Protein AF-0000000084566454 (afdb_homodimer)

Organism: Dendroctonus ponderosae (NCBI:txid77166)

Solvent-accessible surface area (backbone atoms only — not comparable to full-atom values): 44649 Å² total; per-residue (Å²): 139,81,82,84,80,85,82,68,73,72,72,72,76,66,71,79,44,65,59,60,79,71,66,76,75,86,62,51,8,70,79,79,60,67,46,64,45,76,44,67,46,83,64,72,47,36,25,17,66,69,58,43,53,52,37,52,54,46,54,43,49,49,56,57,56,73,63,66,72,76,49,77,67,38,30,32,29,34,51,48,62,76,24,43,52,33,46,40,50,52,49,53,48,49,57,30,50,66,42,91,50,96,78,34,49,52,52,43,82,38,37,34,35,67,50,70,61,51,89,52,54,70,67,58,49,50,51,51,53,51,47,51,50,51,58,35,50,74,68,72,44,68,53,34,37,32,49,40,59,78,27,62,91,45,89,66,67,69,75,30,69,83,68,78,92,79,61,92,55,32,41,57,56,52,53,64,44,40,44,88,83,58,48,59,43,54,49,52,52,50,52,52,41,51,52,51,51,46,51,51,45,51,24,56,76,69,63,18,46,31,32,39,39,59,44,29,28,66,52,32,37,22,48,42,53,37,24,31,40,58,41,30,52,77,41,36,45,50,73,46,33,58,56,22,65,68,46,90,72,41,32,39,34,33,73,37,37,88,38,52,69,66,57,34,46,50,50,26,56,75,68,70,51,82,51,50,80,71,84,73,74,89,70,59,50,80,61,23,61,59,39,36,35,43,51,47,45,53,52,40,43,67,43,30,40,55,30,47,59,30,29,42,55,28,49,67,48,48,26,58,71,68,88,52,76,57,52,56,14,71,74,76,41,41,62,32,70,52,76,79,71,80,75,45,72,64,51,47,50,49,36,48,48,53,54,66,66,44,69,78,63,83,82,59,56,71,68,59,47,50,50,48,45,49,49,45,51,67,46,44,65,71,61,73,65,46,39,36,78,45,47,51,63,48,53,73,30,43,69,59,90,118,140,80,80,84,76,86,79,70,72,72,76,69,76,68,72,77,44,64,60,60,79,70,66,75,73,84,64,52,8,68,81,78,61,68,47,64,45,75,44,69,46,82,64,72,48,33,26,18,65,68,60,42,54,53,37,53,53,47,53,45,49,48,57,58,57,71,62,66,72,79,49,76,68,37,30,30,28,34,52,49,62,77,25,43,51,32,48,39,49,52,50,54,50,47,56,31,50,65,42,92,50,93,78,34,49,53,52,42,81,38,36,34,36,66,50,71,62,53,90,53,54,71,68,59,49,51,50,52,52,51,47,50,51,51,57,35,50,74,69,70,44,65,51,33,38,32,50,40,61,77,26,62,90,44,89,66,66,72,76,29,69,84,69,78,92,79,58,92,58,32,42,57,56,53,53,63,44,41,43,88,85,58,49,58,42,53,48,52,52,51,52,52,42,50,52,52,50,47,51,52,45,51,24,57,76,70,62,19,46,30,33,39,40,61,43,30,28,64,51,32,36,23,49,43,54,35,25,31,40,58,41,30,52,77,41,34,47,50,73,46,34,58,57,21,64,69,46,89,71,40,32,39,33,35,72,37,38,86,39,51,69,67,57,33,47,50,50,25,56,76,69,70,50,83,52,52,78,72,84,72,74,88,71,58,50,81,60,24,61,60,39,37,34,43,51,49,44,53,51,40,42,66,43,30,40,54,29,47,61,30,28,41,55,29,49,65,49,48,26,59,71,67,87,51,78,54,53,58,15,70,74,77,41,40,63,33,72,52,78,80,73,80,75,45,72,63,50,47,49,49,35,48,49,52,54,66,65,44,68,78,62,84,82,60,57,71,69,59,47,50,50,48,46,50,48,44,52,69,47,44,67,71,61,72,65,46,38,36,77,45,48,50,63,47,52,72,32,44,69,58,90,119

Radius of gyration: 29.52 Å; Cα contacts (8 Å, |Δi|>4): 1204; chains: 2; bounding box: 90×77×65 Å

Nearest PDB structures (foldseek):
  5mkp-assembly1_A  TM=7.730E-01  e=4.970E-11  Pyrococcus horikoshii OT3
  5mko-assembly1_B  TM=7.140E-01  e=1.310E-11  Pyrococcus horikoshii OT3
  5mko-assembly1_A  TM=7.052E-01  e=1.117E-11  Pyrococcus horikoshii OT3
  5mkq-assembly1_A  TM=7.165E-01  e=1.711E-11  Pyrococcus horikoshii OT3
  3vrh-assembly1_A-2  TM=7.733E-01  e=8.472E-11  Pyrococcus horikoshii OT3

InterPro domains:
  IPR014729 Rossmann-like alpha/beta/alpha sandwich fold [G3DSA:3.40.50.620] (28-365)
  IPR019407 Cytoplasmic tRNA 2-thiolation protein 2 [MF_03054] (18-399)
  IPR019407 Cytoplasmic tRNA 2-thiolation protein 2 [PF10288] (288-392)
  IPR019407 Cytoplasmic tRNA 2-thiolation protein 2 [PTHR20882] (27-398)

Foldseek 3Di:
DDDPDFDLPPPLPDDLDWLPDLPPPDFDAPTPRPHRFDDDPLSHGTHHPVRLLVSVLCLLLVLVVVVVPDDAAFEEEEEDDFDLLRLLVLVSLLVQCPDPDPSHDRYHYAYEYEQDVLVDDPVVSVVLVVQVVVSCVVSPHFYKYWYLLQQFPDLATDIDRPDDDRDNCSVVSLVVQWAPPDAPQLSVVLSVLRVVVSSVSVCVVVVHQEYEYRDELLNLLLVQVSCVVLVNLLCLCQSRPQWNCLDPRHIYGYSRHHPDNVSSVVSCVSVVHDTGDDPDDDDDCVRYSSSVSSVVSVVCCNTRVSVSNVSSVVSNVDHDPADDDFDAAQRNSGTAGDPPDDQDVVLVVVLVVVLVPPDPPVPDDDVVSVVCSCVVSVPVPPVPCSHHPSVVVSVVTGPDDD/DDDPDDCLPPPQDDDLDWLPDLPPPDFDAPGPRPHRFDDDPLSHHTHHPVRLLVSVLCLLLVLVVVVVPDDAAFEEEEEDDFDLLRLLVLVSLLVQCPDPDPSHDRYHYAYEYEQDVLVDDPVVSVVLVVQVVVSCVVSPHFYKYWYLLQCFPDLATDIDRPDDDRDNCSVVSLVVQWAPVDAPQLSVVLSVLRVVVSSVSVCVVVVHQEYEDRDELLNLLLVQVSCVVLVNLLCLCQSRPQWNCLDPRHIYGYSRHHPDNVSSVVSCVSVVHDTGDDPDDDDDCVRYSSSVSSVVSVVCCNTRVSVSNVSSVVSNVDHDPAPDDFDAAQRNSGTAGDPPDDQDVVLVVVLVVVVVPPDPPVPDDDVVSVVVSCVVSVPPPPVPCSHHPSVVVSVVTGPDDD

Structure (mmCIF, N/CA/C/O backbone):
data_AF-0000000084566454-model_v1
#
loop_
_entity.id
_entity.type
_entity.pdbx_description
1 polymer 'Cytoplasmic tRNA 2-thiolation protein 2'
#
loop_
_atom_site.group_PDB
_atom_site.id
_atom_site.type_symbol
_atom_site.label_atom_id
_atom_site.label_alt_id
_atom_site.label_comp_id
_atom_site.label_asym_id
_atom_site.label_entity_id
_atom_site.label_seq_id
_atom_site.pdbx_PDB_ins_code
_atom_site.Cartn_x
_atom_site.Cartn_y
_atom_site.Cartn_z
_atom_site.occupancy
_atom_site.B_iso_or_equiv
_atom_site.auth_seq_id
_atom_site.auth_comp_id
_atom_site.auth_asym_id
_atom_site.auth_atom_id
_atom_site.pdbx_PDB_model_num
ATOM 1 N N . MET A 1 1 ? -29.047 23.094 29.953 1 19.14 1 MET A N 1
ATOM 2 C CA . MET A 1 1 ? -30.109 22.172 29.562 1 19.14 1 MET A CA 1
ATOM 3 C C . MET A 1 1 ? -29.922 21.688 28.141 1 19.14 1 MET A C 1
ATOM 5 O O . MET A 1 1 ? -30.859 21.188 27.516 1 19.14 1 MET A O 1
ATOM 9 N N . CYS A 1 2 ? -28.75 21.812 27.562 1 21.81 2 CYS A N 1
ATOM 10 C CA . CYS A 1 2 ? -28.094 21.969 26.266 1 21.81 2 CYS A CA 1
ATOM 11 C C . CYS A 1 2 ? -28.062 20.641 25.5 1 21.81 2 CYS A C 1
ATOM 13 O O . CYS A 1 2 ? -27.531 19.656 26 1 21.81 2 CYS A O 1
ATOM 15 N N . SER A 1 3 ? -29.125 20.359 24.672 1 22.17 3 SER A N 1
ATOM 16 C CA . SER A 1 3 ? -29.562 19.297 23.75 1 22.17 3 SER A CA 1
ATOM 17 C C . SER A 1 3 ? -28.438 18.891 22.812 1 22.17 3 SER A C 1
ATOM 19 O O . SER A 1 3 ? -27.922 19.719 22.047 1 22.17 3 SER A O 1
ATOM 21 N N . VAL A 1 4 ? -27.469 18.047 23.219 1 25.72 4 VAL A N 1
ATOM 22 C CA . VAL A 1 4 ? -26.266 17.359 22.766 1 25.72 4 VAL A CA 1
ATOM 23 C C . VAL A 1 4 ? -26.547 16.672 21.422 1 25.72 4 VAL A C 1
ATOM 25 O O . VAL A 1 4 ? -27.359 15.75 21.344 1 25.72 4 VAL A O 1
ATOM 28 N N . GLY A 1 5 ? -26.5 17.391 20.234 1 24.12 5 GLY A N 1
ATOM 29 C CA . GLY A 1 5 ? -26.734 17.375 18.797 1 24.12 5 GLY A CA 1
ATOM 30 C C . GLY A 1 5 ? -26.141 16.141 18.109 1 24.12 5 GLY A C 1
ATOM 31 O O . GLY A 1 5 ? -25.359 15.414 18.703 1 24.12 5 GLY A O 1
ATOM 32 N N . GLU A 1 6 ? -26.438 15.977 16.734 1 25.09 6 GLU A N 1
ATOM 33 C CA . GLU A 1 6 ? -26.672 15.094 15.594 1 25.09 6 GLU A CA 1
ATOM 34 C C . GLU A 1 6 ? -25.375 14.422 15.133 1 25.09 6 GLU A C 1
ATOM 36 O O . GLU A 1 6 ? -24.312 15.039 15.164 1 25.09 6 GLU A O 1
ATOM 41 N N . GLY A 1 7 ? -25.391 13.031 14.977 1 27.42 7 GLY A N 1
ATOM 42 C CA . GLY A 1 7 ? -24.609 11.828 14.727 1 27.42 7 GLY A CA 1
ATOM 43 C C . GLY A 1 7 ? -23.969 11.812 13.359 1 27.42 7 GLY A C 1
ATOM 44 O O . GLY A 1 7 ? -24.625 11.547 12.352 1 27.42 7 GLY A O 1
ATOM 45 N N . PHE A 1 8 ? -23.203 12.773 12.898 1 27.45 8 PHE A N 1
ATOM 46 C CA . PHE A 1 8 ? -22.578 12.703 11.586 1 27.45 8 PHE A CA 1
ATOM 47 C C . PHE A 1 8 ? -21.734 11.445 11.453 1 27.45 8 PHE A C 1
ATOM 49 O O . PHE A 1 8 ? -21 11.281 10.469 1 27.45 8 PHE A O 1
ATOM 56 N N . GLU A 1 9 ? -21.594 10.586 12.492 1 27.94 9 GLU A N 1
ATOM 57 C CA . GLU A 1 9 ? -20.5 9.617 12.469 1 27.94 9 GLU A CA 1
ATOM 58 C C . GLU A 1 9 ? -20.75 8.539 11.422 1 27.94 9 GLU A C 1
ATOM 60 O O . GLU A 1 9 ? -19.875 7.719 11.148 1 27.94 9 GLU A O 1
ATOM 65 N N . ASP A 1 10 ? -22.062 8.195 11.133 1 28.06 10 ASP A N 1
ATOM 66 C CA . ASP A 1 10 ? -22.375 6.82 10.766 1 28.06 10 ASP A CA 1
ATOM 67 C C . ASP A 1 10 ? -21.828 6.48 9.383 1 28.06 10 ASP A C 1
ATOM 69 O O . ASP A 1 10 ? -22.125 5.414 8.836 1 28.06 10 ASP A O 1
ATOM 73 N N . GLU A 1 11 ? -21.578 7.48 8.484 1 28.55 11 GLU A N 1
ATOM 74 C CA . GLU A 1 11 ? -21.672 7.125 7.07 1 28.55 11 GLU A CA 1
ATOM 75 C C . GLU A 1 11 ? -20.469 6.293 6.633 1 28.55 11 GLU A C 1
ATOM 77 O O . GLU A 1 11 ? -20.203 6.148 5.438 1 28.55 11 GLU A O 1
ATOM 82 N N . GLY A 1 12 ? -19.688 5.828 7.547 1 29.47 12 GLY A N 1
ATOM 83 C CA . GLY A 1 12 ? -18.469 5.242 7.023 1 29.47 12 GLY A CA 1
ATOM 84 C C . GLY A 1 12 ? -18.703 4.02 6.164 1 29.47 12 GLY A C 1
ATOM 85 O O . GLY A 1 12 ? -17.75 3.365 5.727 1 29.47 12 GLY A O 1
ATOM 86 N N . GLY A 1 13 ? -19.703 3.283 6.469 1 28.08 13 GLY A N 1
ATOM 87 C CA . GLY A 1 13 ? -19.75 1.91 5.992 1 28.08 13 GLY A CA 1
ATOM 88 C C . GLY A 1 13 ? -19.844 1.804 4.484 1 28.08 13 GLY A C 1
ATOM 89 O O . GLY A 1 13 ? -20.094 0.721 3.947 1 28.08 13 GLY A O 1
ATOM 90 N N . SER A 1 14 ? -20.266 2.85 3.781 1 30.97 14 SER A N 1
ATOM 91 C CA . SER A 1 14 ? -20.766 2.451 2.469 1 30.97 14 SER A CA 1
ATOM 92 C C . SER A 1 14 ? -19.641 1.912 1.592 1 30.97 14 SER A C 1
ATOM 94 O O . SER A 1 14 ? -18.469 2.174 1.852 1 30.97 14 SER A O 1
ATOM 96 N N . ARG A 1 15 ? -19.984 1.421 0.202 1 33.34 15 ARG A N 1
ATOM 97 C CA . ARG A 1 15 ? -19.656 0.573 -0.938 1 33.34 15 ARG A CA 1
ATOM 98 C C . ARG A 1 15 ? -18.469 1.146 -1.72 1 33.34 15 ARG A C 1
ATOM 100 O O . ARG A 1 15 ? -18.422 2.35 -1.982 1 33.34 15 ARG A O 1
ATOM 107 N N . MET A 1 16 ? -17.453 0.511 -1.665 1 39.94 16 MET A N 1
ATOM 108 C CA . MET A 1 16 ? -16.312 0.7 -2.555 1 39.94 16 MET A CA 1
ATOM 109 C C . MET A 1 16 ? -16.766 0.853 -4.004 1 39.94 16 MET A C 1
ATOM 111 O O . MET A 1 16 ? -16.672 -0.088 -4.793 1 39.94 16 MET A O 1
ATOM 115 N N . GLU A 1 17 ? -17.844 1.513 -4.207 1 47.31 17 GLU A N 1
ATOM 116 C CA . GLU A 1 17 ? -18.359 1.677 -5.566 1 47.31 17 GLU A CA 1
ATOM 117 C C . GLU A 1 17 ? -17.516 2.666 -6.359 1 47.31 17 GLU A C 1
ATOM 119 O O . GLU A 1 17 ? -16.969 3.621 -5.797 1 47.31 17 GLU A O 1
ATOM 124 N N . LYS A 1 18 ? -17.234 2.305 -7.57 1 53.25 18 LYS A N 1
ATOM 125 C CA . LYS A 1 18 ? -16.734 3.314 -8.5 1 53.25 18 LYS A CA 1
ATOM 126 C C . LYS A 1 18 ? -17.562 4.598 -8.414 1 53.25 18 LYS A C 1
ATOM 128 O O . LYS A 1 18 ? -18.781 4.547 -8.219 1 53.25 18 LYS A O 1
ATOM 133 N N . ALA A 1 19 ? -16.875 5.797 -8.234 1 48.19 19 ALA A N 1
ATOM 134 C CA . ALA A 1 19 ? -17.562 7.078 -8.195 1 48.19 19 ALA A CA 1
ATOM 135 C C . ALA A 1 19 ? -18.641 7.16 -9.281 1 48.19 19 ALA A C 1
ATOM 137 O O . ALA A 1 19 ? -18.328 7.082 -10.469 1 48.19 19 ALA A O 1
ATOM 138 N N . ALA A 1 20 ? -19.969 6.574 -9.219 1 44.62 20 ALA A N 1
ATOM 139 C CA . ALA A 1 20 ? -21.031 6.887 -10.172 1 44.62 20 ALA A CA 1
ATOM 140 C C . ALA A 1 20 ? -21.094 8.391 -10.461 1 44.62 20 ALA A C 1
ATOM 142 O O . ALA A 1 20 ? -20.703 9.195 -9.617 1 44.62 20 ALA A O 1
ATOM 143 N N . SER A 1 21 ? -21.328 8.789 -11.727 1 45.47 21 SER A N 1
ATOM 144 C CA . SER A 1 21 ? -21.672 10.164 -12.055 1 45.47 21 SER A CA 1
ATOM 145 C C . SER A 1 21 ? -22.547 10.789 -10.977 1 45.47 21 SER A C 1
ATOM 147 O O . SER A 1 21 ? -23.406 10.117 -10.398 1 45.47 21 SER A O 1
ATOM 149 N N . ALA A 1 22 ? -22.125 11.758 -10.227 1 46.5 22 ALA A N 1
ATOM 150 C CA . ALA A 1 22 ? -22.781 12.57 -9.211 1 46.5 22 ALA A CA 1
ATOM 151 C C . ALA A 1 22 ? -24.266 12.758 -9.531 1 46.5 22 ALA A C 1
ATOM 153 O O . ALA A 1 22 ? -24.672 13.781 -10.086 1 46.5 22 ALA A O 1
ATOM 154 N N . ASN A 1 23 ? -24.984 11.859 -10.133 1 46.88 23 ASN A N 1
ATOM 155 C CA . ASN A 1 23 ? -26.359 12.328 -10.344 1 46.88 23 ASN A CA 1
ATOM 156 C C . ASN A 1 23 ? -27.109 12.445 -9.023 1 46.88 23 ASN A C 1
ATOM 158 O O . ASN A 1 23 ? -27.531 11.438 -8.445 1 46.88 23 ASN A O 1
ATOM 162 N N . TRP A 1 24 ? -26.703 13.305 -8.164 1 52.41 24 TRP A N 1
ATOM 163 C CA . TRP A 1 24 ? -27.641 13.625 -7.094 1 52.41 24 TRP A CA 1
ATOM 164 C C . TRP A 1 24 ? -29.062 13.734 -7.625 1 52.41 24 TRP A C 1
ATOM 166 O O . TRP A 1 24 ? -29.344 14.562 -8.492 1 52.41 24 TRP A O 1
ATOM 176 N N . LYS A 1 25 ? -29.797 12.766 -7.684 1 52.59 25 LYS A N 1
ATOM 177 C CA . LYS A 1 25 ? -31.203 12.82 -8.094 1 52.59 25 LYS A CA 1
ATOM 178 C C . LYS A 1 25 ? -32.031 13.602 -7.09 1 52.59 25 LYS A C 1
ATOM 180 O O . LYS A 1 25 ? -32.688 13.016 -6.215 1 52.59 25 LYS A O 1
ATOM 185 N N . GLY A 1 26 ? -31.922 14.773 -6.871 1 64.12 26 GLY A N 1
ATOM 186 C CA . GLY A 1 26 ? -32.938 15.688 -6.43 1 64.12 26 GLY A CA 1
ATOM 187 C C . GLY A 1 26 ? -33.469 15.367 -5.043 1 64.12 26 GLY A C 1
ATOM 188 O O . GLY A 1 26 ? -34.656 15.039 -4.883 1 64.12 26 GLY A O 1
ATOM 189 N N . GLY A 1 27 ? -32.469 15.031 -3.998 1 78.19 27 GLY A N 1
ATOM 190 C CA . GLY A 1 27 ? -33.031 14.797 -2.68 1 78.19 27 GLY A CA 1
ATOM 191 C C . GLY A 1 27 ? -32.594 15.82 -1.649 1 78.19 27 GLY A C 1
ATOM 192 O O . GLY A 1 27 ? -31.984 16.844 -1.998 1 78.19 27 GLY A O 1
ATOM 193 N N . LYS A 1 28 ? -33.219 15.664 -0.443 1 90.06 28 LYS A N 1
ATOM 194 C CA . LYS A 1 28 ? -32.906 16.516 0.706 1 90.06 28 LYS A CA 1
ATOM 195 C C . LYS A 1 28 ? -31.625 16.078 1.408 1 90.06 28 LYS A C 1
ATOM 197 O O . LYS A 1 28 ? -31.047 15.055 1.046 1 90.06 28 LYS A O 1
ATOM 202 N N . CYS A 1 29 ? -31.172 16.922 2.211 1 92.88 29 CYS A N 1
ATOM 203 C CA . CYS A 1 29 ? -29.969 16.672 3.004 1 92.88 29 CYS A CA 1
ATOM 204 C C . CYS A 1 29 ? -30.031 15.312 3.672 1 92.88 29 CYS A C 1
ATOM 206 O O . CYS A 1 29 ? -31.078 14.914 4.188 1 92.88 29 CYS A O 1
ATOM 208 N N . ASN A 1 30 ? -29 14.625 3.631 1 89.38 30 ASN A N 1
ATOM 209 C CA . ASN A 1 30 ? -28.922 13.273 4.188 1 89.38 30 ASN A CA 1
ATOM 210 C C . ASN A 1 30 ? -29.109 13.289 5.703 1 89.38 30 ASN A C 1
ATOM 212 O O . ASN A 1 30 ? -29.578 12.305 6.281 1 89.38 30 ASN A O 1
ATOM 216 N N . LYS A 1 31 ? -28.781 14.391 6.348 1 89.69 31 LYS A N 1
ATOM 217 C CA . LYS A 1 31 ? -28.812 14.453 7.805 1 89.69 31 LYS A CA 1
ATOM 218 C C . LYS A 1 31 ? -30.125 15.031 8.312 1 89.69 31 LYS A C 1
ATOM 220 O O . LYS A 1 31 ? -30.875 14.359 9.008 1 89.69 31 LYS A O 1
ATOM 225 N N . CYS A 1 32 ? -30.531 16.219 7.949 1 91.81 32 CYS A N 1
ATOM 226 C CA . CYS A 1 32 ? -31.734 16.875 8.453 1 91.81 32 CYS A CA 1
ATOM 227 C C . CYS A 1 32 ? -32.969 16.453 7.641 1 91.81 32 CYS A C 1
ATOM 229 O O . CYS A 1 32 ? -34.094 16.625 8.094 1 91.81 32 CYS A O 1
ATOM 231 N N . ARG A 1 33 ? -32.75 15.969 6.477 1 90.88 33 ARG A N 1
ATOM 232 C CA . ARG A 1 33 ? -33.812 15.531 5.57 1 90.88 33 ARG A CA 1
ATOM 233 C C . ARG A 1 33 ? -34.781 16.656 5.305 1 90.88 33 ARG A C 1
ATOM 235 O O . ARG A 1 33 ? -35.969 16.406 5.059 1 90.88 33 ARG A O 1
ATOM 242 N N . GLU A 1 34 ? -34.375 17.875 5.441 1 91.81 34 GLU A N 1
ATOM 243 C CA . GLU A 1 34 ? -35.25 19.031 5.273 1 91.81 34 GLU A CA 1
ATOM 244 C C . GLU A 1 34 ? -34.688 20.016 4.266 1 91.81 34 GLU A C 1
ATOM 246 O O . GLU A 1 34 ? -35.375 20.469 3.355 1 91.81 34 GLU A O 1
ATOM 251 N N . ASN A 1 35 ? -33.531 20.375 4.434 1 92.88 35 ASN A N 1
ATOM 252 C CA . ASN A 1 35 ? -32.906 21.422 3.623 1 92.88 35 ASN A CA 1
ATOM 253 C C . ASN A 1 35 ? -32.281 20.844 2.352 1 92.88 35 ASN A C 1
ATOM 255 O O . ASN A 1 35 ? -32.062 19.641 2.248 1 92.88 35 ASN A O 1
ATOM 259 N N . ASP A 1 36 ? -32 21.766 1.435 1 92.44 36 ASP A N 1
ATOM 260 C CA . ASP A 1 36 ? -31.375 21.359 0.176 1 92.44 36 ASP A CA 1
ATOM 261 C C . ASP A 1 36 ? -29.875 21.172 0.346 1 92.44 36 ASP A C 1
ATOM 263 O O . ASP A 1 36 ? -29.203 22 0.971 1 92.44 36 ASP A O 1
ATOM 267 N N . PRO A 1 37 ? -29.422 20.094 -0.222 1 92.25 37 PRO A N 1
ATOM 268 C CA . PRO A 1 37 ? -27.984 19.844 -0.126 1 92.25 37 PRO A CA 1
ATOM 269 C C . PRO A 1 37 ? -27.172 20.828 -0.953 1 92.25 37 PRO A C 1
ATOM 271 O O . PRO A 1 37 ? -27.609 21.266 -2.023 1 92.25 37 PRO A O 1
ATOM 274 N N . VAL A 1 38 ? -26.016 21.234 -0.46 1 90.06 38 VAL A N 1
ATOM 275 C CA . VAL A 1 38 ? -25.141 22.156 -1.165 1 90.06 38 VAL A CA 1
ATOM 276 C C . VAL A 1 38 ? -23.797 21.5 -1.438 1 90.06 38 VAL A C 1
ATOM 278 O O . VAL A 1 38 ? -23 22 -2.236 1 90.06 38 VAL A O 1
ATOM 281 N N . ILE A 1 39 ? -23.547 20.328 -0.822 1 88.69 39 ILE A N 1
ATOM 282 C CA . ILE A 1 39 ? -22.281 19.641 -1.012 1 88.69 39 ILE A CA 1
ATOM 283 C C . ILE A 1 39 ? -22.516 18.141 -1.05 1 88.69 39 ILE A C 1
ATOM 285 O O . ILE A 1 39 ? -23.359 17.609 -0.325 1 88.69 39 ILE A O 1
ATOM 289 N N . LEU A 1 40 ? -21.781 17.578 -1.932 1 85 40 LEU A N 1
ATOM 290 C CA . LEU A 1 40 ? -21.766 16.125 -2.045 1 85 40 LEU A CA 1
ATOM 291 C C . LEU A 1 40 ? -20.422 15.555 -1.586 1 85 40 LEU A C 1
ATOM 293 O O . LEU A 1 40 ? -19.391 15.844 -2.186 1 85 40 LEU A O 1
ATOM 297 N N . LEU A 1 41 ? -20.422 14.789 -0.434 1 80.69 41 LEU A N 1
ATOM 298 C CA . LEU A 1 41 ? -19.203 14.164 0.065 1 80.69 41 LEU A CA 1
ATOM 299 C C . LEU A 1 41 ? -19.125 12.711 -0.374 1 80.69 41 LEU A C 1
ATOM 301 O O . LEU A 1 41 ? -20.141 12 -0.396 1 80.69 41 LEU A O 1
ATOM 305 N N . ARG A 1 42 ? -17.953 12.203 -0.686 1 74.62 42 ARG A N 1
ATOM 306 C CA . ARG A 1 42 ? -17.672 10.836 -1.124 1 74.62 42 ARG A CA 1
ATOM 307 C C . ARG A 1 42 ? -18.594 10.43 -2.266 1 74.62 42 ARG A C 1
ATOM 309 O O . ARG A 1 42 ? -19.047 9.289 -2.326 1 74.62 42 ARG A O 1
ATOM 316 N N . LYS A 1 43 ? -19.031 11.406 -2.939 1 69.69 43 LYS A N 1
ATOM 317 C CA . LYS A 1 43 ? -19.844 11.289 -4.145 1 69.69 43 LYS A CA 1
ATOM 318 C C . LYS A 1 43 ? -21.188 10.641 -3.83 1 69.69 43 LYS A C 1
ATOM 320 O O . LYS A 1 43 ? -21.906 10.211 -4.738 1 69.69 43 LYS A O 1
ATOM 325 N N . LYS A 1 44 ? -21.594 10.508 -2.553 1 75 44 LYS A N 1
ATOM 326 C CA . LYS A 1 44 ? -22.844 9.828 -2.227 1 75 44 LYS A CA 1
ATOM 327 C C . LYS A 1 44 ? -23.594 10.57 -1.129 1 75 44 LYS A C 1
ATOM 329 O O . LYS A 1 44 ? -24.828 10.578 -1.118 1 75 44 LYS A O 1
ATOM 334 N N . ASP A 1 45 ? -22.922 11.234 -0.339 1 82.62 45 ASP A N 1
ATOM 335 C CA . ASP A 1 45 ? -23.562 11.852 0.824 1 82.62 45 ASP A CA 1
ATOM 336 C C . ASP A 1 45 ? -23.766 13.352 0.603 1 82.62 45 ASP A C 1
ATOM 338 O O . ASP A 1 45 ? -22.797 14.117 0.597 1 82.62 45 ASP A O 1
ATOM 342 N N . ALA A 1 46 ? -25.047 13.711 0.507 1 90.38 46 ALA A N 1
ATOM 343 C CA . ALA A 1 46 ? -25.375 15.109 0.266 1 90.38 46 ALA A CA 1
ATOM 344 C C . ALA A 1 46 ? -25.781 15.812 1.563 1 90.38 46 ALA A C 1
ATOM 346 O O . ALA A 1 46 ? -26.547 15.266 2.361 1 90.38 46 ALA A O 1
ATOM 347 N N . TYR A 1 47 ? -25.203 17 1.769 1 92.94 47 TYR A N 1
ATOM 348 C CA . TYR A 1 47 ? -25.469 17.734 3 1 92.94 47 TYR A CA 1
ATOM 349 C C . TYR A 1 47 ? -25.812 19.188 2.703 1 92.94 47 TYR A C 1
ATOM 351 O O . TYR A 1 47 ? -25.281 19.781 1.749 1 92.94 47 TYR A O 1
ATOM 359 N N . CYS A 1 48 ? -26.766 19.688 3.514 1 94 48 CYS A N 1
ATOM 360 C CA . CYS A 1 48 ? -26.984 21.141 3.492 1 94 48 CYS A CA 1
ATOM 361 C C . CYS A 1 48 ? -25.844 21.859 4.203 1 94 48 CYS A C 1
ATOM 363 O O . CYS A 1 48 ? -25.031 21.234 4.887 1 94 48 CYS A O 1
ATOM 365 N N . LYS A 1 49 ? -25.812 23.141 4.07 1 94.44 49 LYS A N 1
ATOM 366 C CA . LYS A 1 49 ? -24.734 23.953 4.617 1 94.44 49 LYS A CA 1
ATOM 367 C C . LYS A 1 49 ? -24.641 23.781 6.133 1 94.44 49 LYS A C 1
ATOM 369 O O . LYS A 1 49 ? -23.562 23.531 6.672 1 94.44 49 LYS A O 1
ATOM 374 N N . ALA A 1 50 ? -25.734 23.906 6.797 1 94.44 50 ALA A N 1
ATOM 375 C CA . ALA A 1 50 ? -25.766 23.844 8.258 1 94.44 50 ALA A CA 1
ATOM 376 C C . ALA A 1 50 ? -25.312 22.484 8.758 1 94.44 50 ALA A C 1
ATOM 378 O O . ALA A 1 50 ? -24.484 22.391 9.672 1 94.44 50 ALA A O 1
ATOM 379 N N . CYS A 1 51 ? -25.828 21.484 8.133 1 94.69 51 CYS A N 1
ATOM 380 C CA . CYS A 1 51 ? -25.484 20.125 8.555 1 94.69 51 CYS A CA 1
ATOM 381 C C . CYS A 1 51 ? -24.031 19.812 8.25 1 94.69 51 CYS A C 1
ATOM 383 O O . CYS A 1 51 ? -23.359 19.125 9.016 1 94.69 51 CYS A O 1
ATOM 385 N N . PHE A 1 52 ? -23.5 20.344 7.105 1 95.19 52 PHE A N 1
ATOM 386 C CA . PHE A 1 52 ? -22.109 20.125 6.723 1 95.19 52 PHE A CA 1
ATOM 387 C C . PHE A 1 52 ? -21.156 20.766 7.734 1 95.19 52 PHE A C 1
ATOM 389 O O . PHE A 1 52 ? -20.219 20.125 8.203 1 95.19 52 PHE A O 1
ATOM 396 N N . LEU A 1 53 ? -21.469 21.984 8.086 1 95.38 53 LEU A N 1
ATOM 397 C CA . LEU A 1 53 ? -20.594 22.734 8.992 1 95.38 53 LEU A CA 1
ATOM 398 C C . LEU A 1 53 ? -20.641 22.125 10.398 1 95.38 53 LEU A C 1
ATOM 400 O O . LEU A 1 53 ? -19.594 22.016 11.055 1 95.38 53 LEU A O 1
ATOM 404 N N . ALA A 1 54 ? -21.781 21.688 10.812 1 93.75 54 ALA A N 1
ATOM 405 C CA . ALA A 1 54 ? -21.906 21.031 12.109 1 93.75 54 ALA A CA 1
ATOM 406 C C . ALA A 1 54 ? -21.141 19.719 12.125 1 93.75 54 ALA A C 1
ATOM 408 O O . ALA A 1 54 ? -20.516 19.359 13.133 1 93.75 54 ALA A O 1
ATOM 409 N N . GLY A 1 55 ? -21.25 19.047 11.016 1 93.44 55 GLY A N 1
ATOM 410 C CA . GLY A 1 55 ? -20.531 17.781 10.898 1 93.44 55 GLY A CA 1
ATOM 411 C C . GLY A 1 55 ? -19.031 17.953 10.93 1 93.44 55 GLY A C 1
ATOM 412 O O . GLY A 1 55 ? -18.328 17.156 11.562 1 93.44 55 GLY A O 1
ATOM 413 N N . ALA A 1 56 ? -18.531 18.953 10.234 1 94.31 56 ALA A N 1
ATOM 414 C CA . ALA A 1 56 ? -17.109 19.219 10.211 1 94.31 56 ALA A CA 1
ATOM 415 C C . ALA A 1 56 ? -16.578 19.547 11.602 1 94.31 56 ALA A C 1
ATOM 417 O O . ALA A 1 56 ? -15.539 19.031 12.023 1 94.31 56 ALA A O 1
ATOM 418 N N . ASN A 1 57 ? -17.297 20.375 12.273 1 93.44 57 ASN A N 1
ATOM 419 C CA . ASN A 1 57 ? -16.922 20.75 13.633 1 93.44 57 ASN A CA 1
ATOM 420 C C . ASN A 1 57 ? -16.922 19.531 14.562 1 93.44 57 ASN A C 1
ATOM 422 O O . ASN A 1 57 ? -16 19.375 15.375 1 93.44 57 ASN A O 1
ATOM 426 N N . HIS A 1 58 ? -17.891 18.75 14.43 1 92.56 58 HIS A N 1
ATOM 427 C CA . HIS A 1 58 ? -18 17.562 15.258 1 92.56 58 HIS A CA 1
ATOM 428 C C . HIS A 1 58 ? -16.875 16.578 14.969 1 92.56 58 HIS A C 1
ATOM 430 O O . HIS A 1 58 ? -16.297 15.992 15.898 1 92.56 58 HIS A O 1
ATOM 436 N N . LYS A 1 59 ? -16.641 16.422 13.758 1 93.81 59 LYS A N 1
ATOM 437 C CA . LYS A 1 59 ? -15.562 15.531 13.336 1 93.81 59 LYS A CA 1
ATOM 438 C C . LYS A 1 59 ? -14.227 15.953 13.93 1 93.81 59 LYS A C 1
ATOM 440 O O . LYS A 1 59 ? -13.461 15.117 14.406 1 93.81 59 LYS A O 1
ATOM 445 N N . PHE A 1 60 ? -13.938 17.203 13.875 1 94.38 60 PHE A N 1
ATOM 446 C CA . PHE A 1 60 ? -12.703 17.75 14.406 1 94.38 60 PHE A CA 1
ATOM 447 C C . PHE A 1 60 ? -12.625 17.562 15.914 1 94.38 60 PHE A C 1
ATOM 449 O O . PHE A 1 60 ? -11.633 17.047 16.438 1 94.38 60 PHE A O 1
ATOM 456 N N . LYS A 1 61 ? -13.625 17.844 16.578 1 90.69 61 LYS A N 1
ATOM 457 C CA . LYS A 1 61 ? -13.656 17.781 18.047 1 90.69 61 LYS A CA 1
ATOM 458 C C . LYS A 1 61 ? -13.641 16.344 18.531 1 90.69 61 LYS A C 1
ATOM 460 O O . LYS A 1 61 ? -13.016 16.031 19.547 1 90.69 61 LYS A O 1
ATOM 465 N N . ALA A 1 62 ? -14.359 15.539 17.828 1 90.12 62 ALA A N 1
ATOM 466 C CA . ALA A 1 62 ? -14.438 14.133 18.219 1 90.12 62 ALA A CA 1
ATOM 467 C C . ALA A 1 62 ? -13.07 13.469 18.172 1 90.12 62 ALA A C 1
ATOM 469 O O . ALA A 1 62 ? -12.719 12.672 19.031 1 90.12 62 ALA A O 1
ATOM 470 N N . LEU A 1 63 ? -12.367 13.82 17.188 1 90.62 63 LEU A N 1
ATOM 471 C CA . LEU A 1 63 ? -11.039 13.227 17.047 1 90.62 63 LEU A CA 1
ATOM 472 C C . LEU A 1 63 ? -10.117 13.68 18.172 1 90.62 63 LEU A C 1
ATOM 474 O O . LEU A 1 63 ? -9.391 12.867 18.75 1 90.62 63 LEU A O 1
ATOM 478 N N . LEU A 1 64 ? -10.125 14.922 18.5 1 89.5 64 LEU A N 1
ATOM 479 C CA . LEU A 1 64 ? -9.289 15.453 19.562 1 89.5 64 LEU A CA 1
ATOM 480 C C . LEU A 1 64 ? -9.75 14.938 20.922 1 89.5 64 LEU A C 1
ATOM 482 O O . LEU A 1 64 ? -8.922 14.656 21.797 1 89.5 64 LEU A O 1
ATOM 486 N N . GLY A 1 65 ? -11.039 14.805 21.094 1 86.25 65 GLY A N 1
ATOM 487 C CA . GLY A 1 65 ? -11.609 14.367 22.344 1 86.25 65 GLY A CA 1
ATOM 488 C C . GLY A 1 65 ? -11.383 12.898 22.625 1 86.25 65 GLY A C 1
ATOM 489 O O . GLY A 1 65 ? -11.125 12.508 23.781 1 86.25 65 GLY A O 1
ATOM 490 N N . LYS A 1 66 ? -11.461 12.094 21.656 1 83.5 66 LYS A N 1
ATOM 491 C CA . LYS A 1 66 ? -11.297 10.648 21.781 1 83.5 66 LYS A CA 1
ATOM 492 C C . LYS A 1 66 ? -9.891 10.305 22.281 1 83.5 66 LYS A C 1
ATOM 494 O O . LYS A 1 66 ? -9.703 9.32 22.984 1 83.5 66 LYS A O 1
ATOM 499 N N . SER A 1 67 ? -8.969 11.07 21.938 1 81.25 67 SER A N 1
ATOM 500 C CA . SER A 1 67 ? -7.59 10.758 22.281 1 81.25 67 SER A CA 1
ATOM 501 C C . SER A 1 67 ? -7.297 11.125 23.734 1 81.25 67 SER A C 1
ATOM 503 O O . SER A 1 67 ? -6.43 10.523 24.375 1 81.25 67 SER A O 1
ATOM 505 N N . LYS A 1 68 ? -7.941 12.023 24.328 1 83.06 68 LYS A N 1
ATOM 506 C CA . LYS A 1 68 ? -7.777 12.516 25.688 1 83.06 68 LYS A CA 1
ATOM 507 C C . LYS A 1 68 ? -6.312 12.812 26 1 83.06 68 LYS A C 1
ATOM 509 O O . LYS A 1 68 ? -5.863 12.633 27.125 1 83.06 68 LYS A O 1
ATOM 514 N N . LEU A 1 69 ? -5.691 13.219 25.016 1 88.19 69 LEU A N 1
ATOM 515 C CA . LEU A 1 69 ? -4.262 13.445 25.172 1 88.19 69 LEU A CA 1
ATOM 516 C C . LEU A 1 69 ? -3.986 14.859 25.672 1 88.19 69 LEU A C 1
ATOM 518 O O . LEU A 1 69 ? -3.129 15.062 26.531 1 88.19 69 LEU A O 1
ATOM 522 N N . ILE A 1 70 ? -4.773 15.789 25.203 1 90.44 70 ILE A N 1
ATOM 523 C CA . ILE A 1 70 ? -4.492 17.188 25.469 1 90.44 70 ILE A CA 1
ATOM 524 C C . ILE A 1 70 ? -5.266 17.641 26.703 1 90.44 70 ILE A C 1
ATOM 526 O O . ILE A 1 70 ? -6.473 17.406 26.812 1 90.44 70 ILE A O 1
ATOM 530 N N . HIS A 1 71 ? -4.598 18.312 27.547 1 89.75 71 HIS A N 1
ATOM 531 C CA . HIS A 1 71 ? -5.195 18.828 28.781 1 89.75 71 HIS A CA 1
ATOM 532 C C . HIS A 1 71 ? -5.359 20.328 28.719 1 89.75 71 HIS A C 1
ATOM 534 O O . HIS A 1 71 ? -4.73 21 27.891 1 89.75 71 HIS A O 1
ATOM 540 N N . PRO A 1 72 ? -6.207 20.734 29.672 1 90.56 72 PRO A N 1
ATOM 541 C CA . PRO A 1 72 ? -6.371 22.188 29.734 1 90.56 72 PRO A CA 1
ATOM 542 C C . PRO A 1 72 ? -5.062 22.922 30.031 1 90.56 72 PRO A C 1
ATOM 544 O O . PRO A 1 72 ? -4.262 22.453 30.844 1 90.56 72 PRO A O 1
ATOM 547 N N . LYS A 1 73 ? -4.797 23.953 29.328 1 91.56 73 LYS A N 1
ATOM 548 C CA . LYS A 1 73 ? -3.672 24.875 29.5 1 91.56 73 LYS A CA 1
ATOM 549 C C . LYS A 1 73 ? -2.406 24.328 28.859 1 91.56 73 LYS A C 1
ATOM 551 O O . LYS A 1 73 ? -1.354 24.969 28.891 1 91.56 73 LYS A O 1
ATOM 556 N N . ASP A 1 74 ? -2.547 23.188 28.266 1 94.56 74 ASP A N 1
ATOM 557 C CA . ASP A 1 74 ? -1.414 22.703 27.469 1 94.56 74 ASP A CA 1
ATOM 558 C C . ASP A 1 74 ? -1.121 23.641 26.312 1 94.56 74 ASP A C 1
ATOM 560 O O . ASP A 1 74 ? -2.041 24.219 25.719 1 94.56 74 ASP A O 1
ATOM 564 N N . ARG A 1 75 ? 0.144 23.812 26.094 1 96.25 75 ARG A N 1
ATOM 565 C CA . ARG A 1 75 ? 0.528 24.562 24.906 1 96.25 75 ARG A CA 1
ATOM 566 C C . ARG A 1 75 ? 0.685 23.641 23.703 1 96.25 75 ARG A C 1
ATOM 568 O O . ARG A 1 75 ? 1.344 22.609 23.797 1 96.25 75 ARG A O 1
ATOM 575 N N . VAL A 1 76 ? 0.04 24 22.625 1 97 76 VAL A N 1
ATOM 576 C CA . VAL A 1 76 ? 0.046 23.172 21.406 1 97 76 VAL A CA 1
ATOM 577 C C . VAL A 1 76 ? 0.62 23.984 20.25 1 97 76 VAL A C 1
ATOM 579 O O . VAL A 1 76 ? 0.106 25.047 19.906 1 97 76 VAL A O 1
ATOM 582 N N . LEU A 1 77 ? 1.711 23.5 19.703 1 98.19 77 LEU A N 1
ATOM 583 C CA . LEU A 1 77 ? 2.318 24.125 18.531 1 98.19 77 LEU A CA 1
ATOM 584 C C . LEU A 1 77 ? 1.555 23.766 17.266 1 98.19 77 LEU A C 1
ATOM 586 O O . LEU A 1 77 ? 1.373 22.578 16.969 1 98.19 77 LEU A O 1
ATOM 590 N N . ILE A 1 78 ? 1.07 24.734 16.547 1 98.19 78 ILE A N 1
ATOM 591 C CA . ILE A 1 78 ? 0.374 24.516 15.281 1 98.19 78 ILE A CA 1
ATOM 592 C C . ILE A 1 78 ? 1.321 24.781 14.117 1 98.19 78 ILE A C 1
ATOM 594 O O . ILE A 1 78 ? 1.74 25.922 13.906 1 98.19 78 ILE A O 1
ATOM 598 N N . ALA A 1 79 ? 1.635 23.719 13.414 1 98.12 79 ALA A N 1
ATOM 599 C CA . ALA A 1 79 ? 2.471 23.891 12.227 1 98.12 79 ALA A CA 1
ATOM 600 C C . ALA A 1 79 ? 1.653 24.406 11.047 1 98.12 79 ALA A C 1
ATOM 602 O O . ALA A 1 79 ? 0.869 23.656 10.453 1 98.12 79 ALA A O 1
ATOM 603 N N . CYS A 1 80 ? 1.962 25.609 10.648 1 95.56 80 CYS A N 1
ATOM 604 C CA . CYS A 1 80 ? 1.213 26.25 9.578 1 95.56 80 CYS A CA 1
ATOM 605 C C . CYS A 1 80 ? 1.865 25.984 8.227 1 95.56 80 CYS A C 1
ATOM 607 O O . CYS A 1 80 ? 3.092 25.953 8.117 1 95.56 80 CYS A O 1
ATOM 609 N N . GLU A 1 81 ? 1.027 25.641 7.371 1 93.38 81 GLU A N 1
ATOM 610 C CA . GLU A 1 81 ? 1.394 25.547 5.961 1 93.38 81 GLU A CA 1
ATOM 611 C C . GLU A 1 81 ? 0.499 26.438 5.102 1 93.38 81 GLU A C 1
ATOM 613 O O . GLU A 1 81 ? -0.255 27.266 5.621 1 93.38 81 GLU A O 1
ATOM 618 N N . THR A 1 82 ? 0.685 26.484 3.854 1 91.56 82 THR A N 1
ATOM 619 C CA . THR A 1 82 ? -0.203 27.234 2.971 1 91.56 82 THR A CA 1
ATOM 620 C C . THR A 1 82 ? -1.352 26.344 2.486 1 91.56 82 THR A C 1
ATOM 622 O O . THR A 1 82 ? -1.249 25.125 2.504 1 91.56 82 THR A O 1
ATOM 625 N N . GLY A 1 83 ? -2.484 27.031 2.311 1 93.25 83 GLY A N 1
ATOM 626 C CA . GLY A 1 83 ? -3.561 26.312 1.648 1 93.25 83 GLY A CA 1
ATOM 627 C C . GLY A 1 83 ? -4.785 26.125 2.527 1 93.25 83 GLY A C 1
ATOM 628 O O . GLY A 1 83 ? -4.855 26.688 3.627 1 93.25 83 GLY A O 1
ATOM 629 N N . HIS A 1 84 ? -5.703 25.328 2.051 1 94.94 84 HIS A N 1
ATOM 630 C CA . HIS A 1 84 ? -7.023 25.141 2.645 1 94.94 84 HIS A CA 1
ATOM 631 C C . HIS A 1 84 ? -6.93 24.438 3.992 1 94.94 84 HIS A C 1
ATOM 633 O O . HIS A 1 84 ? -7.602 24.828 4.949 1 94.94 84 HIS A O 1
ATOM 639 N N . PRO A 1 85 ? -6.07 23.438 4.129 1 96.38 85 PRO A N 1
ATOM 640 C CA . PRO A 1 85 ? -6.051 22.703 5.391 1 96.38 85 PRO A CA 1
ATOM 641 C C . PRO A 1 85 ? -5.648 23.562 6.578 1 96.38 85 PRO A C 1
ATOM 643 O O . PRO A 1 85 ? -6.301 23.516 7.625 1 96.38 85 PRO A O 1
ATOM 646 N N . THR A 1 86 ? -4.656 24.375 6.402 1 95.69 86 THR A N 1
ATOM 647 C CA . THR A 1 86 ? -4.195 25.219 7.496 1 95.69 86 THR A CA 1
ATOM 648 C C . THR A 1 86 ? -5.246 26.266 7.855 1 95.69 86 THR A C 1
ATOM 650 O O . THR A 1 86 ? -5.527 26.5 9.031 1 95.69 86 THR A O 1
ATOM 653 N N . MET A 1 87 ? -5.828 26.875 6.848 1 95.25 87 MET A N 1
ATOM 654 C CA . MET A 1 87 ? -6.848 27.891 7.09 1 95.25 87 MET A CA 1
ATOM 655 C C . MET A 1 87 ? -8.031 27.312 7.852 1 95.25 87 MET A C 1
ATOM 657 O O . MET A 1 87 ? -8.516 27.906 8.812 1 95.25 87 MET A O 1
ATOM 661 N N . SER A 1 88 ? -8.453 26.125 7.406 1 96.75 88 SER A N 1
ATOM 662 C CA . SER A 1 88 ? -9.562 25.469 8.078 1 96.75 88 SER A CA 1
ATOM 663 C C . SER A 1 88 ? -9.195 25.094 9.508 1 96.75 88 SER A C 1
ATOM 665 O O . SER A 1 88 ? -10.008 25.25 10.43 1 96.75 88 SER A O 1
ATOM 667 N N . LEU A 1 89 ? -8 24.609 9.68 1 97.12 89 LEU A N 1
ATOM 668 C CA . LEU A 1 89 ? -7.543 24.203 11.008 1 97.12 89 LEU A CA 1
ATOM 669 C C . LEU A 1 89 ? -7.539 25.406 11.961 1 97.12 89 LEU A C 1
ATOM 671 O O . LEU A 1 89 ? -8.023 25.297 13.086 1 97.12 89 LEU A O 1
ATOM 675 N N . LEU A 1 90 ? -7.027 26.516 11.531 1 95.75 90 LEU A N 1
ATOM 676 C CA . LEU A 1 90 ? -6.949 27.703 12.367 1 95.75 90 LEU A CA 1
ATOM 677 C C . LEU A 1 90 ? -8.344 28.203 12.75 1 95.75 90 LEU A C 1
ATOM 679 O O . LEU A 1 90 ? -8.578 28.578 13.898 1 95.75 90 LEU A O 1
ATOM 683 N N . HIS A 1 91 ? -9.219 28.172 11.797 1 95.38 91 HIS A N 1
ATOM 684 C CA . HIS A 1 91 ? -10.57 28.609 12.07 1 95.38 91 HIS A CA 1
ATOM 685 C C . HIS A 1 91 ? -11.281 27.672 13.031 1 95.38 91 HIS A C 1
ATOM 687 O O . HIS A 1 91 ? -12.023 28.109 13.914 1 95.38 91 HIS A O 1
ATOM 693 N N . LEU A 1 92 ? -11.109 26.359 12.812 1 95.38 92 LEU A N 1
ATOM 694 C CA . LEU A 1 92 ? -11.688 25.359 13.703 1 95.38 92 LEU A CA 1
ATOM 695 C C . LEU A 1 92 ? -11.172 25.547 15.125 1 95.38 92 LEU A C 1
ATOM 697 O O . LEU A 1 92 ? -11.938 25.422 16.078 1 95.38 92 LEU A O 1
ATOM 701 N N . LEU A 1 93 ? -9.906 25.875 15.234 1 94.44 93 LEU A N 1
ATOM 702 C CA . LEU A 1 93 ? -9.305 26.109 16.547 1 94.44 93 LEU A CA 1
ATOM 703 C C . LEU A 1 93 ? -9.891 27.359 17.188 1 94.44 93 LEU A C 1
ATOM 705 O O . LEU A 1 93 ? -10.258 27.344 18.359 1 94.44 93 LEU A O 1
ATOM 709 N N . ARG A 1 94 ? -9.992 28.406 16.406 1 92.31 94 ARG A N 1
ATOM 710 C CA . ARG A 1 94 ? -10.531 29.656 16.938 1 92.31 94 ARG A CA 1
ATOM 711 C C . ARG A 1 94 ? -11.977 29.484 17.391 1 92.31 94 ARG A C 1
ATOM 713 O O . ARG A 1 94 ? -12.344 29.938 18.469 1 92.31 94 ARG A O 1
ATOM 720 N N . SER A 1 95 ? -12.727 28.797 16.547 1 89.5 95 SER A N 1
ATOM 721 C CA . SER A 1 95 ? -14.125 28.531 16.875 1 89.5 95 SER A CA 1
ATOM 722 C C . SER A 1 95 ? -14.258 27.672 18.125 1 89.5 95 SER A C 1
ATOM 724 O O . SER A 1 95 ? -15.18 27.859 18.922 1 89.5 95 SER A O 1
ATOM 726 N N . GLY A 1 96 ? -13.352 26.766 18.266 1 88.88 96 GLY A N 1
ATOM 727 C CA . GLY A 1 96 ? -13.375 25.906 19.438 1 88.88 96 GLY A CA 1
ATOM 728 C C . GLY A 1 96 ? -12.938 26.594 20.719 1 88.88 96 GLY A C 1
ATOM 729 O O . GLY A 1 96 ? -13.414 26.281 21.797 1 88.88 96 GLY A O 1
ATOM 730 N N . LEU A 1 97 ? -12.07 27.547 20.594 1 87.06 97 LEU A N 1
ATOM 731 C CA . LEU A 1 97 ? -11.539 28.297 21.75 1 87.06 97 LEU A CA 1
ATOM 732 C C . LEU A 1 97 ? -12.539 29.344 22.219 1 87.06 97 LEU A C 1
ATOM 734 O O . LEU A 1 97 ? -12.562 29.688 23.406 1 87.06 97 LEU A O 1
ATOM 738 N N . ASP A 1 98 ? -13.352 29.75 21.312 1 84.31 98 ASP A N 1
ATOM 739 C CA . ASP A 1 98 ? -14.289 30.828 21.625 1 84.31 98 ASP A CA 1
ATOM 740 C C . ASP A 1 98 ? -15.609 30.266 22.156 1 84.31 98 ASP A C 1
ATOM 742 O O . ASP A 1 98 ? -16.453 31.031 22.625 1 84.31 98 ASP A O 1
ATOM 746 N N . LEU A 1 99 ? -15.742 29.031 22.109 1 76.06 99 LEU A N 1
ATOM 747 C CA . LEU A 1 99 ? -16.969 28.438 22.609 1 76.06 99 LEU A CA 1
ATOM 748 C C . LEU A 1 99 ? -17.109 28.641 24.109 1 76.06 99 LEU A C 1
ATOM 750 O O . LEU A 1 99 ? -16.109 28.812 24.812 1 76.06 99 LEU A O 1
ATOM 754 N N . ASN A 1 100 ? -18.391 28.812 24.438 1 71.94 100 ASN A N 1
ATOM 755 C CA . ASN A 1 100 ? -18.688 28.922 25.875 1 71.94 100 ASN A CA 1
ATOM 756 C C . ASN A 1 100 ? -19.344 27.656 26.406 1 71.94 100 ASN A C 1
ATOM 758 O O . ASN A 1 100 ? -20.125 27.719 27.375 1 71.94 100 ASN A O 1
ATOM 762 N N . THR A 1 101 ? -19.094 26.625 25.797 1 68.56 101 THR A N 1
ATOM 763 C CA . THR A 1 101 ? -19.703 25.359 26.188 1 68.56 101 THR A CA 1
ATOM 764 C C . THR A 1 101 ? -18.641 24.406 26.75 1 68.56 101 THR A C 1
ATOM 766 O O . THR A 1 101 ? -17.453 24.734 26.766 1 68.56 101 THR A O 1
ATOM 769 N N . GLN A 1 102 ? -19.156 23.359 27.375 1 66.75 102 GLN A N 1
ATOM 770 C CA . GLN A 1 102 ? -18.281 22.328 27.922 1 66.75 102 GLN A CA 1
ATOM 771 C C . GLN A 1 102 ? -17.359 21.766 26.844 1 66.75 102 GLN A C 1
ATOM 773 O O . GLN A 1 102 ? -16.312 21.188 27.156 1 66.75 102 GLN A O 1
ATOM 778 N N . LYS A 1 103 ? -17.641 22.078 25.672 1 69.25 103 LYS A N 1
ATOM 779 C CA . LYS A 1 103 ? -16.859 21.516 24.562 1 69.25 103 LYS A CA 1
ATOM 780 C C . LYS A 1 103 ? -15.781 22.484 24.109 1 69.25 103 LYS A C 1
ATOM 782 O O . LYS A 1 103 ? -15.164 22.281 23.062 1 69.25 103 LYS A O 1
ATOM 787 N N . LYS A 1 104 ? -15.562 23.391 24.938 1 81.69 104 LYS A N 1
ATOM 788 C CA . LYS A 1 104 ? -14.562 24.406 24.656 1 81.69 104 LYS A CA 1
ATOM 789 C C . LYS A 1 104 ? -13.156 23.812 24.688 1 81.69 104 LYS A C 1
ATOM 791 O O . LYS A 1 104 ? -12.836 23.016 25.562 1 81.69 104 LYS A O 1
ATOM 796 N N . LEU A 1 105 ? -12.422 24.172 23.656 1 87.06 105 LEU A N 1
ATOM 797 C CA . LEU A 1 105 ? -11 23.844 23.703 1 87.06 105 LEU A CA 1
ATOM 798 C C . LEU A 1 105 ? -10.273 24.719 24.719 1 87.06 105 LEU A C 1
ATOM 800 O O . LEU A 1 105 ? -10.516 25.922 24.812 1 87.06 105 LEU A O 1
ATOM 804 N N . ARG A 1 106 ? -9.43 24.125 25.547 1 88.44 106 ARG A N 1
ATOM 805 C CA . ARG A 1 106 ? -8.859 24.859 26.672 1 88.44 106 ARG A CA 1
ATOM 806 C C . ARG A 1 106 ? -7.34 24.875 26.594 1 88.44 106 ARG A C 1
ATOM 808 O O . ARG A 1 106 ? -6.668 25.234 27.562 1 88.44 106 ARG A O 1
ATOM 815 N N . PHE A 1 107 ? -6.84 24.484 25.453 1 92.38 107 PHE A N 1
ATOM 816 C CA . PHE A 1 107 ? -5.391 24.547 25.312 1 92.38 107 PHE A CA 1
ATOM 817 C C . PHE A 1 107 ? -4.965 25.844 24.641 1 92.38 107 PHE A C 1
ATOM 819 O O . PHE A 1 107 ? -5.809 26.609 24.172 1 92.38 107 PHE A O 1
ATOM 826 N N . GLU A 1 108 ? -3.672 26.156 24.688 1 93.62 108 GLU A N 1
ATOM 827 C CA . GLU A 1 108 ? -3.123 27.391 24.125 1 93.62 108 GLU A CA 1
ATOM 828 C C . GLU A 1 108 ? -2.391 27.125 22.812 1 93.62 108 GLU A C 1
ATOM 830 O O . GLU A 1 108 ? -1.262 26.625 22.828 1 93.62 108 GLU A O 1
ATOM 835 N N . PRO A 1 109 ? -2.969 27.578 21.703 1 95.44 109 PRO A N 1
ATOM 836 C CA . PRO A 1 109 ? -2.297 27.391 20.422 1 95.44 109 PRO A CA 1
ATOM 837 C C . PRO A 1 109 ? -1.163 28.391 20.188 1 95.44 109 PRO A C 1
ATOM 839 O O . PRO A 1 109 ? -1.304 29.578 20.516 1 95.44 109 PRO A O 1
ATOM 842 N N . VAL A 1 110 ? -0.079 27.906 19.812 1 95.44 110 VAL A N 1
ATOM 843 C CA . VAL A 1 110 ? 1.073 28.672 19.359 1 95.44 110 VAL A CA 1
ATOM 844 C C . VAL A 1 110 ? 1.388 28.328 17.906 1 95.44 110 VAL A C 1
ATOM 846 O O . VAL A 1 110 ? 1.579 27.156 17.562 1 95.44 110 VAL A O 1
ATOM 849 N N . LEU A 1 111 ? 1.404 29.344 17.062 1 97.44 111 LEU A N 1
ATOM 850 C CA . LEU A 1 111 ? 1.561 29.062 15.633 1 97.44 111 LEU A CA 1
ATOM 851 C C . LEU A 1 111 ? 3.021 29.188 15.211 1 97.44 111 LEU A C 1
ATOM 853 O O . LEU A 1 111 ? 3.74 30.062 15.695 1 97.44 111 LEU A O 1
ATOM 857 N N . VAL A 1 112 ? 3.428 28.328 14.32 1 97.88 112 VAL A N 1
ATOM 858 C CA . VAL A 1 112 ? 4.766 28.406 13.742 1 97.88 112 VAL A CA 1
ATOM 859 C C . VAL A 1 112 ? 4.695 28.141 12.242 1 97.88 112 VAL A C 1
ATOM 861 O O . VAL A 1 112 ? 3.912 27.297 11.789 1 97.88 112 VAL A O 1
ATOM 864 N N . TYR A 1 113 ? 5.375 28.875 11.469 1 97.25 113 TYR A N 1
ATOM 865 C CA . TYR A 1 113 ? 5.598 28.625 10.055 1 97.25 113 TYR A CA 1
ATOM 866 C C . TYR A 1 113 ? 7.078 28.391 9.766 1 97.25 113 TYR A C 1
ATOM 868 O O . TYR A 1 113 ? 7.914 29.266 10.023 1 97.25 113 TYR A O 1
ATOM 876 N N . VAL A 1 114 ? 7.367 27.188 9.328 1 96.94 114 VAL A N 1
ATOM 877 C CA . VAL A 1 114 ? 8.727 26.859 8.891 1 96.94 114 VAL A CA 1
ATOM 878 C C . VAL A 1 114 ? 8.875 27.156 7.402 1 96.94 114 VAL A C 1
ATOM 880 O O . VAL A 1 114 ? 8.32 26.438 6.566 1 96.94 114 VAL A O 1
ATOM 883 N N . GLU A 1 115 ? 9.641 28.203 7.07 1 96.12 115 GLU A N 1
ATOM 884 C CA . GLU A 1 115 ? 9.844 28.594 5.684 1 96.12 115 GLU A CA 1
ATOM 885 C C . GLU A 1 115 ? 10.836 27.672 4.977 1 96.12 115 GLU A C 1
ATOM 887 O O . GLU A 1 115 ? 12.023 27.688 5.285 1 96.12 115 GLU A O 1
ATOM 892 N N . ASP A 1 116 ? 10.289 26.844 4.09 1 94.56 116 ASP A N 1
ATOM 893 C CA . ASP A 1 116 ? 11.133 25.875 3.41 1 94.56 116 ASP A CA 1
ATOM 894 C C . ASP A 1 116 ? 11.047 26.031 1.894 1 94.56 116 ASP A C 1
ATOM 896 O O . ASP A 1 116 ? 11.289 25.078 1.148 1 94.56 116 ASP A O 1
ATOM 900 N N . ASN A 1 117 ? 10.648 27.219 1.396 1 93.06 117 ASN A N 1
ATOM 901 C CA . ASN A 1 117 ? 10.539 27.484 -0.034 1 93.06 117 ASN A CA 1
ATOM 902 C C . ASN A 1 117 ? 11.836 28.078 -0.589 1 93.06 117 ASN A C 1
ATOM 904 O O . ASN A 1 117 ? 11.805 29.016 -1.389 1 93.06 117 ASN A O 1
ATOM 908 N N . TYR A 1 118 ? 12.945 27.516 -0.163 1 93.31 118 TYR A N 1
ATOM 909 C CA . TYR A 1 118 ? 14.258 28.047 -0.507 1 93.31 118 TYR A CA 1
ATOM 910 C C . TYR A 1 118 ? 14.516 27.938 -2.004 1 93.31 118 TYR A C 1
ATOM 912 O O . TYR A 1 118 ? 15.453 28.547 -2.527 1 93.31 118 TYR A O 1
ATOM 920 N N . HIS A 1 119 ? 13.719 27.203 -2.727 1 89.25 119 HIS A N 1
ATOM 921 C CA . HIS A 1 119 ? 13.867 27.047 -4.172 1 89.25 119 HIS A CA 1
ATOM 922 C C . HIS A 1 119 ? 13.203 28.203 -4.918 1 89.25 119 HIS A C 1
ATOM 924 O O . HIS A 1 119 ? 13.422 28.375 -6.121 1 89.25 119 HIS A O 1
ATOM 930 N N . MET A 1 120 ? 12.469 29.031 -4.258 1 91.25 120 MET A N 1
ATOM 931 C CA . MET A 1 120 ? 11.758 30.141 -4.867 1 91.25 120 MET A CA 1
ATOM 932 C C . MET A 1 120 ? 12.547 31.438 -4.707 1 91.25 120 MET A C 1
ATOM 934 O O . MET A 1 120 ? 13.539 31.484 -3.979 1 91.25 120 MET A O 1
ATOM 938 N N . SER A 1 121 ? 12.031 32.469 -5.41 1 92.38 121 SER A N 1
ATOM 939 C CA . SER A 1 121 ? 12.672 33.781 -5.305 1 92.38 121 SER A CA 1
ATOM 940 C C . SER A 1 121 ? 12.367 34.438 -3.963 1 92.38 121 SER A C 1
ATOM 942 O O . SER A 1 121 ? 11.359 34.125 -3.326 1 92.38 121 SER A O 1
ATOM 944 N N . ILE A 1 122 ? 13.25 35.344 -3.553 1 94.19 122 ILE A N 1
ATOM 945 C CA . ILE A 1 122 ? 13.109 36.031 -2.273 1 94.19 122 ILE A CA 1
ATOM 946 C C . ILE A 1 122 ? 11.789 36.781 -2.242 1 94.19 122 ILE A C 1
ATOM 948 O O . ILE A 1 122 ? 11.094 36.812 -1.221 1 94.19 122 ILE A O 1
ATOM 952 N N . GLY A 1 123 ? 11.469 37.406 -3.332 1 92.81 123 GLY A N 1
ATOM 953 C CA . GLY A 1 123 ? 10.219 38.125 -3.414 1 92.81 123 GLY A CA 1
ATOM 954 C C . GLY A 1 123 ? 8.992 37.25 -3.189 1 92.81 123 GLY A C 1
ATOM 955 O O . GLY A 1 123 ? 8.07 37.656 -2.477 1 92.81 123 GLY A O 1
ATOM 956 N N . GLU A 1 124 ? 8.992 36.125 -3.811 1 91.88 124 GLU A N 1
ATOM 957 C CA . GLU A 1 124 ? 7.879 35.219 -3.656 1 91.88 124 GLU A CA 1
ATOM 958 C C . GLU A 1 124 ? 7.793 34.688 -2.225 1 91.88 124 GLU A C 1
ATOM 960 O O . GLU A 1 124 ? 6.699 34.562 -1.67 1 91.88 124 GLU A O 1
ATOM 965 N N . ARG A 1 125 ? 8.891 34.406 -1.682 1 93.88 125 ARG A N 1
ATOM 966 C CA . ARG A 1 125 ? 8.961 33.906 -0.309 1 93.88 125 ARG A CA 1
ATOM 967 C C . ARG A 1 125 ? 8.414 34.969 0.669 1 93.88 125 ARG A C 1
ATOM 969 O O . ARG A 1 125 ? 7.652 34.625 1.578 1 93.88 125 ARG A O 1
ATOM 976 N N . GLN A 1 126 ? 8.766 36.188 0.484 1 94 126 GLN A N 1
ATOM 977 C CA . GLN A 1 126 ? 8.289 37.281 1.337 1 94 126 GLN A CA 1
ATOM 978 C C . GLN A 1 126 ? 6.781 37.469 1.202 1 94 126 GLN A C 1
ATOM 980 O O . GLN A 1 126 ? 6.098 37.75 2.184 1 94 126 GLN A O 1
ATOM 985 N N . ARG A 1 127 ? 6.348 37.312 0.025 1 92.25 127 ARG A N 1
ATOM 986 C CA . ARG A 1 127 ? 4.91 37.438 -0.202 1 92.25 127 ARG A CA 1
ATOM 987 C C . ARG A 1 127 ? 4.145 36.344 0.566 1 92.25 127 ARG A C 1
ATOM 989 O O . ARG A 1 127 ? 3.092 36.625 1.148 1 92.25 127 ARG A O 1
ATOM 996 N N . ILE A 1 128 ? 4.648 35.156 0.537 1 92.94 128 ILE A N 1
ATOM 997 C CA . ILE A 1 128 ? 4.004 34.031 1.233 1 92.94 128 ILE A CA 1
ATOM 998 C C . ILE A 1 128 ? 3.99 34.312 2.736 1 92.94 128 ILE A C 1
ATOM 1000 O O . ILE A 1 128 ? 2.961 34.156 3.395 1 92.94 128 ILE A O 1
ATOM 1004 N N . ILE A 1 129 ? 5.082 34.781 3.279 1 94.38 129 ILE A N 1
ATOM 1005 C CA . ILE A 1 129 ? 5.195 35.062 4.703 1 94.38 129 ILE A CA 1
ATOM 1006 C C . ILE A 1 129 ? 4.203 36.156 5.09 1 94.38 129 ILE A C 1
ATOM 1008 O O . ILE A 1 129 ? 3.514 36.062 6.109 1 94.38 129 ILE A O 1
ATOM 1012 N N . ARG A 1 130 ? 4.102 37.156 4.285 1 93.06 130 ARG A N 1
ATOM 1013 C CA . ARG A 1 130 ? 3.164 38.25 4.551 1 93.06 130 ARG A CA 1
ATOM 1014 C C . ARG A 1 130 ? 1.724 37.75 4.539 1 93.06 130 ARG A C 1
ATOM 1016 O O . ARG A 1 130 ? 0.914 38.156 5.375 1 93.06 130 ARG A O 1
ATOM 1023 N N . SER A 1 131 ? 1.481 36.875 3.594 1 92.69 131 SER A N 1
ATOM 1024 C CA . SER A 1 131 ? 0.132 36.344 3.479 1 92.69 131 SER A CA 1
ATOM 1025 C C . SER A 1 131 ? -0.23 35.5 4.695 1 92.69 131 SER A C 1
ATOM 1027 O O . SER A 1 131 ? -1.353 35.594 5.199 1 92.69 131 SER A O 1
ATOM 1029 N N . ILE A 1 132 ? 0.672 34.719 5.164 1 93.25 132 ILE A N 1
ATOM 1030 C CA . ILE A 1 132 ? 0.428 33.875 6.328 1 93.25 132 ILE A CA 1
ATOM 1031 C C . ILE A 1 132 ? 0.261 34.75 7.57 1 93.25 132 ILE A C 1
ATOM 1033 O O . ILE A 1 132 ? -0.6 34.5 8.414 1 93.25 132 ILE A O 1
ATOM 1037 N N . ASN A 1 133 ? 1.093 35.781 7.676 1 92.44 133 ASN A N 1
ATOM 1038 C CA . ASN A 1 133 ? 0.977 36.719 8.789 1 92.44 133 ASN A CA 1
ATOM 1039 C C . ASN A 1 133 ? -0.403 37.375 8.828 1 92.44 133 ASN A C 1
ATOM 1041 O O . ASN A 1 133 ? -0.986 37.531 9.898 1 92.44 133 ASN A O 1
ATOM 1045 N N . ASN A 1 134 ? -0.841 37.719 7.68 1 91.06 134 ASN A N 1
ATOM 1046 C CA . ASN A 1 134 ? -2.162 38.344 7.59 1 91.06 134 ASN A CA 1
ATOM 1047 C C . ASN A 1 134 ? -3.262 37.375 8.016 1 91.06 134 ASN A C 1
ATOM 1049 O O . ASN A 1 134 ? -4.188 37.75 8.734 1 91.06 134 ASN A O 1
ATOM 1053 N N . GLU A 1 135 ? -3.139 36.156 7.5 1 91 135 GLU A N 1
ATOM 1054 C CA . GLU A 1 135 ? -4.113 35.094 7.82 1 91 135 GLU A CA 1
ATOM 1055 C C . GLU A 1 135 ? -4.168 34.844 9.32 1 91 135 GLU A C 1
ATOM 1057 O O . GLU A 1 135 ? -5.25 34.781 9.914 1 91 135 GLU A O 1
ATOM 1062 N N . THR A 1 136 ? -3.047 34.719 9.961 1 92.19 136 THR A N 1
ATOM 1063 C CA . THR A 1 136 ? -2.975 34.375 11.383 1 92.19 136 THR A CA 1
ATOM 1064 C C . THR A 1 136 ? -3.377 35.594 12.234 1 92.19 136 THR A C 1
ATOM 1066 O O . THR A 1 136 ? -4.012 35.438 13.281 1 92.19 136 THR A O 1
ATOM 1069 N N . SER A 1 137 ? -3.025 36.781 11.797 1 90.5 137 SER A N 1
ATOM 1070 C CA . SER A 1 137 ? -3.391 38 12.523 1 90.5 137 SER A CA 1
ATOM 1071 C C . SER A 1 137 ? -4.902 38.188 12.531 1 90.5 137 SER A C 1
ATOM 1073 O O . SER A 1 137 ? -5.469 38.656 13.531 1 90.5 137 SER A O 1
ATOM 1075 N N . ARG A 1 138 ? -5.492 37.875 11.453 1 89.69 138 ARG A N 1
ATOM 1076 C CA . ARG A 1 138 ? -6.941 38 11.352 1 89.69 138 ARG A CA 1
ATOM 1077 C C . ARG A 1 138 ? -7.645 37.094 12.359 1 89.69 138 ARG A C 1
ATOM 1079 O O . ARG A 1 138 ? -8.719 37.438 12.867 1 89.69 138 ARG A O 1
ATOM 1086 N N . LEU A 1 139 ? -7.035 36 12.617 1 90.19 139 LEU A N 1
ATOM 1087 C CA . LEU A 1 139 ? -7.629 35.031 13.547 1 90.19 139 LEU A CA 1
ATOM 1088 C C . LEU A 1 139 ? -7.07 35.219 14.953 1 90.19 139 LEU A C 1
ATOM 1090 O O . LEU A 1 139 ? -7.336 34.406 15.844 1 90.19 139 LEU A O 1
ATOM 1094 N N . LYS A 1 140 ? -6.215 36.25 15.172 1 88.19 140 LYS A N 1
ATOM 1095 C CA . LYS A 1 140 ? -5.684 36.688 16.453 1 88.19 140 LYS A CA 1
ATOM 1096 C C . LYS A 1 140 ? -4.789 35.625 17.078 1 88.19 140 LYS A C 1
ATOM 1098 O O . LYS A 1 140 ? -4.918 35.312 18.266 1 88.19 140 LYS A O 1
ATOM 1103 N N . PHE A 1 141 ? -3.973 35 16.25 1 90.06 141 PHE A N 1
ATOM 1104 C CA . PHE A 1 141 ? -2.969 34.062 16.719 1 90.06 141 PHE A CA 1
ATOM 1105 C C . PHE A 1 141 ? -1.563 34.625 16.516 1 90.06 141 PHE A C 1
ATOM 1107 O O . PHE A 1 141 ? -1.258 35.156 15.453 1 90.06 141 PHE A O 1
ATOM 1114 N N . PRO A 1 142 ? -0.794 34.531 17.562 1 87.38 142 PRO A N 1
ATOM 1115 C CA . PRO A 1 142 ? 0.609 34.875 17.344 1 87.38 142 PRO A CA 1
ATOM 1116 C C . PRO A 1 142 ? 1.349 33.875 16.469 1 87.38 142 PRO A C 1
ATOM 1118 O O . PRO A 1 142 ? 1.173 32.656 16.625 1 87.38 142 PRO A O 1
ATOM 1121 N N . LEU A 1 143 ? 2.135 34.469 15.531 1 95 143 LEU A N 1
ATOM 1122 C CA . LEU A 1 143 ? 2.854 33.594 14.594 1 95 143 LEU A CA 1
ATOM 1123 C C . LEU A 1 143 ? 4.355 33.656 14.844 1 95 143 LEU A C 1
ATOM 1125 O O . LEU A 1 143 ? 4.91 34.75 15.055 1 95 143 LEU A O 1
ATOM 1129 N N . HIS A 1 144 ? 4.961 32.562 15 1 96.88 144 HIS A N 1
ATOM 1130 C CA . HIS A 1 144 ? 6.414 32.438 15.023 1 96.88 144 HIS A CA 1
ATOM 1131 C C . HIS A 1 144 ? 6.945 31.969 13.672 1 96.88 144 HIS A C 1
ATOM 1133 O O . HIS A 1 144 ? 6.316 31.141 13.008 1 96.88 144 HIS A O 1
ATOM 1139 N N . LEU A 1 145 ? 8.055 32.562 13.258 1 97.12 145 LEU A N 1
ATOM 1140 C CA . LEU A 1 145 ? 8.664 32.219 11.969 1 97.12 145 LEU A CA 1
ATOM 1141 C C . LEU A 1 145 ? 10.023 31.547 12.172 1 97.12 145 LEU A C 1
ATOM 1143 O O . LEU A 1 145 ? 10.805 31.969 13.031 1 97.12 145 LEU A O 1
ATOM 1147 N N . VAL A 1 146 ? 10.25 30.516 11.414 1 96.94 146 VAL A N 1
ATOM 1148 C CA . VAL A 1 146 ? 11.516 29.797 11.453 1 96.94 146 VAL A CA 1
ATOM 1149 C C . VAL A 1 146 ? 12.016 29.531 10.039 1 96.94 146 VAL A C 1
ATOM 1151 O O . VAL A 1 146 ? 11.227 29.203 9.148 1 96.94 146 VAL A O 1
ATOM 1154 N N . SER A 1 147 ? 13.297 29.766 9.812 1 95.94 147 SER A N 1
ATOM 1155 C CA . SER A 1 147 ? 13.906 29.438 8.531 1 95.94 147 SER A CA 1
ATOM 1156 C C . SER A 1 147 ? 14.398 28 8.5 1 95.94 147 SER A C 1
ATOM 1158 O O . SER A 1 147 ? 15.234 27.594 9.32 1 95.94 147 SER A O 1
ATOM 1160 N N . PHE A 1 148 ? 13.914 27.25 7.535 1 96.38 148 PHE A N 1
ATOM 1161 C CA . PHE A 1 148 ? 14.352 25.875 7.383 1 96.38 148 PHE A CA 1
ATOM 1162 C C . PHE A 1 148 ? 15.852 25.812 7.113 1 96.38 148 PHE A C 1
ATOM 1164 O O . PHE A 1 148 ? 16.578 25.047 7.758 1 96.38 148 PHE A O 1
ATOM 1171 N N . ALA A 1 149 ? 16.344 26.578 6.238 1 94.56 149 ALA A N 1
ATOM 1172 C CA . ALA A 1 149 ? 17.734 26.594 5.797 1 94.56 149 ALA A CA 1
ATOM 1173 C C . ALA A 1 149 ? 18.672 26.906 6.957 1 94.56 149 ALA A C 1
ATOM 1175 O O . ALA A 1 149 ? 19.766 26.328 7.055 1 94.56 149 ALA A O 1
ATOM 1176 N N . ASP A 1 150 ? 18.172 27.734 7.84 1 92.94 150 ASP A N 1
ATOM 1177 C CA . ASP A 1 150 ? 19.031 28.156 8.938 1 92.94 150 ASP A CA 1
ATOM 1178 C C . ASP A 1 150 ? 18.922 27.203 10.133 1 92.94 150 ASP A C 1
ATOM 1180 O O . ASP A 1 150 ? 19.75 27.234 11.039 1 92.94 150 ASP A O 1
ATOM 1184 N N . SER A 1 151 ? 17.938 26.375 10.086 1 94.12 151 SER A N 1
ATOM 1185 C CA . SER A 1 151 ? 17.641 25.562 11.266 1 94.12 151 SER A CA 1
ATOM 1186 C C . SER A 1 151 ? 18.078 24.125 11.062 1 94.12 151 SER A C 1
ATOM 1188 O O . SER A 1 151 ? 18.109 23.344 12.016 1 94.12 151 SER A O 1
ATOM 1190 N N . ILE A 1 152 ? 18.422 23.797 9.867 1 88.81 152 ILE A N 1
ATOM 1191 C CA . ILE A 1 152 ? 18.75 22.406 9.57 1 88.81 152 ILE A CA 1
ATOM 1192 C C . ILE A 1 152 ? 19.953 21.969 10.398 1 88.81 152 ILE A C 1
ATOM 1194 O O . ILE A 1 152 ? 20.969 22.672 10.445 1 88.81 152 ILE A O 1
ATOM 1198 N N . ASN A 1 153 ? 19.906 20.891 11.094 1 77 153 ASN A N 1
ATOM 1199 C CA . ASN A 1 153 ? 20.969 20.234 11.859 1 77 153 ASN A CA 1
ATOM 1200 C C . ASN A 1 153 ? 21.469 21.125 12.992 1 77 153 ASN A C 1
ATOM 1202 O O . ASN A 1 153 ? 22.656 21.141 13.297 1 77 153 ASN A O 1
ATOM 1206 N N . ARG A 1 154 ? 20.609 21.969 13.453 1 84 154 ARG A N 1
ATOM 1207 C CA . ARG A 1 154 ? 20.953 22.797 14.602 1 84 154 ARG A CA 1
ATOM 1208 C C . ARG A 1 154 ? 20.234 22.312 15.852 1 84 154 ARG A C 1
ATOM 1210 O O . ARG A 1 154 ? 19.078 21.875 15.781 1 84 154 ARG A O 1
ATOM 1217 N N . LYS A 1 155 ? 20.938 22.422 16.844 1 83.62 155 LYS A N 1
ATOM 1218 C CA . LYS A 1 155 ? 20.344 22.031 18.125 1 83.62 155 LYS A CA 1
ATOM 1219 C C . LYS A 1 155 ? 19.359 23.094 18.609 1 83.62 155 LYS A C 1
ATOM 1221 O O . LYS A 1 155 ? 18.375 22.781 19.297 1 83.62 155 LYS A O 1
ATOM 1226 N N . ASN A 1 156 ? 19.75 24.297 18.266 1 89 156 ASN A N 1
ATOM 1227 C CA . ASN A 1 156 ? 18.844 25.406 18.594 1 89 156 ASN A CA 1
ATOM 1228 C C . ASN A 1 156 ? 18.391 26.141 17.344 1 89 156 ASN A C 1
ATOM 1230 O O . ASN A 1 156 ? 19.172 26.328 16.406 1 89 156 ASN A O 1
ATOM 1234 N N . VAL A 1 157 ? 17.125 26.453 17.375 1 92.94 157 VAL A N 1
ATOM 1235 C CA . VAL A 1 157 ? 16.516 27.094 16.219 1 92.94 157 VAL A CA 1
ATOM 1236 C C . VAL A 1 157 ? 16.203 28.562 16.531 1 92.94 157 VAL A C 1
ATOM 1238 O O . VAL A 1 157 ? 15.781 28.875 17.641 1 92.94 157 VAL A O 1
ATOM 1241 N N . LEU A 1 158 ? 16.531 29.344 15.602 1 91.88 158 LEU A N 1
ATOM 1242 C CA . LEU A 1 158 ? 16.188 30.75 15.742 1 91.88 158 LEU A CA 1
ATOM 1243 C C . LEU A 1 158 ? 14.727 31 15.398 1 91.88 158 LEU A C 1
ATOM 1245 O O . LEU A 1 158 ? 14.305 30.781 14.258 1 91.88 158 LEU A O 1
ATOM 1249 N N . ILE A 1 159 ? 14.016 31.438 16.375 1 95.5 159 ILE A N 1
ATOM 1250 C CA . ILE A 1 159 ? 12.594 31.703 16.219 1 95.5 159 ILE A CA 1
ATOM 1251 C C . ILE A 1 159 ? 12.352 33.219 16.156 1 95.5 159 ILE A C 1
ATOM 1253 O O . ILE A 1 159 ? 12.797 33.938 17.047 1 95.5 159 ILE A O 1
ATOM 1257 N N . SER A 1 160 ? 11.672 33.625 15.086 1 93.25 160 SER A N 1
ATOM 1258 C CA . SER A 1 160 ? 11.375 35.031 14.938 1 93.25 160 SER A CA 1
ATOM 1259 C C . SER A 1 160 ? 9.867 35.281 14.945 1 93.25 160 SER A C 1
ATOM 1261 O O . SER A 1 160 ? 9.086 34.406 14.609 1 93.25 160 SER A O 1
ATOM 1263 N N . GLN A 1 161 ? 9.383 36.469 15.344 1 85 161 GLN A N 1
ATOM 1264 C CA . GLN A 1 161 ? 7.953 36.75 15.398 1 85 161 GLN A CA 1
ATOM 1265 C C . GLN A 1 161 ? 7.547 37.719 14.297 1 85 161 GLN A C 1
ATOM 1267 O O . GLN A 1 161 ? 6.383 37.781 13.891 1 85 161 GLN A O 1
ATOM 1272 N N . LYS A 1 162 ? 8.453 38.406 13.695 1 76.31 162 LYS A N 1
ATOM 1273 C CA . LYS A 1 162 ? 7.996 39.469 12.797 1 76.31 162 LYS A CA 1
ATOM 1274 C C . LYS A 1 162 ? 8.523 39.25 11.383 1 76.31 162 LYS A C 1
ATOM 1276 O O . LYS A 1 162 ? 7.773 39.344 10.414 1 76.31 162 LYS A O 1
ATOM 1281 N N . SER A 1 163 ? 9.766 39 11.305 1 85.44 163 SER A N 1
ATOM 1282 C CA . SER A 1 163 ? 10.367 38.906 9.984 1 85.44 163 SER A CA 1
ATOM 1283 C C . SER A 1 163 ? 11.477 37.844 9.969 1 85.44 163 SER A C 1
ATOM 1285 O O . SER A 1 163 ? 12.047 37.531 11.008 1 85.44 163 SER A O 1
ATOM 1287 N N . LEU A 1 164 ? 11.547 37.219 8.844 1 90.44 164 LEU A N 1
ATOM 1288 C CA . LEU A 1 164 ? 12.609 36.25 8.633 1 90.44 164 LEU A CA 1
ATOM 1289 C C . LEU A 1 164 ? 13.656 36.781 7.66 1 90.44 164 LEU A C 1
ATOM 1291 O O . LEU A 1 164 ? 13.312 37.375 6.645 1 90.44 164 LEU A O 1
ATOM 1295 N N . ALA A 1 165 ? 14.883 36.656 8.07 1 87.44 165 ALA A N 1
ATOM 1296 C CA . ALA A 1 165 ? 15.961 37.031 7.148 1 87.44 165 ALA A CA 1
ATOM 1297 C C . ALA A 1 165 ? 16.156 35.938 6.094 1 87.44 165 ALA A C 1
ATOM 1299 O O . ALA A 1 165 ? 16.547 34.812 6.414 1 87.44 165 ALA A O 1
ATOM 1300 N N . LEU A 1 166 ? 15.688 36.25 4.902 1 92.31 166 LEU A N 1
ATOM 1301 C CA . LEU A 1 166 ? 15.836 35.312 3.789 1 92.31 166 LEU A CA 1
ATOM 1302 C C . LEU A 1 166 ? 17.094 35.656 2.979 1 92.31 166 LEU A C 1
ATOM 1304 O O . LEU A 1 166 ? 17.422 36.812 2.787 1 92.31 166 LEU A O 1
ATOM 1308 N N . ASN A 1 167 ? 17.797 34.562 2.646 1 91.19 167 ASN A N 1
ATOM 1309 C CA . ASN A 1 167 ? 19.047 34.75 1.896 1 91.19 167 ASN A CA 1
ATOM 1310 C C . ASN A 1 167 ? 19 34.031 0.561 1 91.19 167 ASN A C 1
ATOM 1312 O O . ASN A 1 167 ? 18.406 32.938 0.457 1 91.19 167 ASN A O 1
ATOM 1316 N N . ARG A 1 168 ? 19.703 34.594 -0.411 1 89.31 168 ARG A N 1
ATOM 1317 C CA . ARG A 1 168 ? 19.781 34 -1.731 1 89.31 168 ARG A CA 1
ATOM 1318 C C . ARG A 1 168 ? 20.547 32.688 -1.672 1 89.31 168 ARG A C 1
ATOM 1320 O O . ARG A 1 168 ? 20.328 31.781 -2.5 1 89.31 168 ARG A O 1
ATOM 1327 N N . CYS A 1 169 ? 21.328 32.5 -0.645 1 91.56 169 CYS A N 1
ATOM 1328 C CA . CYS A 1 169 ? 22.188 31.344 -0.563 1 91.56 169 CYS A CA 1
ATOM 1329 C C . CYS A 1 169 ? 21.5 30.203 0.198 1 91.56 169 CYS A C 1
ATOM 1331 O O . CYS A 1 169 ? 22.109 29.156 0.437 1 91.56 169 CYS A O 1
ATOM 1333 N N . ASP A 1 170 ? 20.312 30.422 0.498 1 93.88 170 ASP A N 1
ATOM 1334 C CA . ASP A 1 170 ? 19.609 29.422 1.304 1 93.88 170 ASP A CA 1
ATOM 1335 C C . ASP A 1 170 ? 19.547 28.078 0.583 1 93.88 170 ASP A C 1
ATOM 1337 O O . ASP A 1 170 ? 19.766 27.031 1.195 1 93.88 170 ASP A O 1
ATOM 1341 N N . GLN A 1 171 ? 19.25 28.078 -0.674 1 92.69 171 GLN A N 1
ATOM 1342 C CA . GLN A 1 171 ? 19.188 26.844 -1.446 1 92.69 171 GLN A CA 1
ATOM 1343 C C . GLN A 1 171 ? 20.531 26.125 -1.428 1 92.69 171 GLN A C 1
ATOM 1345 O O . GLN A 1 171 ? 20.594 24.906 -1.305 1 92.69 171 GLN A O 1
ATOM 1350 N N . GLY A 1 172 ? 21.531 26.875 -1.608 1 92.25 172 GLY A N 1
ATOM 1351 C CA . GLY A 1 172 ? 22.859 26.312 -1.554 1 92.25 172 GLY A CA 1
ATOM 1352 C C . GLY A 1 172 ? 23.188 25.703 -0.207 1 92.25 172 GLY A C 1
ATOM 1353 O O . GLY A 1 172 ? 23.844 24.656 -0.139 1 92.25 172 GLY A O 1
ATOM 1354 N N . LYS A 1 173 ? 22.75 26.391 0.886 1 91.12 173 LYS A N 1
ATOM 1355 C CA . LYS A 1 173 ? 22.984 25.891 2.236 1 91.12 173 LYS A CA 1
ATOM 1356 C C . LYS A 1 173 ? 22.328 24.516 2.424 1 91.12 173 LYS A C 1
ATOM 1358 O O . LYS A 1 173 ? 22.922 23.609 2.994 1 91.12 173 LYS A O 1
ATOM 1363 N N . VAL A 1 174 ? 21.141 24.344 1.908 1 92.81 174 VAL A N 1
ATOM 1364 C CA . VAL A 1 174 ? 20.406 23.094 2.043 1 92.81 174 VAL A CA 1
ATOM 1365 C C . VAL A 1 174 ? 21.047 22.016 1.183 1 92.81 174 VAL A C 1
ATOM 1367 O O . VAL A 1 174 ? 21.219 20.875 1.631 1 92.81 174 VAL A O 1
ATOM 1370 N N . ASN A 1 175 ? 21.438 22.359 -0.038 1 91.31 175 ASN A N 1
ATOM 1371 C CA . ASN A 1 175 ? 22.047 21.406 -0.951 1 91.31 175 ASN A CA 1
ATOM 1372 C C . ASN A 1 175 ? 23.391 20.891 -0.414 1 91.31 175 ASN A C 1
ATOM 1374 O O . ASN A 1 175 ? 23.766 19.75 -0.674 1 91.31 175 ASN A O 1
ATOM 1378 N N . ALA A 1 176 ? 24.016 21.688 0.32 1 90.25 176 ALA A N 1
ATOM 1379 C CA . ALA A 1 176 ? 25.344 21.344 0.831 1 90.25 176 ALA A CA 1
ATOM 1380 C C . ALA A 1 176 ? 25.266 20.266 1.911 1 90.25 176 ALA A C 1
ATOM 1382 O O . ALA A 1 176 ? 26.266 19.656 2.268 1 90.25 176 ALA A O 1
ATOM 1383 N N . MET A 1 177 ? 24.078 19.969 2.33 1 89 177 MET A N 1
ATOM 1384 C CA . MET A 1 177 ? 23.875 18.969 3.379 1 89 177 MET A CA 1
ATOM 1385 C C . MET A 1 177 ? 23.938 17.562 2.803 1 89 177 MET A C 1
ATOM 1387 O O . MET A 1 177 ? 24.109 16.594 3.543 1 89 177 MET A O 1
ATOM 1391 N N . PHE A 1 178 ? 23.812 17.469 1.497 1 90.19 178 PHE A N 1
ATOM 1392 C CA . PHE A 1 178 ? 23.688 16.172 0.859 1 90.19 178 PHE A CA 1
ATOM 1393 C C . PHE A 1 178 ? 24.812 15.938 -0.134 1 90.19 178 PHE A C 1
ATOM 1395 O O . PHE A 1 178 ? 25.359 16.891 -0.692 1 90.19 178 PHE A O 1
ATOM 1402 N N . ASP A 1 179 ? 25.047 14.672 -0.28 1 87.62 179 ASP A N 1
ATOM 1403 C CA . ASP A 1 179 ? 26.016 14.344 -1.319 1 87.62 179 ASP A CA 1
ATOM 1404 C C . ASP A 1 179 ? 25.406 14.484 -2.709 1 87.62 179 ASP A C 1
ATOM 1406 O O . ASP A 1 179 ? 24.172 14.508 -2.854 1 87.62 179 ASP A O 1
ATOM 1410 N N . GLN A 1 180 ? 26.25 14.586 -3.65 1 84.31 180 GLN A N 1
ATOM 1411 C CA . GLN A 1 180 ? 25.797 14.883 -5.008 1 84.31 180 GLN A CA 1
ATOM 1412 C C . GLN A 1 180 ? 25.109 13.68 -5.641 1 84.31 180 GLN A C 1
ATOM 1414 O O . GLN A 1 180 ? 24.359 13.82 -6.602 1 84.31 180 GLN A O 1
ATOM 1419 N N . SER A 1 181 ? 25.266 12.555 -5.164 1 86.06 181 SER A N 1
ATOM 1420 C CA . SER A 1 181 ? 24.734 11.344 -5.789 1 86.06 181 SER A CA 1
ATOM 1421 C C . SER A 1 181 ? 23.344 11.008 -5.254 1 86.06 181 SER A C 1
ATOM 1423 O O . SER A 1 181 ? 22.734 10.023 -5.672 1 86.06 181 SER A O 1
ATOM 1425 N N . ILE A 1 182 ? 22.812 11.922 -4.391 1 88.25 182 ILE A N 1
ATOM 1426 C CA . ILE A 1 182 ? 21.531 11.617 -3.764 1 88.25 182 ILE A CA 1
ATOM 1427 C C . ILE A 1 182 ? 20.406 11.75 -4.789 1 88.25 182 ILE A C 1
ATOM 1429 O O . ILE A 1 182 ? 20.391 12.695 -5.578 1 88.25 182 ILE A O 1
ATOM 1433 N N . ASN A 1 183 ? 19.531 10.758 -4.859 1 89.31 183 ASN A N 1
ATOM 1434 C CA . ASN A 1 183 ? 18.391 10.867 -5.746 1 89.31 183 ASN A CA 1
ATOM 1435 C C . ASN A 1 183 ? 17.234 11.641 -5.094 1 89.31 183 ASN A C 1
ATOM 1437 O O . ASN A 1 183 ? 17.297 11.945 -3.9 1 89.31 183 ASN A O 1
ATOM 1441 N N . LYS A 1 184 ? 16.266 11.961 -5.859 1 92.31 184 LYS A N 1
ATOM 1442 C CA . LYS A 1 184 ? 15.195 12.828 -5.398 1 92.31 184 LYS A CA 1
ATOM 1443 C C . LYS A 1 184 ? 14.359 12.148 -4.32 1 92.31 184 LYS A C 1
ATOM 1445 O O . LYS A 1 184 ? 13.875 12.797 -3.391 1 92.31 184 LYS A O 1
ATOM 1450 N N . THR A 1 185 ? 14.133 10.836 -4.402 1 92.12 185 THR A N 1
ATOM 1451 C CA . THR A 1 185 ? 13.375 10.078 -3.416 1 92.12 185 THR A CA 1
ATOM 1452 C C . THR A 1 185 ? 14.016 10.188 -2.035 1 92.12 185 THR A C 1
ATOM 1454 O O . THR A 1 185 ? 13.344 10.539 -1.06 1 92.12 185 THR A O 1
ATOM 1457 N N . ASN A 1 186 ? 15.281 9.992 -1.993 1 91.06 186 ASN A N 1
ATOM 1458 C CA . ASN A 1 186 ? 16.016 10.039 -0.73 1 91.06 186 ASN A CA 1
ATOM 1459 C C . ASN A 1 186 ? 16.109 11.461 -0.192 1 91.06 186 ASN A C 1
ATOM 1461 O O . ASN A 1 186 ? 16.016 11.68 1.017 1 91.06 186 ASN A O 1
ATOM 1465 N N . ARG A 1 187 ? 16.359 12.352 -1.049 1 91.56 187 ARG A N 1
ATOM 1466 C CA . ARG A 1 187 ? 16.438 13.75 -0.646 1 91.56 187 ARG A CA 1
ATOM 1467 C C . ARG A 1 187 ? 15.133 14.203 0.008 1 91.56 187 ARG A C 1
ATOM 1469 O O . ARG A 1 187 ? 15.156 14.828 1.071 1 91.56 187 ARG A O 1
ATOM 1476 N N . ARG A 1 188 ? 14.039 13.891 -0.608 1 92.75 188 ARG A N 1
ATOM 1477 C CA . ARG A 1 188 ? 12.734 14.266 -0.077 1 92.75 188 ARG A CA 1
ATOM 1478 C C . ARG A 1 188 ? 12.492 13.633 1.289 1 92.75 188 ARG A C 1
ATOM 1480 O O . ARG A 1 188 ? 11.938 14.273 2.186 1 92.75 188 ARG A O 1
ATOM 1487 N N . GLN A 1 189 ? 12.867 12.406 1.421 1 91.56 189 GLN A N 1
ATOM 1488 C CA . GLN A 1 189 ? 12.695 11.719 2.695 1 91.56 189 GLN A CA 1
ATOM 1489 C C . GLN A 1 189 ? 13.531 12.367 3.791 1 91.56 189 GLN A C 1
ATOM 1491 O O . GLN A 1 189 ? 13.062 12.547 4.918 1 91.56 189 GLN A O 1
ATOM 1496 N N . LEU A 1 190 ? 14.727 12.727 3.473 1 90.56 190 LEU A N 1
ATOM 1497 C CA . LEU A 1 190 ? 15.617 13.367 4.441 1 90.56 190 LEU A CA 1
ATOM 1498 C C . LEU A 1 190 ? 15.078 14.734 4.844 1 90.56 190 LEU A C 1
ATOM 1500 O O . LEU A 1 190 ? 15.094 15.094 6.023 1 90.56 190 LEU A O 1
ATOM 1504 N N . LEU A 1 191 ? 14.648 15.453 3.869 1 93.06 191 LEU A N 1
ATOM 1505 C CA . LEU A 1 191 ? 14.094 16.781 4.141 1 93.06 191 LEU A CA 1
ATOM 1506 C C . LEU A 1 191 ? 12.875 16.672 5.047 1 93.06 191 LEU A C 1
ATOM 1508 O O . LEU A 1 191 ? 12.672 17.516 5.918 1 93.06 191 LEU A O 1
ATOM 1512 N N . HIS A 1 192 ? 12.07 15.656 4.82 1 93.56 192 HIS A N 1
ATOM 1513 C CA . HIS A 1 192 ? 10.891 15.43 5.652 1 93.56 192 HIS A CA 1
ATOM 1514 C C . HIS A 1 192 ? 11.281 15.156 7.098 1 93.56 192 HIS A C 1
ATOM 1516 O O . HIS A 1 192 ? 10.672 15.695 8.023 1 93.56 192 HIS A O 1
ATOM 1522 N N . ILE A 1 193 ? 12.281 14.367 7.289 1 91 193 ILE A N 1
ATOM 1523 C CA . ILE A 1 193 ? 12.766 14.031 8.625 1 91 193 ILE A CA 1
ATOM 1524 C C . ILE A 1 193 ? 13.336 15.281 9.297 1 91 193 ILE A C 1
ATOM 1526 O O . ILE A 1 193 ? 13.07 15.547 10.469 1 91 193 ILE A O 1
ATOM 1530 N N . MET A 1 194 ? 14.062 16.047 8.57 1 91.75 194 MET A N 1
ATOM 1531 C CA . MET A 1 194 ? 14.68 17.25 9.109 1 91.75 194 MET A CA 1
ATOM 1532 C C . MET A 1 194 ? 13.625 18.281 9.516 1 91.75 194 MET A C 1
ATOM 1534 O O . MET A 1 194 ? 13.758 18.922 10.555 1 91.75 194 MET A O 1
ATOM 1538 N N . LYS A 1 195 ? 12.641 18.422 8.719 1 95.31 195 LYS A N 1
ATOM 1539 C CA . LYS A 1 195 ? 11.562 19.344 9.062 1 95.31 195 LYS A CA 1
ATOM 1540 C C . LYS A 1 195 ? 10.859 18.922 10.344 1 95.31 195 LYS A C 1
ATOM 1542 O O . LYS A 1 195 ? 10.531 19.766 11.188 1 95.31 195 LYS A O 1
ATOM 1547 N N . ARG A 1 196 ? 10.602 17.656 10.461 1 94.25 196 ARG A N 1
ATOM 1548 C CA . ARG A 1 196 ? 10.008 17.125 11.68 1 94.25 196 ARG A CA 1
ATOM 1549 C C . ARG A 1 196 ? 10.867 17.438 12.898 1 94.25 196 ARG A C 1
ATOM 1551 O O . ARG A 1 196 ? 10.352 17.844 13.938 1 94.25 196 ARG A O 1
ATOM 1558 N N . ASN A 1 197 ? 12.117 17.25 12.75 1 91.88 197 ASN A N 1
ATOM 1559 C CA . ASN A 1 197 ? 13.039 17.531 13.844 1 91.88 197 ASN A CA 1
ATOM 1560 C C . ASN A 1 197 ? 13.039 19 14.219 1 91.88 197 ASN A C 1
ATOM 1562 O O . ASN A 1 197 ? 13.141 19.344 15.398 1 91.88 197 ASN A O 1
ATOM 1566 N N . ILE A 1 198 ? 12.969 19.828 13.25 1 95.56 198 ILE A N 1
ATOM 1567 C CA . ILE A 1 198 ? 12.914 21.266 13.492 1 95.56 198 ILE A CA 1
ATOM 1568 C C . ILE A 1 198 ? 11.648 21.609 14.281 1 95.56 198 ILE A C 1
ATOM 1570 O O . ILE A 1 198 ? 11.703 22.359 15.25 1 95.56 198 ILE A O 1
ATOM 1574 N N . LEU A 1 199 ? 10.547 21.016 13.914 1 97.06 199 LEU A N 1
ATOM 1575 C CA . LEU A 1 199 ? 9.281 21.266 14.602 1 97.06 199 LEU A CA 1
ATOM 1576 C C . LEU A 1 199 ? 9.359 20.812 16.062 1 97.06 199 LEU A C 1
ATOM 1578 O O . LEU A 1 199 ? 8.875 21.5 16.953 1 97.06 199 LEU A O 1
ATOM 1582 N N . LEU A 1 200 ? 9.984 19.688 16.25 1 95.69 200 LEU A N 1
ATOM 1583 C CA . LEU A 1 200 ? 10.148 19.188 17.609 1 95.69 200 LEU A CA 1
ATOM 1584 C C . LEU A 1 200 ? 11 20.141 18.453 1 95.69 200 LEU A C 1
ATOM 1586 O O . LEU A 1 200 ? 10.664 20.422 19.594 1 95.69 200 LEU A O 1
ATOM 1590 N N . THR A 1 201 ? 12.039 20.609 17.859 1 95.75 201 THR A N 1
ATOM 1591 C CA . THR A 1 201 ? 12.93 21.531 18.547 1 95.75 201 THR A CA 1
ATOM 1592 C C . THR A 1 201 ? 12.203 22.828 18.891 1 95.75 201 THR A C 1
ATOM 1594 O O . THR A 1 201 ? 12.328 23.344 20 1 95.75 201 THR A O 1
ATOM 1597 N N . VAL A 1 202 ? 11.484 23.328 17.953 1 97.12 202 VAL A N 1
ATOM 1598 C CA . VAL A 1 202 ? 10.727 24.562 18.156 1 97.12 202 VAL A CA 1
ATOM 1599 C C . VAL A 1 202 ? 9.703 24.344 19.281 1 97.12 202 VAL A C 1
ATOM 1601 O O . VAL A 1 202 ? 9.531 25.219 20.141 1 97.12 202 VAL A O 1
ATOM 1604 N N . ALA A 1 203 ? 9.016 23.203 19.25 1 97.81 203 ALA A N 1
ATOM 1605 C CA . ALA A 1 203 ? 8.023 22.906 20.266 1 97.81 203 ALA A CA 1
ATOM 1606 C C . ALA A 1 203 ? 8.648 22.891 21.656 1 97.81 203 ALA A C 1
ATOM 1608 O O . ALA A 1 203 ? 8.094 23.453 22.609 1 97.81 203 ALA A O 1
ATOM 1609 N N . LYS A 1 204 ? 9.773 22.297 21.766 1 96.62 204 LYS A N 1
ATOM 1610 C CA . LYS A 1 204 ? 10.477 22.25 23.047 1 96.62 204 LYS A CA 1
ATOM 1611 C C . LYS A 1 204 ? 10.898 23.641 23.516 1 96.62 204 LYS A C 1
ATOM 1613 O O . LYS A 1 204 ? 10.742 23.984 24.688 1 96.62 204 LYS A O 1
ATOM 1618 N N . GLN A 1 205 ? 11.383 24.406 22.609 1 96.75 205 GLN A N 1
ATOM 1619 C CA . GLN A 1 205 ? 11.828 25.766 22.938 1 96.75 205 GLN A CA 1
ATOM 1620 C C . GLN A 1 205 ? 10.664 26.641 23.391 1 96.75 205 GLN A C 1
ATOM 1622 O O . GLN A 1 205 ? 10.836 27.531 24.219 1 96.75 205 GLN A O 1
ATOM 1627 N N . LEU A 1 206 ? 9.539 26.391 22.828 1 96.19 206 LEU A N 1
ATOM 1628 C CA . LEU A 1 206 ? 8.367 27.203 23.156 1 96.19 206 LEU A CA 1
ATOM 1629 C C . LEU A 1 206 ? 7.523 26.531 24.234 1 96.19 206 LEU A C 1
ATOM 1631 O O . LEU A 1 206 ? 6.387 26.938 24.484 1 96.19 206 LEU A O 1
ATOM 1635 N N . ASN A 1 207 ? 7.957 25.422 24.812 1 96.81 207 ASN A N 1
ATOM 1636 C CA . ASN A 1 207 ? 7.332 24.672 25.891 1 96.81 207 ASN A CA 1
ATOM 1637 C C . ASN A 1 207 ? 5.977 24.109 25.484 1 96.81 207 ASN A C 1
ATOM 1639 O O . ASN A 1 207 ? 5 24.234 26.219 1 96.81 207 ASN A O 1
ATOM 1643 N N . CYS A 1 208 ? 5.91 23.625 24.297 1 97.62 208 CYS A N 1
ATOM 1644 C CA . CYS A 1 208 ? 4.711 22.953 23.812 1 97.62 208 CYS A CA 1
ATOM 1645 C C . CYS A 1 208 ? 4.824 21.453 23.984 1 97.62 208 CYS A C 1
ATOM 1647 O O . CYS A 1 208 ? 5.875 20.859 23.719 1 97.62 208 CYS A O 1
ATOM 1649 N N . LYS A 1 209 ? 3.756 20.844 24.375 1 97.12 209 LYS A N 1
ATOM 1650 C CA . LYS A 1 209 ? 3.748 19.406 24.594 1 97.12 209 LYS A CA 1
ATOM 1651 C C . LYS A 1 209 ? 3.246 18.656 23.359 1 97.12 209 LYS A C 1
ATOM 1653 O O . LYS A 1 209 ? 3.477 17.453 23.219 1 97.12 209 LYS A O 1
ATOM 1658 N N . TYR A 1 210 ? 2.592 19.391 22.516 1 97.56 210 TYR A N 1
ATOM 1659 C CA . TYR A 1 210 ? 1.991 18.781 21.328 1 97.56 210 TYR A CA 1
ATOM 1660 C C . TYR A 1 210 ? 2.24 19.641 20.094 1 97.56 210 TYR A C 1
ATOM 1662 O O . TYR A 1 210 ? 2.424 20.844 20.188 1 97.56 210 TYR A O 1
ATOM 1670 N N . ILE A 1 211 ? 2.279 19.016 18.953 1 98.38 211 ILE A N 1
ATOM 1671 C CA . ILE A 1 211 ? 2.336 19.656 17.656 1 98.38 211 ILE A CA 1
ATOM 1672 C C . ILE A 1 211 ? 1.153 19.219 16.797 1 98.38 211 ILE A C 1
ATOM 1674 O O . ILE A 1 211 ? 0.874 18.016 16.688 1 98.38 211 ILE A O 1
ATOM 1678 N N . PHE A 1 212 ? 0.411 20.141 16.234 1 98.19 212 PHE A N 1
ATOM 1679 C CA . PHE A 1 212 ? -0.612 19.844 15.234 1 98.19 212 PHE A CA 1
ATOM 1680 C C . PHE A 1 212 ? -0.07 20.016 13.828 1 98.19 212 PHE A C 1
ATOM 1682 O O . PHE A 1 212 ? 0.462 21.078 13.492 1 98.19 212 PHE A O 1
ATOM 1689 N N . THR A 1 213 ? -0.167 19.016 13.062 1 97.94 213 THR A N 1
ATOM 1690 C CA . THR A 1 213 ? 0.158 19.125 11.641 1 97.94 213 THR A CA 1
ATOM 1691 C C . THR A 1 213 ? -1.102 19.016 10.789 1 97.94 213 THR A C 1
ATOM 1693 O O . THR A 1 213 ? -2.035 18.297 11.133 1 97.94 213 THR A O 1
ATOM 1696 N N . PRO A 1 214 ? -1.187 19.734 9.711 1 97.25 214 PRO A N 1
ATOM 1697 C CA . PRO A 1 214 ? -2.426 19.797 8.938 1 97.25 214 PRO A CA 1
ATOM 1698 C C . PRO A 1 214 ? -2.525 18.719 7.871 1 97.25 214 PRO A C 1
ATOM 1700 O O . PRO A 1 214 ? -3.002 18.969 6.766 1 97.25 214 PRO A O 1
ATOM 1703 N N . GLU A 1 215 ? -2.094 17.531 8.102 1 96.75 215 GLU A N 1
ATOM 1704 C CA . GLU A 1 215 ? -2.166 16.422 7.145 1 96.75 215 GLU A CA 1
ATOM 1705 C C . GLU A 1 215 ? -3.594 15.914 7.004 1 96.75 215 GLU A C 1
ATOM 1707 O O . GLU A 1 215 ? -4.309 15.773 8 1 96.75 215 GLU A O 1
ATOM 1712 N N . LEU A 1 216 ? -3.949 15.664 5.754 1 97.06 216 LEU A N 1
ATOM 1713 C CA . LEU A 1 216 ? -5.273 15.148 5.434 1 97.06 216 LEU A CA 1
ATOM 1714 C C . LEU A 1 216 ? -5.234 13.633 5.258 1 97.06 216 LEU A C 1
ATOM 1716 O O . LEU A 1 216 ? -4.168 13.016 5.355 1 97.06 216 LEU A O 1
ATOM 1720 N N . SER A 1 217 ? -6.422 13.094 4.992 1 96.38 217 SER A N 1
ATOM 1721 C CA . SER A 1 217 ? -6.535 11.656 4.77 1 96.38 217 SER A CA 1
ATOM 1722 C C . SER A 1 217 ? -5.668 11.211 3.598 1 96.38 217 SER A C 1
ATOM 1724 O O . SER A 1 217 ? -5.008 10.172 3.668 1 96.38 217 SER A O 1
ATOM 1726 N N . MET A 1 218 ? -5.664 12.016 2.551 1 95.75 218 MET A N 1
ATOM 1727 C CA . MET A 1 218 ? -4.887 11.648 1.371 1 95.75 218 MET A CA 1
ATOM 1728 C C . MET A 1 218 ? -3.391 11.688 1.669 1 95.75 218 MET A C 1
ATOM 1730 O O . MET A 1 218 ? -2.623 10.891 1.127 1 95.75 218 MET A O 1
ATOM 1734 N N . ASP A 1 219 ? -3.006 12.633 2.5 1 96.75 219 ASP A N 1
ATOM 1735 C CA . ASP A 1 219 ? -1.604 12.711 2.902 1 96.75 219 ASP A CA 1
ATOM 1736 C C . ASP A 1 219 ? -1.189 11.477 3.693 1 96.75 219 ASP A C 1
ATOM 1738 O O . ASP A 1 219 ? -0.102 10.938 3.484 1 96.75 219 ASP A O 1
ATOM 1742 N N . ILE A 1 220 ? -2.047 11.078 4.605 1 97.19 220 ILE A N 1
ATOM 1743 C CA . ILE A 1 220 ? -1.791 9.914 5.445 1 97.19 220 ILE A CA 1
ATOM 1744 C C . ILE A 1 220 ? -1.7 8.664 4.574 1 97.19 220 ILE A C 1
ATOM 1746 O O . ILE A 1 220 ? -0.789 7.848 4.738 1 97.19 220 ILE A O 1
ATOM 1750 N N . ALA A 1 221 ? -2.619 8.508 3.646 1 97.06 221 ALA A N 1
ATOM 1751 C CA . ALA A 1 221 ? -2.621 7.359 2.748 1 97.06 221 ALA A CA 1
ATOM 1752 C C . ALA A 1 221 ? -1.354 7.324 1.897 1 97.06 221 ALA A C 1
ATOM 1754 O O . ALA A 1 221 ? -0.741 6.266 1.729 1 97.06 221 ALA A O 1
ATOM 1755 N N . SER A 1 222 ? -0.994 8.461 1.367 1 96.62 222 SER A N 1
ATOM 1756 C CA . SER A 1 222 ? 0.228 8.562 0.576 1 96.62 222 SER A CA 1
ATOM 1757 C C . SER A 1 222 ? 1.454 8.188 1.401 1 96.62 222 SER A C 1
ATOM 1759 O O . SER A 1 222 ? 2.338 7.473 0.923 1 96.62 222 SER A O 1
ATOM 1761 N N . SER A 1 223 ? 1.508 8.719 2.574 1 96.12 223 SER A N 1
ATOM 1762 C CA . SER A 1 223 ? 2.619 8.422 3.471 1 96.12 223 SER A CA 1
ATOM 1763 C C . SER A 1 223 ? 2.684 6.934 3.797 1 96.12 223 SER A C 1
ATOM 1765 O O . SER A 1 223 ? 3.77 6.355 3.877 1 96.12 223 SER A O 1
ATOM 1767 N N . LEU A 1 224 ? 1.551 6.336 4.004 1 95.19 224 LEU A N 1
ATOM 1768 C CA . LEU A 1 224 ? 1.479 4.91 4.293 1 95.19 224 LEU A CA 1
ATOM 1769 C C . LEU A 1 224 ? 2.094 4.094 3.16 1 95.19 224 LEU A C 1
ATOM 1771 O O . LEU A 1 224 ? 2.977 3.266 3.395 1 95.19 224 LEU A O 1
ATOM 1775 N N . LEU A 1 225 ? 1.66 4.359 2.01 1 95.06 225 LEU A N 1
ATOM 1776 C CA . LEU A 1 225 ? 2.137 3.6 0.858 1 95.06 225 LEU A CA 1
ATOM 1777 C C . LEU A 1 225 ? 3.605 3.896 0.582 1 95.06 225 LEU A C 1
ATOM 1779 O O . LEU A 1 225 ? 4.355 3.01 0.161 1 95.06 225 LEU A O 1
ATOM 1783 N N . THR A 1 226 ? 4.016 5.137 0.776 1 94.94 226 THR A N 1
ATOM 1784 C CA . THR A 1 226 ? 5.418 5.508 0.622 1 94.94 226 THR A CA 1
ATOM 1785 C C . THR A 1 226 ? 6.297 4.723 1.594 1 94.94 226 THR A C 1
ATOM 1787 O O . THR A 1 226 ? 7.355 4.219 1.215 1 94.94 226 THR A O 1
ATOM 1790 N N . ASN A 1 227 ? 5.859 4.645 2.834 1 92.25 227 ASN A N 1
ATOM 1791 C CA . ASN A 1 227 ? 6.613 3.889 3.828 1 92.25 227 ASN A CA 1
ATOM 1792 C C . ASN A 1 227 ? 6.754 2.422 3.43 1 92.25 227 ASN A C 1
ATOM 1794 O O . ASN A 1 227 ? 7.832 1.841 3.561 1 92.25 227 ASN A O 1
ATOM 1798 N N . ILE A 1 228 ? 5.742 1.865 2.912 1 91.19 228 ILE A N 1
ATOM 1799 C CA . ILE A 1 228 ? 5.773 0.475 2.471 1 91.19 228 ILE A CA 1
ATOM 1800 C C . ILE A 1 228 ? 6.746 0.326 1.304 1 91.19 228 ILE A C 1
ATOM 1802 O O . ILE A 1 228 ? 7.578 -0.585 1.293 1 91.19 228 ILE A O 1
ATOM 1806 N N . ALA A 1 229 ? 6.719 1.231 0.411 1 92.06 229 ALA A N 1
ATOM 1807 C CA . ALA A 1 229 ? 7.531 1.166 -0.801 1 92.06 229 ALA A CA 1
ATOM 1808 C C . ALA A 1 229 ? 9.008 1.387 -0.483 1 92.06 229 ALA A C 1
ATOM 1810 O O . ALA A 1 229 ? 9.883 0.88 -1.188 1 92.06 229 ALA A O 1
ATOM 1811 N N . LEU A 1 230 ? 9.273 2.127 0.561 1 90.31 230 LEU A N 1
ATOM 1812 C CA . LEU A 1 230 ? 10.656 2.482 0.879 1 90.31 230 LEU A CA 1
ATOM 1813 C C . LEU A 1 230 ? 11.195 1.602 2 1 90.31 230 LEU A C 1
ATOM 1815 O O . LEU A 1 230 ? 12.281 1.857 2.525 1 90.31 230 LEU A O 1
ATOM 1819 N N . GLY A 1 231 ? 10.445 0.643 2.402 1 86.94 231 GLY A N 1
ATOM 1820 C CA . GLY A 1 231 ? 10.906 -0.286 3.422 1 86.94 231 GLY A CA 1
ATOM 1821 C C . GLY A 1 231 ? 10.867 0.297 4.82 1 86.94 231 GLY A C 1
ATOM 1822 O O . GLY A 1 231 ? 11.727 -0.005 5.652 1 86.94 231 GLY A O 1
ATOM 1823 N N . ARG A 1 232 ? 9.961 1.147 5.02 1 86.75 232 ARG A N 1
ATOM 1824 C CA . ARG A 1 232 ? 9.789 1.806 6.312 1 86.75 232 ARG A CA 1
ATOM 1825 C C . ARG A 1 232 ? 8.547 1.296 7.027 1 86.75 232 ARG A C 1
ATOM 1827 O O . ARG A 1 232 ? 7.809 2.076 7.633 1 86.75 232 ARG A O 1
ATOM 1834 N N . GLY A 1 233 ? 8.344 0.07 6.949 1 83.62 233 GLY A N 1
ATOM 1835 C CA . GLY A 1 233 ? 7.176 -0.521 7.574 1 83.62 233 GLY A CA 1
ATOM 1836 C C . GLY A 1 233 ? 7.09 -0.244 9.062 1 83.62 233 GLY A C 1
ATOM 1837 O O . GLY A 1 233 ? 6 -0.03 9.602 1 83.62 233 GLY A O 1
ATOM 1838 N N . SER A 1 234 ? 8.211 -0.174 9.758 1 81.81 234 SER A N 1
ATOM 1839 C CA . SER A 1 234 ? 8.242 0.036 11.203 1 81.81 234 SER A CA 1
ATOM 1840 C C . SER A 1 234 ? 7.863 1.47 11.562 1 81.81 234 SER A C 1
ATOM 1842 O O . SER A 1 234 ? 7.492 1.753 12.703 1 81.81 234 SER A O 1
ATOM 1844 N N . GLN A 1 235 ? 7.938 2.311 10.625 1 87.25 235 GLN A N 1
ATOM 1845 C CA . GLN A 1 235 ? 7.664 3.725 10.867 1 87.25 235 GLN A CA 1
ATOM 1846 C C . GLN A 1 235 ? 6.203 4.059 10.594 1 87.25 235 GLN A C 1
ATOM 1848 O O . GLN A 1 235 ? 5.738 5.152 10.922 1 87.25 235 GLN A O 1
ATOM 1853 N N . VAL A 1 236 ? 5.434 3.086 10.047 1 88.62 236 VAL A N 1
ATOM 1854 C CA . VAL A 1 236 ? 4.074 3.34 9.578 1 88.62 236 VAL A CA 1
ATOM 1855 C C . VAL A 1 236 ? 3.211 3.834 10.734 1 88.62 236 VAL A C 1
ATOM 1857 O O . VAL A 1 236 ? 2.562 4.879 10.633 1 88.62 236 VAL A O 1
ATOM 1860 N N . PRO A 1 237 ? 3.223 3.221 11.914 1 85.88 237 PRO A N 1
ATOM 1861 C CA . PRO A 1 237 ? 2.371 3.719 12.992 1 85.88 237 PRO A CA 1
ATOM 1862 C C . PRO A 1 237 ? 2.725 5.145 13.414 1 85.88 237 PRO A C 1
ATOM 1864 O O . PRO A 1 237 ? 1.835 5.934 13.742 1 85.88 237 PRO A O 1
ATOM 1867 N N . ASP A 1 238 ? 4.004 5.48 13.367 1 89 238 ASP A N 1
ATOM 1868 C CA . ASP A 1 238 ? 4.461 6.809 13.758 1 89 238 ASP A CA 1
ATOM 1869 C C . ASP A 1 238 ? 4.102 7.848 12.695 1 89 238 ASP A C 1
ATOM 1871 O O . ASP A 1 238 ? 3.641 8.945 13.023 1 89 238 ASP A O 1
ATOM 1875 N N . ASP A 1 239 ? 4.273 7.465 11.469 1 91.38 239 ASP A N 1
ATOM 1876 C CA . ASP A 1 239 ? 4.152 8.422 10.375 1 91.38 239 ASP A CA 1
ATOM 1877 C C . ASP A 1 239 ? 2.695 8.594 9.953 1 91.38 239 ASP A C 1
ATOM 1879 O O . ASP A 1 239 ? 2.344 9.586 9.312 1 91.38 239 ASP A O 1
ATOM 1883 N N . THR A 1 240 ? 1.819 7.66 10.289 1 93.19 240 THR A N 1
ATOM 1884 C CA . THR A 1 240 ? 0.475 7.711 9.727 1 93.19 240 THR A CA 1
ATOM 1885 C C . THR A 1 240 ? -0.576 7.699 10.836 1 93.19 240 THR A C 1
ATOM 1887 O O . THR A 1 240 ? -1.741 8.023 10.594 1 93.19 240 THR A O 1
ATOM 1890 N N . GLY A 1 241 ? -0.229 7.359 12.008 1 91.56 241 GLY A N 1
ATOM 1891 C CA . GLY A 1 241 ? -1.178 7.344 13.109 1 91.56 241 GLY A CA 1
ATOM 1892 C C . GLY A 1 241 ? -1.636 8.727 13.531 1 91.56 241 GLY A C 1
ATOM 1893 O O . GLY A 1 241 ? -1.061 9.734 13.102 1 91.56 241 GLY A O 1
ATOM 1894 N N . PHE A 1 242 ? -2.689 8.727 14.359 1 93.75 242 PHE A N 1
ATOM 1895 C CA . PHE A 1 242 ? -3.166 10 14.883 1 93.75 242 PHE A CA 1
ATOM 1896 C C . PHE A 1 242 ? -2.082 10.68 15.711 1 93.75 242 PHE A C 1
ATOM 1898 O O . PHE A 1 242 ? -1.913 11.898 15.633 1 93.75 242 PHE A O 1
ATOM 1905 N N . CYS A 1 243 ? -1.409 9.883 16.438 1 94 243 CYS A N 1
ATOM 1906 C CA . CYS A 1 243 ? -0.405 10.406 17.359 1 94 243 CYS A CA 1
ATOM 1907 C C . CYS A 1 243 ? 0.965 9.805 17.078 1 94 243 CYS A C 1
ATOM 1909 O O . CYS A 1 243 ? 1.109 8.578 17 1 94 243 CYS A O 1
ATOM 1911 N N . ASP A 1 244 ? 1.845 10.641 16.766 1 93 244 ASP A N 1
ATOM 1912 C CA . ASP A 1 244 ? 3.262 10.297 16.719 1 93 244 ASP A CA 1
ATOM 1913 C C . ASP A 1 244 ? 3.949 10.586 18.047 1 93 244 ASP A C 1
ATOM 1915 O O . ASP A 1 244 ? 4.242 11.742 18.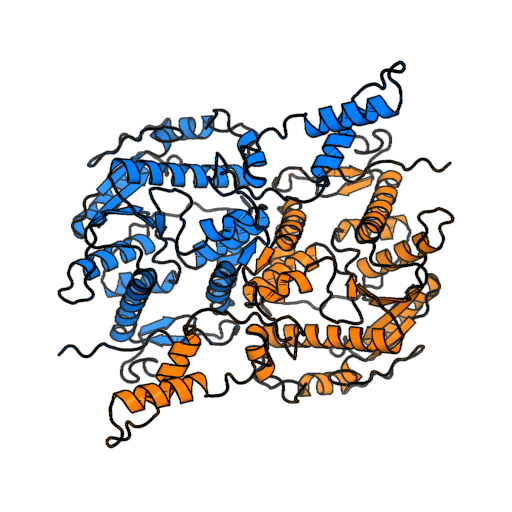359 1 93 244 ASP A O 1
ATOM 1919 N N . GLY A 1 245 ? 4.234 9.531 18.859 1 90.06 245 GLY A N 1
ATOM 1920 C CA . GLY A 1 245 ? 4.793 9.68 20.188 1 90.06 245 GLY A CA 1
ATOM 1921 C C . GLY A 1 245 ? 6.238 9.227 20.281 1 90.06 245 GLY A C 1
ATOM 1922 O O . GLY A 1 245 ? 6.691 8.797 21.344 1 90.06 245 GLY A O 1
ATOM 1923 N N . ARG A 1 246 ? 7.016 9.367 19.219 1 86.75 246 ARG A N 1
ATOM 1924 C CA . ARG A 1 246 ? 8.406 8.922 19.219 1 86.75 246 ARG A CA 1
ATOM 1925 C C . ARG A 1 246 ? 9.258 9.758 20.156 1 86.75 246 ARG A C 1
ATOM 1927 O O . ARG A 1 246 ? 10.172 9.234 20.812 1 86.75 246 ARG A O 1
ATOM 1934 N N . ASP A 1 247 ? 8.953 10.977 20.109 1 90 247 ASP A N 1
ATOM 1935 C CA . ASP A 1 247 ? 9.641 11.859 21.047 1 90 247 ASP A CA 1
ATOM 1936 C C . ASP A 1 247 ? 9.008 11.789 22.438 1 90 247 ASP A C 1
ATOM 1938 O O . ASP A 1 247 ? 7.785 11.766 22.562 1 90 247 ASP A O 1
ATOM 1942 N N . SER A 1 248 ? 9.766 11.734 23.453 1 89.19 248 SER A N 1
ATOM 1943 C CA . SER A 1 248 ? 9.289 11.531 24.812 1 89.19 248 SER A CA 1
ATOM 1944 C C . SER A 1 248 ? 8.633 12.789 25.375 1 89.19 248 SER A C 1
ATOM 1946 O O . SER A 1 248 ? 7.762 12.711 26.234 1 89.19 248 SER A O 1
ATOM 1948 N N . GLU A 1 249 ? 8.984 13.898 24.906 1 93.31 249 GLU A N 1
ATOM 1949 C CA . GLU A 1 249 ? 8.523 15.156 25.484 1 93.31 249 GLU A CA 1
ATOM 1950 C C . GLU A 1 249 ? 7.402 15.773 24.656 1 93.31 249 GLU A C 1
ATOM 1952 O O . GLU A 1 249 ? 6.535 16.469 25.188 1 93.31 249 GLU A O 1
ATOM 1957 N N . VAL A 1 250 ? 7.5 15.586 23.406 1 96.62 250 VAL A N 1
ATOM 1958 C CA . VAL A 1 250 ? 6.57 16.25 22.484 1 96.62 250 VAL A CA 1
ATOM 1959 C C . VAL A 1 250 ? 5.902 15.211 21.594 1 96.62 250 VAL A C 1
ATOM 1961 O O . VAL A 1 250 ? 6.574 14.375 20.984 1 96.62 250 VAL A O 1
ATOM 1964 N N . LYS A 1 251 ? 4.559 15.258 21.5 1 96.81 251 LYS A N 1
ATOM 1965 C CA . LYS A 1 251 ? 3.807 14.375 20.609 1 96.81 251 LYS A CA 1
ATOM 1966 C C . LYS A 1 251 ? 3.248 15.141 19.406 1 96.81 251 LYS A C 1
ATOM 1968 O O . LYS A 1 251 ? 2.82 16.297 19.547 1 96.81 251 LYS A O 1
ATOM 1973 N N . ILE A 1 252 ? 3.305 14.547 18.266 1 97.44 252 ILE A N 1
ATOM 1974 C CA . ILE A 1 252 ? 2.74 15.141 17.062 1 97.44 252 ILE A CA 1
ATOM 1975 C C . ILE A 1 252 ? 1.366 14.539 16.781 1 97.44 252 ILE A C 1
ATOM 1977 O O . ILE A 1 252 ? 1.217 13.312 16.734 1 97.44 252 ILE A O 1
ATOM 1981 N N . LEU A 1 253 ? 0.395 15.375 16.641 1 97.12 253 LEU A N 1
ATOM 1982 C CA . LEU A 1 253 ? -0.974 14.953 16.375 1 97.12 253 LEU A CA 1
ATOM 1983 C C . LEU A 1 253 ? -1.428 15.414 14.992 1 97.12 253 LEU A C 1
ATOM 1985 O O . LEU A 1 253 ? -0.985 16.453 14.508 1 97.12 253 LEU A O 1
ATOM 1989 N N . ARG A 1 254 ? -2.295 14.641 14.422 1 97.25 254 ARG A N 1
ATOM 1990 C CA . ARG A 1 254 ? -2.83 14.938 13.102 1 97.25 254 ARG A CA 1
ATOM 1991 C C . ARG A 1 254 ? -4.348 15.094 13.148 1 97.25 254 ARG A C 1
ATOM 1993 O O . ARG A 1 254 ? -5.082 14.195 12.734 1 97.25 254 ARG A O 1
ATOM 2000 N N . PRO A 1 255 ? -4.781 16.281 13.453 1 96.25 255 PRO A N 1
ATOM 2001 C CA . PRO A 1 255 ? -6.203 16.469 13.742 1 96.25 255 PRO A CA 1
ATOM 2002 C C . PRO A 1 255 ? -7.074 16.422 12.492 1 96.25 255 PRO A C 1
ATOM 2004 O O . PRO A 1 255 ? -8.289 16.219 12.578 1 96.25 255 PRO A O 1
ATOM 2007 N N . LEU A 1 256 ? -6.52 16.672 11.312 1 97.31 256 LEU A N 1
ATOM 2008 C CA . LEU A 1 256 ? -7.312 16.734 10.094 1 97.31 256 LEU A CA 1
ATOM 2009 C C . LEU A 1 256 ? -7.203 15.438 9.297 1 97.31 256 LEU A C 1
ATOM 2011 O O . LEU A 1 256 ? -7.648 15.367 8.156 1 97.31 256 LEU A O 1
ATOM 2015 N N . ARG A 1 257 ? -6.66 14.391 9.852 1 95.94 257 ARG A N 1
ATOM 2016 C CA . ARG A 1 257 ? -6.301 13.172 9.133 1 95.94 257 ARG A CA 1
ATOM 2017 C C . ARG A 1 257 ? -7.535 12.492 8.562 1 95.94 257 ARG A C 1
ATOM 2019 O O . ARG A 1 257 ? -7.43 11.656 7.664 1 95.94 257 ARG A O 1
ATOM 2026 N N . ASN A 1 258 ? -8.773 12.828 9.016 1 93.31 258 ASN A N 1
ATOM 2027 C CA . ASN A 1 258 ? -10 12.203 8.539 1 93.31 258 ASN A CA 1
ATOM 2028 C C . ASN A 1 258 ? -10.734 13.094 7.547 1 93.31 258 ASN A C 1
ATOM 2030 O O . ASN A 1 258 ? -11.82 12.75 7.074 1 93.31 258 ASN A O 1
ATOM 2034 N N . PHE A 1 259 ? -10.148 14.195 7.223 1 95.31 259 PHE A N 1
ATOM 2035 C CA . PHE A 1 259 ? -10.789 15.133 6.305 1 95.31 259 PHE A CA 1
ATOM 2036 C C . PHE A 1 259 ? -10.242 14.961 4.891 1 95.31 259 PHE A C 1
ATOM 2038 O O . PHE A 1 259 ? -9.078 14.594 4.707 1 95.31 259 PHE A O 1
ATOM 2045 N N . ASP A 1 260 ? -11.109 15.242 3.953 1 91.88 260 ASP A N 1
ATOM 2046 C CA . ASP A 1 260 ? -10.68 15.344 2.561 1 91.88 260 ASP A CA 1
ATOM 2047 C C . ASP A 1 260 ? -10.531 16.797 2.135 1 91.88 260 ASP A C 1
ATOM 2049 O O . ASP A 1 260 ? -11.039 17.703 2.803 1 91.88 260 ASP A O 1
ATOM 2053 N N . MET A 1 261 ? -9.844 17 1.062 1 92.5 261 MET A N 1
ATOM 2054 C CA . MET A 1 261 ? -9.57 18.344 0.568 1 92.5 261 MET A CA 1
ATOM 2055 C C . MET A 1 261 ? -10.859 19.062 0.202 1 92.5 261 MET A C 1
ATOM 2057 O O . MET A 1 261 ? -11.023 20.25 0.495 1 92.5 261 MET A O 1
ATOM 2061 N N . LYS A 1 262 ? -11.734 18.391 -0.385 1 90.75 262 LYS A N 1
ATOM 2062 C CA . LYS A 1 262 ? -13 19 -0.795 1 90.75 262 LYS A CA 1
ATOM 2063 C C . LYS A 1 262 ? -13.781 19.5 0.413 1 90.75 262 LYS A C 1
ATOM 2065 O O . LYS A 1 262 ? -14.375 20.578 0.365 1 90.75 262 LYS A O 1
ATOM 2070 N N . GLU A 1 263 ? -13.766 18.734 1.437 1 93.25 263 GLU A N 1
ATOM 2071 C CA . GLU A 1 263 ? -14.453 19.109 2.668 1 93.25 263 GLU A CA 1
ATOM 2072 C C . GLU A 1 263 ? -13.891 20.406 3.236 1 93.25 263 GLU A C 1
ATOM 2074 O O . GLU A 1 263 ? -14.648 21.328 3.588 1 93.25 263 GLU A O 1
ATOM 2079 N N . LEU A 1 264 ? -12.602 20.547 3.268 1 96.06 264 LEU A N 1
ATOM 2080 C CA . LEU A 1 264 ? -11.969 21.703 3.871 1 96.06 264 LEU A CA 1
ATOM 2081 C C . LEU A 1 264 ? -12.07 22.922 2.949 1 96.06 264 LEU A C 1
ATOM 2083 O O . LEU A 1 264 ? -12.195 24.047 3.416 1 96.06 264 LEU A O 1
ATOM 2087 N N . ALA A 1 265 ? -12.008 22.672 1.668 1 95.19 265 ALA A N 1
ATOM 2088 C CA . ALA A 1 265 ? -12.211 23.766 0.719 1 95.19 265 ALA A CA 1
ATOM 2089 C C . ALA A 1 265 ? -13.609 24.359 0.856 1 95.19 265 ALA A C 1
ATOM 2091 O O . ALA A 1 265 ? -13.773 25.578 0.885 1 95.19 265 ALA A O 1
ATOM 2092 N N . MET A 1 266 ? -14.594 23.531 0.962 1 95.56 266 MET A N 1
ATOM 2093 C CA . MET A 1 266 ? -15.969 23.984 1.106 1 95.56 266 MET A CA 1
ATOM 2094 C C . MET A 1 266 ? -16.188 24.641 2.465 1 95.56 266 MET A C 1
ATOM 2096 O O . MET A 1 266 ? -16.922 25.625 2.576 1 95.56 266 MET A O 1
ATOM 2100 N N . TYR A 1 267 ? -15.555 24.062 3.432 1 96.75 267 TYR A N 1
ATOM 2101 C CA . TYR A 1 267 ? -15.586 24.688 4.75 1 96.75 267 TYR A CA 1
ATOM 2102 C C . TYR A 1 267 ? -15.125 26.125 4.684 1 96.75 267 TYR A C 1
ATOM 2104 O O . TYR A 1 267 ? -15.773 27.031 5.23 1 96.75 267 TYR A O 1
ATOM 2112 N N . ASN A 1 268 ? -14.023 26.359 4.023 1 95.75 268 ASN A N 1
ATOM 2113 C CA . ASN A 1 268 ? -13.477 27.703 3.877 1 95.75 268 ASN A CA 1
ATOM 2114 C C . ASN A 1 268 ? -14.406 28.594 3.072 1 95.75 268 ASN A C 1
ATOM 2116 O O . ASN A 1 268 ? -14.57 29.781 3.398 1 95.75 268 ASN A O 1
ATOM 2120 N N . VAL A 1 269 ? -15.016 28.062 2.084 1 95.62 269 VAL A N 1
ATOM 2121 C CA . VAL A 1 269 ? -15.938 28.828 1.249 1 95.62 269 VAL A CA 1
ATOM 2122 C C . VAL A 1 269 ? -17.141 29.281 2.082 1 95.62 269 VAL A C 1
ATOM 2124 O O . VAL A 1 269 ? -17.531 30.453 2.037 1 95.62 269 VAL A O 1
ATOM 2127 N N . PHE A 1 270 ? -17.688 28.422 2.812 1 95.56 270 PHE A N 1
ATOM 2128 C CA . PHE A 1 270 ? -18.891 28.703 3.576 1 95.56 270 PHE A CA 1
ATOM 2129 C C . PHE A 1 270 ? -18.609 29.719 4.68 1 95.56 270 PHE A C 1
ATOM 2131 O O . PHE A 1 270 ? -19.5 30.484 5.059 1 95.56 270 PHE A O 1
ATOM 2138 N N . HIS A 1 271 ? -17.422 29.734 5.207 1 94.75 271 HIS A N 1
ATOM 2139 C CA . HIS A 1 271 ? -17.047 30.688 6.246 1 94.75 271 HIS A CA 1
ATOM 2140 C C . HIS A 1 271 ? -16.375 31.906 5.648 1 94.75 271 HIS A C 1
ATOM 2142 O O . HIS A 1 271 ? -15.883 32.781 6.383 1 94.75 271 HIS A O 1
ATOM 2148 N N . LYS A 1 272 ? -16.219 31.938 4.309 1 94 272 LYS A N 1
ATOM 2149 C CA . LYS A 1 272 ? -15.648 33.062 3.574 1 94 272 LYS A CA 1
ATOM 2150 C C . LYS A 1 272 ? -14.195 33.312 3.982 1 94 272 LYS A C 1
ATOM 2152 O O . LYS A 1 272 ? -13.797 34.438 4.254 1 94 272 LYS A O 1
ATOM 2157 N N . LEU A 1 273 ? -13.562 32.188 4.152 1 93.62 273 LEU A N 1
ATOM 2158 C CA . LEU A 1 273 ? -12.133 32.219 4.449 1 93.62 273 LEU A CA 1
ATOM 2159 C C . LEU A 1 273 ? -11.312 32.156 3.168 1 93.62 273 LEU A C 1
ATOM 2161 O O . LEU A 1 273 ? -11.68 31.422 2.236 1 93.62 273 LEU A O 1
ATOM 2165 N N . GLU A 1 274 ? -10.227 32.875 3.092 1 90.38 274 GLU A N 1
ATOM 2166 C CA . GLU A 1 274 ? -9.352 32.906 1.923 1 90.38 274 GLU A CA 1
ATOM 2167 C C . GLU A 1 274 ? -7.98 32.312 2.25 1 90.38 274 GLU A C 1
ATOM 2169 O O . GLU A 1 274 ? -7.098 33.031 2.727 1 90.38 274 GLU A O 1
ATOM 2174 N N . PRO A 1 275 ? -7.797 31.062 1.868 1 92 275 PRO A N 1
ATOM 2175 C CA . PRO A 1 275 ? -6.496 30.453 2.139 1 92 275 PRO A CA 1
ATOM 2176 C C . PRO A 1 275 ? -5.379 31.031 1.275 1 92 275 PRO A C 1
ATOM 2178 O O . PRO A 1 275 ? -5.633 31.5 0.161 1 92 275 PRO A O 1
ATOM 2181 N N . VAL A 1 276 ? -4.199 31.047 1.81 1 87.75 276 VAL A N 1
ATOM 2182 C CA . VAL A 1 276 ? -3.016 31.453 1.062 1 87.75 276 VAL A CA 1
ATOM 2183 C C . VAL A 1 276 ? -2.684 30.406 0.006 1 87.75 276 VAL A C 1
ATOM 2185 O O . VAL A 1 276 ? -2.547 29.219 0.322 1 87.75 276 VAL A O 1
ATOM 2188 N N . SER A 1 277 ? -2.717 30.781 -1.24 1 83.56 277 SER A N 1
ATOM 2189 C CA . SER A 1 277 ? -2.436 29.828 -2.307 1 83.56 277 SER A CA 1
ATOM 2190 C C . SER A 1 277 ? -1.082 30.094 -2.953 1 83.56 277 SER A C 1
ATOM 2192 O O . SER A 1 277 ? -0.71 31.25 -3.16 1 83.56 277 SER A O 1
ATOM 2194 N N . VAL A 1 278 ? -0.344 29.078 -2.945 1 78.19 278 VAL A N 1
ATOM 2195 C CA . VAL A 1 278 ? 0.904 29.141 -3.697 1 78.19 278 VAL A CA 1
ATOM 2196 C C . VAL A 1 278 ? 0.813 28.25 -4.934 1 78.19 278 VAL A C 1
ATOM 2198 O O . VAL A 1 278 ? 0.203 27.188 -4.895 1 78.19 278 VAL A O 1
ATOM 2201 N N . ASN A 1 279 ? 1.21 28.75 -6.078 1 68.25 279 ASN A N 1
ATOM 2202 C CA . ASN A 1 279 ? 1.217 27.922 -7.281 1 68.25 279 ASN A CA 1
ATOM 2203 C C . ASN A 1 279 ? 2.125 26.719 -7.117 1 68.25 279 ASN A C 1
ATOM 2205 O O . ASN A 1 279 ? 3.324 26.859 -6.883 1 68.25 279 ASN A O 1
ATOM 2209 N N . PRO A 1 280 ? 1.421 25.688 -7.172 1 62.5 280 PRO A N 1
ATOM 2210 C CA . PRO A 1 280 ? 2.289 24.516 -6.996 1 62.5 280 PRO A CA 1
ATOM 2211 C C . PRO A 1 280 ? 3.238 24.312 -8.172 1 62.5 280 PRO A C 1
ATOM 2213 O O . PRO A 1 280 ? 2.879 24.594 -9.32 1 62.5 280 PRO A O 1
ATOM 2216 N N . ALA A 1 281 ? 4.484 24.141 -7.852 1 61.81 281 ALA A N 1
ATOM 2217 C CA . ALA A 1 281 ? 5.402 23.781 -8.93 1 61.81 281 ALA A CA 1
ATOM 2218 C C . ALA A 1 281 ? 4.93 22.531 -9.664 1 61.81 281 ALA A C 1
ATOM 2220 O O . ALA A 1 281 ? 4.305 21.656 -9.062 1 61.81 281 ALA A O 1
ATOM 2221 N N . GLN A 1 282 ? 4.965 22.562 -10.953 1 67 282 GLN A N 1
ATOM 2222 C CA . GLN A 1 282 ? 4.637 21.375 -11.727 1 67 282 GLN A CA 1
ATOM 2223 C C . GLN A 1 282 ? 5.543 20.203 -11.352 1 67 282 GLN A C 1
ATOM 2225 O O . GLN A 1 282 ? 6.77 20.297 -11.438 1 67 282 GLN A O 1
ATOM 2230 N N . ILE A 1 283 ? 4.953 19.312 -10.68 1 70.19 283 ILE A N 1
ATOM 2231 C CA . ILE A 1 283 ? 5.789 18.203 -10.266 1 70.19 283 ILE A CA 1
ATOM 2232 C C . ILE A 1 283 ? 5.539 17 -11.172 1 70.19 283 ILE A C 1
ATOM 2234 O O . ILE A 1 283 ? 4.387 16.656 -11.469 1 70.19 283 ILE A O 1
ATOM 2238 N N . ASP A 1 284 ? 6.672 16.484 -11.656 1 83.31 284 ASP A N 1
ATOM 2239 C CA . ASP A 1 284 ? 6.664 15.227 -12.391 1 83.31 284 ASP A CA 1
ATOM 2240 C C . ASP A 1 284 ? 6.316 14.055 -11.469 1 83.31 284 ASP A C 1
ATOM 2242 O O . ASP A 1 284 ? 6.941 13.875 -10.422 1 83.31 284 ASP A O 1
ATOM 2246 N N . GLN A 1 285 ? 5.281 13.305 -11.938 1 86.06 285 GLN A N 1
ATOM 2247 C CA . GLN A 1 285 ? 4.797 12.195 -11.117 1 86.06 285 GLN A CA 1
ATOM 2248 C C . GLN A 1 285 ? 5.875 11.141 -10.922 1 86.06 285 GLN A C 1
ATOM 2250 O O . GLN A 1 285 ? 5.805 10.336 -9.984 1 86.06 285 GLN A O 1
ATOM 2255 N N . TYR A 1 286 ? 6.855 11.164 -11.766 1 86.69 286 TYR A N 1
ATOM 2256 C CA . TYR A 1 286 ? 7.859 10.109 -11.688 1 86.69 286 TYR A CA 1
ATOM 2257 C C . TYR A 1 286 ? 9.164 10.633 -11.109 1 86.69 286 TYR A C 1
ATOM 2259 O O . TYR A 1 286 ? 10.203 9.984 -11.211 1 86.69 286 TYR A O 1
ATOM 2267 N N . SER A 1 287 ? 9.125 11.797 -10.516 1 90.38 287 SER A N 1
ATOM 2268 C CA . SER A 1 287 ? 10.336 12.406 -9.977 1 90.38 287 SER A CA 1
ATOM 2269 C C . SER A 1 287 ? 10.82 11.672 -8.734 1 90.38 287 SER A C 1
ATOM 2271 O O . SER A 1 287 ? 12.031 11.562 -8.508 1 90.38 287 SER A O 1
ATOM 2273 N N . SER A 1 288 ? 9.961 11.242 -7.945 1 93.19 288 SER A N 1
ATOM 2274 C CA . SER A 1 288 ? 10.266 10.508 -6.727 1 93.19 288 SER A CA 1
ATOM 2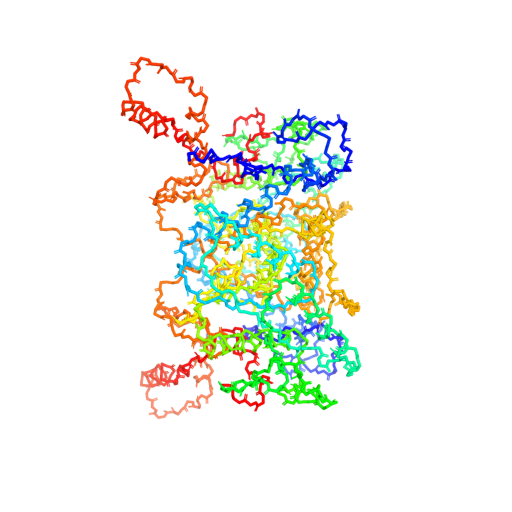275 C C . SER A 1 288 ? 9.18 9.484 -6.414 1 93.19 288 SER A C 1
ATOM 2277 O O . SER A 1 288 ? 8.086 9.531 -6.984 1 93.19 288 SER A O 1
ATOM 2279 N N . VAL A 1 289 ? 9.516 8.57 -5.559 1 93.38 289 VAL A N 1
ATOM 2280 C CA . VAL A 1 289 ? 8.531 7.578 -5.137 1 93.38 289 VAL A CA 1
ATOM 2281 C C . VAL A 1 289 ? 7.375 8.273 -4.418 1 93.38 289 VAL A C 1
ATOM 2283 O O . VAL A 1 289 ? 6.211 7.891 -4.582 1 93.38 289 VAL A O 1
ATOM 2286 N N . GLN A 1 290 ? 7.684 9.328 -3.648 1 94.38 290 GLN A N 1
ATOM 2287 C CA . GLN A 1 290 ? 6.652 10.086 -2.947 1 94.38 290 GLN A CA 1
ATOM 2288 C C . GLN A 1 290 ? 5.684 10.742 -3.93 1 94.38 290 GLN A C 1
ATOM 2290 O O . GLN A 1 290 ? 4.469 10.719 -3.719 1 94.38 290 GLN A O 1
ATOM 2295 N N . ASP A 1 291 ? 6.258 11.266 -4.969 1 93.94 291 ASP A N 1
ATOM 2296 C CA . ASP A 1 291 ? 5.418 11.898 -5.977 1 93.94 291 ASP A CA 1
ATOM 2297 C C . ASP A 1 291 ? 4.523 10.875 -6.672 1 93.94 291 ASP A C 1
ATOM 2299 O O . ASP A 1 291 ? 3.342 11.125 -6.91 1 93.94 291 ASP A O 1
ATOM 2303 N N . LEU A 1 292 ? 5.125 9.781 -6.988 1 93.38 292 LEU A N 1
ATOM 2304 C CA . LEU A 1 292 ? 4.359 8.711 -7.629 1 93.38 292 LEU A CA 1
ATOM 2305 C C . LEU A 1 292 ? 3.219 8.25 -6.73 1 93.38 292 LEU A C 1
ATOM 2307 O O . LEU A 1 292 ? 2.092 8.07 -7.195 1 93.38 292 LEU A O 1
ATOM 2311 N N . MET A 1 293 ? 3.443 8.086 -5.453 1 95.06 293 MET A N 1
ATOM 2312 C CA . MET A 1 293 ? 2.424 7.648 -4.504 1 95.06 293 MET A CA 1
ATOM 2313 C C . MET A 1 293 ? 1.325 8.695 -4.363 1 95.06 293 MET A C 1
ATOM 2315 O O . MET A 1 293 ? 0.142 8.359 -4.297 1 95.06 293 MET A O 1
ATOM 2319 N N . SER A 1 294 ? 1.729 9.922 -4.305 1 93.88 294 SER A N 1
ATOM 2320 C CA . SER A 1 294 ? 0.755 11 -4.188 1 93.88 294 SER A CA 1
ATOM 2321 C C . SER A 1 294 ? -0.193 11.016 -5.383 1 93.88 294 SER A C 1
ATOM 2323 O O . SER A 1 294 ? -1.404 11.172 -5.219 1 93.88 294 SER A O 1
ATOM 2325 N N . TYR A 1 295 ? 0.376 10.875 -6.523 1 92.44 295 TYR A N 1
ATOM 2326 C CA . TYR A 1 295 ? -0.445 10.859 -7.727 1 92.44 295 TYR A CA 1
ATOM 2327 C C . TYR A 1 295 ? -1.382 9.656 -7.734 1 92.44 295 TYR A C 1
ATOM 2329 O O . TYR A 1 295 ? -2.541 9.766 -8.141 1 92.44 295 TYR A O 1
ATOM 2337 N N . PHE A 1 296 ? -0.883 8.625 -7.352 1 93.31 296 PHE A N 1
ATOM 2338 C CA . PHE A 1 296 ? -1.7 7.422 -7.289 1 93.31 296 PHE A CA 1
ATOM 2339 C C . PHE A 1 296 ? -2.875 7.613 -6.34 1 93.31 296 PHE A C 1
ATOM 2341 O O . PHE A 1 296 ? -4.004 7.219 -6.648 1 93.31 296 PHE A O 1
ATOM 2348 N N . ILE A 1 297 ? -2.617 8.164 -5.184 1 94.88 297 ILE A N 1
ATOM 2349 C CA . ILE A 1 297 ? -3.654 8.375 -4.184 1 94.88 297 ILE A CA 1
ATOM 2350 C C . ILE A 1 297 ? -4.703 9.352 -4.723 1 94.88 297 ILE A C 1
ATOM 2352 O O . ILE A 1 297 ? -5.898 9.188 -4.465 1 94.88 297 ILE A O 1
ATOM 2356 N N . ILE A 1 298 ? -4.227 10.367 -5.418 1 91.75 298 ILE A N 1
ATOM 2357 C CA . ILE A 1 298 ? -5.164 11.289 -6.047 1 91.75 298 ILE A CA 1
ATOM 2358 C C . ILE A 1 298 ? -6.07 10.531 -7.016 1 91.75 298 ILE A C 1
ATOM 2360 O O . ILE A 1 298 ? -7.285 10.734 -7.023 1 91.75 298 ILE A O 1
ATOM 2364 N N . ASP A 1 299 ? -5.484 9.586 -7.789 1 90.06 299 ASP A N 1
ATOM 2365 C CA . ASP A 1 299 ? -6.238 8.758 -8.727 1 90.06 299 ASP A CA 1
ATOM 2366 C C . ASP A 1 299 ? -7.227 7.859 -7.984 1 90.06 299 ASP A C 1
ATOM 2368 O O . ASP A 1 299 ? -8.367 7.691 -8.422 1 90.06 299 ASP A O 1
ATOM 2372 N N . LEU A 1 300 ? -6.777 7.312 -6.949 1 91.5 300 LEU A N 1
ATOM 2373 C CA . LEU A 1 300 ? -7.625 6.445 -6.141 1 91.5 300 LEU A CA 1
ATOM 2374 C C . LEU A 1 300 ? -8.805 7.223 -5.559 1 91.5 300 LEU A C 1
ATOM 2376 O O . LEU A 1 300 ? -9.938 6.754 -5.594 1 91.5 300 LEU A O 1
ATOM 2380 N N . GLN A 1 301 ? -8.516 8.391 -5.059 1 88.56 301 GLN A N 1
ATOM 2381 C CA . GLN A 1 301 ? -9.547 9.242 -4.48 1 88.56 301 GLN A CA 1
ATOM 2382 C C . GLN A 1 301 ? -10.602 9.617 -5.52 1 88.56 301 GLN A C 1
ATOM 2384 O O . GLN A 1 301 ? -11.789 9.695 -5.203 1 88.56 301 GLN A O 1
ATOM 2389 N N . GLU A 1 302 ? -10.148 9.883 -6.688 1 88.06 302 GLU A N 1
ATOM 2390 C CA . GLU A 1 302 ? -11.047 10.312 -7.754 1 88.06 302 GLU A CA 1
ATOM 2391 C C . GLU A 1 302 ? -11.961 9.172 -8.195 1 88.06 302 GLU A C 1
ATOM 2393 O O . GLU A 1 302 ? -13.141 9.391 -8.484 1 88.06 302 GLU A O 1
ATOM 2398 N N . ASN A 1 303 ? -11.461 7.957 -8.211 1 87.75 303 ASN A N 1
ATOM 2399 C CA . ASN A 1 303 ? -12.203 6.852 -8.805 1 87.75 303 ASN A CA 1
ATOM 2400 C C . ASN A 1 303 ? -12.828 5.957 -7.742 1 87.75 303 ASN A C 1
ATOM 2402 O O . ASN A 1 303 ? -13.867 5.336 -7.98 1 87.75 303 ASN A O 1
ATOM 2406 N N . TYR A 1 304 ? -12.172 5.914 -6.562 1 89.81 304 TYR A N 1
ATOM 2407 C CA . TYR A 1 304 ? -12.656 5.102 -5.453 1 89.81 304 TYR A CA 1
ATOM 2408 C C . TYR A 1 304 ? -12.492 5.832 -4.129 1 89.81 304 TYR A C 1
ATOM 2410 O O . TYR A 1 304 ? -11.758 5.375 -3.246 1 89.81 304 TYR A O 1
ATOM 2418 N N . PRO A 1 305 ? -13.266 6.895 -3.879 1 86.12 305 PRO A N 1
ATOM 2419 C CA . PRO A 1 305 ? -13.062 7.77 -2.721 1 86.12 305 PRO A CA 1
ATOM 2420 C C . PRO A 1 305 ? -13.219 7.035 -1.392 1 86.12 305 PRO A C 1
ATOM 2422 O O . PRO A 1 305 ? -12.523 7.348 -0.424 1 86.12 305 PRO A O 1
ATOM 2425 N N . ALA A 1 306 ? -14.047 6.035 -1.352 1 84.94 306 ALA A N 1
ATOM 2426 C CA . ALA A 1 306 ? -14.281 5.301 -0.11 1 84.94 306 ALA A CA 1
ATOM 2427 C C . ALA A 1 306 ? -13.039 4.531 0.32 1 84.94 306 ALA A C 1
ATOM 2429 O O . ALA A 1 306 ? -12.875 4.211 1.5 1 84.94 306 ALA A O 1
ATOM 2430 N N . THR A 1 307 ? -12.18 4.34 -0.645 1 89.38 307 THR A N 1
ATOM 2431 C CA . THR A 1 307 ? -11.008 3.516 -0.376 1 89.38 307 THR A CA 1
ATOM 2432 C C . THR A 1 307 ? -9.984 4.281 0.464 1 89.38 307 THR A C 1
ATOM 2434 O O . THR A 1 307 ? -9.227 3.682 1.224 1 89.38 307 THR A O 1
ATOM 2437 N N . ILE A 1 308 ? -9.945 5.602 0.4 1 92.5 308 ILE A N 1
ATOM 2438 C CA . ILE A 1 308 ? -8.953 6.391 1.123 1 92.5 308 ILE A CA 1
ATOM 2439 C C . ILE A 1 308 ? -9.141 6.203 2.627 1 92.5 308 ILE A C 1
ATOM 2441 O O . ILE A 1 308 ? -8.18 5.934 3.35 1 92.5 308 ILE A O 1
ATOM 2445 N N . THR A 1 309 ? -10.359 6.32 3.041 1 90.31 309 THR A N 1
ATOM 2446 C CA . THR A 1 309 ? -10.664 6.121 4.453 1 90.31 309 THR A CA 1
ATOM 2447 C C . THR A 1 309 ? -10.281 4.711 4.895 1 90.31 309 THR A C 1
ATOM 2449 O O . THR A 1 309 ? -9.742 4.516 5.984 1 90.31 309 THR A O 1
ATOM 2452 N N . THR A 1 310 ? -10.547 3.766 4.016 1 90.44 310 THR A N 1
ATOM 2453 C CA . THR A 1 310 ? -10.219 2.377 4.316 1 90.44 310 THR A CA 1
ATOM 2454 C C . THR A 1 310 ? -8.711 2.189 4.434 1 90.44 310 THR A C 1
ATOM 2456 O O . THR A 1 310 ? -8.234 1.49 5.332 1 90.44 310 THR A O 1
ATOM 2459 N N .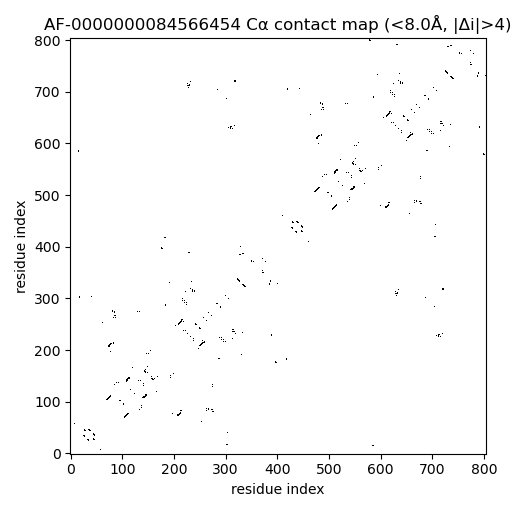 VAL A 1 311 ? -7.984 2.805 3.523 1 93.44 311 VAL A N 1
ATOM 2460 C CA . VAL A 1 311 ? -6.527 2.74 3.549 1 93.44 311 VAL A CA 1
ATOM 2461 C C . VAL A 1 311 ? -6.008 3.279 4.879 1 93.44 311 VAL A C 1
ATOM 2463 O O . VAL A 1 311 ? -5.184 2.641 5.535 1 93.44 311 VAL A O 1
ATOM 2466 N N . VAL A 1 312 ? -6.512 4.418 5.281 1 93.94 312 VAL A N 1
ATOM 2467 C CA . VAL A 1 312 ? -6.07 5.062 6.516 1 93.94 312 VAL A CA 1
ATOM 2468 C C . VAL A 1 312 ? -6.414 4.18 7.711 1 93.94 312 VAL A C 1
ATOM 2470 O O . VAL A 1 312 ? -5.566 3.926 8.57 1 93.94 312 VAL A O 1
ATOM 2473 N N . LYS A 1 313 ? -7.59 3.652 7.762 1 90.94 313 LYS A N 1
ATOM 2474 C CA . LYS A 1 313 ? -8.031 2.811 8.867 1 90.94 313 LYS A CA 1
ATOM 2475 C C . LYS A 1 313 ? -7.23 1.511 8.922 1 90.94 313 LYS A C 1
ATOM 2477 O O . LYS A 1 313 ? -6.91 1.016 10 1 90.94 313 LYS A O 1
ATOM 2482 N N . THR A 1 314 ? -7.016 0.958 7.785 1 88.69 314 THR A N 1
ATOM 2483 C CA . THR A 1 314 ? -6.188 -0.239 7.73 1 88.69 314 THR A CA 1
ATOM 2484 C C . THR A 1 314 ? -4.785 0.049 8.266 1 88.69 314 THR A C 1
ATOM 2486 O O . THR A 1 314 ? -4.211 -0.768 8.992 1 88.69 314 THR A O 1
ATOM 2489 N N . GLY A 1 315 ? -4.227 1.212 7.871 1 89.31 315 GLY A N 1
ATOM 2490 C CA . GLY A 1 315 ? -2.928 1.622 8.383 1 89.31 315 GLY A CA 1
ATOM 2491 C C . GLY A 1 315 ? -2.873 1.69 9.891 1 89.31 315 GLY A C 1
ATOM 2492 O O . GLY A 1 315 ? -1.853 1.354 10.5 1 89.31 315 GLY A O 1
ATOM 2493 N N . ASP A 1 316 ? -3.918 2.057 10.5 1 87.75 316 ASP A N 1
ATOM 2494 C CA . ASP A 1 316 ? -3.982 2.184 11.953 1 87.75 316 ASP A CA 1
ATOM 2495 C C . ASP A 1 316 ? -3.863 0.819 12.633 1 87.75 316 ASP A C 1
ATOM 2497 O O . ASP A 1 316 ? -3.475 0.73 13.797 1 87.75 316 ASP A O 1
ATOM 2501 N N . LYS A 1 317 ? -4.18 -0.166 11.875 1 82.62 317 LYS A N 1
ATOM 2502 C CA . LYS A 1 317 ? -4.203 -1.505 12.453 1 82.62 317 LYS A CA 1
ATOM 2503 C C . LYS A 1 317 ? -2.912 -2.26 12.148 1 82.62 317 LYS A C 1
ATOM 2505 O O . LYS A 1 317 ? -2.688 -3.354 12.664 1 82.62 317 LYS A O 1
ATOM 2510 N N . LEU A 1 318 ? -2.221 -1.751 11.32 1 80.75 318 LEU A N 1
ATOM 2511 C CA . LEU A 1 318 ? -0.985 -2.426 10.938 1 80.75 318 LEU A CA 1
ATOM 2512 C C . LEU A 1 318 ? 0.093 -2.219 12 1 80.75 318 LEU A C 1
ATOM 2514 O O . LEU A 1 318 ? 0.22 -1.127 12.555 1 80.75 318 LEU A O 1
ATOM 2518 N N . ALA A 1 319 ? 0.615 -3.273 12.57 1 70 319 ALA A N 1
ATOM 2519 C CA . ALA A 1 319 ? 1.75 -3.273 13.492 1 70 319 ALA A CA 1
ATOM 2520 C C . ALA A 1 319 ? 2.83 -4.246 13.031 1 70 319 ALA A C 1
ATOM 2522 O O . ALA A 1 319 ? 2.594 -5.07 12.141 1 70 319 ALA A O 1
ATOM 2523 N N . LEU A 1 320 ? 4.039 -3.859 13.453 1 63.62 320 LEU A N 1
ATOM 2524 C CA . LEU A 1 320 ? 5.062 -4.859 13.18 1 63.62 320 LEU A CA 1
ATOM 2525 C C . LEU A 1 320 ? 5.004 -5.992 14.195 1 63.62 320 LEU A C 1
ATOM 2527 O O . LEU A 1 320 ? 4.668 -5.77 15.359 1 63.62 320 LEU A O 1
ATOM 2531 N N . ASN A 1 321 ? 5.008 -7.211 13.703 1 56.31 321 ASN A N 1
ATOM 2532 C CA . ASN A 1 321 ? 5.008 -8.422 14.516 1 56.31 321 ASN A CA 1
ATOM 2533 C C . ASN A 1 321 ? 6.176 -8.438 15.5 1 56.31 321 ASN A C 1
ATOM 2535 O O . ASN A 1 321 ? 6.633 -9.5 15.914 1 56.31 321 ASN A O 1
ATOM 2539 N N . GLN A 1 322 ? 6.855 -7.328 16 1 53.34 322 GLN A N 1
ATOM 2540 C CA . GLN A 1 322 ? 8.078 -7.613 16.75 1 53.34 322 GLN A CA 1
ATOM 2541 C C . GLN A 1 322 ? 7.996 -7.07 18.172 1 53.34 322 GLN A C 1
ATOM 2543 O O . GLN A 1 322 ? 7.453 -5.988 18.391 1 53.34 322 GLN A O 1
ATOM 2548 N N . SER A 1 323 ? 8.047 -7.934 19.188 1 47.75 323 SER A N 1
ATOM 2549 C CA . SER A 1 323 ? 8.047 -7.781 20.641 1 47.75 323 SER A CA 1
ATOM 2550 C C . SER A 1 323 ? 9.172 -6.859 21.094 1 47.75 323 SER A C 1
ATOM 2552 O O . SER A 1 323 ? 9.312 -6.594 22.297 1 47.75 323 SER A O 1
ATOM 2554 N N . MET A 1 324 ? 10.484 -6.902 20.5 1 47.91 324 MET A N 1
ATOM 2555 C CA . MET A 1 324 ? 11.656 -6.738 21.375 1 47.91 324 MET A CA 1
ATOM 2556 C C . MET A 1 324 ? 11.914 -5.266 21.656 1 47.91 324 MET A C 1
ATOM 2558 O O . MET A 1 324 ? 11.336 -4.391 21 1 47.91 324 MET A O 1
ATOM 2562 N N . ILE A 1 325 ? 13.094 -5.109 22.375 1 50.66 325 ILE A N 1
ATOM 2563 C CA . ILE A 1 325 ? 13.734 -3.951 22.984 1 50.66 325 ILE A CA 1
ATOM 2564 C C . ILE A 1 325 ? 14.109 -2.943 21.906 1 50.66 325 ILE A C 1
ATOM 2566 O O . ILE A 1 325 ? 14.797 -3.287 20.938 1 50.66 325 ILE A O 1
ATOM 2570 N N . ALA A 1 326 ? 13.523 -1.873 21.703 1 61.22 326 ALA A N 1
ATOM 2571 C CA . ALA A 1 326 ? 13.609 -1.011 20.531 1 61.22 326 ALA A CA 1
ATOM 2572 C C . ALA A 1 326 ? 14.602 0.126 20.75 1 61.22 326 ALA A C 1
ATOM 2574 O O . ALA A 1 326 ? 14.602 0.763 21.812 1 61.22 326 ALA A O 1
ATOM 2575 N N . VAL A 1 327 ? 15.977 0.134 20.266 1 73.56 327 VAL A N 1
ATOM 2576 C CA . VAL A 1 327 ? 16.781 1.344 20.109 1 73.56 327 VAL A CA 1
ATOM 2577 C C . VAL A 1 327 ? 16.094 2.285 19.109 1 73.56 327 VAL A C 1
ATOM 2579 O O . VAL A 1 327 ? 15.289 1.853 18.281 1 73.56 327 VAL A O 1
ATOM 2582 N N . GLN A 1 328 ? 16.359 3.594 19.406 1 82.75 328 GLN A N 1
ATOM 2583 C CA . GLN A 1 328 ? 15.742 4.598 18.547 1 82.75 328 GLN A CA 1
ATOM 2584 C C . GLN A 1 328 ? 16.672 4.984 17.406 1 82.75 328 GLN A C 1
ATOM 2586 O O . GLN A 1 328 ? 17.875 5.16 17.609 1 82.75 328 GLN A O 1
ATOM 2591 N N . CYS A 1 329 ? 16.219 5.047 16.25 1 84.19 329 CYS A N 1
ATOM 2592 C CA . CYS A 1 329 ? 16.969 5.492 15.078 1 84.19 329 CYS A CA 1
ATOM 2593 C C . CYS A 1 329 ? 17.453 6.93 15.242 1 84.19 329 CYS A C 1
ATOM 2595 O O . CYS A 1 329 ? 16.672 7.805 15.625 1 84.19 329 CYS A O 1
ATOM 2597 N N . LYS A 1 330 ? 18.609 7.223 14.945 1 82.12 330 LYS A N 1
ATOM 2598 C CA . LYS A 1 330 ? 19.203 8.539 15.156 1 82.12 330 LYS A CA 1
ATOM 2599 C C . LYS A 1 330 ? 18.609 9.57 14.195 1 82.12 330 LYS A C 1
ATOM 2601 O O . LYS A 1 330 ? 18.578 10.766 14.5 1 82.12 330 LYS A O 1
ATOM 2606 N N . LEU A 1 331 ? 18.141 9.086 13.078 1 83.62 331 LEU A N 1
ATOM 2607 C CA . LEU A 1 331 ? 17.656 10.008 12.055 1 83.62 331 LEU A CA 1
ATOM 2608 C C . LEU A 1 331 ? 16.156 10.219 12.18 1 83.62 331 LEU A C 1
ATOM 2610 O O . LEU A 1 331 ? 15.703 11.328 12.492 1 83.62 331 LEU A O 1
ATOM 2614 N N . CYS A 1 332 ? 15.461 9.164 12.078 1 81.94 332 CYS A N 1
ATOM 2615 C CA . CYS A 1 332 ? 14.016 9.312 12.047 1 81.94 332 CYS A CA 1
ATOM 2616 C C . CYS A 1 332 ? 13.422 9.133 13.445 1 81.94 332 CYS A C 1
ATOM 2618 O O . CYS A 1 332 ? 12.234 9.375 13.648 1 81.94 332 CYS A O 1
ATOM 2620 N N . GLN A 1 333 ? 14.18 8.648 14.375 1 81.56 333 GLN A N 1
ATOM 2621 C CA . GLN A 1 333 ? 13.828 8.516 15.789 1 81.56 333 GLN A CA 1
ATOM 2622 C C . GLN A 1 333 ? 12.812 7.402 16 1 81.56 333 GLN A C 1
ATOM 2624 O O . GLN A 1 333 ? 12.219 7.293 17.078 1 81.56 333 GLN A O 1
ATOM 2629 N N . SER A 1 334 ? 12.57 6.555 15.008 1 79.81 334 SER A N 1
ATOM 2630 C CA . SER A 1 334 ? 11.688 5.41 15.188 1 79.81 334 SER A CA 1
ATOM 2631 C C . SER A 1 334 ? 12.406 4.254 15.875 1 79.81 334 SER A C 1
ATOM 2633 O O . SER A 1 334 ? 13.641 4.219 15.906 1 79.81 334 SER A O 1
ATOM 2635 N N . ALA A 1 335 ? 11.656 3.354 16.453 1 76.56 335 ALA A N 1
ATOM 2636 C CA . ALA A 1 335 ? 12.219 2.199 17.156 1 76.56 335 ALA A CA 1
ATOM 2637 C C . ALA A 1 335 ? 12.797 1.192 16.156 1 76.56 335 ALA A C 1
ATOM 2639 O O . ALA A 1 335 ? 12.211 0.946 15.109 1 76.56 335 ALA A O 1
ATOM 2640 N N . ILE A 1 336 ? 13.969 0.852 16.406 1 74.75 336 ILE A N 1
ATOM 2641 C CA . ILE A 1 336 ? 14.617 -0.205 15.633 1 74.75 336 ILE A CA 1
ATOM 2642 C C . ILE A 1 336 ? 14.375 -1.555 16.312 1 74.75 336 ILE A C 1
ATOM 2644 O O . ILE A 1 336 ? 14.75 -1.757 17.469 1 74.75 336 ILE A O 1
ATOM 2648 N N . LEU A 1 337 ? 13.523 -2.418 15.625 1 62.72 337 LEU A N 1
ATOM 2649 C CA . LEU A 1 337 ? 13.188 -3.709 16.219 1 62.72 337 LEU A CA 1
ATOM 2650 C C . LEU A 1 337 ? 14.234 -4.762 15.867 1 62.72 337 LEU A C 1
ATOM 2652 O O . LEU A 1 337 ? 14.695 -4.82 14.727 1 62.72 337 LEU A O 1
ATOM 2656 N N . ARG A 1 338 ? 14.953 -5.152 16.922 1 53.91 338 ARG A N 1
ATOM 2657 C CA . ARG A 1 338 ? 15.992 -6.156 16.734 1 53.91 338 ARG A CA 1
ATOM 2658 C C . ARG A 1 338 ? 15.422 -7.566 16.797 1 53.91 338 ARG A C 1
ATOM 2660 O O . ARG A 1 338 ? 14.492 -7.828 17.578 1 53.91 338 ARG A O 1
ATOM 2667 N N . ASN A 1 339 ? 15.32 -8.312 15.656 1 47.12 339 ASN A N 1
ATOM 2668 C CA . ASN A 1 339 ? 14.922 -9.711 15.688 1 47.12 339 ASN A CA 1
ATOM 2669 C C . ASN A 1 339 ? 15.594 -10.461 16.828 1 47.12 339 ASN A C 1
ATOM 2671 O O . ASN A 1 339 ? 16.812 -10.422 16.984 1 47.12 339 ASN A O 1
ATOM 2675 N N . SER A 1 340 ? 15.094 -10.695 17.938 1 37.75 340 SER A N 1
ATOM 2676 C CA . SER A 1 340 ? 15.719 -11.578 18.922 1 37.75 340 SER A CA 1
ATOM 2677 C C . SER A 1 340 ? 16.266 -12.844 18.25 1 37.75 340 SER A C 1
ATOM 2679 O O . SER A 1 340 ? 16.984 -13.617 18.875 1 37.75 340 SER A O 1
ATOM 2681 N N . LYS A 1 341 ? 15.492 -13.68 17.562 1 42.66 341 LYS A N 1
ATOM 2682 C CA . LYS A 1 341 ? 16.047 -14.984 17.219 1 42.66 341 LYS A CA 1
ATOM 2683 C C . LYS A 1 341 ? 17.375 -14.828 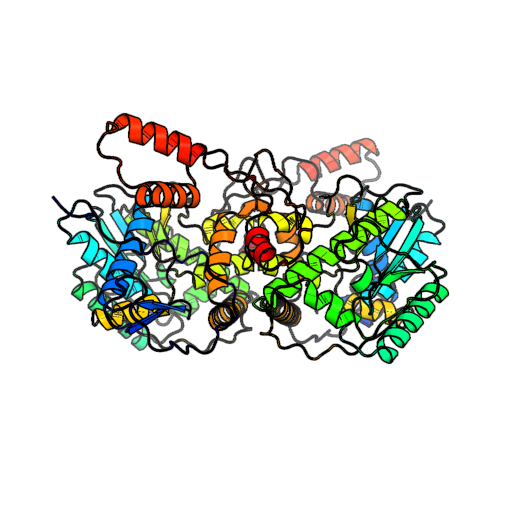16.469 1 42.66 341 LYS A C 1
ATOM 2685 O O . LYS A 1 341 ? 17.734 -13.727 16.047 1 42.66 341 LYS A O 1
ATOM 2690 N N . GLY A 1 342 ? 17.938 -16.109 15.602 1 34.38 342 GLY A N 1
ATOM 2691 C CA . GLY A 1 342 ? 19.141 -16.484 14.875 1 34.38 342 GLY A CA 1
ATOM 2692 C C . GLY A 1 342 ? 19.562 -15.438 13.859 1 34.38 342 GLY A C 1
ATOM 2693 O O . GLY A 1 342 ? 18.812 -14.516 13.547 1 34.38 342 GLY A O 1
ATOM 2694 N N . LEU A 1 343 ? 20.938 -15.562 13.289 1 31.81 343 LEU A N 1
ATOM 2695 C CA . LEU A 1 343 ? 21.703 -14.812 12.289 1 31.81 343 LEU A CA 1
ATOM 2696 C C . LEU A 1 343 ? 20.797 -14.367 11.148 1 31.81 343 LEU A C 1
ATOM 2698 O O . LEU A 1 343 ? 20.172 -15.195 10.484 1 31.81 343 LEU A O 1
ATOM 2702 N N . SER A 1 344 ? 20.312 -13.414 11.148 1 34.53 344 SER A N 1
ATOM 2703 C CA . SER A 1 344 ? 19.578 -12.914 10 1 34.53 344 SER A CA 1
ATOM 2704 C C . SER A 1 344 ? 20.359 -13.094 8.711 1 34.53 344 SER A C 1
ATOM 2706 O O . SER A 1 344 ? 21.578 -13.281 8.742 1 34.53 344 SER A O 1
ATOM 2708 N N . SER A 1 345 ? 19.812 -13.398 7.602 1 32.47 345 SER A N 1
ATOM 2709 C CA . SER A 1 345 ? 20.578 -13.617 6.379 1 32.47 345 SER A CA 1
ATOM 2710 C C . SER A 1 345 ? 21.594 -12.5 6.164 1 32.47 345 SER A C 1
ATOM 2712 O O . SER A 1 345 ? 22.641 -12.719 5.543 1 32.47 345 SER A O 1
ATOM 2714 N N . ALA A 1 346 ? 21.375 -11.336 6.668 1 34.5 346 ALA A N 1
ATOM 2715 C CA . ALA A 1 346 ? 22.391 -10.289 6.555 1 34.5 346 ALA A CA 1
ATOM 2716 C C . ALA A 1 346 ? 23.578 -10.578 7.473 1 34.5 346 ALA A C 1
ATOM 2718 O O . ALA A 1 346 ? 24.734 -10.352 7.098 1 34.5 346 ALA A O 1
ATOM 2719 N N . GLU A 1 347 ? 23.219 -11.039 8.625 1 35.25 347 GLU A N 1
ATOM 2720 C CA . GLU A 1 347 ? 24.328 -11.398 9.516 1 35.25 347 GLU A CA 1
ATOM 2721 C C . GLU A 1 347 ? 25.062 -12.633 8.992 1 35.25 347 GLU A C 1
ATOM 2723 O O . GLU A 1 347 ? 26.297 -12.719 9.109 1 35.25 347 GLU A O 1
ATOM 2728 N N . SER A 1 348 ? 24.391 -13.508 8.383 1 34.72 348 SER A N 1
ATOM 2729 C CA . SER A 1 348 ? 25 -14.672 7.754 1 34.72 348 SER A CA 1
ATOM 2730 C C . SER A 1 348 ? 25.812 -14.273 6.523 1 34.72 348 SER A C 1
ATOM 2732 O O . SER A 1 348 ? 26.906 -14.805 6.297 1 34.72 348 SER A O 1
ATOM 2734 N N . THR A 1 349 ? 25.312 -13.266 5.758 1 35.53 349 THR A N 1
ATOM 2735 C CA . THR A 1 349 ? 26.094 -12.734 4.641 1 35.53 349 THR A CA 1
ATOM 2736 C C . THR A 1 349 ? 27.297 -11.938 5.145 1 35.53 349 THR A C 1
ATOM 2738 O O . THR A 1 349 ? 28.391 -12.023 4.586 1 35.53 349 THR A O 1
ATOM 2741 N N . ARG A 1 350 ? 27.109 -11.195 6.262 1 34.5 350 ARG A N 1
ATOM 2742 C CA . ARG A 1 350 ? 28.234 -10.523 6.891 1 34.5 350 ARG A CA 1
ATOM 2743 C C . ARG A 1 350 ? 29.25 -11.539 7.426 1 34.5 350 ARG A C 1
ATOM 2745 O O . ARG A 1 350 ? 30.453 -11.344 7.305 1 34.5 350 ARG A O 1
ATOM 2752 N N . PHE A 1 351 ? 28.734 -12.539 7.969 1 34.78 351 PHE A N 1
ATOM 2753 C CA . PHE A 1 351 ? 29.609 -13.586 8.484 1 34.78 351 PHE A CA 1
ATOM 2754 C C . PHE A 1 351 ? 30.344 -14.289 7.348 1 34.78 351 PHE A C 1
ATOM 2756 O O . PHE A 1 351 ? 31.547 -14.562 7.449 1 34.78 351 PHE A O 1
ATOM 2763 N N . SER A 1 352 ? 29.641 -14.531 6.312 1 35.84 352 SER A N 1
ATOM 2764 C CA . SER A 1 352 ? 30.312 -15.195 5.203 1 35.84 352 SER A CA 1
ATOM 2765 C C . SER A 1 352 ? 31.375 -14.289 4.57 1 35.84 352 SER A C 1
ATOM 2767 O O . SER A 1 352 ? 32.406 -14.766 4.125 1 35.84 352 SER A O 1
ATOM 2769 N N . LYS A 1 353 ? 31.062 -12.938 4.52 1 38.84 353 LYS A N 1
ATOM 2770 C CA . LYS A 1 353 ? 32.062 -12.016 4 1 38.84 353 LYS A CA 1
ATOM 2771 C C . LYS A 1 353 ? 33.281 -11.945 4.922 1 38.84 353 LYS A C 1
ATOM 2773 O O . LYS A 1 353 ? 34.406 -11.859 4.453 1 38.84 353 LYS A O 1
ATOM 2778 N N . LEU A 1 354 ? 32.969 -11.891 6.148 1 35.03 354 LEU A N 1
ATOM 2779 C CA . LEU A 1 354 ? 34.062 -11.859 7.098 1 35.03 354 LEU A CA 1
ATOM 2780 C C . LEU A 1 354 ? 34.906 -13.133 6.996 1 35.03 354 LEU A C 1
ATOM 2782 O O . LEU A 1 354 ? 36.125 -13.086 7.098 1 35.03 354 LEU A O 1
ATOM 2786 N N . THR A 1 355 ? 34.125 -14.164 6.805 1 36.38 355 THR A N 1
ATOM 2787 C CA . THR A 1 355 ? 34.906 -15.414 6.734 1 36.38 355 THR A CA 1
ATOM 2788 C C . THR A 1 355 ? 35.625 -15.523 5.402 1 36.38 355 THR A C 1
ATOM 2790 O O . THR A 1 355 ? 36.688 -16.156 5.324 1 36.38 355 THR A O 1
ATOM 2793 N N . SER A 1 356 ? 34.938 -15.023 4.32 1 34.47 356 SER A N 1
ATOM 2794 C CA . SER A 1 356 ? 35.625 -15.18 3.047 1 34.47 356 SER A CA 1
ATOM 2795 C C . SER A 1 356 ? 36.844 -14.281 2.973 1 34.47 356 SER A C 1
ATOM 2797 O O . SER A 1 356 ? 37.781 -14.531 2.188 1 34.47 356 SER A O 1
ATOM 2799 N N . ASN A 1 357 ? 36.719 -13.055 3.525 1 34.31 357 ASN A N 1
ATOM 2800 C CA . ASN A 1 357 ? 37.875 -12.18 3.418 1 34.31 357 ASN A CA 1
ATOM 2801 C C . ASN A 1 357 ? 38.969 -12.609 4.367 1 34.31 357 ASN A C 1
ATOM 2803 O O . ASN A 1 357 ? 40.031 -11.977 4.418 1 34.31 357 ASN A O 1
ATOM 2807 N N . GLU A 1 358 ? 38.562 -13.195 5.469 1 34.06 358 GLU A N 1
ATOM 2808 C CA . GLU A 1 358 ? 39.75 -13.523 6.25 1 34.06 358 GLU A CA 1
ATOM 2809 C C . GLU A 1 358 ? 40.531 -14.672 5.621 1 34.06 358 GLU A C 1
ATOM 2811 O O . GLU A 1 358 ? 39.969 -15.695 5.254 1 34.06 358 GLU A O 1
ATOM 2816 N N . LEU A 1 359 ? 41.594 -14.344 5.035 1 33.31 359 LEU A N 1
ATOM 2817 C CA . LEU A 1 359 ? 42.625 -15.273 4.617 1 33.31 359 LEU A CA 1
ATOM 2818 C C . LEU A 1 359 ? 42.75 -16.422 5.605 1 33.31 359 LEU A C 1
ATOM 2820 O O . LEU A 1 359 ? 42.781 -16.219 6.816 1 33.31 359 LEU A O 1
ATOM 2824 N N . PRO A 1 360 ? 42.312 -17.609 5.238 1 34.62 360 PRO A N 1
ATOM 2825 C CA . PRO A 1 360 ? 42.594 -18.75 6.125 1 34.62 360 PRO A CA 1
ATOM 2826 C C . PRO A 1 360 ? 44 -18.719 6.703 1 34.62 360 PRO A C 1
ATOM 2828 O O . PRO A 1 360 ? 44.969 -18.641 5.953 1 34.62 360 PRO A O 1
ATOM 2831 N N . ASP A 1 361 ? 44.25 -17.969 7.688 1 35.78 361 ASP A N 1
ATOM 2832 C CA . ASP A 1 361 ? 45.5 -18.297 8.328 1 35.78 361 ASP A CA 1
ATOM 2833 C C . ASP A 1 361 ? 45.625 -19.797 8.594 1 35.78 361 ASP A C 1
ATOM 2835 O O . ASP A 1 361 ? 44.719 -20.391 9.188 1 35.78 361 ASP A O 1
ATOM 2839 N N . HIS A 1 362 ? 46.375 -20.562 7.84 1 36.25 362 HIS A N 1
ATOM 2840 C CA . HIS A 1 362 ? 46.719 -21.984 7.832 1 36.25 362 HIS A CA 1
ATOM 2841 C C . HIS A 1 362 ? 47 -22.5 9.242 1 36.25 362 HIS A C 1
ATOM 2843 O O . HIS A 1 362 ? 47.094 -23.703 9.461 1 36.25 362 HIS A O 1
ATOM 2849 N N . ASN A 1 363 ? 47.625 -21.719 10.156 1 39.06 363 ASN A N 1
ATOM 2850 C CA . ASN A 1 363 ? 48.125 -22.344 11.383 1 39.06 363 ASN A CA 1
ATOM 2851 C C . ASN A 1 363 ? 47 -22.516 12.406 1 39.06 363 ASN A C 1
ATOM 2853 O O . ASN A 1 363 ? 47.25 -22.859 13.562 1 39.06 363 ASN A O 1
ATOM 2857 N N . VAL A 1 364 ? 45.969 -21.781 12.406 1 40.19 364 VAL A N 1
ATOM 2858 C CA . VAL A 1 364 ? 45.031 -21.906 13.508 1 40.19 364 VAL A CA 1
ATOM 2859 C C . VAL A 1 364 ? 43.938 -22.938 13.164 1 40.19 364 VAL A C 1
ATOM 2861 O O . VAL A 1 364 ? 43.5 -23.031 12.016 1 40.19 364 VAL A O 1
ATOM 2864 N N . SER A 1 365 ? 43.938 -24.031 14.055 1 40.91 365 SER A N 1
ATOM 2865 C CA . SER A 1 365 ? 43.094 -25.219 13.898 1 40.91 365 SER A CA 1
ATOM 2866 C C . SER A 1 365 ? 41.656 -24.844 13.602 1 40.91 365 SER A C 1
ATOM 2868 O O . SER A 1 365 ? 41.219 -23.719 13.883 1 40.91 365 SER A O 1
ATOM 2870 N N . GLY A 1 366 ? 40.906 -25.75 12.938 1 36.97 366 GLY A N 1
ATOM 2871 C CA . GLY A 1 366 ? 39.531 -25.672 12.43 1 36.97 366 GLY A CA 1
ATOM 2872 C C . GLY A 1 366 ? 38.562 -25.078 13.43 1 36.97 366 GLY A C 1
ATOM 2873 O O . GLY A 1 366 ? 37.875 -24.125 13.125 1 36.97 366 GLY A O 1
ATOM 2874 N N . PRO A 1 367 ? 38.531 -25.766 14.562 1 38.12 367 PRO A N 1
ATOM 2875 C CA . PRO A 1 367 ? 37.562 -25.297 15.555 1 38.12 367 PRO A CA 1
ATOM 2876 C C . PRO A 1 367 ? 37.844 -23.875 16.031 1 38.12 367 PRO A C 1
ATOM 2878 O O . PRO A 1 367 ? 36.938 -23.109 16.312 1 38.12 367 PRO A O 1
ATOM 2881 N N . GLU A 1 368 ? 39.031 -23.547 16.219 1 42.75 368 GLU A N 1
ATOM 2882 C CA . GLU A 1 368 ? 39.406 -22.234 16.719 1 42.75 368 GLU A CA 1
ATOM 2883 C C . GLU A 1 368 ? 39.094 -21.141 15.711 1 42.75 368 GLU A C 1
ATOM 2885 O O . GLU A 1 368 ? 38.938 -19.969 16.078 1 42.75 368 GLU A O 1
ATOM 2890 N N . ARG A 1 369 ? 39.188 -21.5 14.5 1 41.19 369 ARG A N 1
ATOM 2891 C CA . ARG A 1 369 ? 38.781 -20.578 13.453 1 41.19 369 ARG A CA 1
ATOM 2892 C C . ARG A 1 369 ? 37.281 -20.281 13.531 1 41.19 369 ARG A C 1
ATOM 2894 O O . ARG A 1 369 ? 36.844 -19.156 13.305 1 41.19 369 ARG A O 1
ATOM 2901 N N . TYR A 1 370 ? 36.531 -21.359 13.766 1 37.5 370 TYR A N 1
ATOM 2902 C CA . TYR A 1 370 ? 35.094 -21.188 13.93 1 37.5 370 TYR A CA 1
ATOM 2903 C C . TYR A 1 370 ? 34.781 -20.266 15.109 1 37.5 370 TYR A C 1
ATOM 2905 O O . TYR A 1 370 ? 33.906 -19.422 15.031 1 37.5 370 TYR A O 1
ATOM 2913 N N . LEU A 1 371 ? 35.406 -20.484 16.266 1 40.28 371 LEU A N 1
ATOM 2914 C CA . LEU A 1 371 ? 35.156 -19.641 17.438 1 40.28 371 LEU A CA 1
ATOM 2915 C C . LEU A 1 371 ? 35.594 -18.203 17.172 1 40.28 371 LEU A C 1
ATOM 2917 O O . LEU A 1 371 ? 34.938 -17.266 17.609 1 40.28 371 LEU A O 1
ATOM 2921 N N . LYS A 1 372 ? 36.75 -18.047 16.609 1 39.94 372 LYS A N 1
ATOM 2922 C CA . LYS A 1 372 ? 37.219 -16.688 16.344 1 39.94 372 LYS A CA 1
ATOM 2923 C C . LYS A 1 372 ? 36.344 -15.984 15.32 1 39.94 372 LYS A C 1
ATOM 2925 O O . LYS A 1 372 ? 36.188 -14.766 15.367 1 39.94 372 LYS A O 1
ATOM 2930 N N . LEU A 1 373 ? 35.938 -16.75 14.305 1 36.59 373 LEU A N 1
ATOM 2931 C CA . LEU A 1 373 ? 35 -16.172 13.336 1 36.59 373 LEU A CA 1
ATOM 2932 C C . LEU A 1 373 ? 33.625 -15.914 13.961 1 36.59 373 LEU A C 1
ATOM 2934 O O . LEU A 1 373 ? 32.969 -14.93 13.633 1 36.59 373 LEU A O 1
ATOM 2938 N N . THR A 1 374 ? 33.094 -16.859 14.711 1 37 374 THR A N 1
ATOM 2939 C CA . THR A 1 374 ? 31.875 -16.609 15.461 1 37 374 THR A CA 1
ATOM 2940 C C . THR A 1 374 ? 32.094 -15.5 16.484 1 37 374 THR A C 1
ATOM 2942 O O . THR A 1 374 ? 31.156 -14.742 16.766 1 37 374 THR A O 1
ATOM 2945 N N . GLU A 1 375 ? 33.156 -15.492 17.219 1 35.19 375 GLU A N 1
ATOM 2946 C CA . GLU A 1 375 ? 33.438 -14.391 18.141 1 35.19 375 GLU A CA 1
ATOM 2947 C C . GLU A 1 375 ? 33.688 -13.086 17.391 1 35.19 375 GLU A C 1
ATOM 2949 O O . GLU A 1 375 ? 33.312 -12.016 17.859 1 35.19 375 GLU A O 1
ATOM 2954 N N . LYS A 1 376 ? 34.531 -13.102 16.312 1 35.28 376 LYS A N 1
ATOM 2955 C CA . LYS A 1 376 ? 34.75 -11.867 15.555 1 35.28 376 LYS A CA 1
ATOM 2956 C C . LYS A 1 376 ? 33.469 -11.492 14.758 1 35.28 376 LYS A C 1
ATOM 2958 O O . LYS A 1 376 ? 33.312 -10.336 14.383 1 35.28 376 LYS A O 1
ATOM 2963 N N . SER A 1 377 ? 32.719 -12.367 14.078 1 32.69 377 SER A N 1
ATOM 2964 C CA . SER A 1 377 ? 31.406 -12.117 13.477 1 32.69 377 SER A CA 1
ATOM 2965 C C . SER A 1 377 ? 30.375 -11.719 14.523 1 32.69 377 SER A C 1
ATOM 2967 O O . SER A 1 377 ? 29.469 -10.93 14.25 1 32.69 377 SER A O 1
ATOM 2969 N N . ASP A 1 378 ? 30.188 -12.391 15.625 1 32.88 378 ASP A N 1
ATOM 2970 C CA . ASP A 1 378 ? 29.484 -11.867 16.797 1 32.88 378 ASP A CA 1
ATOM 2971 C C . ASP A 1 378 ? 30.031 -10.5 17.203 1 32.88 378 ASP A C 1
ATOM 2973 O O . ASP A 1 378 ? 29.344 -9.719 17.859 1 32.88 378 ASP A O 1
ATOM 2977 N N . HIS A 1 379 ? 31.312 -10.312 17.234 1 30.52 379 HIS A N 1
ATOM 2978 C CA . HIS A 1 379 ? 32.031 -9.086 17.594 1 30.52 379 HIS A CA 1
ATOM 2979 C C . HIS A 1 379 ? 32.094 -8.133 16.406 1 30.52 379 HIS A C 1
ATOM 2981 O O . HIS A 1 379 ? 32.781 -7.105 16.469 1 30.52 379 HIS A O 1
ATOM 2987 N N . SER A 1 380 ? 32.25 -8.672 15.219 1 31.84 380 SER A N 1
ATOM 2988 C CA . SER A 1 380 ? 32.312 -7.387 14.523 1 31.84 380 SER A CA 1
ATOM 2989 C C . SER A 1 380 ? 31.172 -6.484 14.93 1 31.84 380 SER A C 1
ATOM 2991 O O . SER A 1 380 ? 30.016 -6.922 14.969 1 31.84 380 SER A O 1
ATOM 2993 N N . PRO A 1 381 ? 31.391 -5.547 15.766 1 30.5 381 PRO A N 1
ATOM 2994 C CA . PRO A 1 381 ? 30.344 -4.711 16.375 1 30.5 381 PRO A CA 1
ATOM 2995 C C . PRO A 1 381 ? 29.094 -4.602 15.508 1 30.5 381 PRO A C 1
ATOM 2997 O O . PRO A 1 381 ? 29.203 -4.406 14.289 1 30.5 381 PRO A O 1
ATOM 3000 N N . GLN A 1 382 ? 28.141 -5.594 15.539 1 34.75 382 GLN A N 1
ATOM 3001 C CA . GLN A 1 382 ? 26.797 -5.086 15.305 1 34.75 382 GLN A CA 1
ATOM 3002 C C . GLN A 1 382 ? 26.781 -3.559 15.344 1 34.75 382 GLN A C 1
ATOM 3004 O O . GLN A 1 382 ? 26.75 -2.963 16.422 1 34.75 382 GLN A O 1
ATOM 3009 N N . GLU A 1 383 ? 27.75 -3.025 14.836 1 38.16 383 GLU A N 1
ATOM 3010 C CA . GLU A 1 383 ? 27.703 -1.568 14.758 1 38.16 383 GLU A CA 1
ATOM 3011 C C . GLU A 1 383 ? 26.312 -1.032 15.078 1 38.16 383 GLU A C 1
ATOM 3013 O O . GLU A 1 383 ? 25.328 -1.481 14.508 1 38.16 383 GLU A O 1
ATOM 3018 N N . ARG A 1 384 ? 25.875 -0.887 16.281 1 46.34 384 ARG A N 1
ATOM 3019 C CA . ARG A 1 384 ? 24.75 -0.206 16.906 1 46.34 384 ARG A CA 1
ATOM 3020 C C . ARG A 1 384 ? 23.938 0.582 15.883 1 46.34 384 ARG A C 1
ATOM 3022 O O . ARG A 1 384 ? 24.391 1.633 15.414 1 46.34 384 ARG A O 1
ATOM 3029 N N . GLN A 1 385 ? 23.359 -0.218 15.008 1 63 385 GLN A N 1
ATOM 3030 C CA . GLN A 1 385 ? 22.578 0.365 13.922 1 63 385 GLN A CA 1
ATOM 3031 C C . GLN A 1 385 ? 21.859 1.629 14.375 1 63 385 GLN A C 1
ATOM 3033 O O . GLN A 1 385 ? 20.922 1.562 15.18 1 63 385 GLN A O 1
ATOM 3038 N N . GLN A 1 386 ? 22.672 2.551 14.461 1 79.5 386 GLN A N 1
ATOM 3039 C CA . GLN A 1 386 ? 22.172 3.877 14.812 1 79.5 386 GLN A CA 1
ATOM 3040 C C . GLN A 1 386 ? 20.984 4.27 13.938 1 79.5 386 GLN A C 1
ATOM 3042 O O . GLN A 1 386 ? 20.203 5.156 14.289 1 79.5 386 GLN A O 1
ATOM 3047 N N . TYR A 1 387 ? 20.984 3.385 12.836 1 82.94 387 TYR A N 1
ATOM 3048 C CA . TYR A 1 387 ? 19.938 3.766 11.891 1 82.94 387 TYR A CA 1
ATOM 3049 C C . TYR A 1 387 ? 19.031 2.58 11.562 1 82.94 387 TYR A C 1
ATOM 3051 O O . TYR A 1 387 ? 19.484 1.432 11.578 1 82.94 387 TYR A O 1
ATOM 3059 N N . CYS A 1 388 ? 17.766 2.809 11.414 1 80.5 388 CYS A N 1
ATOM 3060 C CA . CYS A 1 388 ? 16.875 1.792 10.875 1 80.5 388 CYS A CA 1
ATOM 3061 C C . CYS A 1 388 ? 17.219 1.46 9.43 1 80.5 388 CYS A C 1
ATOM 3063 O O . CYS A 1 388 ? 18.078 2.107 8.836 1 80.5 388 CYS A O 1
ATOM 3065 N N . PHE A 1 389 ? 16.609 0.475 8.859 1 77.06 389 PHE A N 1
ATOM 3066 C CA . PHE A 1 389 ? 16.938 -0.019 7.527 1 77.06 389 PHE A CA 1
ATOM 3067 C C . PHE A 1 389 ? 16.891 1.112 6.504 1 77.06 389 PHE A C 1
ATOM 3069 O O . PHE A 1 389 ? 17.875 1.333 5.785 1 77.06 389 PHE A O 1
ATOM 3076 N N . SER A 1 390 ? 15.828 1.86 6.449 1 80.62 390 SER A N 1
ATOM 3077 C CA . SER A 1 390 ? 15.672 2.932 5.469 1 80.62 390 SER A CA 1
ATOM 3078 C C . SER A 1 390 ? 16.672 4.059 5.723 1 80.62 390 SER A C 1
ATOM 3080 O O . SER A 1 390 ? 17.297 4.559 4.793 1 80.62 390 SER A O 1
ATOM 3082 N N . CYS A 1 391 ? 16.844 4.348 6.992 1 85.31 391 CYS A N 1
ATOM 3083 C CA . CYS A 1 391 ? 17.703 5.477 7.332 1 85.31 391 CYS A CA 1
ATOM 3084 C C . CYS A 1 391 ? 19.172 5.113 7.133 1 85.31 391 CYS A C 1
ATOM 3086 O O . CYS A 1 391 ? 20.016 5.996 6.969 1 85.31 391 CYS A O 1
ATOM 3088 N N . SER A 1 392 ? 19.484 3.859 7.188 1 83.94 392 SER A N 1
ATOM 3089 C CA . SER A 1 392 ? 20.859 3.443 6.895 1 83.94 392 SER A CA 1
ATOM 3090 C C . SER A 1 392 ? 21.234 3.771 5.457 1 83.94 392 SER A C 1
ATOM 3092 O O . SER A 1 392 ? 22.391 4.121 5.176 1 83.94 392 SER A O 1
ATOM 3094 N N . LYS A 1 393 ? 20.297 3.75 4.621 1 81.88 393 LYS A N 1
ATOM 3095 C CA . LYS A 1 393 ? 20.516 4.098 3.221 1 81.88 393 LYS A CA 1
ATOM 3096 C C . LYS A 1 393 ? 20.562 5.609 3.027 1 81.88 393 LYS A C 1
ATOM 3098 O O . LYS A 1 393 ? 21.344 6.113 2.209 1 81.88 393 LYS A O 1
ATOM 3103 N N . LEU A 1 394 ? 19.766 6.273 3.779 1 85.44 394 LEU A N 1
ATOM 3104 C CA . LEU A 1 394 ? 19.688 7.727 3.689 1 85.44 394 LEU A CA 1
ATOM 3105 C C . LEU A 1 394 ? 20.953 8.375 4.258 1 85.44 394 LEU A C 1
ATOM 3107 O O . LEU A 1 394 ? 21.438 9.359 3.713 1 85.44 394 LEU A O 1
ATOM 3111 N N . SER A 1 395 ? 21.453 7.781 5.336 1 84.12 395 SER A N 1
ATOM 3112 C CA . SER A 1 395 ? 22.562 8.375 6.074 1 84.12 395 SER A CA 1
ATOM 3113 C C . SER A 1 395 ? 23.828 8.438 5.219 1 84.12 395 SER A C 1
ATOM 3115 O O . SER A 1 395 ? 24.703 9.281 5.445 1 84.12 395 SER A O 1
ATOM 3117 N N . ARG A 1 396 ? 23.859 7.637 4.238 1 80.94 396 ARG A N 1
ATOM 3118 C CA . ARG A 1 396 ? 25.031 7.605 3.367 1 80.94 396 ARG A CA 1
ATOM 3119 C C . ARG A 1 396 ? 25.125 8.883 2.541 1 80.94 396 ARG A C 1
ATOM 3121 O O . ARG A 1 396 ? 26.203 9.219 2.045 1 80.94 396 ARG A O 1
ATOM 3128 N N . HIS A 1 397 ? 24.062 9.602 2.512 1 83.12 397 HIS A N 1
ATOM 3129 C CA . HIS A 1 397 ? 24.031 10.789 1.667 1 83.12 397 HIS A CA 1
ATOM 3130 C C . HIS A 1 397 ? 24.188 12.062 2.496 1 83.12 397 HIS A C 1
ATOM 3132 O O . HIS A 1 397 ? 24.219 13.164 1.948 1 83.12 397 HIS A O 1
ATOM 3138 N N . LEU A 1 398 ? 24.297 11.852 3.758 1 82.31 398 LEU A N 1
ATOM 3139 C CA . LEU A 1 398 ? 24.453 13.016 4.621 1 82.31 398 LEU A CA 1
ATOM 3140 C C . LEU A 1 398 ? 25.922 13.375 4.797 1 82.31 398 LEU A C 1
ATOM 3142 O O . LEU A 1 398 ? 26.75 12.508 5.098 1 82.31 398 LEU A O 1
ATOM 3146 N N . LEU A 1 399 ? 26.328 14.531 4.477 1 73 399 LEU A N 1
ATOM 3147 C CA . LEU A 1 399 ? 27.703 14.977 4.562 1 73 399 LEU A CA 1
ATOM 3148 C C . LEU A 1 399 ? 28.062 15.367 5.992 1 73 399 LEU A C 1
ATOM 3150 O O . LEU A 1 399 ? 29.234 15.344 6.371 1 73 399 LEU A O 1
ATOM 3154 N N . GLU A 1 400 ? 27.125 15.836 6.73 1 65.44 400 GLU A N 1
ATOM 3155 C CA . GLU A 1 400 ? 27.391 16.188 8.125 1 65.44 400 GLU A CA 1
ATOM 3156 C C . GLU A 1 400 ? 26.594 15.297 9.07 1 65.44 400 GLU A C 1
ATOM 3158 O O . GLU A 1 400 ? 25.469 14.891 8.75 1 65.44 400 GLU A O 1
ATOM 3163 N N . GLU A 1 401 ? 27.297 14.734 10.062 1 58.28 401 GLU A N 1
ATOM 3164 C CA . GLU A 1 401 ? 26.641 13.891 11.062 1 58.28 401 GLU A CA 1
ATOM 3165 C C . GLU A 1 401 ? 25.516 14.641 11.766 1 58.28 401 GLU A C 1
ATOM 3167 O O . GLU A 1 401 ? 25.688 15.812 12.125 1 58.28 401 GLU A O 1
ATOM 3172 N N . ILE A 1 402 ? 24.344 14.148 11.586 1 53.06 402 ILE A N 1
ATOM 3173 C CA . ILE A 1 402 ? 23.219 14.68 12.344 1 53.06 402 ILE A CA 1
ATOM 3174 C C . ILE A 1 402 ? 23.266 14.148 13.781 1 53.06 402 ILE A C 1
ATOM 3176 O O . ILE A 1 402 ? 23.547 12.969 14 1 53.06 402 ILE A O 1
ATOM 3180 N N . MET B 1 1 ? 31.141 -34.969 -3.773 1 19.17 1 MET B N 1
ATOM 3181 C CA . MET B 1 1 ? 32.156 -34.062 -3.258 1 19.17 1 MET B CA 1
ATOM 3182 C C . MET B 1 1 ? 31.891 -32.625 -3.693 1 19.17 1 MET B C 1
ATOM 3184 O O . MET B 1 1 ? 32.781 -31.953 -4.242 1 19.17 1 MET B O 1
ATOM 3188 N N . CYS B 1 2 ? 30.656 -32.219 -3.904 1 21.88 2 CYS B N 1
ATOM 3189 C CA . CYS B 1 2 ? 29.781 -31.375 -4.723 1 21.88 2 CYS B CA 1
ATOM 3190 C C . CYS B 1 2 ? 29.844 -29.922 -4.27 1 21.88 2 CYS B C 1
ATOM 3192 O O . CYS B 1 2 ? 29.562 -29.625 -3.109 1 21.88 2 CYS B O 1
ATOM 3194 N N . SER B 1 3 ? 30.812 -29.141 -4.828 1 22.22 3 SER B N 1
ATOM 3195 C CA . SER B 1 3 ? 31.234 -27.75 -4.727 1 22.22 3 SER B CA 1
ATOM 3196 C C . SER B 1 3 ? 30.031 -26.797 -4.801 1 22.22 3 SER B C 1
ATOM 3198 O O . SER B 1 3 ? 29.297 -26.797 -5.785 1 22.22 3 SER B O 1
ATOM 3200 N N . VAL B 1 4 ? 29.312 -26.531 -3.699 1 26.5 4 VAL B N 1
ATOM 3201 C CA . VAL B 1 4 ? 28.188 -25.734 -3.225 1 26.5 4 VAL B CA 1
ATOM 3202 C C . VAL B 1 4 ? 28.375 -24.281 -3.666 1 26.5 4 VAL B C 1
ATOM 3204 O O . VAL B 1 4 ? 29.25 -23.578 -3.164 1 26.5 4 VAL B O 1
ATOM 3207 N N . GLY B 1 5 ? 28.391 -23.969 -5.008 1 23.89 5 GLY B N 1
ATOM 3208 C CA . GLY B 1 5 ? 28.688 -22.828 -5.867 1 23.89 5 GLY B CA 1
ATOM 3209 C C . GLY B 1 5 ? 28.016 -21.547 -5.406 1 23.89 5 GLY B C 1
ATOM 3210 O O . GLY B 1 5 ? 27.156 -21.578 -4.512 1 23.89 5 GLY B O 1
ATOM 3211 N N . GLU B 1 6 ? 28.141 -20.422 -6.277 1 25.52 6 GLU B N 1
ATOM 3212 C CA . GLU B 1 6 ? 28.219 -18.969 -6.383 1 25.52 6 GLU B CA 1
ATOM 3213 C C . GLU B 1 6 ? 26.891 -18.328 -6.055 1 25.52 6 GLU B C 1
ATOM 3215 O O . GLU B 1 6 ? 25.828 -18.797 -6.496 1 25.52 6 GLU B O 1
ATOM 3220 N N . GLY B 1 7 ? 26.844 -17.453 -5.004 1 27.36 7 GLY B N 1
ATOM 3221 C CA . GLY B 1 7 ? 25.969 -16.656 -4.16 1 27.36 7 GLY B CA 1
ATOM 3222 C C . GLY B 1 7 ? 25.203 -15.602 -4.93 1 27.36 7 GLY B C 1
ATOM 3223 O O . GLY B 1 7 ? 25.781 -14.609 -5.379 1 27.36 7 GLY B O 1
ATOM 3224 N N . PHE B 1 8 ? 24.344 -15.883 -5.871 1 27.66 8 PHE B N 1
ATOM 3225 C CA . PHE B 1 8 ? 23.547 -14.875 -6.562 1 27.66 8 PHE B CA 1
ATOM 3226 C C . PHE B 1 8 ? 22.797 -14 -5.566 1 27.66 8 PHE B C 1
ATOM 3228 O O . PHE B 1 8 ? 21.953 -13.188 -5.957 1 27.66 8 PHE B O 1
ATOM 3235 N N . GLU B 1 9 ? 22.875 -14.266 -4.23 1 27.69 9 GLU B N 1
ATOM 3236 C CA . GLU B 1 9 ? 21.875 -13.656 -3.346 1 27.69 9 GLU B CA 1
ATOM 3237 C C . GLU B 1 9 ? 22.109 -12.156 -3.205 1 27.69 9 GLU B C 1
ATOM 3239 O O . GLU B 1 9 ? 21.344 -11.453 -2.543 1 27.69 9 GLU B O 1
ATOM 3244 N N . ASP B 1 10 ? 23.391 -11.688 -3.422 1 27.39 10 ASP B N 1
ATOM 3245 C CA . ASP B 1 10 ? 23.828 -10.5 -2.686 1 27.39 10 ASP B CA 1
ATOM 3246 C C . ASP B 1 10 ? 23.062 -9.258 -3.141 1 27.39 10 ASP B C 1
ATOM 3248 O O . ASP B 1 10 ? 23.344 -8.156 -2.672 1 27.39 10 ASP B O 1
ATOM 3252 N N . GLU B 1 11 ? 22.625 -9.18 -4.453 1 28.47 11 GLU B N 1
ATOM 3253 C CA . GLU B 1 11 ? 22.531 -7.844 -5.031 1 28.47 11 GLU B CA 1
ATOM 3254 C C . GLU B 1 11 ? 21.328 -7.086 -4.473 1 28.47 11 GLU B C 1
ATOM 3256 O O . GLU B 1 11 ? 20.656 -6.355 -5.203 1 28.47 11 GLU B O 1
ATOM 3261 N N . GLY B 1 12 ? 20.766 -7.504 -3.398 1 28.89 12 GLY B N 1
ATOM 3262 C CA . GLY B 1 12 ? 19.516 -6.863 -3.035 1 28.89 12 GLY B CA 1
ATOM 3263 C C . GLY B 1 12 ? 19.656 -5.379 -2.775 1 28.89 12 GLY B C 1
ATOM 3264 O O . GLY B 1 12 ? 18.688 -4.711 -2.406 1 28.89 12 GLY B O 1
ATOM 3265 N N . GLY B 1 13 ? 20.75 -5.004 -2.209 1 27.83 13 GLY B N 1
ATOM 3266 C CA . GLY B 1 13 ? 20.75 -3.744 -1.479 1 27.83 13 GLY B CA 1
ATOM 3267 C C . GLY B 1 13 ? 20.547 -2.535 -2.373 1 27.83 13 GLY B C 1
ATOM 3268 O O . GLY B 1 13 ? 20.734 -1.396 -1.937 1 27.83 13 GLY B O 1
ATOM 3269 N N . SER B 1 14 ? 20.766 -2.646 -3.686 1 30.47 14 SER B N 1
ATOM 3270 C CA . SER B 1 14 ? 21.016 -1.334 -4.273 1 30.47 14 SER B CA 1
ATOM 3271 C C . SER B 1 14 ? 19.766 -0.459 -4.211 1 30.47 14 SER B C 1
ATOM 3273 O O . SER B 1 14 ? 18.656 -0.965 -4.047 1 30.47 14 SER B O 1
ATOM 3275 N N . ARG B 1 15 ? 19.891 0.982 -4.699 1 33.06 15 ARG B N 1
ATOM 3276 C CA . ARG B 1 15 ? 19.406 2.355 -4.66 1 33.06 15 ARG B CA 1
ATOM 3277 C C . ARG B 1 15 ? 18.078 2.484 -5.398 1 33.06 15 ARG B C 1
ATOM 3279 O O . ARG B 1 15 ? 17.906 1.929 -6.488 1 33.06 15 ARG B O 1
ATOM 3286 N N . MET B 1 16 ? 17.094 2.709 -4.688 1 40.16 16 MET B N 1
ATOM 3287 C CA . MET B 1 16 ? 15.789 3.152 -5.18 1 40.16 16 MET B CA 1
ATOM 3288 C C . MET B 1 16 ? 15.945 4.199 -6.277 1 40.16 16 MET B C 1
ATOM 3290 O O . MET B 1 16 ? 15.773 5.395 -6.031 1 40.16 16 MET B O 1
ATOM 3294 N N . GLU B 1 17 ? 16.953 4.062 -7.09 1 46.69 17 GLU B N 1
ATOM 3295 C CA . GLU B 1 17 ? 17.172 5.051 -8.141 1 46.69 17 GLU B CA 1
ATOM 3296 C C . GLU B 1 17 ? 16.109 4.949 -9.234 1 46.69 17 GLU B C 1
ATOM 3298 O O . GLU B 1 17 ? 15.602 3.859 -9.508 1 46.69 17 GLU B O 1
ATOM 3303 N N . LYS B 1 18 ? 15.641 6.117 -9.602 1 53.16 18 LYS B N 1
ATOM 3304 C CA . LYS B 1 18 ? 14.883 6.133 -10.852 1 53.16 18 LYS B CA 1
ATOM 3305 C C . LYS B 1 18 ? 15.586 5.312 -11.93 1 53.16 18 LYS B C 1
ATOM 3307 O O . LYS B 1 18 ? 16.812 5.312 -12.016 1 53.16 18 LYS B O 1
ATOM 3312 N N . ALA B 1 19 ? 14.898 4.449 -12.578 1 48.75 19 ALA B N 1
ATOM 3313 C CA . ALA B 1 19 ? 15.469 3.648 -13.656 1 48.75 19 ALA B CA 1
ATOM 3314 C C . ALA B 1 19 ? 16.297 4.516 -14.609 1 48.75 19 ALA B C 1
ATOM 3316 O O . ALA B 1 19 ? 15.773 5.461 -15.203 1 48.75 19 ALA B O 1
ATOM 3317 N N . ALA B 1 20 ? 17.625 4.848 -14.406 1 46.12 20 ALA B N 1
ATOM 3318 C CA . ALA B 1 20 ? 18.422 5.465 -15.461 1 46.12 20 ALA B CA 1
ATOM 3319 C C . ALA B 1 20 ? 18.297 4.691 -16.766 1 46.12 20 ALA B C 1
ATOM 3321 O O . ALA B 1 20 ? 18.016 3.49 -16.766 1 46.12 20 ALA B O 1
ATOM 3322 N N . SER B 1 21 ? 18.203 5.414 -17.906 1 46.09 21 SER B N 1
ATOM 3323 C CA . SER B 1 21 ? 18.359 4.781 -19.203 1 46.09 21 SER B CA 1
ATOM 3324 C C . SER B 1 21 ? 19.422 3.688 -19.172 1 46.09 21 SER B C 1
ATOM 3326 O O . SER B 1 21 ? 20.453 3.848 -18.531 1 46.09 21 SER B O 1
ATOM 3328 N N . ALA B 1 22 ? 19 2.457 -19.344 1 46.97 22 ALA B N 1
ATOM 3329 C CA . ALA B 1 22 ? 19.781 1.222 -19.438 1 46.97 22 ALA B CA 1
ATOM 3330 C C . ALA B 1 22 ? 21.125 1.475 -20.109 1 46.97 22 ALA B C 1
ATOM 3332 O O . ALA B 1 22 ? 21.297 1.24 -21.297 1 46.97 22 ALA B O 1
ATOM 3333 N N . ASN B 1 23 ? 21.812 2.568 -20 1 46.75 23 ASN B N 1
ATOM 3334 C CA . ASN B 1 23 ? 23.047 2.518 -20.766 1 46.75 23 ASN B CA 1
ATOM 3335 C C . ASN B 1 23 ? 24.047 1.543 -20.156 1 46.75 23 ASN B C 1
ATOM 3337 O O . ASN B 1 23 ? 24.656 1.838 -19.109 1 46.75 23 ASN B O 1
ATOM 3341 N N . TRP B 1 24 ? 23.797 0.328 -20.172 1 52.47 24 TRP B N 1
ATOM 3342 C CA . TRP B 1 24 ? 24.891 -0.605 -19.922 1 52.47 24 TRP B CA 1
ATOM 3343 C C . TRP B 1 24 ? 26.172 -0.144 -20.594 1 52.47 24 TRP B C 1
ATOM 3345 O O . TRP B 1 24 ? 26.219 -0.003 -21.812 1 52.47 24 TRP B O 1
ATOM 3355 N N . LYS B 1 25 ? 26.969 0.557 -20.047 1 52.12 25 LYS B N 1
ATOM 3356 C CA . LYS B 1 25 ? 28.25 0.97 -20.609 1 52.12 25 LYS B CA 1
ATOM 3357 C C . LYS B 1 25 ? 29.203 -0.216 -20.75 1 52.12 25 LYS B C 1
ATOM 3359 O O . LYS B 1 25 ? 30.062 -0.434 -19.891 1 52.12 25 LYS B O 1
ATOM 3364 N N . GLY B 1 26 ? 29.031 -1.105 -21.453 1 64.19 26 GLY B N 1
ATOM 3365 C CA . GLY B 1 26 ? 30.078 -1.927 -22.047 1 64.19 26 GLY B CA 1
ATOM 3366 C C . GLY B 1 26 ? 30.875 -2.703 -21.031 1 64.19 26 GLY B C 1
ATOM 3367 O O . GLY B 1 26 ? 31.969 -2.271 -20.625 1 64.19 26 GLY B O 1
ATOM 3368 N N . GLY B 1 27 ? 30.141 -3.52 -20.016 1 77.75 27 GLY B N 1
ATOM 3369 C CA . GLY B 1 27 ? 30.953 -4.324 -19.125 1 77.75 27 GLY B CA 1
ATOM 3370 C C . GLY B 1 27 ? 30.625 -5.801 -19.172 1 77.75 27 GLY B C 1
ATOM 3371 O O . GLY B 1 27 ? 29.875 -6.242 -20.047 1 77.75 27 GLY B O 1
ATOM 3372 N N . LYS B 1 28 ? 31.469 -6.559 -18.438 1 90 28 LYS B N 1
ATOM 3373 C CA . LYS B 1 28 ? 31.328 -8.008 -18.312 1 90 28 LYS B CA 1
ATOM 3374 C C . LYS B 1 28 ? 30.25 -8.375 -17.297 1 90 28 LYS B C 1
ATOM 3376 O O . LYS B 1 28 ? 29.688 -7.496 -16.641 1 90 28 LYS B O 1
ATOM 3381 N N . CYS B 1 29 ? 29.844 -9.562 -17.375 1 92.88 29 CYS B N 1
ATOM 3382 C CA . CYS B 1 29 ? 28.844 -10.117 -16.469 1 92.88 29 CYS B CA 1
ATOM 3383 C C . CYS B 1 29 ? 29.156 -9.75 -15.023 1 92.88 29 CYS B C 1
ATOM 3385 O O . CYS B 1 29 ? 30.312 -9.797 -14.602 1 92.88 29 CYS B O 1
ATOM 3387 N N . ASN B 1 30 ? 28.203 -9.367 -14.32 1 89.19 30 ASN B N 1
ATOM 3388 C CA . ASN B 1 30 ? 28.359 -8.945 -12.93 1 89.19 30 ASN B CA 1
ATOM 3389 C C . ASN B 1 30 ? 28.812 -10.094 -12.039 1 89.19 30 ASN B C 1
ATOM 3391 O O . ASN B 1 30 ? 29.484 -9.875 -11.023 1 89.19 30 ASN B O 1
ATOM 3395 N N . LYS B 1 31 ? 28.531 -11.312 -12.422 1 89.62 31 LYS B N 1
ATOM 3396 C CA . LYS B 1 31 ? 28.812 -12.469 -11.578 1 89.62 31 LYS B CA 1
ATOM 3397 C C . LYS B 1 31 ? 30.141 -13.109 -11.961 1 89.62 31 LYS B C 1
ATOM 3399 O O . LYS B 1 31 ? 31.078 -13.156 -11.148 1 89.62 31 LYS B O 1
ATOM 3404 N N . CYS B 1 32 ? 30.375 -13.555 -13.172 1 91.81 32 CYS B N 1
ATOM 3405 C CA . CYS B 1 32 ? 31.578 -14.242 -13.586 1 91.81 32 CYS B CA 1
ATOM 3406 C C . CYS B 1 32 ? 32.656 -13.25 -13.992 1 91.81 32 CYS B C 1
ATOM 3408 O O . CYS B 1 32 ? 33.844 -13.602 -14.055 1 91.81 32 CYS B O 1
ATOM 3410 N N . ARG B 1 33 ? 32.281 -12.078 -14.297 1 90.88 33 ARG B N 1
ATOM 3411 C CA . ARG B 1 33 ? 33.188 -11.016 -14.719 1 90.88 33 ARG B CA 1
ATOM 3412 C C . ARG B 1 33 ? 34 -11.438 -15.938 1 90.88 33 ARG B C 1
ATOM 3414 O O . ARG B 1 33 ? 35.125 -10.977 -16.125 1 90.88 33 ARG B O 1
ATOM 3421 N N . GLU B 1 34 ? 33.5 -12.359 -16.703 1 91.62 34 GLU B N 1
ATOM 3422 C CA . GLU B 1 34 ? 34.25 -12.891 -17.844 1 91.62 34 GLU B CA 1
ATOM 3423 C C . GLU B 1 34 ? 33.406 -12.805 -19.125 1 91.62 34 GLU B C 1
ATOM 3425 O O . GLU B 1 34 ? 33.875 -12.328 -20.156 1 91.62 34 GLU B O 1
ATOM 3430 N N . ASN B 1 35 ? 32.281 -13.258 -19.078 1 92.81 35 ASN B N 1
ATOM 3431 C CA . ASN B 1 35 ? 31.422 -13.367 -20.266 1 92.81 35 ASN B CA 1
ATOM 3432 C C . ASN B 1 35 ? 30.625 -12.078 -20.5 1 92.81 35 ASN B C 1
ATOM 3434 O O . ASN B 1 35 ? 30.516 -11.242 -19.594 1 92.81 35 ASN B O 1
ATOM 3438 N N . ASP B 1 36 ? 30.094 -12 -21.703 1 92.25 36 ASP B N 1
ATOM 3439 C CA . ASP B 1 36 ? 29.281 -10.836 -22.062 1 92.25 36 ASP B CA 1
ATOM 3440 C C . ASP B 1 36 ? 27.859 -10.977 -21.531 1 92.25 36 ASP B C 1
ATOM 3442 O O . ASP B 1 36 ? 27.25 -12.031 -21.656 1 92.25 36 ASP B O 1
ATOM 3446 N N . PRO B 1 37 ? 27.422 -9.883 -20.969 1 92.19 37 PRO B N 1
ATOM 3447 C CA . PRO B 1 37 ? 26.047 -9.93 -20.453 1 92.19 37 PRO B CA 1
ATOM 3448 C C . PRO B 1 37 ? 25 -9.992 -21.562 1 92.19 37 PRO B C 1
ATOM 3450 O O . PRO B 1 37 ? 25.188 -9.406 -22.625 1 92.19 37 PRO B O 1
ATOM 3453 N N . VAL B 1 38 ? 23.938 -10.711 -21.328 1 89.94 38 VAL B N 1
ATOM 3454 C CA . VAL B 1 38 ? 22.859 -10.844 -22.312 1 89.94 38 VAL B CA 1
ATOM 3455 C C . VAL B 1 38 ? 21.547 -10.336 -21.734 1 89.94 38 VAL B C 1
ATOM 3457 O O . VAL B 1 38 ? 20.578 -10.117 -22.453 1 89.94 38 VAL B O 1
ATOM 3460 N N . ILE B 1 39 ? 21.516 -10.094 -20.422 1 88.62 39 ILE B N 1
ATOM 3461 C CA . ILE B 1 39 ? 20.297 -9.625 -19.766 1 88.62 39 ILE B CA 1
ATOM 3462 C C . ILE B 1 39 ? 20.656 -8.609 -18.672 1 88.62 39 ILE B C 1
ATOM 3464 O O . ILE B 1 39 ? 21.656 -8.75 -18 1 88.62 39 ILE B O 1
ATOM 3468 N N . LEU B 1 40 ? 19.828 -7.652 -18.672 1 84.88 40 LEU B N 1
ATOM 3469 C CA . LEU B 1 40 ? 19.922 -6.637 -17.625 1 84.88 40 LEU B CA 1
ATOM 3470 C C . LEU B 1 40 ? 18.75 -6.742 -16.656 1 84.88 40 LEU B C 1
ATOM 3472 O O . LEU B 1 40 ? 17.594 -6.555 -17.047 1 84.88 40 LEU B O 1
ATOM 3476 N N . LEU B 1 41 ? 19.031 -7.141 -15.359 1 80.81 41 LEU B N 1
ATOM 3477 C CA . LEU B 1 41 ? 17.984 -7.23 -14.344 1 80.81 41 LEU B CA 1
ATOM 3478 C C . LEU B 1 41 ? 17.953 -5.969 -13.484 1 80.81 41 LEU B C 1
ATOM 3480 O O . LEU B 1 41 ? 19 -5.414 -13.156 1 80.81 41 LEU B O 1
ATOM 3484 N N . ARG B 1 42 ? 16.781 -5.504 -13.078 1 74.44 42 ARG B N 1
ATOM 3485 C CA . ARG B 1 42 ? 16.547 -4.324 -12.258 1 74.44 42 ARG B CA 1
ATOM 3486 C C . ARG B 1 42 ? 17.281 -3.107 -12.82 1 74.44 42 ARG B C 1
ATOM 3488 O O . ARG B 1 42 ? 17.797 -2.287 -12.062 1 74.44 42 ARG B O 1
ATOM 3495 N N . LYS B 1 43 ? 17.484 -3.186 -14.062 1 69.88 43 LYS B N 1
ATOM 3496 C CA . LYS B 1 43 ? 18.078 -2.117 -14.859 1 69.88 43 LYS B CA 1
ATOM 3497 C C . LYS B 1 43 ? 19.5 -1.822 -14.422 1 69.88 43 LYS B C 1
ATOM 3499 O O . LYS B 1 43 ? 20.078 -0.788 -14.781 1 69.88 43 LYS B O 1
ATOM 3504 N N . LYS B 1 44 ? 20.141 -2.676 -13.594 1 74.69 44 LYS B N 1
ATOM 3505 C CA . LYS B 1 44 ? 21.484 -2.381 -13.102 1 74.69 44 LYS B CA 1
ATOM 3506 C C . LYS B 1 44 ? 22.375 -3.623 -13.141 1 74.69 44 LYS B C 1
ATOM 3508 O O . LYS B 1 44 ? 23.578 -3.525 -13.367 1 74.69 44 LYS B O 1
ATOM 3513 N N . ASP B 1 45 ? 21.797 -4.707 -13.039 1 82.5 45 ASP B N 1
ATOM 3514 C CA . ASP B 1 45 ? 22.578 -5.934 -12.914 1 82.5 45 ASP B CA 1
ATOM 3515 C C . ASP B 1 45 ? 22.609 -6.703 -14.234 1 82.5 45 ASP B C 1
ATOM 3517 O O . ASP B 1 45 ? 21.594 -7.281 -14.648 1 82.5 45 ASP B O 1
ATOM 3521 N N . ALA B 1 46 ? 23.812 -6.746 -14.828 1 90.31 46 ALA B N 1
ATOM 3522 C CA . ALA B 1 46 ? 23.984 -7.426 -16.109 1 90.31 46 ALA B CA 1
ATOM 3523 C C . ALA B 1 46 ? 24.547 -8.828 -15.922 1 90.31 46 ALA B C 1
ATOM 3525 O O . ALA B 1 46 ? 25.5 -9.016 -15.164 1 90.31 46 ALA B O 1
ATOM 3526 N N . TYR B 1 47 ? 23.922 -9.797 -16.578 1 92.94 47 TYR B N 1
ATOM 3527 C CA . TYR B 1 47 ? 24.344 -11.18 -16.438 1 92.94 47 TYR B CA 1
ATOM 3528 C C . TYR B 1 47 ? 24.484 -11.859 -17.797 1 92.94 47 TYR B C 1
ATOM 3530 O O . TYR B 1 47 ? 23.75 -11.547 -18.719 1 92.94 47 TYR B O 1
ATOM 3538 N N . CYS B 1 48 ? 25.547 -12.711 -17.875 1 93.94 48 CYS B N 1
ATOM 3539 C CA . CYS B 1 48 ? 25.625 -13.594 -19.016 1 93.94 48 CYS B CA 1
ATOM 3540 C C . CYS B 1 48 ? 24.578 -14.703 -18.938 1 93.94 48 CYS B C 1
ATOM 3542 O O . CYS B 1 48 ? 23.969 -14.898 -17.875 1 93.94 48 CYS B O 1
ATOM 3544 N N . LYS B 1 49 ? 24.406 -15.422 -19.984 1 94.38 49 LYS B N 1
ATOM 3545 C CA . LYS B 1 49 ? 23.375 -16.453 -20.047 1 94.38 49 LYS B CA 1
ATOM 3546 C C . LYS B 1 49 ? 23.578 -17.516 -18.984 1 94.38 49 LYS B C 1
ATOM 3548 O O . LYS B 1 49 ? 22.641 -17.844 -18.25 1 94.38 49 LYS B O 1
ATOM 3553 N N . ALA B 1 50 ? 24.781 -18 -18.859 1 94.44 50 ALA B N 1
ATOM 3554 C CA . ALA B 1 50 ? 25.078 -19.078 -17.922 1 94.44 50 ALA B CA 1
ATOM 3555 C C . ALA B 1 50 ? 24.844 -18.641 -16.484 1 94.44 50 ALA B C 1
ATOM 3557 O O . ALA B 1 50 ? 24.219 -19.344 -15.695 1 94.44 50 ALA B O 1
ATOM 3558 N N . CYS B 1 51 ? 25.344 -17.484 -16.188 1 94.62 51 CYS B N 1
ATOM 3559 C CA . CYS B 1 51 ? 25.203 -16.969 -14.82 1 94.62 51 CYS B CA 1
ATOM 3560 C C . CYS B 1 51 ? 23.75 -16.672 -14.492 1 94.62 51 CYS B C 1
ATOM 3562 O O . CYS B 1 51 ? 23.312 -16.875 -13.359 1 94.62 51 CYS B O 1
ATOM 3564 N N . PHE B 1 52 ? 23 -16.203 -15.477 1 95.12 52 PHE B N 1
ATOM 3565 C CA . PHE B 1 52 ? 21.578 -15.898 -15.281 1 95.12 52 PHE B CA 1
ATOM 3566 C C . PHE B 1 52 ? 20.797 -17.156 -14.977 1 95.12 52 PHE B C 1
ATOM 3568 O O . PHE B 1 52 ? 20.016 -17.203 -14.016 1 95.12 52 PHE B O 1
ATOM 3575 N N . LEU B 1 53 ? 21.016 -18.156 -15.789 1 95.19 53 LEU B N 1
ATOM 3576 C CA . LEU B 1 53 ? 20.266 -19.391 -15.625 1 95.19 53 LEU B CA 1
ATOM 3577 C C . LEU B 1 53 ? 20.609 -20.078 -14.305 1 95.19 53 LEU B C 1
ATOM 3579 O O . LEU B 1 53 ? 19.734 -20.594 -13.617 1 95.19 53 LEU B O 1
ATOM 3583 N N . ALA B 1 54 ? 21.859 -20.016 -13.938 1 93.75 54 ALA B N 1
ATOM 3584 C CA . ALA B 1 54 ? 22.297 -20.562 -12.656 1 93.75 54 ALA B CA 1
ATOM 3585 C C . ALA B 1 54 ? 21.656 -19.797 -11.492 1 93.75 54 ALA B C 1
ATOM 3587 O O . ALA B 1 54 ? 21.266 -20.406 -10.492 1 93.75 54 ALA B O 1
ATOM 3588 N N . GLY B 1 55 ? 21.609 -18.516 -11.695 1 93.31 55 GLY B N 1
ATOM 3589 C CA . GLY B 1 55 ? 21 -17.672 -10.672 1 93.31 55 GLY B CA 1
ATOM 3590 C C . GLY B 1 55 ? 19.516 -17.938 -10.492 1 93.31 55 GLY B C 1
ATOM 3591 O O . GLY B 1 55 ? 19.031 -17.984 -9.367 1 93.31 55 GLY B O 1
ATOM 3592 N N . ALA B 1 56 ? 18.828 -18.109 -11.602 1 94.25 56 ALA B N 1
ATOM 3593 C CA . ALA B 1 56 ? 17.391 -18.375 -11.547 1 94.25 56 ALA B CA 1
ATOM 3594 C C . ALA B 1 56 ? 17.109 -19.703 -10.844 1 94.25 56 ALA B C 1
ATOM 3596 O O . ALA B 1 56 ? 16.219 -19.781 -9.992 1 94.25 56 ALA B O 1
ATOM 3597 N N . ASN B 1 57 ? 17.859 -20.672 -11.195 1 93.44 57 ASN B N 1
ATOM 3598 C CA . ASN B 1 57 ? 17.719 -21.984 -10.562 1 93.44 57 ASN B CA 1
ATOM 3599 C C . ASN B 1 57 ? 18 -21.922 -9.062 1 93.44 57 ASN B C 1
ATOM 3601 O O . ASN B 1 57 ? 17.281 -22.516 -8.266 1 93.44 57 ASN B O 1
ATOM 3605 N N . HIS B 1 58 ? 19 -21.234 -8.727 1 92.44 58 HIS B N 1
ATOM 3606 C CA . HIS B 1 58 ? 19.375 -21.094 -7.32 1 92.44 58 HIS B CA 1
ATOM 3607 C C . HIS B 1 58 ? 18.297 -20.344 -6.539 1 92.44 58 HIS B C 1
ATOM 3609 O O . HIS B 1 58 ? 17.969 -20.734 -5.414 1 92.44 58 HIS B O 1
ATOM 3615 N N . LYS B 1 59 ? 17.859 -19.344 -7.121 1 93.75 59 LYS B N 1
ATOM 3616 C CA . LYS B 1 59 ? 16.797 -18.547 -6.496 1 93.75 59 LYS B CA 1
ATOM 3617 C C . LYS B 1 59 ? 15.57 -19.391 -6.203 1 93.75 59 LYS B C 1
ATOM 3619 O O . LYS B 1 59 ? 14.984 -19.281 -5.125 1 93.75 59 LYS B O 1
ATOM 3624 N N . PHE B 1 60 ? 15.164 -20.172 -7.125 1 94.38 60 PHE B N 1
ATOM 3625 C CA . PHE B 1 60 ? 14 -21.031 -6.996 1 94.38 60 PHE B CA 1
ATOM 3626 C C . PHE B 1 60 ? 14.227 -22.078 -5.902 1 94.38 60 PHE B C 1
ATOM 3628 O O . PHE B 1 60 ? 13.398 -22.219 -5 1 94.38 60 PHE B O 1
ATOM 3635 N N . LYS B 1 61 ? 15.305 -22.672 -5.906 1 90.56 61 LYS B N 1
ATOM 3636 C CA . LYS B 1 61 ? 15.609 -23.75 -4.965 1 90.56 61 LYS B CA 1
ATOM 3637 C C . LYS B 1 61 ? 15.812 -23.203 -3.555 1 90.56 61 LYS B C 1
ATOM 3639 O O . LYS B 1 61 ? 15.422 -23.844 -2.574 1 90.56 61 LYS B O 1
ATOM 3644 N N . ALA B 1 62 ? 16.469 -22.094 -3.506 1 90.06 62 ALA B N 1
ATOM 3645 C CA . ALA B 1 62 ? 16.75 -21.484 -2.207 1 90.06 62 ALA B CA 1
ATOM 3646 C C . ALA B 1 62 ? 15.445 -21.141 -1.479 1 90.06 62 ALA B C 1
ATOM 3648 O O . ALA B 1 62 ? 15.344 -21.328 -0.264 1 90.06 62 ALA B O 1
ATOM 3649 N N . LEU B 1 63 ? 14.539 -20.672 -2.229 1 90.5 63 LEU B N 1
ATOM 3650 C CA . LEU B 1 63 ? 13.266 -20.312 -1.611 1 90.5 63 LEU B CA 1
ATOM 3651 C C . LEU B 1 63 ? 12.539 -21.531 -1.083 1 90.5 63 LEU B C 1
ATOM 3653 O O . LEU B 1 63 ? 12.016 -21.531 0.033 1 90.5 63 LEU B O 1
ATOM 3657 N N . LEU B 1 64 ? 12.5 -22.578 -1.831 1 89.44 64 LEU B N 1
ATOM 3658 C CA . LEU B 1 64 ? 11.836 -23.812 -1.422 1 89.44 64 LEU B CA 1
ATOM 3659 C C . LEU B 1 64 ? 12.586 -24.484 -0.276 1 89.44 64 LEU B C 1
ATOM 3661 O O . LEU B 1 64 ? 11.969 -25.031 0.637 1 89.44 64 LEU B O 1
ATOM 3665 N N . GLY B 1 65 ? 13.898 -24.391 -0.317 1 86.12 65 GLY B N 1
ATOM 3666 C CA . GLY B 1 65 ? 14.734 -25.031 0.69 1 86.12 65 GLY B CA 1
ATOM 3667 C C . GLY B 1 65 ? 14.688 -24.328 2.031 1 86.12 65 GLY B C 1
ATOM 3668 O O . GLY B 1 65 ? 14.68 -24.969 3.08 1 86.12 65 GLY B O 1
ATOM 3669 N N . LYS B 1 66 ? 14.648 -23.047 2.018 1 83.31 66 LYS B N 1
ATOM 3670 C CA . LYS B 1 66 ? 14.641 -22.25 3.234 1 83.31 66 LYS B CA 1
ATOM 3671 C C . LYS B 1 66 ? 13.391 -22.531 4.066 1 83.31 66 LYS B C 1
ATOM 3673 O O . LYS B 1 66 ? 13.43 -22.453 5.297 1 83.31 66 LYS B O 1
ATOM 3678 N N . SER B 1 67 ? 12.359 -22.828 3.436 1 81.06 67 SER B N 1
ATOM 3679 C CA . SER B 1 67 ? 11.102 -23.031 4.148 1 81.06 67 SER B CA 1
ATOM 3680 C C . SER B 1 67 ? 11.055 -24.391 4.824 1 81.06 67 SER B C 1
ATOM 3682 O O . SER B 1 67 ? 10.375 -24.562 5.836 1 81.06 67 SER B O 1
ATOM 3684 N N . LYS B 1 68 ? 11.727 -25.359 4.371 1 82.94 68 LYS B N 1
ATOM 3685 C CA . LYS B 1 68 ? 11.781 -26.719 4.871 1 82.94 68 LYS B CA 1
ATOM 3686 C C . LYS B 1 68 ? 10.375 -27.281 5.121 1 82.94 68 LYS B C 1
ATOM 3688 O O . LYS B 1 68 ? 10.172 -28.062 6.047 1 82.94 68 LYS B O 1
ATOM 3693 N N . LEU B 1 69 ? 9.539 -26.859 4.32 1 88.31 69 LEU B N 1
ATOM 3694 C CA . LEU B 1 69 ? 8.148 -27.25 4.52 1 88.31 69 LEU B CA 1
ATOM 3695 C C . LEU B 1 69 ? 7.848 -28.562 3.803 1 88.31 69 LEU B C 1
ATOM 3697 O O . LEU B 1 69 ? 7.152 -29.422 4.34 1 88.31 69 LEU B O 1
ATOM 3701 N N . ILE B 1 70 ? 8.438 -28.719 2.656 1 90.44 70 ILE B N 1
ATOM 3702 C CA . ILE B 1 70 ? 8.094 -29.844 1.807 1 90.44 70 ILE B CA 1
ATOM 3703 C C . ILE B 1 70 ? 9.047 -31.016 2.084 1 90.44 70 ILE B C 1
ATOM 3705 O O . ILE B 1 70 ? 10.266 -30.844 2.102 1 90.44 70 ILE B O 1
ATOM 3709 N N . HIS B 1 71 ? 8.5 -32.156 2.221 1 89.62 71 HIS B N 1
ATOM 3710 C CA . HIS B 1 71 ? 9.266 -33.344 2.473 1 89.62 71 HIS B CA 1
ATOM 3711 C C . HIS B 1 71 ? 9.281 -34.281 1.249 1 89.62 71 HIS B C 1
ATOM 3713 O O . HIS B 1 71 ? 8.453 -34.125 0.35 1 89.62 71 HIS B O 1
ATOM 3719 N N . PRO B 1 72 ? 10.258 -35.188 1.371 1 90.56 72 PRO B N 1
ATOM 3720 C CA . PRO B 1 72 ? 10.297 -36.125 0.265 1 90.56 72 PRO B CA 1
ATOM 3721 C C . PRO B 1 72 ? 9.016 -36.938 0.137 1 90.56 72 PRO B C 1
ATOM 3723 O O . PRO B 1 72 ? 8.422 -37.344 1.146 1 90.56 72 PRO B O 1
ATOM 3726 N N . LYS B 1 73 ? 8.523 -37.094 -1.04 1 91.62 73 LYS B N 1
ATOM 3727 C CA . LYS B 1 73 ? 7.379 -37.906 -1.419 1 91.62 73 LYS B CA 1
ATOM 3728 C C . LYS B 1 73 ? 6.066 -37.188 -1.168 1 91.62 73 LYS B C 1
ATOM 3730 O O . LYS B 1 73 ? 4.988 -37.719 -1.429 1 91.62 73 LYS B O 1
ATOM 3735 N N . ASP B 1 74 ? 6.207 -35.969 -0.677 1 94.5 74 ASP B N 1
ATOM 3736 C CA . ASP B 1 74 ? 4.992 -35.188 -0.588 1 94.5 74 ASP B CA 1
ATOM 3737 C C . ASP B 1 74 ? 4.406 -34.906 -1.973 1 94.5 74 ASP B C 1
ATOM 3739 O O . ASP B 1 74 ? 5.145 -34.75 -2.943 1 94.5 74 ASP B O 1
ATOM 3743 N N . ARG B 1 75 ? 3.109 -34.969 -2.008 1 96.19 75 ARG B N 1
ATOM 3744 C CA . ARG B 1 75 ? 2.443 -34.594 -3.246 1 96.19 75 ARG B CA 1
ATOM 3745 C C . ARG B 1 75 ? 2.145 -33.094 -3.254 1 96.19 75 ARG B C 1
ATOM 3747 O O . ARG B 1 75 ? 1.607 -32.562 -2.283 1 96.19 75 ARG B O 1
ATOM 3754 N N . VAL B 1 76 ? 2.547 -32.438 -4.309 1 97 76 VAL B N 1
ATOM 3755 C CA . VAL B 1 76 ? 2.387 -30.984 -4.43 1 97 76 VAL B CA 1
ATOM 3756 C C . VAL B 1 76 ? 1.536 -30.672 -5.656 1 97 76 VAL B C 1
ATOM 3758 O O . VAL B 1 76 ? 1.882 -31.047 -6.777 1 97 76 VAL B O 1
ATOM 3761 N N . LEU B 1 77 ? 0.406 -30.047 -5.41 1 98.19 77 LEU B N 1
ATOM 3762 C CA . LEU B 1 77 ? -0.464 -29.609 -6.496 1 98.19 77 LEU B CA 1
ATOM 3763 C C . LEU B 1 77 ? 0.076 -28.344 -7.148 1 98.19 77 LEU B C 1
ATOM 3765 O O . LEU B 1 77 ? 0.303 -27.344 -6.469 1 98.19 77 LEU B O 1
ATOM 3769 N N . ILE B 1 78 ? 0.331 -28.359 -8.422 1 98.19 78 ILE B N 1
ATOM 3770 C CA . ILE B 1 78 ? 0.794 -27.203 -9.164 1 98.19 78 ILE B CA 1
ATOM 3771 C C . ILE B 1 78 ? -0.375 -26.562 -9.914 1 98.19 78 ILE B C 1
ATOM 3773 O O . ILE B 1 78 ? -0.927 -27.172 -10.844 1 98.19 78 ILE B O 1
ATOM 3777 N N . ALA B 1 79 ? -0.729 -25.375 -9.484 1 98.12 79 ALA B N 1
ATOM 3778 C CA . ALA B 1 79 ? -1.783 -24.641 -10.18 1 98.12 79 ALA B CA 1
ATOM 3779 C C . ALA B 1 79 ? -1.252 -24 -11.453 1 98.12 79 ALA B C 1
ATOM 3781 O O . ALA B 1 79 ? -0.535 -23 -11.398 1 98.12 79 ALA B O 1
ATOM 3782 N N . CYS B 1 80 ? -1.728 -24.484 -12.57 1 95.44 80 CYS B N 1
ATOM 3783 C CA . CYS B 1 80 ? -1.253 -24.016 -13.867 1 95.44 80 CYS B CA 1
ATOM 3784 C C . CYS B 1 80 ? -2.123 -22.859 -14.375 1 95.44 80 CYS B C 1
ATOM 3786 O O . CYS B 1 80 ? -3.34 -22.875 -14.188 1 95.44 80 CYS B O 1
ATOM 3788 N N . GLU B 1 81 ? -1.442 -21.922 -14.789 1 93.25 81 GLU B N 1
ATOM 3789 C CA . GLU B 1 81 ? -2.059 -20.812 -15.523 1 93.25 81 GLU B CA 1
ATOM 3790 C C . GLU B 1 81 ? -1.42 -20.641 -16.906 1 93.25 81 GLU B C 1
ATOM 3792 O O . GLU B 1 81 ? -0.646 -21.5 -17.344 1 93.25 81 GLU B O 1
ATOM 3797 N N . THR B 1 82 ? -1.84 -19.734 -17.672 1 91.5 82 THR B N 1
ATOM 3798 C CA . THR B 1 82 ? -1.204 -19.469 -18.953 1 91.5 82 THR B CA 1
ATOM 3799 C C . THR B 1 82 ? -0.096 -18.422 -18.797 1 91.5 82 THR B C 1
ATOM 3801 O O . THR B 1 82 ? -0.086 -17.656 -17.828 1 91.5 82 THR B O 1
ATOM 3804 N N . GLY B 1 83 ? 0.916 -18.641 -19.641 1 93.19 83 GLY B N 1
ATOM 3805 C CA . GLY B 1 83 ? 1.908 -17.578 -19.703 1 93.19 83 GLY B CA 1
ATOM 3806 C C . GLY B 1 83 ? 3.287 -18.016 -19.25 1 93.19 83 GLY B C 1
ATOM 3807 O O . GLY B 1 83 ? 3.514 -19.203 -19 1 93.19 83 GLY B O 1
ATOM 3808 N N . HIS B 1 84 ? 4.172 -17.047 -19.094 1 94.94 84 HIS B N 1
ATOM 3809 C CA . HIS B 1 84 ? 5.59 -17.281 -18.844 1 94.94 84 HIS B CA 1
ATOM 3810 C C . HIS B 1 84 ? 5.816 -17.859 -17.453 1 94.94 84 HIS B C 1
ATOM 3812 O O . HIS B 1 84 ? 6.613 -18.781 -17.297 1 94.94 84 HIS B O 1
ATOM 3818 N N . PRO B 1 85 ? 5.09 -17.406 -16.453 1 96.31 85 PRO B N 1
ATOM 3819 C CA . PRO B 1 85 ? 5.375 -17.891 -15.102 1 96.31 85 PRO B CA 1
ATOM 3820 C C . PRO B 1 85 ? 5.129 -19.391 -14.961 1 96.31 85 PRO B C 1
ATOM 3822 O O . PRO B 1 85 ? 5.969 -20.109 -14.406 1 96.31 85 PRO B O 1
ATOM 3825 N N . THR B 1 86 ? 4.055 -19.859 -15.492 1 95.62 86 THR B N 1
ATOM 3826 C CA . THR B 1 86 ? 3.73 -21.281 -15.375 1 95.62 86 THR B CA 1
ATOM 3827 C C . THR B 1 86 ? 4.734 -22.125 -16.156 1 95.62 86 THR B C 1
ATOM 3829 O O . THR B 1 86 ? 5.207 -23.156 -15.648 1 95.62 86 THR B O 1
ATOM 3832 N N . MET B 1 87 ? 5.059 -21.703 -17.359 1 95.25 87 MET B N 1
ATOM 3833 C CA . MET B 1 87 ? 6.012 -22.453 -18.172 1 95.25 87 MET B CA 1
ATOM 3834 C C . MET B 1 87 ? 7.363 -22.547 -17.484 1 95.25 87 MET B C 1
ATOM 3836 O O . MET B 1 87 ? 7.965 -23.625 -17.438 1 95.25 87 MET B O 1
ATOM 3840 N N . SER B 1 88 ? 7.801 -21.422 -16.922 1 96.75 88 SER B N 1
ATOM 3841 C CA . SER B 1 88 ? 9.07 -21.406 -16.219 1 96.75 88 SER B CA 1
ATOM 3842 C C . SER B 1 88 ? 9.016 -22.297 -14.977 1 96.75 88 SER B C 1
ATOM 3844 O O . SER B 1 88 ? 9.969 -23.016 -14.68 1 96.75 88 SER B O 1
ATOM 3846 N N . LEU B 1 89 ? 7.918 -22.219 -14.273 1 97.12 89 LEU B N 1
ATOM 3847 C CA . LEU B 1 89 ? 7.75 -23.016 -13.062 1 97.12 89 LEU B CA 1
ATOM 3848 C C . LEU B 1 89 ? 7.82 -24.516 -13.383 1 97.12 89 LEU B C 1
ATOM 3850 O O . LEU B 1 89 ? 8.516 -25.266 -12.695 1 97.12 89 LEU B O 1
ATOM 3854 N N . LEU B 1 90 ? 7.145 -24.938 -14.398 1 95.69 90 LEU B N 1
ATOM 3855 C CA . LEU B 1 90 ? 7.121 -26.344 -14.781 1 95.69 90 LEU B CA 1
ATOM 3856 C C . LEU B 1 90 ? 8.516 -26.828 -15.18 1 95.69 90 LEU B C 1
ATOM 3858 O O . LEU B 1 90 ? 8.93 -27.922 -14.805 1 95.69 90 LEU B O 1
ATOM 3862 N N . HIS B 1 91 ? 9.188 -26 -15.906 1 95.31 91 HIS B N 1
ATOM 3863 C CA . HIS B 1 91 ? 10.531 -26.391 -16.328 1 95.31 91 HIS B CA 1
ATOM 3864 C C . HIS B 1 91 ? 11.492 -26.453 -15.148 1 95.31 91 HIS B C 1
ATOM 3866 O O . HIS B 1 91 ? 12.344 -27.328 -15.078 1 95.31 91 HIS B O 1
ATOM 3872 N N . LEU B 1 92 ? 11.391 -25.453 -14.258 1 95.25 92 LEU B N 1
ATOM 3873 C CA . LEU B 1 92 ? 12.211 -25.438 -13.055 1 95.25 92 LEU B CA 1
ATOM 3874 C C . LEU B 1 92 ? 11.961 -26.688 -12.219 1 95.25 92 LEU B C 1
ATOM 3876 O O . LEU B 1 92 ? 12.906 -27.281 -11.672 1 95.25 92 LEU B O 1
ATOM 3880 N N . LEU B 1 93 ? 10.711 -27.094 -12.164 1 94.31 93 LEU B N 1
ATOM 3881 C CA . LEU B 1 93 ? 10.344 -28.297 -11.43 1 94.31 93 LEU B CA 1
ATOM 3882 C C . LEU B 1 93 ? 10.922 -29.547 -12.094 1 94.31 93 LEU B C 1
ATOM 3884 O O . LEU B 1 93 ? 11.508 -30.391 -11.414 1 94.31 93 LEU B O 1
ATOM 3888 N N . ARG B 1 94 ? 10.797 -29.609 -13.383 1 92.19 94 ARG B N 1
ATOM 3889 C CA . ARG B 1 94 ? 11.312 -30.75 -14.117 1 92.19 94 ARG B CA 1
ATOM 3890 C C . ARG B 1 94 ? 12.82 -30.859 -13.977 1 92.19 94 ARG B C 1
ATOM 3892 O O . ARG B 1 94 ? 13.352 -31.953 -13.719 1 92.19 94 ARG B O 1
ATOM 3899 N N . SER B 1 95 ? 13.461 -29.719 -14.109 1 89.44 95 SER B N 1
ATOM 3900 C CA . SER B 1 95 ? 14.914 -29.672 -13.969 1 89.44 95 SER B CA 1
ATOM 3901 C C . SER B 1 95 ? 15.352 -30.062 -12.562 1 89.44 95 SER B C 1
ATOM 3903 O O . SER B 1 95 ? 16.391 -30.703 -12.383 1 89.44 95 SER B O 1
ATOM 3905 N N . GLY B 1 96 ? 14.57 -29.672 -11.609 1 88.75 96 GLY B N 1
ATOM 3906 C CA . GLY B 1 96 ? 14.883 -30.016 -10.234 1 88.75 96 GLY B CA 1
ATOM 3907 C C . GLY B 1 96 ? 14.633 -31.469 -9.898 1 88.75 96 GLY B C 1
ATOM 3908 O O . GLY B 1 96 ? 15.336 -32.062 -9.07 1 88.75 96 GLY B O 1
ATOM 3909 N N . LEU B 1 97 ? 13.688 -32.062 -10.531 1 86.88 97 LEU B N 1
ATOM 3910 C CA . LEU B 1 97 ? 13.32 -33.469 -10.297 1 86.88 97 LEU B CA 1
ATOM 3911 C C . LEU B 1 97 ? 14.297 -34.406 -10.992 1 86.88 97 LEU B C 1
ATOM 3913 O O . LEU B 1 97 ? 14.516 -35.531 -10.539 1 86.88 97 LEU B O 1
ATOM 3917 N N . ASP B 1 98 ? 14.883 -33.906 -12.016 1 84.5 98 ASP B N 1
ATOM 3918 C CA . ASP B 1 98 ? 15.766 -34.75 -12.828 1 84.5 98 ASP B CA 1
ATOM 3919 C C . ASP B 1 98 ? 17.203 -34.688 -12.32 1 84.5 98 ASP B C 1
ATOM 3921 O O . ASP B 1 98 ? 18.062 -35.438 -12.766 1 84.5 98 ASP B O 1
ATOM 3925 N N . LEU B 1 99 ? 17.438 -33.844 -11.43 1 76.06 99 LEU B N 1
ATOM 3926 C CA . LEU B 1 99 ? 18.797 -33.719 -10.891 1 76.06 99 LEU B CA 1
ATOM 3927 C C . LEU B 1 99 ? 19.188 -35 -10.156 1 76.06 99 LEU B C 1
ATOM 3929 O O . LEU B 1 99 ? 18.328 -35.719 -9.672 1 76.06 99 LEU B O 1
ATOM 3933 N N . ASN B 1 100 ? 20.484 -35.25 -10.305 1 72 100 ASN B N 1
ATOM 3934 C CA . ASN B 1 100 ? 21.031 -36.375 -9.57 1 72 100 ASN B CA 1
ATOM 3935 C C . ASN B 1 100 ? 21.891 -35.938 -8.391 1 72 100 ASN B C 1
ATOM 3937 O O . ASN B 1 100 ? 22.812 -36.656 -7.988 1 72 100 ASN B O 1
ATOM 3941 N N . THR B 1 101 ? 21.625 -34.844 -7.926 1 68.69 101 THR B N 1
ATOM 3942 C CA . THR B 1 101 ? 22.406 -34.281 -6.824 1 68.69 101 THR B CA 1
ATOM 3943 C C . THR B 1 101 ? 21.562 -34.188 -5.559 1 68.69 101 THR B C 1
ATOM 3945 O O . THR B 1 101 ? 20.375 -34.531 -5.574 1 68.69 101 THR B O 1
ATOM 3948 N N . GLN B 1 102 ? 22.25 -33.938 -4.477 1 67.12 102 GLN B N 1
ATOM 3949 C CA . GLN B 1 102 ? 21.594 -33.781 -3.186 1 67.12 102 GLN B CA 1
ATOM 3950 C C . GLN B 1 102 ? 20.547 -32.656 -3.248 1 67.12 102 GLN B C 1
ATOM 3952 O O . GLN B 1 102 ? 19.625 -32.625 -2.422 1 67.12 102 GLN B O 1
ATOM 3957 N N . LYS B 1 103 ? 20.562 -31.953 -4.266 1 69 103 LYS B N 1
ATOM 3958 C CA . LYS B 1 103 ? 19.656 -30.812 -4.375 1 69 103 LYS B CA 1
ATOM 3959 C C . LYS B 1 103 ? 18.422 -31.188 -5.195 1 69 103 LYS B C 1
ATOM 3961 O O . LYS B 1 103 ? 17.641 -30.312 -5.582 1 69 103 LYS B O 1
ATOM 3966 N N . LYS B 1 104 ? 18.297 -32.438 -5.34 1 81.62 104 LYS B N 1
ATOM 3967 C CA . LYS B 1 104 ? 17.172 -32.938 -6.109 1 81.62 104 LYS B CA 1
ATOM 3968 C C . LYS B 1 104 ? 15.844 -32.719 -5.371 1 81.62 104 LYS B C 1
ATOM 3970 O O . LYS B 1 104 ? 15.766 -32.906 -4.156 1 81.62 104 LYS B O 1
ATOM 3975 N N . LEU B 1 105 ? 14.906 -32.219 -6.148 1 86.94 105 LEU B N 1
ATOM 3976 C CA . LEU B 1 105 ? 13.555 -32.188 -5.605 1 86.94 105 LEU B CA 1
ATOM 3977 C C . LEU B 1 105 ? 12.961 -33.594 -5.492 1 86.94 105 LEU B C 1
ATOM 3979 O O . LEU B 1 105 ? 13.109 -34.406 -6.406 1 86.94 105 LEU B O 1
ATOM 3983 N N . ARG B 1 106 ? 12.336 -33.875 -4.371 1 88.38 106 ARG B N 1
ATOM 3984 C CA . ARG B 1 106 ? 11.93 -35.25 -4.125 1 88.38 106 ARG B CA 1
ATOM 3985 C C . ARG B 1 106 ? 10.422 -35.344 -3.91 1 88.38 106 ARG B C 1
ATOM 3987 O O . ARG B 1 106 ? 9.922 -36.375 -3.457 1 88.38 106 ARG B O 1
ATOM 3994 N N . PHE B 1 107 ? 9.766 -34.281 -4.211 1 92.38 107 PHE B N 1
ATOM 3995 C CA . PHE B 1 107 ? 8.312 -34.375 -4.07 1 92.38 107 PHE B CA 1
ATOM 3996 C C . PHE B 1 107 ? 7.656 -34.719 -5.402 1 92.38 107 PHE B C 1
ATOM 3998 O O . PHE B 1 107 ? 8.328 -34.75 -6.434 1 92.38 107 PHE B O 1
ATOM 4005 N N . GLU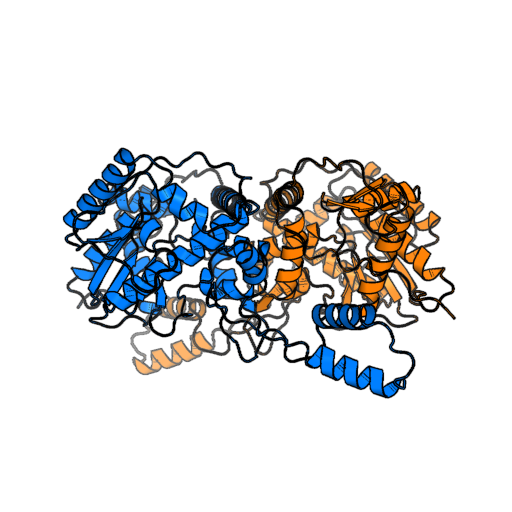 B 1 108 ? 6.375 -35.062 -5.363 1 93.56 108 GLU B N 1
ATOM 4006 C CA . GLU B 1 108 ? 5.629 -35.469 -6.547 1 93.56 108 GLU B CA 1
ATOM 4007 C C . GLU B 1 108 ? 4.688 -34.344 -7.02 1 93.56 108 GLU B C 1
ATOM 4009 O O . GLU B 1 108 ? 3.625 -34.156 -6.434 1 93.56 108 GLU B O 1
ATOM 4014 N N . PRO B 1 109 ? 5.012 -33.75 -8.172 1 95.38 109 PRO B N 1
ATOM 4015 C CA . PRO B 1 109 ? 4.133 -32.688 -8.695 1 95.38 109 PRO B CA 1
ATOM 4016 C C . PRO B 1 109 ? 2.893 -33.281 -9.391 1 95.38 109 PRO B C 1
ATOM 4018 O O . PRO B 1 109 ? 2.988 -34.25 -10.125 1 95.38 109 PRO B O 1
ATOM 4021 N N . VAL B 1 110 ? 1.795 -32.781 -9.047 1 95.31 110 VAL B N 1
ATOM 4022 C CA . VAL B 1 110 ? 0.516 -33.031 -9.703 1 95.31 110 VAL B CA 1
ATOM 4023 C C . VAL B 1 110 ? -0.037 -31.719 -10.281 1 95.31 110 VAL B C 1
ATOM 4025 O O . VAL B 1 110 ? -0.189 -30.734 -9.562 1 95.31 110 VAL B O 1
ATOM 4028 N N . LEU B 1 111 ? -0.304 -31.734 -11.578 1 97.44 111 LEU B N 1
ATOM 4029 C CA . LEU B 1 111 ? -0.7 -30.484 -12.211 1 97.44 111 LEU B CA 1
ATOM 4030 C C . LEU B 1 111 ? -2.219 -30.359 -12.289 1 97.44 111 LEU B C 1
ATOM 4032 O O . LEU B 1 111 ? -2.908 -31.359 -12.523 1 97.44 111 LEU B O 1
ATOM 4036 N N . VAL B 1 112 ? -2.711 -29.156 -12.094 1 97.81 112 VAL B N 1
ATOM 4037 C CA . VAL B 1 112 ? -4.133 -28.891 -12.258 1 97.81 112 VAL B CA 1
ATOM 4038 C C . VAL B 1 112 ? -4.324 -27.562 -12.992 1 97.81 112 VAL B C 1
ATOM 4040 O O . VAL B 1 112 ? -3.568 -26.625 -12.781 1 97.81 112 VAL B O 1
ATOM 4043 N N . TYR B 1 113 ? -5.195 -27.516 -13.922 1 97.25 113 TYR B N 1
ATOM 4044 C CA . TYR B 1 113 ? -5.656 -26.297 -14.57 1 97.25 113 TYR B CA 1
ATOM 4045 C C . TYR B 1 113 ? -7.133 -26.047 -14.281 1 97.25 113 TYR B C 1
ATOM 4047 O O . TYR B 1 113 ? -7.984 -26.875 -14.633 1 97.25 113 TYR B O 1
ATOM 4055 N N . VAL B 1 114 ? -7.395 -24.969 -13.562 1 96.94 114 VAL B N 1
ATOM 4056 C CA . VAL B 1 114 ? -8.773 -24.547 -13.336 1 96.94 114 VAL B CA 1
ATOM 4057 C C . VAL B 1 114 ? -9.227 -23.609 -14.445 1 96.94 114 VAL B C 1
ATOM 4059 O O . VAL B 1 114 ? -8.773 -22.469 -14.523 1 96.94 114 VAL B O 1
ATOM 4062 N N . GLU B 1 115 ? -10.133 -24.094 -15.312 1 96.12 115 GLU B N 1
ATOM 4063 C CA . GLU B 1 115 ? -10.625 -23.312 -16.438 1 96.12 115 GLU B CA 1
ATOM 4064 C C . GLU B 1 115 ? -11.641 -22.266 -15.984 1 96.12 115 GLU B C 1
ATOM 4066 O O . GLU B 1 115 ? -12.75 -22.609 -15.578 1 96.12 115 GLU B O 1
ATOM 4071 N N . ASP B 1 116 ? -11.203 -21.016 -16 1 94.44 116 ASP B N 1
ATOM 4072 C CA . ASP B 1 116 ? -12.078 -19.938 -15.516 1 94.44 116 ASP B CA 1
ATOM 4073 C C . ASP B 1 116 ? -12.297 -18.891 -16.594 1 94.44 116 ASP B C 1
ATOM 4075 O O . ASP B 1 116 ? -12.586 -17.734 -16.281 1 94.44 116 ASP B O 1
ATOM 4079 N N . ASN B 1 117 ? -12.094 -19.219 -17.875 1 93.06 117 ASN B N 1
ATOM 4080 C CA . ASN B 1 117 ? -12.281 -18.297 -18.984 1 93.06 117 ASN B CA 1
ATOM 4081 C C . ASN B 1 117 ? -13.711 -18.359 -19.531 1 93.06 117 ASN B C 1
ATOM 4083 O O . ASN B 1 117 ? -13.914 -18.328 -20.75 1 93.06 117 ASN B O 1
ATOM 4087 N N . TYR B 1 118 ? -14.656 -18.438 -18.625 1 93.31 118 TYR B N 1
ATOM 4088 C CA . TYR B 1 118 ? -16.047 -18.625 -19 1 93.31 118 TYR B CA 1
ATOM 4089 C C . TYR B 1 118 ? -16.578 -17.422 -19.781 1 93.31 118 TYR B C 1
ATOM 4091 O O . TYR B 1 118 ? -17.641 -17.484 -20.391 1 93.31 118 TYR B O 1
ATOM 4099 N N . HIS B 1 119 ? -15.867 -16.328 -19.812 1 89.12 119 HIS B N 1
ATOM 4100 C CA . HIS B 1 119 ? -16.266 -15.141 -20.562 1 89.12 119 HIS B CA 1
ATOM 4101 C C . HIS B 1 119 ? -15.867 -15.25 -22.031 1 89.12 119 HIS B C 1
ATOM 4103 O O . HIS B 1 119 ? -16.312 -14.445 -22.859 1 89.12 119 HIS B O 1
ATOM 4109 N N . MET B 1 120 ? -15.102 -16.219 -22.406 1 91.25 120 MET B N 1
ATOM 4110 C CA . MET B 1 120 ? -14.625 -16.391 -23.766 1 91.25 120 MET B CA 1
ATOM 4111 C C . MET B 1 120 ? -15.477 -17.422 -24.516 1 91.25 120 MET B C 1
ATOM 4113 O O . MET B 1 120 ? -16.312 -18.094 -23.906 1 91.25 120 MET B O 1
ATOM 4117 N N . SER B 1 121 ? -15.203 -17.484 -25.844 1 92.38 121 SER B N 1
ATOM 4118 C CA . SER B 1 121 ? -15.922 -18.469 -26.656 1 92.38 121 SER B CA 1
ATOM 4119 C C . SER B 1 121 ? -15.438 -19.891 -26.375 1 92.38 121 SER B C 1
ATOM 4121 O O . SER B 1 121 ? -14.297 -20.078 -25.938 1 92.38 121 SER B O 1
ATOM 4123 N N . ILE B 1 122 ? -16.312 -20.859 -26.641 1 94.12 122 ILE B N 1
ATOM 4124 C CA . ILE B 1 122 ? -15.984 -22.266 -26.391 1 94.12 122 ILE B CA 1
ATOM 4125 C C . ILE B 1 122 ? -14.758 -22.656 -27.203 1 94.12 122 ILE B C 1
ATOM 4127 O O . ILE B 1 122 ? -13.891 -23.391 -26.719 1 94.12 122 ILE B O 1
ATOM 4131 N N . GLY B 1 123 ? -14.703 -22.188 -28.406 1 92.81 123 GLY B N 1
ATOM 4132 C CA . GLY B 1 123 ? -13.562 -22.484 -29.25 1 92.81 123 GLY B CA 1
ATOM 4133 C C . GLY B 1 123 ? -12.25 -22 -28.672 1 92.81 123 GLY B C 1
ATOM 4134 O O . GLY B 1 123 ? -11.242 -22.703 -28.719 1 92.81 123 GLY B O 1
ATOM 4135 N N . GLU B 1 124 ? -12.258 -20.797 -28.219 1 91.88 124 GLU B N 1
ATOM 4136 C CA . GLU B 1 124 ? -11.055 -20.219 -27.625 1 91.88 124 GLU B CA 1
ATOM 4137 C C . GLU B 1 124 ? -10.656 -20.969 -26.359 1 91.88 124 GLU B C 1
ATOM 4139 O O . GLU B 1 124 ? -9.469 -21.219 -26.125 1 91.88 124 GLU B O 1
ATOM 4144 N N . ARG B 1 125 ? -11.609 -21.312 -25.609 1 93.88 125 ARG B N 1
ATOM 4145 C CA . ARG B 1 125 ? -11.367 -22.047 -24.375 1 93.88 125 ARG B CA 1
ATOM 4146 C C . ARG B 1 125 ? -10.742 -23.422 -24.656 1 93.88 125 ARG B C 1
ATOM 4148 O O . ARG B 1 125 ? -9.797 -23.828 -23.984 1 93.88 125 ARG B O 1
ATOM 4155 N N . GLN B 1 126 ? -11.242 -24.094 -25.641 1 93.94 126 GLN B N 1
ATOM 4156 C CA . GLN B 1 126 ? -10.711 -25.406 -26.031 1 93.94 126 GLN B CA 1
ATOM 4157 C C . GLN B 1 126 ? -9.281 -25.281 -26.547 1 93.94 126 GLN B C 1
ATOM 4159 O O . GLN B 1 126 ? -8.453 -26.172 -26.297 1 93.94 126 GLN B O 1
ATOM 4164 N N . ARG B 1 127 ? -9.062 -24.25 -27.25 1 92.19 127 ARG B N 1
ATOM 4165 C CA . ARG B 1 127 ? -7.711 -24.031 -27.75 1 92.19 127 ARG B CA 1
ATOM 4166 C C . ARG B 1 127 ? -6.723 -23.859 -26.594 1 92.19 127 ARG B C 1
ATOM 4168 O O . ARG B 1 127 ? -5.609 -24.391 -26.641 1 92.19 127 ARG B O 1
ATOM 4175 N N . ILE B 1 128 ? -7.109 -23.109 -25.609 1 92.88 128 ILE B N 1
ATOM 4176 C CA . ILE B 1 128 ? -6.25 -22.875 -24.453 1 92.88 128 ILE B CA 1
ATOM 4177 C C . ILE B 1 128 ? -5.977 -24.188 -23.734 1 92.88 128 ILE B C 1
ATOM 4179 O O . ILE B 1 128 ? -4.832 -24.5 -23.391 1 92.88 128 ILE B O 1
ATOM 4183 N N . ILE B 1 129 ? -6.98 -25 -23.547 1 94.31 129 ILE B N 1
ATOM 4184 C CA . ILE B 1 129 ? -6.848 -26.281 -22.859 1 94.31 129 ILE B CA 1
ATOM 4185 C C . ILE B 1 129 ? -5.902 -27.188 -23.641 1 94.31 129 ILE B C 1
ATOM 4187 O O . ILE B 1 129 ? -5.027 -27.844 -23.062 1 94.31 129 ILE B O 1
ATOM 4191 N N . ARG B 1 130 ? -6.051 -27.203 -24.906 1 93 130 ARG B N 1
ATOM 4192 C CA . ARG B 1 130 ? -5.184 -28.016 -25.75 1 93 130 ARG B CA 1
ATOM 4193 C C . ARG B 1 130 ? -3.73 -27.562 -25.656 1 93 130 ARG B C 1
ATOM 4195 O O . ARG B 1 130 ? -2.816 -28.391 -25.594 1 93 130 ARG B O 1
ATOM 4202 N N . SER B 1 131 ? -3.598 -26.266 -25.641 1 92.56 131 SER B N 1
ATOM 4203 C CA . SER B 1 131 ? -2.252 -25.719 -25.547 1 92.56 131 SER B CA 1
ATOM 4204 C C . SER B 1 131 ? -1.593 -26.062 -24.219 1 92.56 131 SER B C 1
ATOM 4206 O O . SER B 1 131 ? -0.407 -26.406 -24.188 1 92.56 131 SER B O 1
ATOM 4208 N N . ILE B 1 132 ? -2.312 -26.016 -23.172 1 93.12 132 ILE B N 1
ATOM 4209 C CA . ILE B 1 132 ? -1.779 -26.344 -21.859 1 93.12 132 ILE B CA 1
ATOM 4210 C C . ILE B 1 132 ? -1.458 -27.828 -21.781 1 93.12 132 ILE B C 1
ATOM 4212 O O . ILE B 1 132 ? -0.431 -28.219 -21.234 1 93.12 132 ILE B O 1
ATOM 4216 N N . ASN B 1 133 ? -2.342 -28.641 -22.344 1 92.31 133 ASN B N 1
ATOM 4217 C CA . ASN B 1 133 ? -2.102 -30.078 -22.391 1 92.31 133 ASN B CA 1
ATOM 4218 C C . ASN B 1 133 ? -0.803 -30.406 -23.125 1 92.31 133 ASN B C 1
ATOM 4220 O O . ASN B 1 133 ? -0.045 -31.281 -22.703 1 92.31 133 ASN B O 1
ATOM 4224 N N . ASN B 1 134 ? -0.621 -29.703 -24.188 1 90.94 134 ASN B N 1
ATOM 4225 C CA . ASN B 1 134 ? 0.599 -29.906 -24.953 1 90.94 134 ASN B CA 1
ATOM 4226 C C . ASN B 1 134 ? 1.84 -29.516 -24.156 1 90.94 134 ASN B C 1
ATOM 4228 O O . ASN B 1 134 ? 2.846 -30.234 -24.188 1 90.94 134 ASN B O 1
ATOM 4232 N N . GLU B 1 135 ? 1.729 -28.359 -23.516 1 90.81 135 GLU B N 1
ATOM 4233 C CA . GLU B 1 135 ? 2.838 -27.844 -22.719 1 90.81 135 GLU B CA 1
ATOM 4234 C C . GLU B 1 135 ? 3.195 -28.828 -21.594 1 90.81 135 GLU B C 1
ATOM 4236 O O . GLU B 1 135 ? 4.371 -29.141 -21.391 1 90.81 135 GLU B O 1
ATOM 4241 N N . THR B 1 136 ? 2.24 -29.328 -20.891 1 92 136 THR B N 1
ATOM 4242 C CA . THR B 1 136 ? 2.465 -30.203 -19.75 1 92 136 THR B CA 1
ATOM 4243 C C . THR B 1 136 ? 2.914 -31.594 -20.219 1 92 136 THR B C 1
ATOM 4245 O O . THR B 1 136 ? 3.744 -32.219 -19.562 1 92 136 THR B O 1
ATOM 4248 N N . SER B 1 137 ? 2.375 -32.062 -21.328 1 90.31 137 SER B N 1
ATOM 4249 C CA . SER B 1 137 ? 2.764 -33.344 -21.875 1 90.31 137 SER B CA 1
ATOM 4250 C C . SER B 1 137 ? 4.223 -33.344 -22.312 1 90.31 137 SER B C 1
ATOM 4252 O O . SER B 1 137 ? 4.93 -34.344 -22.141 1 90.31 137 SER B O 1
ATOM 4254 N N . ARG B 1 138 ? 4.625 -32.281 -22.844 1 89.5 138 ARG B N 1
ATOM 4255 C CA . ARG B 1 138 ? 6.012 -32.125 -23.281 1 89.5 138 ARG B CA 1
ATOM 4256 C C . ARG B 1 138 ? 6.969 -32.281 -22.094 1 89.5 138 ARG B C 1
ATOM 4258 O O . ARG B 1 138 ? 8.078 -32.781 -22.234 1 89.5 138 ARG B O 1
ATOM 4265 N N . LEU B 1 139 ? 6.52 -31.812 -20.984 1 90.06 139 LEU B N 1
ATOM 4266 C CA . LEU B 1 139 ? 7.355 -31.859 -19.781 1 90.06 139 LEU B CA 1
ATOM 4267 C C . LEU B 1 139 ? 7.059 -33.094 -18.953 1 90.06 139 LEU B C 1
ATOM 4269 O O . LEU B 1 139 ? 7.555 -33.25 -17.828 1 90.06 139 LEU B O 1
ATOM 4273 N N . LYS B 1 140 ? 6.172 -34 -19.453 1 87.94 140 LYS B N 1
ATOM 4274 C CA . LYS B 1 140 ? 5.859 -35.312 -18.891 1 87.94 140 LYS B CA 1
ATOM 4275 C C . LYS B 1 140 ? 5.195 -35.188 -17.516 1 87.94 140 LYS B C 1
ATOM 4277 O O . LYS B 1 140 ? 5.566 -35.875 -16.578 1 87.94 140 LYS B O 1
ATOM 4282 N N . PHE B 1 141 ? 4.301 -34.25 -17.406 1 90 141 PHE B N 1
ATOM 4283 C CA . PHE B 1 141 ? 3.494 -34.094 -16.203 1 90 141 PHE B CA 1
ATOM 4284 C C . PHE B 1 141 ? 2.031 -34.406 -16.484 1 90 141 PHE B C 1
ATOM 4286 O O . PHE B 1 141 ? 1.482 -33.969 -17.5 1 90 141 PHE B O 1
ATOM 4293 N N . PRO B 1 142 ? 1.485 -35.219 -15.633 1 87.31 142 PRO B N 1
ATOM 4294 C CA . PRO B 1 142 ? 0.04 -35.406 -15.781 1 87.31 142 PRO B CA 1
ATOM 4295 C C . PRO B 1 142 ? -0.758 -34.156 -15.414 1 87.31 142 PRO B C 1
ATOM 4297 O O . PRO B 1 142 ? -0.445 -33.5 -14.422 1 87.31 142 PRO B O 1
ATOM 4300 N N . LEU B 1 143 ? -1.75 -33.875 -16.266 1 94.81 143 LEU B N 1
ATOM 4301 C CA . LEU B 1 143 ? -2.555 -32.688 -16.062 1 94.81 143 LEU B CA 1
ATOM 4302 C C . LEU B 1 143 ? -3.984 -33.062 -15.672 1 94.81 143 LEU B C 1
ATOM 4304 O O . LEU B 1 143 ? -4.582 -33.969 -16.266 1 94.81 143 LEU B O 1
ATOM 4308 N N . HIS B 1 144 ? -4.449 -32.531 -14.625 1 96.81 144 HIS B N 1
ATOM 4309 C CA . HIS B 1 144 ? -5.855 -32.594 -14.25 1 96.81 144 HIS B CA 1
ATOM 4310 C C . HIS B 1 144 ? -6.586 -31.297 -14.617 1 96.81 144 HIS B C 1
ATOM 4312 O O . HIS B 1 144 ? -6.023 -30.219 -14.516 1 96.81 144 HIS B O 1
ATOM 4318 N N . LEU B 1 145 ? -7.797 -31.469 -15.117 1 97.06 145 LEU B N 1
ATOM 4319 C CA . LEU B 1 145 ? -8.609 -30.328 -15.539 1 97.06 145 LEU B CA 1
ATOM 4320 C C . LEU B 1 145 ? -9.836 -30.172 -14.656 1 97.06 145 LEU B C 1
ATOM 4322 O O . LEU B 1 145 ? -10.477 -31.156 -14.289 1 97.06 145 LEU B O 1
ATOM 4326 N N . VAL B 1 146 ? -10.117 -28.953 -14.289 1 96.88 146 VAL B N 1
ATOM 4327 C CA . VAL B 1 146 ? -11.281 -28.641 -13.469 1 96.88 146 VAL B CA 1
ATOM 4328 C C . VAL B 1 146 ? -12.008 -27.422 -14.055 1 96.88 146 VAL B C 1
ATOM 4330 O O . VAL B 1 146 ? -11.375 -26.469 -14.492 1 96.88 146 VAL B O 1
ATOM 4333 N N . SER B 1 147 ? -13.328 -27.516 -14.141 1 95.88 147 SER B N 1
ATOM 4334 C CA . SER B 1 147 ? -14.133 -26.375 -14.57 1 95.88 147 SER B CA 1
ATOM 4335 C C . SER B 1 147 ? -14.484 -25.484 -13.391 1 95.88 147 SER B C 1
ATOM 4337 O O . SER B 1 147 ? -15.117 -25.922 -12.43 1 95.88 147 SER B O 1
ATOM 4339 N N . PHE B 1 148 ? -14.133 -24.234 -13.508 1 96.31 148 PHE B N 1
ATOM 4340 C CA . PHE B 1 148 ? -14.477 -23.266 -12.461 1 96.31 148 PHE B CA 1
ATOM 4341 C C . PHE B 1 148 ? -15.984 -23.156 -12.297 1 96.31 148 PHE B C 1
ATOM 4343 O O . PHE B 1 148 ? -16.5 -23.219 -11.18 1 96.31 148 PHE B O 1
ATOM 4350 N N . ALA B 1 149 ? -16.688 -23.016 -13.344 1 94.44 149 ALA B N 1
ATOM 4351 C CA . ALA B 1 149 ? -18.141 -22.812 -13.352 1 94.44 149 ALA B CA 1
ATOM 4352 C C . ALA B 1 149 ? -18.875 -23.984 -12.703 1 94.44 149 ALA B C 1
ATOM 4354 O O . ALA B 1 149 ? -19.859 -23.781 -12 1 94.44 149 ALA B O 1
ATOM 4355 N N . ASP B 1 150 ? -18.281 -25.141 -12.875 1 92.81 150 ASP B N 1
ATOM 4356 C CA . ASP B 1 150 ? -18.953 -26.328 -12.367 1 92.81 150 ASP B CA 1
ATOM 4357 C C . ASP B 1 150 ? -18.547 -26.625 -10.922 1 92.81 150 ASP B C 1
ATOM 4359 O O . ASP B 1 150 ? -19.203 -27.391 -10.227 1 92.81 150 ASP B O 1
ATOM 4363 N N . SER B 1 151 ? -17.5 -25.984 -10.508 1 94.06 151 SER B N 1
ATOM 4364 C CA . SER B 1 151 ? -16.938 -26.344 -9.219 1 94.06 151 SER B CA 1
ATOM 4365 C C . SER B 1 151 ? -17.266 -25.297 -8.156 1 94.06 151 SER B C 1
ATOM 4367 O O . SER B 1 151 ? -17.062 -25.531 -6.961 1 94.06 151 SER B O 1
ATOM 4369 N N . ILE B 1 152 ? -17.797 -24.203 -8.57 1 88.81 152 ILE B N 1
ATOM 4370 C CA . ILE B 1 152 ? -18.062 -23.125 -7.629 1 88.81 152 ILE B CA 1
ATOM 4371 C C . ILE B 1 152 ? -19.047 -23.594 -6.562 1 88.81 152 ILE B C 1
ATOM 4373 O O . ILE B 1 152 ? -20.094 -24.172 -6.887 1 88.81 152 ILE B O 1
ATOM 4377 N N . ASN B 1 153 ? -18.766 -23.422 -5.312 1 77 153 ASN B N 1
ATOM 4378 C CA . ASN B 1 153 ? -19.594 -23.672 -4.145 1 77 153 ASN B CA 1
ATOM 4379 C C . ASN B 1 153 ? -19.953 -25.156 -4.027 1 77 153 ASN B C 1
ATOM 4381 O O . ASN B 1 153 ? -21.078 -25.5 -3.643 1 77 153 ASN B O 1
ATOM 4385 N N . ARG B 1 154 ? -19.109 -25.969 -4.555 1 83.94 154 ARG B N 1
ATOM 4386 C CA . ARG B 1 154 ? -19.297 -27.406 -4.414 1 83.94 154 ARG B CA 1
ATOM 4387 C C . ARG B 1 154 ? -18.312 -28 -3.416 1 83.94 154 ARG B C 1
ATOM 4389 O O . ARG B 1 154 ? -17.156 -27.562 -3.338 1 83.94 154 ARG B O 1
ATOM 4396 N N . LYS B 1 155 ? -18.812 -28.891 -2.738 1 83.44 155 LYS B N 1
ATOM 4397 C CA . LYS B 1 155 ? -17.953 -29.562 -1.773 1 83.44 155 LYS B CA 1
ATOM 4398 C C . LYS B 1 155 ? -17 -30.531 -2.473 1 83.44 155 LYS B C 1
ATOM 4400 O O . LYS B 1 155 ? -15.883 -30.766 -1.996 1 83.44 155 LYS B O 1
ATOM 4405 N N . ASN B 1 156 ? -17.547 -31.078 -3.529 1 88.75 156 ASN B N 1
ATOM 4406 C CA . ASN B 1 156 ? -16.719 -31.953 -4.344 1 88.75 156 ASN B CA 1
ATOM 4407 C C . ASN B 1 156 ? -16.562 -31.406 -5.766 1 88.75 156 ASN B C 1
ATOM 4409 O O . ASN B 1 156 ? -17.516 -30.891 -6.34 1 88.75 156 ASN B O 1
ATOM 4413 N N . VAL B 1 157 ? -15.375 -31.531 -6.23 1 92.62 157 VAL B N 1
ATOM 4414 C CA . VAL B 1 157 ? -15.047 -31 -7.547 1 92.62 157 VAL B CA 1
ATOM 4415 C C . VAL B 1 157 ? -14.82 -32.125 -8.531 1 92.62 157 VAL B C 1
ATOM 4417 O O . VAL B 1 157 ? -14.227 -33.156 -8.172 1 92.62 157 VAL B O 1
ATOM 4420 N N . LEU B 1 158 ? -15.367 -31.953 -9.633 1 91.69 158 LEU B N 1
ATOM 4421 C CA . LEU B 1 158 ? -15.141 -32.938 -10.688 1 91.69 158 LEU B CA 1
ATOM 4422 C C . LEU B 1 158 ? -13.797 -32.719 -11.367 1 91.69 158 LEU B C 1
ATOM 4424 O O . LEU B 1 158 ? -13.586 -31.672 -12 1 91.69 158 LEU B O 1
ATOM 4428 N N . ILE B 1 159 ? -12.953 -33.656 -11.211 1 95.38 159 ILE B N 1
ATOM 4429 C CA . ILE B 1 159 ? -11.617 -33.594 -11.789 1 95.38 159 ILE B CA 1
ATOM 4430 C C . ILE B 1 159 ? -11.523 -34.5 -13.016 1 95.38 159 ILE B C 1
ATOM 4432 O O . ILE B 1 159 ? -11.859 -35.656 -12.953 1 95.38 159 ILE B O 1
ATOM 4436 N N . SER B 1 160 ? -11.109 -33.875 -14.117 1 93.12 160 SER B N 1
ATOM 4437 C CA . SER B 1 160 ? -10.969 -34.625 -15.359 1 93.12 160 SER B CA 1
ATOM 4438 C C . SER B 1 160 ? -9.523 -34.656 -15.828 1 93.12 160 SER B C 1
ATOM 4440 O O . SER B 1 160 ? -8.727 -33.781 -15.484 1 93.12 160 SER B O 1
ATOM 4442 N N . GLN B 1 161 ? -9.07 -35.656 -16.562 1 84.88 161 GLN B N 1
ATOM 4443 C CA . GLN B 1 161 ? -7.688 -35.781 -17.016 1 84.88 161 GLN B CA 1
ATOM 4444 C C . GLN B 1 161 ? -7.578 -35.5 -18.516 1 84.88 161 GLN B C 1
ATOM 4446 O O . GLN B 1 161 ? -6.516 -35.125 -19.016 1 84.88 161 GLN B O 1
ATOM 4451 N N . LYS B 1 162 ? -8.633 -35.562 -19.25 1 76.19 162 LYS B N 1
ATOM 4452 C CA . LYS B 1 162 ? -8.438 -35.5 -20.703 1 76.19 162 LYS B CA 1
ATOM 4453 C C . LYS B 1 162 ? -9.211 -34.344 -21.297 1 76.19 162 LYS B C 1
ATOM 4455 O O . LYS B 1 162 ? -8.672 -33.594 -22.109 1 76.19 162 LYS B O 1
ATOM 4460 N N . SER B 1 163 ? -10.414 -34.25 -20.938 1 85.38 163 SER B N 1
ATOM 4461 C CA . SER B 1 163 ? -11.25 -33.219 -21.547 1 85.38 163 SER B CA 1
ATOM 4462 C C . SER B 1 163 ? -12.25 -32.625 -20.547 1 85.38 163 SER B C 1
ATOM 4464 O O . SER B 1 163 ? -12.57 -33.281 -19.547 1 85.38 163 SER B O 1
ATOM 4466 N N . LEU B 1 164 ? -12.477 -31.375 -20.734 1 90.31 164 LEU B N 1
ATOM 4467 C CA . LEU B 1 164 ? -13.469 -30.688 -19.922 1 90.31 164 LEU B CA 1
ATOM 4468 C C . LEU B 1 164 ? -14.719 -30.391 -20.75 1 90.31 164 LEU B C 1
ATOM 4470 O O . LEU B 1 164 ? -14.625 -29.969 -21.906 1 90.31 164 LEU B O 1
ATOM 4474 N N . ALA B 1 165 ? -15.828 -30.734 -20.188 1 87.31 165 ALA B N 1
ATOM 4475 C CA . ALA B 1 165 ? -17.094 -30.359 -20.828 1 87.31 165 ALA B CA 1
ATOM 4476 C C . ALA B 1 165 ? -17.391 -28.875 -20.609 1 87.31 165 ALA B C 1
ATOM 4478 O O . ALA B 1 165 ? -17.625 -28.438 -19.469 1 87.31 165 ALA B O 1
ATOM 4479 N N . LEU B 1 166 ? -17.172 -28.109 -21.656 1 92.31 166 LEU B N 1
ATOM 4480 C CA . LEU B 1 166 ? -17.438 -26.688 -21.609 1 92.31 166 LEU B CA 1
ATOM 4481 C C . LEU B 1 166 ? -18.844 -26.375 -22.125 1 92.31 166 LEU B C 1
ATOM 4483 O O . LEU B 1 166 ? -19.312 -27 -23.078 1 92.31 166 LEU B O 1
ATOM 4487 N N . ASN B 1 167 ? -19.516 -25.516 -21.375 1 91.12 167 ASN B N 1
ATOM 4488 C CA . ASN B 1 167 ? -20.891 -25.172 -21.75 1 91.12 167 ASN B CA 1
ATOM 4489 C C . ASN B 1 167 ? -21.031 -23.672 -22.016 1 91.12 167 ASN B C 1
ATOM 4491 O O . ASN B 1 167 ? -20.375 -22.859 -21.359 1 91.12 167 ASN B O 1
ATOM 4495 N N . ARG B 1 168 ? -21.938 -23.375 -22.953 1 89.31 168 ARG B N 1
ATOM 4496 C CA . ARG B 1 168 ? -22.203 -21.984 -23.281 1 89.31 168 ARG B CA 1
ATOM 4497 C C . ARG B 1 168 ? -22.828 -21.25 -22.094 1 89.31 168 ARG B C 1
ATOM 4499 O O . ARG B 1 168 ? -22.703 -20.031 -21.953 1 89.31 168 ARG B O 1
ATOM 4506 N N . CYS B 1 169 ? -23.391 -22 -21.172 1 91.44 169 CYS B N 1
ATOM 4507 C CA . CYS B 1 169 ? -24.125 -21.406 -20.062 1 91.44 169 CYS B CA 1
ATOM 4508 C C . CYS B 1 169 ? -23.203 -21.203 -18.859 1 91.44 169 CYS B C 1
ATOM 4510 O O . CYS B 1 169 ? -23.656 -20.75 -17.797 1 91.44 169 CYS B O 1
ATOM 4512 N N . ASP B 1 170 ? -22 -21.453 -19.062 1 93.81 170 ASP B N 1
ATOM 4513 C CA . ASP B 1 170 ? -21.078 -21.359 -17.938 1 93.81 170 ASP B CA 1
ATOM 4514 C C . ASP B 1 170 ? -21.031 -19.953 -17.359 1 93.81 170 ASP B C 1
ATOM 4516 O O . ASP B 1 170 ? -21.031 -19.766 -16.141 1 93.81 170 ASP B O 1
ATOM 4520 N N . GLN B 1 171 ? -20.969 -18.969 -18.203 1 92.69 171 GLN B N 1
ATOM 4521 C CA . GLN B 1 171 ? -20.953 -17.578 -17.75 1 92.69 171 GLN B CA 1
ATOM 4522 C C . GLN B 1 171 ? -22.203 -17.25 -16.938 1 92.69 171 GLN B C 1
ATOM 4524 O O . GLN B 1 171 ? -22.125 -16.562 -15.906 1 92.69 171 GLN B O 1
ATOM 4529 N N . GLY B 1 172 ? -23.281 -17.688 -17.438 1 92.19 172 GLY B N 1
ATOM 4530 C CA . GLY B 1 172 ? -24.531 -17.484 -16.719 1 92.19 172 GLY B CA 1
ATOM 4531 C C . GLY B 1 172 ? -24.547 -18.141 -15.352 1 92.19 172 GLY B C 1
ATOM 4532 O O . GLY B 1 172 ? -25.062 -17.594 -14.383 1 92.19 172 GLY B O 1
ATOM 4533 N N . LYS B 1 173 ? -23.969 -19.391 -15.289 1 91.12 173 LYS B N 1
ATOM 4534 C CA . LYS B 1 173 ? -23.891 -20.125 -14.023 1 91.12 173 LYS B CA 1
ATOM 4535 C C . LYS B 1 173 ? -23.094 -19.328 -12.992 1 91.12 173 LYS B C 1
ATOM 4537 O O . LYS B 1 173 ? -23.5 -19.234 -11.828 1 91.12 173 LYS B O 1
ATOM 4542 N N . VAL B 1 174 ? -22.016 -18.719 -13.398 1 92.81 174 VAL B N 1
ATOM 4543 C CA . VAL B 1 174 ? -21.156 -17.953 -12.5 1 92.81 174 VAL B CA 1
ATOM 4544 C C . VAL B 1 174 ? -21.859 -16.672 -12.086 1 92.81 174 VAL B C 1
ATOM 4546 O O . VAL B 1 174 ? -21.844 -16.297 -10.906 1 92.81 174 VAL B O 1
ATOM 4549 N N . ASN B 1 175 ? -22.516 -15.992 -13.023 1 91.25 175 ASN B N 1
ATOM 4550 C CA . ASN B 1 175 ? -23.188 -14.734 -12.742 1 91.25 175 ASN B CA 1
ATOM 4551 C C . ASN B 1 175 ? -24.344 -14.938 -11.766 1 91.25 175 ASN B C 1
ATOM 4553 O O . ASN B 1 175 ? -24.672 -14.039 -10.984 1 91.25 175 ASN B O 1
ATOM 4557 N N . ALA B 1 176 ? -24.891 -16.062 -11.805 1 90.12 176 ALA B N 1
ATOM 4558 C CA . ALA B 1 176 ? -26.062 -16.359 -10.984 1 90.12 176 ALA B CA 1
ATOM 4559 C C . ALA B 1 176 ? -25.688 -16.484 -9.516 1 90.12 176 ALA B C 1
ATOM 4561 O O . ALA B 1 176 ? -26.547 -16.453 -8.633 1 90.12 176 ALA B O 1
ATOM 4562 N N . MET B 1 177 ? -24.422 -16.5 -9.25 1 89 177 MET B N 1
ATOM 4563 C CA . MET B 1 177 ? -23.953 -16.656 -7.879 1 89 177 MET B CA 1
ATOM 4564 C C . MET B 1 177 ? -24 -15.312 -7.145 1 89 177 MET B C 1
ATOM 4566 O O . MET B 1 177 ? -23.938 -15.273 -5.914 1 89 177 MET B O 1
ATOM 4570 N N . PHE B 1 178 ? -24.094 -14.25 -7.902 1 90.06 178 PHE B N 1
ATOM 4571 C CA . PHE B 1 178 ? -23.984 -12.914 -7.324 1 90.06 178 PHE B CA 1
ATOM 4572 C C . PHE B 1 178 ? -25.266 -12.117 -7.551 1 90.06 178 PHE B C 1
ATOM 4574 O O . PHE B 1 178 ? -25.984 -12.352 -8.516 1 90.06 178 PHE B O 1
ATOM 4581 N N . ASP B 1 179 ? -25.391 -11.203 -6.629 1 87.69 179 ASP B N 1
ATOM 4582 C CA . ASP B 1 179 ? -26.516 -10.297 -6.836 1 87.69 179 ASP B CA 1
ATOM 4583 C C . ASP B 1 179 ? -26.188 -9.266 -7.918 1 87.69 179 ASP B C 1
ATOM 4585 O O . ASP B 1 179 ? -25.031 -9.062 -8.266 1 87.69 179 ASP B O 1
ATOM 4589 N N . GLN B 1 180 ? -27.203 -8.695 -8.414 1 84.31 180 GLN B N 1
ATOM 4590 C CA . GLN B 1 180 ? -27.062 -7.805 -9.562 1 84.31 180 GLN B CA 1
ATOM 4591 C C . GLN B 1 180 ? -26.391 -6.488 -9.156 1 84.31 180 GLN B C 1
ATOM 4593 O O . GLN B 1 180 ? -25.844 -5.777 -10.008 1 84.31 180 GLN B O 1
ATOM 4598 N N . SER B 1 181 ? -26.359 -6.148 -7.984 1 86.19 181 SER B N 1
ATOM 4599 C CA . SER B 1 181 ? -25.859 -4.852 -7.543 1 86.19 181 SER B CA 1
ATOM 4600 C C . SER B 1 181 ? -24.359 -4.926 -7.211 1 86.19 181 SER B C 1
ATOM 4602 O O . SER B 1 181 ? -23.766 -3.926 -6.824 1 86.19 181 SER B O 1
ATOM 4604 N N . ILE B 1 182 ? -23.75 -6.121 -7.492 1 88.44 182 ILE B N 1
ATOM 4605 C CA . ILE B 1 182 ? -22.359 -6.297 -7.113 1 88.44 182 ILE B CA 1
ATOM 4606 C C . ILE B 1 182 ? -21.453 -5.5 -8.062 1 88.44 182 ILE B C 1
ATOM 4608 O O . ILE B 1 182 ? -21.672 -5.492 -9.273 1 88.44 182 ILE B O 1
ATOM 4612 N N . ASN B 1 183 ? -20.531 -4.727 -7.512 1 89.44 183 ASN B N 1
ATOM 4613 C CA . ASN B 1 183 ? -19.578 -4.008 -8.352 1 89.44 183 ASN B CA 1
ATOM 4614 C C . ASN B 1 183 ? -18.406 -4.902 -8.758 1 89.44 183 ASN B C 1
ATOM 4616 O O . ASN B 1 183 ? -18.266 -6.016 -8.25 1 89.44 183 ASN B O 1
ATOM 4620 N N . LYS B 1 184 ? -17.625 -4.441 -9.648 1 92.31 184 LYS B N 1
ATOM 4621 C CA . LYS B 1 184 ? -16.562 -5.254 -10.234 1 92.31 184 LYS B CA 1
ATOM 4622 C C . LYS B 1 184 ? -15.484 -5.562 -9.203 1 92.31 184 LYS B C 1
ATOM 4624 O O . LYS B 1 184 ? -14.898 -6.648 -9.219 1 92.31 184 LYS B O 1
ATOM 4629 N N . THR B 1 185 ? -15.172 -4.641 -8.297 1 92.12 185 THR B N 1
ATOM 4630 C CA . THR B 1 185 ? -14.18 -4.844 -7.254 1 92.12 185 THR B CA 1
ATOM 4631 C C . THR B 1 185 ? -14.555 -6.023 -6.363 1 92.12 185 THR B C 1
ATOM 4633 O O . THR B 1 185 ? -13.742 -6.934 -6.152 1 92.12 185 THR B O 1
ATOM 4636 N N . ASN B 1 186 ? -15.773 -6.047 -5.953 1 91.19 186 ASN B N 1
ATOM 4637 C CA . ASN B 1 186 ? -16.25 -7.102 -5.07 1 91.19 186 ASN B CA 1
ATOM 4638 C C . ASN B 1 186 ? -16.375 -8.438 -5.805 1 91.19 186 ASN B C 1
ATOM 4640 O O . ASN B 1 186 ? -16.062 -9.484 -5.246 1 91.19 186 ASN B O 1
ATOM 4644 N N . ARG B 1 187 ? -16.844 -8.367 -6.973 1 91.56 187 ARG B N 1
ATOM 4645 C CA . ARG B 1 187 ? -16.969 -9.578 -7.777 1 91.56 187 ARG B CA 1
ATOM 4646 C C . ARG B 1 187 ? -15.617 -10.25 -7.965 1 91.56 187 ARG B C 1
ATOM 4648 O O . ARG B 1 187 ? -15.492 -11.461 -7.781 1 91.56 187 ARG B O 1
ATOM 4655 N N . ARG B 1 188 ? -14.625 -9.484 -8.312 1 92.75 188 ARG B N 1
ATOM 4656 C CA . ARG B 1 188 ? -13.289 -10.016 -8.516 1 92.75 188 ARG B CA 1
ATOM 4657 C C . ARG B 1 188 ? -12.734 -10.625 -7.23 1 92.75 188 ARG B C 1
ATOM 4659 O O . ARG B 1 188 ? -12.078 -11.664 -7.27 1 92.75 188 ARG B O 1
ATOM 4666 N N . GLN B 1 189 ? -12.961 -9.977 -6.141 1 91.69 189 GLN B N 1
ATOM 4667 C CA . GLN B 1 189 ? -12.5 -10.492 -4.859 1 91.69 189 GLN B CA 1
ATOM 4668 C C . GLN B 1 189 ? -13.172 -11.82 -4.523 1 91.69 189 GLN B C 1
ATOM 4670 O O . GLN B 1 189 ? -12.516 -12.758 -4.051 1 91.69 189 GLN B O 1
ATOM 4675 N N . LEU B 1 190 ? -14.43 -11.922 -4.77 1 90.56 190 LEU B N 1
ATOM 4676 C CA . LEU B 1 190 ? -15.172 -13.148 -4.496 1 90.56 190 LEU B CA 1
ATOM 4677 C C . LEU B 1 190 ? -14.695 -14.281 -5.395 1 90.56 190 LEU B C 1
ATOM 4679 O O . LEU B 1 190 ? -14.508 -15.414 -4.934 1 90.56 190 LEU B O 1
ATOM 4683 N N . LEU B 1 191 ? -14.516 -13.961 -6.625 1 93.06 191 LEU B N 1
ATOM 4684 C CA . LEU B 1 191 ? -14.039 -14.961 -7.57 1 93.06 191 LEU B CA 1
ATOM 4685 C C . LEU B 1 191 ? -12.664 -15.477 -7.164 1 93.06 191 LEU B C 1
ATOM 4687 O O . LEU B 1 191 ? -12.375 -16.672 -7.309 1 93.06 191 LEU B O 1
ATOM 4691 N N . HIS B 1 192 ? -11.828 -14.586 -6.676 1 93.56 192 HIS B N 1
ATOM 4692 C CA . HIS B 1 192 ? -10.5 -14.961 -6.207 1 93.56 192 HIS B CA 1
ATOM 4693 C C . HIS B 1 192 ? -10.586 -15.93 -5.035 1 93.56 192 HIS B C 1
ATOM 4695 O O . HIS B 1 192 ? -9.859 -16.922 -4.992 1 93.56 192 HIS B O 1
ATOM 4701 N N . ILE B 1 193 ? -11.461 -15.664 -4.129 1 90.94 193 ILE B N 1
ATOM 4702 C CA . ILE B 1 193 ? -11.648 -16.516 -2.957 1 90.94 193 ILE B CA 1
ATOM 4703 C C . ILE B 1 193 ? -12.195 -17.875 -3.391 1 90.94 193 ILE B C 1
ATOM 4705 O O . ILE B 1 193 ? -11.734 -18.906 -2.916 1 90.94 193 ILE B O 1
ATOM 4709 N N . MET B 1 194 ? -13.109 -17.875 -4.285 1 91.75 194 MET B N 1
ATOM 4710 C CA . MET B 1 194 ? -13.719 -19.109 -4.762 1 91.75 194 MET B CA 1
ATOM 4711 C C . MET B 1 194 ? -12.695 -19.984 -5.484 1 91.75 194 MET B C 1
ATOM 4713 O O . MET B 1 194 ? -12.688 -21.203 -5.316 1 91.75 194 MET B O 1
ATOM 4717 N N . LYS B 1 195 ? -11.898 -19.375 -6.273 1 95.25 195 LYS B N 1
ATOM 4718 C CA . LYS B 1 195 ? -10.859 -20.125 -6.973 1 95.25 195 LYS B CA 1
ATOM 4719 C C . LYS B 1 195 ? -9.891 -20.766 -5.984 1 95.25 195 LYS B C 1
ATOM 4721 O O . LYS B 1 195 ? -9.484 -21.922 -6.164 1 95.25 195 LYS B O 1
ATOM 4726 N N . ARG B 1 196 ? -9.5 -20.031 -4.984 1 94.19 196 ARG B N 1
ATOM 4727 C CA . ARG B 1 196 ? -8.641 -20.578 -3.938 1 94.19 196 ARG B CA 1
ATOM 4728 C C . ARG B 1 196 ? -9.281 -21.781 -3.271 1 94.19 196 ARG B C 1
ATOM 4730 O O . ARG B 1 196 ? -8.609 -22.797 -3.035 1 94.19 196 ARG B O 1
ATOM 4737 N N . ASN B 1 197 ? -10.523 -21.656 -2.988 1 91.81 197 ASN B N 1
ATOM 4738 C CA . ASN B 1 197 ? -11.242 -22.75 -2.35 1 91.81 197 ASN B CA 1
ATOM 4739 C C . ASN B 1 197 ? -11.297 -23.984 -3.248 1 91.81 197 ASN B C 1
ATOM 4741 O O . ASN B 1 197 ? -11.211 -25.109 -2.768 1 91.81 197 ASN B O 1
ATOM 4745 N N . ILE B 1 198 ? -11.492 -23.75 -4.48 1 95.5 198 ILE B N 1
ATOM 4746 C CA . ILE B 1 198 ? -11.516 -24.859 -5.438 1 95.5 198 ILE B CA 1
ATOM 4747 C C . ILE B 1 198 ? -10.164 -25.562 -5.457 1 95.5 198 ILE B C 1
ATOM 4749 O O . ILE B 1 198 ? -10.102 -26.797 -5.422 1 95.5 198 ILE B O 1
ATOM 4753 N N . LEU B 1 199 ? -9.102 -24.797 -5.438 1 97 199 LEU B N 1
ATOM 4754 C CA . LEU B 1 199 ? -7.758 -25.375 -5.441 1 97 199 LEU B CA 1
ATOM 4755 C C . LEU B 1 199 ? -7.52 -26.203 -4.184 1 97 199 LEU B C 1
ATOM 4757 O O . LEU B 1 199 ? -6.938 -27.297 -4.25 1 97 199 LEU B O 1
ATOM 4761 N N . LEU B 1 200 ? -7.996 -25.703 -3.084 1 95.56 200 LEU B N 1
ATOM 4762 C CA . LEU B 1 200 ? -7.852 -26.422 -1.827 1 95.56 200 LEU B CA 1
ATOM 4763 C C . LEU B 1 200 ? -8.617 -27.75 -1.876 1 95.56 200 LEU B C 1
ATOM 4765 O O . LEU B 1 200 ? -8.094 -28.781 -1.454 1 95.56 200 LEU B O 1
ATOM 4769 N N . THR B 1 201 ? -9.789 -27.688 -2.418 1 95.62 201 THR B N 1
ATOM 4770 C CA . THR B 1 201 ? -10.609 -28.891 -2.529 1 95.62 201 THR B CA 1
ATOM 4771 C C . THR B 1 201 ? -9.953 -29.922 -3.445 1 95.62 201 THR B C 1
ATOM 4773 O O . THR B 1 201 ? -9.914 -31.109 -3.127 1 95.62 201 THR B O 1
ATOM 4776 N N . VAL B 1 202 ? -9.461 -29.453 -4.539 1 97.06 202 VAL B N 1
ATOM 4777 C CA . VAL B 1 202 ? -8.789 -30.328 -5.488 1 97.06 202 VAL B CA 1
ATOM 4778 C C . VAL B 1 202 ? -7.562 -30.969 -4.828 1 97.06 202 VAL B C 1
ATOM 4780 O O . VAL B 1 202 ? -7.312 -32.156 -4.988 1 97.06 202 VAL B O 1
ATOM 4783 N N . ALA B 1 203 ? -6.793 -30.156 -4.102 1 97.81 203 ALA B N 1
ATOM 4784 C CA . ALA B 1 203 ? -5.598 -30.656 -3.424 1 97.81 203 ALA B CA 1
ATOM 4785 C C . ALA B 1 203 ? -5.953 -31.75 -2.436 1 97.81 203 ALA B C 1
ATOM 4787 O O . ALA B 1 203 ? -5.281 -32.781 -2.383 1 97.81 203 ALA B O 1
ATOM 4788 N N . LYS B 1 204 ? -6.98 -31.562 -1.707 1 96.56 204 LYS B N 1
ATOM 4789 C CA . LYS B 1 204 ? -7.422 -32.562 -0.739 1 96.56 204 LYS B CA 1
ATOM 4790 C C . LYS B 1 204 ? -7.867 -33.844 -1.437 1 96.56 204 LYS B C 1
ATOM 4792 O O . LYS B 1 204 ? -7.523 -34.938 -1.004 1 96.56 204 LYS B O 1
ATOM 4797 N N . GLN B 1 205 ? -8.586 -33.688 -2.504 1 96.69 205 GLN B N 1
ATOM 4798 C CA . GLN B 1 205 ? -9.086 -34.844 -3.248 1 96.69 205 GLN B CA 1
ATOM 4799 C C . GLN B 1 205 ? -7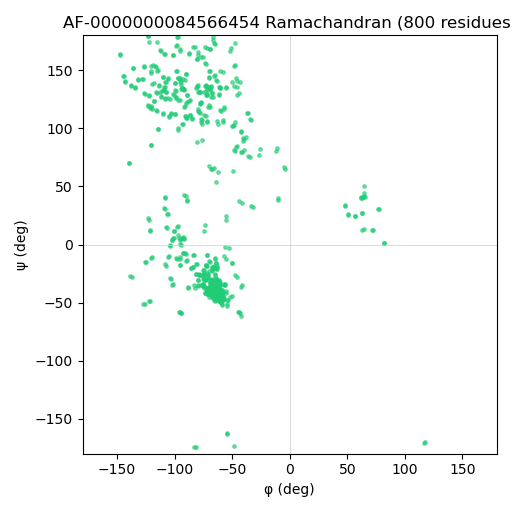.934 -35.656 -3.859 1 96.69 205 GLN B C 1
ATOM 4801 O O . GLN B 1 205 ? -8.016 -36.875 -3.986 1 96.69 205 GLN B O 1
ATOM 4806 N N . LEU B 1 206 ? -6.91 -34.969 -4.23 1 96.06 206 LEU B N 1
ATOM 4807 C CA . LEU B 1 206 ? -5.773 -35.656 -4.863 1 96.06 206 LEU B CA 1
ATOM 4808 C C . LEU B 1 206 ? -4.688 -35.938 -3.842 1 96.06 206 LEU B C 1
ATOM 4810 O O . LEU B 1 206 ? -3.566 -36.312 -4.211 1 96.06 206 LEU B O 1
ATOM 4814 N N . ASN B 1 207 ? -4.914 -35.719 -2.561 1 96.75 207 ASN B N 1
ATOM 4815 C CA . ASN B 1 207 ? -4.031 -36 -1.437 1 96.75 207 ASN B CA 1
ATOM 4816 C C . ASN B 1 207 ? -2.73 -35.219 -1.518 1 96.75 207 ASN B C 1
ATOM 4818 O O . ASN B 1 207 ? -1.646 -35.781 -1.332 1 96.75 207 ASN B O 1
ATOM 4822 N N . CYS B 1 208 ? -2.846 -34 -1.901 1 97.56 208 CYS B N 1
ATOM 4823 C CA . CYS B 1 208 ? -1.709 -33.094 -1.911 1 97.56 208 CYS B CA 1
ATOM 4824 C C . CYS B 1 208 ? -1.654 -32.281 -0.626 1 97.56 208 CYS B C 1
ATOM 4826 O O . CYS B 1 208 ? -2.68 -31.781 -0.157 1 97.56 208 CYS B O 1
ATOM 4828 N N . LYS B 1 209 ? -0.484 -32.094 -0.125 1 97.12 209 LYS B N 1
ATOM 4829 C CA . LYS B 1 209 ? -0.314 -31.328 1.113 1 97.12 209 LYS B CA 1
ATOM 4830 C C . LYS B 1 209 ? 0.015 -29.875 0.825 1 97.12 209 LYS B C 1
ATOM 4832 O O . LYS B 1 209 ? -0.133 -29.016 1.696 1 97.12 209 LYS B O 1
ATOM 4837 N N . TYR B 1 210 ? 0.433 -29.641 -0.379 1 97.56 210 TYR B N 1
ATOM 4838 C CA . TYR B 1 210 ? 0.854 -28.297 -0.757 1 97.56 210 TYR B CA 1
ATOM 4839 C C . TYR B 1 210 ? 0.303 -27.922 -2.127 1 97.56 210 TYR B C 1
ATOM 4841 O O . TYR B 1 210 ? 0.038 -28.781 -2.959 1 97.56 210 TYR B O 1
ATOM 4849 N N . ILE B 1 211 ? 0.105 -26.656 -2.34 1 98.38 211 ILE B N 1
ATOM 4850 C CA . ILE B 1 211 ? -0.255 -26.078 -3.633 1 98.38 211 ILE B CA 1
ATOM 4851 C C . ILE B 1 211 ? 0.78 -25.031 -4.039 1 98.38 211 ILE B C 1
ATOM 4853 O O . ILE B 1 211 ? 1.142 -24.156 -3.24 1 98.38 211 ILE B O 1
ATOM 4857 N N . PHE B 1 212 ? 1.316 -25.125 -5.246 1 98.12 212 PHE B N 1
ATOM 4858 C CA . PHE B 1 212 ? 2.158 -24.078 -5.816 1 98.12 212 PHE B CA 1
ATOM 4859 C C . PHE B 1 212 ? 1.346 -23.172 -6.727 1 98.12 212 PHE B C 1
ATOM 4861 O O . PHE B 1 212 ? 0.667 -23.641 -7.641 1 98.12 212 PHE B O 1
ATOM 4868 N N . THR B 1 213 ? 1.387 -21.922 -6.445 1 97.94 213 THR B N 1
ATOM 4869 C CA . THR B 1 213 ? 0.793 -20.938 -7.348 1 97.94 213 THR B CA 1
ATOM 4870 C C . THR B 1 213 ? 1.876 -20.109 -8.031 1 97.94 213 THR B C 1
ATOM 4872 O O . THR B 1 213 ? 2.92 -19.828 -7.438 1 97.94 213 THR B O 1
ATOM 4875 N N . PRO B 1 214 ? 1.688 -19.734 -9.258 1 97.25 214 PRO B N 1
ATOM 4876 C CA . PRO B 1 214 ? 2.746 -19.078 -10.023 1 97.25 214 PRO B CA 1
ATOM 4877 C C . PRO B 1 214 ? 2.738 -17.562 -9.867 1 97.25 214 PRO B C 1
ATOM 4879 O O . PRO B 1 214 ? 2.973 -16.828 -10.828 1 97.25 214 PRO B O 1
ATOM 4882 N N . GLU B 1 215 ? 2.455 -17.031 -8.742 1 96.75 215 GLU B N 1
ATOM 4883 C CA . GLU B 1 215 ? 2.441 -15.594 -8.492 1 96.75 215 GLU B CA 1
ATOM 4884 C C . GLU B 1 215 ? 3.859 -15.023 -8.453 1 96.75 215 GLU B C 1
ATOM 4886 O O . GLU B 1 215 ? 4.758 -15.625 -7.859 1 96.75 215 GLU B O 1
ATOM 4891 N N . LEU B 1 216 ? 3.998 -13.883 -9.102 1 97 216 LEU B N 1
ATOM 4892 C CA . LEU B 1 216 ? 5.277 -13.18 -9.156 1 97 216 LEU B CA 1
ATOM 4893 C C . LEU B 1 216 ? 5.34 -12.086 -8.102 1 97 216 LEU B C 1
ATOM 4895 O O . LEU B 1 216 ? 4.367 -11.859 -7.375 1 97 216 LEU B O 1
ATOM 4899 N N . SER B 1 217 ? 6.492 -11.43 -8.078 1 96.38 217 SER B N 1
ATOM 4900 C CA . SER B 1 217 ? 6.688 -10.336 -7.137 1 96.38 217 SER B CA 1
ATOM 4901 C C . SER B 1 217 ? 5.66 -9.227 -7.355 1 96.38 217 SER B C 1
ATOM 4903 O O . SER B 1 217 ? 5.117 -8.68 -6.398 1 96.38 217 SER B O 1
ATOM 4905 N N . MET B 1 218 ? 5.391 -8.945 -8.625 1 95.81 218 MET B N 1
ATOM 4906 C CA . MET B 1 218 ? 4.445 -7.875 -8.93 1 95.81 218 MET B CA 1
ATOM 4907 C C . MET B 1 218 ? 3.033 -8.266 -8.5 1 95.81 218 MET B C 1
ATOM 4909 O O . MET B 1 218 ? 2.252 -7.406 -8.078 1 95.81 218 MET B O 1
ATOM 4913 N N . ASP B 1 219 ? 2.732 -9.531 -8.633 1 96.75 219 ASP B N 1
ATOM 4914 C CA . ASP B 1 219 ? 1.431 -10.016 -8.18 1 96.75 219 ASP B CA 1
ATOM 4915 C C . ASP B 1 219 ? 1.283 -9.867 -6.668 1 96.75 219 ASP B C 1
ATOM 4917 O O . ASP B 1 219 ? 0.228 -9.453 -6.18 1 96.75 219 ASP B O 1
ATOM 4921 N N . ILE B 1 220 ? 2.33 -10.234 -5.969 1 97.25 220 ILE B N 1
ATOM 4922 C CA . ILE B 1 220 ? 2.338 -10.156 -4.512 1 97.25 220 ILE B CA 1
ATOM 4923 C C . ILE B 1 220 ? 2.197 -8.695 -4.078 1 97.25 220 ILE B C 1
ATOM 4925 O O . ILE B 1 220 ? 1.407 -8.383 -3.184 1 97.25 220 ILE B O 1
ATOM 4929 N N . ALA B 1 221 ? 2.938 -7.812 -4.699 1 97.06 221 ALA B N 1
ATOM 4930 C CA . ALA B 1 221 ? 2.873 -6.391 -4.379 1 97.06 221 ALA B CA 1
ATOM 4931 C C . ALA B 1 221 ? 1.478 -5.832 -4.637 1 97.06 221 ALA B C 1
ATOM 4933 O O . ALA B 1 221 ? 0.94 -5.082 -3.82 1 97.06 221 ALA B O 1
ATOM 4934 N N . SER B 1 222 ? 0.926 -6.188 -5.766 1 96.62 222 SER B N 1
ATOM 4935 C CA . SER B 1 222 ? -0.426 -5.754 -6.102 1 96.62 222 SER B CA 1
ATOM 4936 C C . SER B 1 222 ? -1.438 -6.258 -5.078 1 96.62 222 SER B C 1
ATOM 4938 O O . SER B 1 222 ? -2.328 -5.516 -4.66 1 96.62 222 SER B O 1
ATOM 4940 N N . SER B 1 223 ? -1.319 -7.496 -4.746 1 96.19 223 SER B N 1
ATOM 4941 C CA . SER B 1 223 ? -2.213 -8.086 -3.756 1 96.19 223 SER B CA 1
ATOM 4942 C C . SER B 1 223 ? -2.084 -7.395 -2.404 1 96.19 223 SER B C 1
ATOM 4944 O O . SER B 1 223 ? -3.08 -7.188 -1.71 1 96.19 223 SER B O 1
ATOM 4946 N N . LEU B 1 224 ? -0.878 -7.07 -2.035 1 95.25 224 LEU B N 1
ATOM 4947 C CA . LEU B 1 224 ? -0.628 -6.371 -0.779 1 95.25 224 LEU B CA 1
ATOM 4948 C C . LEU B 1 224 ? -1.37 -5.039 -0.741 1 95.25 224 LEU B C 1
ATOM 4950 O O . LEU B 1 224 ? -2.117 -4.766 0.201 1 95.25 224 LEU B O 1
ATOM 4954 N N . LEU B 1 225 ? -1.193 -4.285 -1.738 1 95.06 225 LEU B N 1
ATOM 4955 C CA . LEU B 1 225 ? -1.81 -2.963 -1.78 1 95.06 225 LEU B CA 1
ATOM 4956 C C . LEU B 1 225 ? -3.326 -3.074 -1.9 1 95.06 225 LEU B C 1
ATOM 4958 O O . LEU B 1 225 ? -4.059 -2.256 -1.339 1 95.06 225 LEU B O 1
ATOM 4962 N N . THR B 1 226 ? -3.797 -4.051 -2.656 1 95 226 THR B N 1
ATOM 4963 C CA . THR B 1 226 ? -5.23 -4.293 -2.77 1 95 226 THR B CA 1
ATOM 4964 C C . THR B 1 226 ? -5.836 -4.613 -1.406 1 95 226 THR B C 1
ATOM 4966 O O . THR B 1 226 ? -6.898 -4.098 -1.057 1 95 226 THR B O 1
ATOM 4969 N N . ASN B 1 227 ? -5.168 -5.473 -0.664 1 92.31 227 ASN B N 1
ATOM 4970 C CA . ASN B 1 227 ? -5.652 -5.816 0.669 1 92.31 227 ASN B CA 1
ATOM 4971 C C . ASN B 1 227 ? -5.734 -4.59 1.57 1 92.31 227 ASN B C 1
ATOM 4973 O O . ASN B 1 227 ? -6.715 -4.41 2.295 1 92.31 227 ASN B O 1
ATOM 4977 N N . ILE B 1 228 ? -4.793 -3.742 1.491 1 91.06 228 ILE B N 1
ATOM 4978 C CA . ILE B 1 228 ? -4.785 -2.52 2.285 1 91.06 228 ILE B CA 1
ATOM 4979 C C . ILE B 1 228 ? -5.941 -1.619 1.861 1 91.06 228 ILE B C 1
ATOM 4981 O O . ILE B 1 228 ? -6.672 -1.098 2.707 1 91.06 228 ILE B O 1
ATOM 4985 N N . ALA B 1 229 ? -6.16 -1.525 0.609 1 92.06 229 ALA B N 1
ATOM 4986 C CA . ALA B 1 229 ? -7.176 -0.629 0.064 1 92.06 229 ALA B CA 1
ATOM 4987 C C . ALA B 1 229 ? -8.578 -1.142 0.371 1 92.06 229 ALA B C 1
ATOM 4989 O O . ALA B 1 229 ? -9.523 -0.355 0.492 1 92.06 229 ALA B O 1
ATOM 4990 N N . LEU B 1 230 ? -8.711 -2.43 0.5 1 90.31 230 LEU B N 1
ATOM 4991 C CA . LEU B 1 230 ? -10.031 -3.018 0.682 1 90.31 230 LEU B CA 1
ATOM 4992 C C . LEU B 1 230 ? -10.281 -3.361 2.148 1 90.31 230 LEU B C 1
ATOM 4994 O O . LEU B 1 230 ? -11.266 -4.016 2.479 1 90.31 230 LEU B O 1
ATOM 4998 N N . GLY B 1 231 ? -9.398 -2.998 2.994 1 86.94 231 GLY B N 1
ATOM 4999 C CA . GLY B 1 231 ? -9.578 -3.225 4.418 1 86.94 231 GLY B CA 1
ATOM 5000 C C . GLY B 1 231 ? -9.32 -4.66 4.832 1 86.94 231 GLY B C 1
ATOM 5001 O O . GLY B 1 231 ? -9.984 -5.184 5.734 1 86.94 231 GLY B O 1
ATOM 5002 N N . ARG B 1 232 ? -8.469 -5.273 4.137 1 86.81 232 ARG B N 1
ATOM 5003 C CA . ARG B 1 232 ? -8.109 -6.664 4.398 1 86.81 232 ARG B CA 1
ATOM 5004 C C . ARG B 1 232 ? -6.715 -6.77 4.996 1 86.81 232 ARG B C 1
ATOM 5006 O O . ARG B 1 232 ? -5.945 -7.66 4.637 1 86.81 232 ARG B O 1
ATOM 5013 N N . GLY B 1 233 ? -6.422 -5.906 5.844 1 83.62 233 GLY B N 1
ATOM 5014 C CA . GLY B 1 233 ? -5.109 -5.898 6.465 1 83.62 233 GLY B CA 1
ATOM 5015 C C . GLY B 1 233 ? -4.77 -7.207 7.156 1 83.62 233 GLY B C 1
ATOM 5016 O O . GLY B 1 233 ? -3.621 -7.656 7.117 1 83.62 233 GLY B O 1
ATOM 5017 N N . SER B 1 234 ? -5.742 -7.887 7.746 1 81.69 234 SER B N 1
ATOM 5018 C CA . SER B 1 234 ? -5.52 -9.125 8.484 1 81.69 234 SER B CA 1
ATOM 5019 C C . SER B 1 234 ? -5.215 -10.281 7.535 1 81.69 234 SER B C 1
ATOM 5021 O O . SER B 1 234 ? -4.664 -11.305 7.953 1 81.69 234 SER B O 1
ATOM 5023 N N . GLN B 1 235 ? -5.535 -10.102 6.332 1 87.19 235 GLN B N 1
ATOM 5024 C CA . GLN B 1 235 ? -5.352 -11.172 5.352 1 87.19 235 GLN B CA 1
ATOM 5025 C C . GLN B 1 235 ? -4 -11.047 4.652 1 87.19 235 GLN B C 1
ATOM 5027 O O . GLN B 1 235 ? -3.58 -11.953 3.934 1 87.19 235 GLN B O 1
ATOM 5032 N N . VAL B 1 236 ? -3.258 -9.938 4.902 1 88.56 236 VAL B N 1
ATOM 5033 C CA . VAL B 1 236 ? -2.041 -9.625 4.164 1 88.56 236 VAL B CA 1
ATOM 5034 C C . VAL B 1 236 ? -1.022 -10.75 4.34 1 88.56 236 VAL B C 1
ATOM 5036 O O . VAL B 1 236 ? -0.499 -11.281 3.359 1 88.56 236 VAL B O 1
ATOM 5039 N N . PRO B 1 237 ? -0.755 -11.25 5.543 1 85.81 237 PRO B N 1
ATOM 5040 C CA . PRO B 1 237 ? 0.238 -12.32 5.672 1 85.81 237 PRO B CA 1
ATOM 5041 C C . PRO B 1 237 ? -0.153 -13.586 4.91 1 85.81 237 PRO B C 1
ATOM 5043 O O . PRO B 1 237 ? 0.71 -14.258 4.34 1 85.81 237 PRO B O 1
ATOM 5046 N N . ASP B 1 238 ? -1.439 -13.883 4.859 1 89.12 238 ASP B N 1
ATOM 5047 C CA . ASP B 1 238 ? -1.927 -15.07 4.168 1 89.12 238 ASP B CA 1
ATOM 5048 C C . ASP B 1 238 ? -1.862 -14.891 2.654 1 89.12 238 ASP B C 1
ATOM 5050 O O . ASP B 1 238 ? -1.44 -15.797 1.934 1 89.12 238 ASP B O 1
ATOM 5054 N N . ASP B 1 239 ? -2.238 -13.727 2.225 1 91.44 239 ASP B N 1
ATOM 5055 C CA . ASP B 1 239 ? -2.412 -13.492 0.795 1 91.44 239 ASP B CA 1
ATOM 5056 C C . ASP B 1 239 ? -1.082 -13.148 0.128 1 91.44 239 ASP B C 1
ATOM 5058 O O . ASP B 1 239 ? -0.946 -13.266 -1.092 1 91.44 239 ASP B O 1
ATOM 5062 N N . THR B 1 240 ? -0.082 -12.727 0.882 1 93.25 240 THR B N 1
ATOM 5063 C CA . THR B 1 240 ? 1.122 -12.211 0.246 1 93.25 240 THR B CA 1
ATOM 5064 C C . THR B 1 240 ? 2.359 -12.953 0.739 1 93.25 240 THR B C 1
ATOM 5066 O O . THR B 1 240 ? 3.426 -12.875 0.126 1 93.25 240 THR B O 1
ATOM 5069 N N . GLY B 1 241 ? 2.279 -13.672 1.801 1 91.5 241 GLY B N 1
ATOM 5070 C CA . GLY B 1 241 ? 3.416 -14.414 2.316 1 91.5 241 GLY B CA 1
ATOM 5071 C C . GLY B 1 241 ? 3.818 -15.586 1.433 1 91.5 241 GLY B C 1
ATOM 5072 O O . GLY B 1 241 ? 3.09 -15.945 0.506 1 91.5 241 GLY B O 1
ATOM 5073 N N . PHE B 1 242 ? 5.004 -16.125 1.762 1 93.69 242 PHE B N 1
ATOM 5074 C CA . PHE B 1 242 ? 5.453 -17.297 1.02 1 93.69 242 PHE B CA 1
ATOM 5075 C C . PHE B 1 242 ? 4.488 -18.469 1.211 1 93.69 242 PHE B C 1
ATOM 5077 O O . PHE B 1 242 ? 4.195 -19.203 0.264 1 93.69 242 PHE B O 1
ATOM 5084 N N . CYS B 1 243 ? 4.039 -18.562 2.383 1 94 243 CYS B N 1
ATOM 5085 C CA . CYS B 1 243 ? 3.188 -19.688 2.744 1 94 243 CYS B CA 1
ATOM 5086 C C . CYS B 1 243 ? 1.846 -19.203 3.283 1 94 243 CYS B C 1
ATOM 5088 O O . CYS B 1 243 ? 1.8 -18.391 4.203 1 94 243 CYS B O 1
ATOM 5090 N N . ASP B 1 244 ? 0.859 -19.594 2.617 1 92.94 244 ASP B N 1
ATOM 5091 C CA . ASP B 1 244 ? -0.507 -19.453 3.113 1 92.94 244 ASP B CA 1
ATOM 5092 C C . ASP B 1 244 ? -0.957 -20.719 3.842 1 92.94 244 ASP B C 1
ATOM 5094 O O . ASP B 1 244 ? -1.286 -21.719 3.207 1 92.94 244 ASP B O 1
ATOM 5098 N N . GLY B 1 245 ? -0.983 -20.688 5.203 1 90.06 245 GLY B N 1
ATOM 5099 C CA . GLY B 1 245 ? -1.295 -21.844 6.012 1 90.06 245 GLY B CA 1
ATOM 5100 C C . GLY B 1 245 ? -2.65 -21.766 6.688 1 90.06 245 GLY B C 1
ATOM 5101 O O . GLY B 1 245 ? -2.852 -22.328 7.758 1 90.06 245 GLY B O 1
ATOM 5102 N N . ARG B 1 246 ? -3.621 -21.094 6.078 1 86.31 246 ARG B N 1
ATOM 5103 C CA . ARG B 1 246 ? -4.938 -20.938 6.68 1 86.31 246 ARG B CA 1
ATOM 5104 C C . ARG B 1 246 ? -5.668 -22.266 6.785 1 86.31 246 ARG B C 1
ATOM 5106 O O . ARG B 1 246 ? -6.395 -22.5 7.75 1 86.31 246 ARG B O 1
ATOM 5113 N N . ASP B 1 247 ? -5.488 -22.984 5.754 1 89.94 247 ASP B N 1
ATOM 5114 C CA . ASP B 1 247 ? -6.07 -24.328 5.789 1 89.94 247 ASP B CA 1
ATOM 5115 C C . ASP B 1 247 ? -5.191 -25.281 6.586 1 89.94 247 ASP B C 1
ATOM 5117 O O . ASP B 1 247 ? -3.967 -25.266 6.461 1 89.94 247 ASP B O 1
ATOM 5121 N N . SER B 1 248 ? -5.746 -26.094 7.398 1 89.06 248 SER B N 1
ATOM 5122 C CA . SER B 1 248 ? -5.008 -26.969 8.312 1 89.06 248 SER B CA 1
ATOM 5123 C C . SER B 1 248 ? -4.367 -28.125 7.566 1 89.06 248 SER B C 1
ATOM 5125 O O . SER B 1 248 ? -3.354 -28.672 8.008 1 89.06 248 SER B O 1
ATOM 5127 N N . GLU B 1 249 ? -4.895 -28.531 6.496 1 93.25 249 GLU B N 1
ATOM 5128 C CA . GLU B 1 249 ? -4.438 -29.734 5.809 1 93.25 249 GLU B CA 1
ATOM 5129 C C . GLU B 1 249 ? -3.553 -29.391 4.617 1 93.25 249 GLU B C 1
ATOM 5131 O O . GLU B 1 249 ? -2.67 -30.156 4.246 1 93.25 249 GLU B O 1
ATOM 5136 N N . VAL B 1 250 ? -3.863 -28.312 4.004 1 96.56 250 VAL B N 1
ATOM 5137 C CA . VAL B 1 250 ? -3.184 -27.969 2.762 1 96.56 250 VAL B CA 1
ATOM 5138 C C . VAL B 1 250 ? -2.605 -26.562 2.869 1 96.56 250 VAL B C 1
ATOM 5140 O O . VAL B 1 250 ? -3.305 -25.625 3.262 1 96.56 250 VAL B O 1
ATOM 5143 N N . LYS B 1 251 ? -1.321 -26.406 2.518 1 96.75 251 LYS B N 1
ATOM 5144 C CA . LYS B 1 251 ? -0.674 -25.094 2.502 1 96.75 251 LYS B CA 1
ATOM 5145 C C . LYS B 1 251 ? -0.424 -24.625 1.073 1 96.75 251 LYS B C 1
ATOM 5147 O O . LYS B 1 251 ? -0.079 -25.422 0.201 1 96.75 251 LYS B O 1
ATOM 5152 N N . ILE B 1 252 ? -0.641 -23.375 0.839 1 97.38 252 ILE B N 1
ATOM 5153 C CA . ILE B 1 252 ? -0.369 -22.781 -0.465 1 97.38 252 ILE B CA 1
ATOM 5154 C C . ILE B 1 252 ? 0.978 -22.062 -0.434 1 97.38 252 ILE B C 1
ATOM 5156 O O . ILE B 1 252 ? 1.224 -21.219 0.442 1 97.38 252 ILE B O 1
ATOM 5160 N N . LEU B 1 253 ? 1.826 -22.391 -1.349 1 97.12 253 LEU B N 1
ATOM 5161 C CA . LEU B 1 253 ? 3.154 -21.797 -1.447 1 97.12 253 LEU B CA 1
ATOM 5162 C C . LEU B 1 253 ? 3.297 -21 -2.74 1 97.12 253 LEU B C 1
ATOM 5164 O O . LEU B 1 253 ? 2.68 -21.344 -3.752 1 97.12 253 LEU B O 1
ATOM 5168 N N . ARG B 1 254 ? 4.098 -20 -2.654 1 97.19 254 ARG B N 1
ATOM 5169 C CA . ARG B 1 254 ? 4.348 -19.125 -3.801 1 97.19 254 ARG B CA 1
ATOM 5170 C C . ARG B 1 254 ? 5.824 -19.125 -4.18 1 97.19 254 ARG B C 1
ATOM 5172 O O . ARG B 1 254 ? 6.547 -18.172 -3.881 1 97.19 254 ARG B O 1
ATOM 5179 N N . PRO B 1 255 ? 6.207 -20.062 -4.977 1 96.19 255 PRO B N 1
ATOM 5180 C CA . PRO B 1 255 ? 7.637 -20.281 -5.207 1 96.19 255 PRO B CA 1
ATOM 5181 C C . PRO B 1 255 ? 8.258 -19.219 -6.117 1 96.19 255 PRO B C 1
ATOM 5183 O O . PRO B 1 255 ? 9.477 -19.047 -6.125 1 96.19 255 PRO B O 1
ATOM 5186 N N . LEU B 1 256 ? 7.465 -18.531 -6.926 1 97.31 256 LEU B N 1
ATOM 5187 C CA . LEU B 1 256 ? 8.008 -17.578 -7.879 1 97.31 256 LEU B CA 1
ATOM 5188 C C . LEU B 1 256 ? 7.863 -16.156 -7.352 1 97.31 256 LEU B C 1
ATOM 5190 O O . LEU B 1 256 ? 8.086 -15.188 -8.094 1 97.31 256 LEU B O 1
ATOM 5194 N N . ARG B 1 257 ? 7.531 -15.953 -6.105 1 95.94 257 ARG B N 1
ATOM 5195 C CA . ARG B 1 257 ? 7.152 -14.656 -5.551 1 95.94 257 ARG B CA 1
ATOM 5196 C C . ARG B 1 257 ? 8.312 -13.672 -5.617 1 95.94 257 ARG B C 1
ATOM 5198 O O . ARG B 1 257 ? 8.109 -12.461 -5.508 1 95.94 257 ARG B O 1
ATOM 5205 N N . ASN B 1 258 ? 9.578 -14.125 -5.832 1 93.31 258 ASN B N 1
ATOM 5206 C CA . ASN B 1 258 ? 10.742 -13.242 -5.879 1 93.31 258 ASN B CA 1
ATOM 5207 C C . ASN B 1 258 ? 11.195 -12.992 -7.312 1 93.31 258 ASN B C 1
ATOM 5209 O O . ASN B 1 258 ? 12.195 -12.305 -7.543 1 93.31 258 ASN B O 1
ATOM 5213 N N . PHE B 1 259 ? 10.469 -13.508 -8.25 1 95.31 259 PHE B N 1
ATOM 5214 C CA . PHE B 1 259 ? 10.836 -13.352 -9.648 1 95.31 259 PHE B CA 1
ATOM 5215 C C . PHE B 1 259 ? 10.055 -12.211 -10.289 1 95.31 259 PHE B C 1
ATOM 5217 O O . PHE B 1 259 ? 8.914 -11.938 -9.906 1 95.31 259 PHE B O 1
ATOM 5224 N N . ASP B 1 260 ? 10.695 -11.594 -11.234 1 91.75 260 ASP B N 1
ATOM 5225 C CA . ASP B 1 260 ? 10.008 -10.633 -12.086 1 91.75 260 ASP B CA 1
ATOM 5226 C C . ASP B 1 260 ? 9.656 -11.258 -13.438 1 91.75 260 ASP B C 1
ATOM 5228 O O . ASP B 1 260 ? 10.211 -12.289 -13.812 1 91.75 260 ASP B O 1
ATOM 5232 N N . MET B 1 261 ? 8.758 -10.633 -14.133 1 92.44 261 MET B N 1
ATOM 5233 C CA . MET B 1 261 ? 8.281 -11.148 -15.414 1 92.44 261 MET B CA 1
ATOM 5234 C C . MET B 1 261 ? 9.414 -11.211 -16.438 1 92.44 261 MET B C 1
ATOM 5236 O O . MET B 1 261 ? 9.523 -12.172 -17.188 1 92.44 261 MET B O 1
ATOM 5240 N N . LYS B 1 262 ? 10.227 -10.242 -16.438 1 90.56 262 LYS B N 1
ATOM 5241 C CA . LYS B 1 262 ? 11.328 -10.203 -17.391 1 90.56 262 LYS B CA 1
ATOM 5242 C C . LYS B 1 262 ? 12.273 -11.383 -17.188 1 90.56 262 LYS B C 1
ATOM 5244 O O . LYS B 1 262 ? 12.758 -11.977 -18.156 1 90.56 262 LYS B O 1
ATOM 5249 N N . GLU B 1 263 ? 12.516 -11.672 -15.961 1 93.19 263 GLU B N 1
ATOM 5250 C CA . GLU B 1 263 ? 13.391 -12.797 -15.625 1 93.19 263 GLU B CA 1
ATOM 5251 C C . GLU B 1 263 ? 12.828 -14.109 -16.156 1 93.19 263 GLU B C 1
ATOM 5253 O O . GLU B 1 263 ? 13.555 -14.891 -16.781 1 93.19 263 GLU B O 1
ATOM 5258 N N . LEU B 1 264 ? 11.57 -14.32 -15.984 1 96.06 264 LEU B N 1
ATOM 5259 C CA . LEU B 1 264 ? 10.961 -15.586 -16.391 1 96.06 264 LEU B CA 1
ATOM 5260 C C . LEU B 1 264 ? 10.781 -15.648 -17.906 1 96.06 264 LEU B C 1
ATOM 5262 O O . LEU B 1 264 ? 10.891 -16.719 -18.5 1 96.06 264 LEU B O 1
ATOM 5266 N N . ALA B 1 265 ? 10.492 -14.508 -18.5 1 95.19 265 ALA B N 1
ATOM 5267 C CA . ALA B 1 265 ? 10.414 -14.461 -19.953 1 95.19 265 ALA B CA 1
ATOM 5268 C C . ALA B 1 265 ? 11.758 -14.82 -20.594 1 95.19 265 ALA B C 1
ATOM 5270 O O . ALA B 1 265 ? 11.812 -15.609 -21.531 1 95.19 265 ALA B O 1
ATOM 5271 N N . MET B 1 266 ? 12.82 -14.289 -20.062 1 95.56 266 MET B N 1
ATOM 5272 C CA . MET B 1 266 ? 14.156 -14.578 -20.594 1 95.56 266 MET B CA 1
ATOM 5273 C C . MET B 1 266 ? 14.555 -16.016 -20.297 1 95.56 266 MET B C 1
ATOM 5275 O O . MET B 1 266 ? 15.219 -16.656 -21.109 1 95.56 266 MET B O 1
ATOM 5279 N N . TYR B 1 26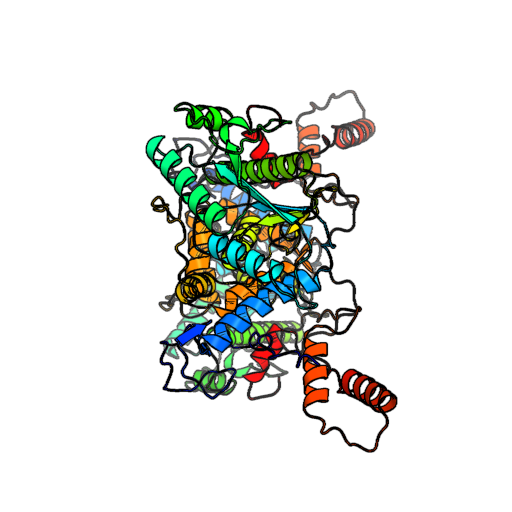7 ? 14.172 -16.438 -19.125 1 96.75 267 TYR B N 1
ATOM 5280 C CA . TYR B 1 267 ? 14.398 -17.844 -18.797 1 96.75 267 TYR B CA 1
ATOM 5281 C C . TYR B 1 267 ? 13.805 -18.766 -19.859 1 96.75 267 TYR B C 1
ATOM 5283 O O . TYR B 1 267 ? 14.461 -19.703 -20.328 1 96.75 267 TYR B O 1
ATOM 5291 N N . ASN B 1 268 ? 12.578 -18.5 -20.234 1 95.75 268 ASN B N 1
ATOM 5292 C CA . ASN B 1 268 ? 11.898 -19.297 -21.234 1 95.75 268 ASN B CA 1
ATOM 5293 C C . ASN B 1 268 ? 12.578 -19.172 -22.594 1 95.75 268 ASN B C 1
ATOM 5295 O O . ASN B 1 268 ? 12.695 -20.156 -23.328 1 95.75 268 ASN B O 1
ATOM 5299 N N . VAL B 1 269 ? 13.031 -18 -22.922 1 95.56 269 VAL B N 1
ATOM 5300 C CA . VAL B 1 269 ? 13.711 -17.781 -24.188 1 95.56 269 VAL B CA 1
ATOM 5301 C C . VAL B 1 269 ? 15 -18.594 -24.25 1 95.56 269 VAL B C 1
ATOM 5303 O O . VAL B 1 269 ? 15.266 -19.281 -25.234 1 95.56 269 VAL B O 1
ATOM 5306 N N . PHE B 1 270 ? 15.758 -18.562 -23.25 1 95.56 270 PHE B N 1
ATOM 5307 C CA . PHE B 1 270 ? 17.062 -19.219 -23.219 1 95.56 270 PHE B CA 1
ATOM 5308 C C . PHE B 1 270 ? 16.906 -20.734 -23.25 1 95.56 270 PHE B C 1
ATOM 5310 O O . PHE B 1 270 ? 17.766 -21.438 -23.781 1 95.56 270 PHE B O 1
ATOM 5317 N N . HIS B 1 271 ? 15.828 -21.25 -22.719 1 94.69 271 HIS B N 1
ATOM 5318 C CA . HIS B 1 271 ? 15.578 -22.688 -22.734 1 94.69 271 HIS B CA 1
ATOM 5319 C C . HIS B 1 271 ? 14.695 -23.078 -23.906 1 94.69 271 HIS B C 1
ATOM 5321 O O . HIS B 1 271 ? 14.281 -24.234 -24.031 1 94.69 271 HIS B O 1
ATOM 5327 N N . LYS B 1 272 ? 14.297 -22.094 -24.734 1 93.94 272 LYS B N 1
ATOM 5328 C CA . LYS B 1 272 ? 13.492 -22.297 -25.938 1 93.94 272 LYS B CA 1
ATOM 5329 C C . LYS B 1 272 ? 12.133 -22.891 -25.594 1 93.94 272 LYS B C 1
ATOM 5331 O O . LYS B 1 272 ? 11.695 -23.859 -26.219 1 93.94 272 LYS B O 1
ATOM 5336 N N . LEU B 1 273 ? 11.641 -22.359 -24.516 1 93.56 273 LEU B N 1
ATOM 5337 C CA . LEU B 1 273 ? 10.297 -22.75 -24.109 1 93.56 273 LEU B CA 1
ATOM 5338 C C . LEU B 1 273 ? 9.258 -21.781 -24.672 1 93.56 273 LEU B C 1
ATOM 5340 O O . LEU B 1 273 ? 9.508 -20.578 -24.781 1 93.56 273 LEU B O 1
ATOM 5344 N N . GLU B 1 274 ? 8.125 -22.281 -25.078 1 90.31 274 GLU B N 1
ATOM 5345 C CA . GLU B 1 274 ? 7.047 -21.484 -25.656 1 90.31 274 GLU B CA 1
ATOM 5346 C C . GLU B 1 274 ? 5.812 -21.484 -24.75 1 90.31 274 GLU B C 1
ATOM 5348 O O . GLU B 1 274 ? 4.973 -22.375 -24.844 1 90.31 274 GLU B O 1
ATOM 5353 N N . PRO B 1 275 ? 5.68 -20.406 -23.984 1 92 275 PRO B N 1
ATOM 5354 C CA . PRO B 1 275 ? 4.512 -20.328 -23.109 1 92 275 PRO B CA 1
ATOM 5355 C C . PRO B 1 275 ? 3.207 -20.141 -23.875 1 92 275 PRO B C 1
ATOM 5357 O O . PRO B 1 275 ? 3.205 -19.562 -24.969 1 92 275 PRO B O 1
ATOM 5360 N N . VAL B 1 276 ? 2.152 -20.656 -23.328 1 87.69 276 VAL B N 1
ATOM 5361 C CA . VAL B 1 276 ? 0.818 -20.453 -23.891 1 87.69 276 VAL B CA 1
ATOM 5362 C C . VAL B 1 276 ? 0.385 -19 -23.672 1 87.69 276 VAL B C 1
ATOM 5364 O O . VAL B 1 276 ? 0.417 -18.5 -22.547 1 87.69 276 VAL B O 1
ATOM 5367 N N . SER B 1 277 ? 0.158 -18.297 -24.734 1 83.12 277 SER B N 1
ATOM 5368 C CA . SER B 1 277 ? -0.234 -16.891 -24.609 1 83.12 277 SER B CA 1
ATOM 5369 C C . SER B 1 277 ? -1.704 -16.688 -24.969 1 83.12 277 SER B C 1
ATOM 5371 O O . SER B 1 277 ? -2.203 -17.297 -25.922 1 83.12 277 SER B O 1
ATOM 5373 N N . VAL B 1 278 ? -2.334 -16.094 -24.047 1 78.06 278 VAL B N 1
ATOM 5374 C CA . VAL B 1 278 ? -3.701 -15.68 -24.328 1 78.06 278 VAL B CA 1
ATOM 5375 C C . VAL B 1 278 ? -3.766 -14.156 -24.422 1 78.06 278 VAL B C 1
ATOM 5377 O O . VAL B 1 278 ? -3.066 -13.453 -23.703 1 78.06 278 VAL B O 1
ATOM 5380 N N . ASN B 1 279 ? -4.418 -13.633 -25.453 1 68.06 279 ASN B N 1
ATOM 5381 C CA . ASN B 1 279 ? -4.578 -12.188 -25.547 1 68.06 279 ASN B CA 1
ATOM 5382 C C . ASN B 1 279 ? -5.332 -11.617 -24.359 1 68.06 279 ASN B C 1
ATOM 5384 O O . ASN B 1 279 ? -6.477 -11.992 -24.094 1 68.06 279 ASN B O 1
ATOM 5388 N N . PRO B 1 280 ? -4.559 -10.867 -23.719 1 62.5 280 PRO B N 1
ATOM 5389 C CA . PRO B 1 280 ? -5.277 -10.336 -22.562 1 62.5 280 PRO B CA 1
ATOM 5390 C C . PRO B 1 280 ? -6.402 -9.383 -22.953 1 62.5 280 PRO B C 1
ATOM 5392 O O . PRO B 1 280 ? -6.289 -8.656 -23.938 1 62.5 280 PRO B O 1
ATOM 5395 N N . ALA B 1 281 ? -7.551 -9.625 -22.391 1 61.62 281 ALA B N 1
ATOM 5396 C CA . ALA B 1 281 ? -8.617 -8.648 -22.609 1 61.62 281 ALA B CA 1
ATOM 5397 C C . ALA B 1 281 ? -8.172 -7.25 -22.188 1 61.62 281 ALA B C 1
ATOM 5399 O O . ALA B 1 281 ? -7.371 -7.094 -21.266 1 61.62 281 ALA B O 1
ATOM 5400 N N . GLN B 1 282 ? -8.461 -6.289 -23 1 66.88 282 GLN B N 1
ATOM 5401 C CA . GLN B 1 282 ? -8.18 -4.902 -22.641 1 66.88 282 GLN B CA 1
ATOM 5402 C C . GLN B 1 282 ? -8.891 -4.52 -21.344 1 66.88 282 GLN B C 1
ATOM 5404 O O . GLN B 1 282 ? -10.117 -4.625 -21.25 1 66.88 282 GLN B O 1
ATOM 5409 N N . ILE B 1 283 ? -8.102 -4.438 -20.359 1 70.25 283 ILE B N 1
ATOM 5410 C CA . ILE B 1 283 ? -8.75 -4.117 -19.094 1 70.25 283 ILE B CA 1
ATOM 5411 C C . ILE B 1 283 ? -8.57 -2.631 -18.781 1 70.25 283 ILE B C 1
ATOM 5413 O O . ILE B 1 283 ? -7.469 -2.09 -18.922 1 70.25 283 ILE B O 1
ATOM 5417 N N . ASP B 1 284 ? -9.719 -2.035 -18.5 1 83.38 284 ASP B N 1
ATOM 5418 C CA . ASP B 1 284 ? -9.742 -0.669 -17.984 1 83.38 284 ASP B CA 1
ATOM 5419 C C . ASP B 1 284 ? -9.125 -0.596 -16.594 1 83.38 284 ASP B C 1
ATOM 5421 O O . ASP B 1 284 ? -9.531 -1.34 -15.688 1 83.38 284 ASP B O 1
ATOM 5425 N N . GLN B 1 285 ? -8.141 0.334 -16.484 1 86 285 GLN B N 1
ATOM 5426 C CA . GLN B 1 285 ? -7.41 0.459 -15.227 1 86 285 GLN B CA 1
ATOM 5427 C C . GLN B 1 285 ? -8.336 0.887 -14.094 1 86 285 GLN B C 1
ATOM 5429 O O . GLN B 1 285 ? -8.023 0.69 -12.922 1 86 285 GLN B O 1
ATOM 5434 N N . TYR B 1 286 ? -9.461 1.426 -14.453 1 86.69 286 TYR B N 1
ATOM 5435 C CA . TYR B 1 286 ? -10.336 1.951 -13.406 1 86.69 286 TYR B CA 1
ATOM 5436 C C . TYR B 1 286 ? -11.547 1.056 -13.211 1 86.69 286 TYR B C 1
ATOM 5438 O O . TYR B 1 286 ? -12.531 1.461 -12.586 1 86.69 286 TYR B O 1
ATOM 5446 N N . SER B 1 287 ? -11.5 -0.133 -13.734 1 90.38 287 SER B N 1
ATOM 5447 C CA . SER B 1 287 ? -12.633 -1.045 -13.656 1 90.38 287 SER B CA 1
ATOM 5448 C C . SER B 1 287 ? -12.82 -1.571 -12.234 1 90.38 287 SER B C 1
ATOM 5450 O O . SER B 1 287 ? -13.945 -1.778 -11.781 1 90.38 287 SER B O 1
ATOM 5452 N N . SER B 1 288 ? -11.789 -1.822 -11.578 1 93.31 288 SER B N 1
ATOM 5453 C CA . SER B 1 288 ? -11.789 -2.312 -10.203 1 93.31 288 SER B CA 1
ATOM 5454 C C . SER B 1 288 ? -10.578 -1.799 -9.438 1 93.31 288 SER B C 1
ATOM 5456 O O . SER B 1 288 ? -9.625 -1.299 -10.031 1 93.31 288 SER B O 1
ATOM 5458 N N . VAL B 1 289 ? -10.664 -1.901 -8.148 1 93.44 289 VAL B N 1
ATOM 5459 C CA . VAL B 1 289 ? -9.539 -1.506 -7.309 1 93.44 289 VAL B CA 1
ATOM 5460 C C . VAL B 1 289 ? -8.336 -2.396 -7.613 1 93.44 289 VAL B C 1
ATOM 5462 O O . VAL B 1 289 ? -7.195 -1.922 -7.645 1 93.44 289 VAL B O 1
ATOM 5465 N N . GLN B 1 290 ? -8.594 -3.682 -7.891 1 94.44 290 GLN B N 1
ATOM 5466 C CA . GLN B 1 290 ? -7.516 -4.609 -8.227 1 94.44 290 GLN B CA 1
ATOM 5467 C C . GLN B 1 290 ? -6.809 -4.188 -9.516 1 94.44 290 GLN B C 1
ATOM 5469 O O . GLN B 1 290 ? -5.578 -4.223 -9.594 1 94.44 290 GLN B O 1
ATOM 5474 N N . ASP B 1 291 ? -7.609 -3.777 -10.445 1 94 291 ASP B N 1
ATOM 5475 C CA . ASP B 1 291 ? -7.031 -3.336 -11.711 1 94 291 ASP B CA 1
ATOM 5476 C C . ASP B 1 291 ? -6.199 -2.07 -11.523 1 94 291 ASP B C 1
ATOM 5478 O O . ASP B 1 291 ? -5.109 -1.948 -12.086 1 94 291 ASP B O 1
ATOM 5482 N N . LEU B 1 292 ? -6.75 -1.178 -10.773 1 93.44 292 LEU B N 1
ATOM 5483 C CA . LEU B 1 292 ? -6.027 0.06 -10.492 1 93.44 292 LEU B CA 1
ATOM 5484 C C . LEU B 1 292 ? -4.699 -0.228 -9.805 1 93.44 292 LEU B C 1
ATOM 5486 O O . LEU B 1 292 ? -3.668 0.344 -10.164 1 93.44 292 LEU B O 1
ATOM 5490 N N . MET B 1 293 ? -4.672 -1.138 -8.844 1 95.12 293 MET B N 1
ATOM 5491 C CA . MET B 1 293 ? -3.453 -1.489 -8.109 1 95.12 293 MET B CA 1
ATOM 5492 C C . MET B 1 293 ? -2.447 -2.17 -9.031 1 95.12 293 MET B C 1
ATOM 5494 O O . MET B 1 293 ? -1.246 -1.904 -8.953 1 95.12 293 MET B O 1
ATOM 5498 N N . SER B 1 294 ? -2.932 -3.016 -9.852 1 93.88 294 SER B N 1
ATOM 5499 C CA . SER B 1 294 ? -2.053 -3.707 -10.797 1 93.88 294 SER B CA 1
ATOM 5500 C C . SER B 1 294 ? -1.352 -2.721 -11.719 1 93.88 294 SER B C 1
ATOM 5502 O O . SER B 1 294 ? -0.148 -2.834 -11.961 1 93.88 294 SER B O 1
ATOM 5504 N N . TYR B 1 295 ? -2.109 -1.814 -12.219 1 92.44 295 TYR B N 1
ATOM 5505 C CA . TYR B 1 295 ? -1.531 -0.811 -13.102 1 92.44 295 TYR B CA 1
ATOM 5506 C C . TYR B 1 295 ? -0.509 0.046 -12.367 1 92.44 295 TYR B C 1
ATOM 5508 O O . TYR B 1 295 ? 0.537 0.391 -12.922 1 92.44 295 TYR B O 1
ATOM 5516 N N . PHE B 1 296 ? -0.844 0.366 -11.234 1 93.31 296 PHE B N 1
ATOM 5517 C CA . PHE B 1 296 ? 0.073 1.163 -10.43 1 93.31 296 PHE B CA 1
ATOM 5518 C C . PHE B 1 296 ? 1.385 0.42 -10.211 1 93.31 296 PHE B C 1
ATOM 5520 O O . PHE B 1 296 ? 2.463 1.011 -10.305 1 93.31 296 PHE B O 1
ATOM 5527 N N . ILE B 1 297 ? 1.304 -0.842 -9.875 1 94.88 297 ILE B N 1
ATOM 5528 C CA . ILE B 1 297 ? 2.49 -1.651 -9.617 1 94.88 297 ILE B CA 1
ATOM 5529 C C . ILE B 1 297 ? 3.326 -1.765 -10.891 1 94.88 297 ILE B C 1
ATOM 5531 O O . ILE B 1 297 ? 4.559 -1.75 -10.828 1 94.88 297 ILE B O 1
ATOM 5535 N N . ILE B 1 298 ? 2.645 -1.929 -12 1 91.75 298 ILE B N 1
ATOM 5536 C CA . ILE B 1 298 ? 3.359 -1.957 -13.273 1 91.75 298 ILE B CA 1
ATOM 5537 C C . ILE B 1 298 ? 4.129 -0.652 -13.461 1 91.75 298 ILE B C 1
ATOM 5539 O O . ILE B 1 298 ? 5.301 -0.665 -13.844 1 91.75 298 ILE B O 1
ATOM 5543 N N . ASP B 1 299 ? 3.498 0.495 -13.117 1 90 299 ASP B N 1
ATOM 5544 C CA . ASP B 1 299 ? 4.133 1.808 -13.203 1 90 299 ASP B CA 1
ATOM 5545 C C . ASP B 1 299 ? 5.316 1.909 -12.242 1 90 299 ASP B C 1
ATOM 5547 O O . ASP B 1 299 ? 6.363 2.451 -12.602 1 90 299 ASP B O 1
ATOM 5551 N N . LEU B 1 300 ? 5.109 1.426 -11.102 1 91.5 300 LEU B N 1
ATOM 5552 C CA . LEU B 1 300 ? 6.168 1.439 -10.094 1 91.5 300 LEU B CA 1
ATOM 5553 C C . LEU B 1 300 ? 7.359 0.604 -10.547 1 91.5 300 LEU B C 1
ATOM 5555 O O . LEU B 1 300 ? 8.508 1.034 -10.43 1 91.5 300 LEU B O 1
ATOM 5559 N N . GLN B 1 301 ? 7.082 -0.548 -11.078 1 88.62 301 GLN B N 1
ATOM 5560 C CA . GLN B 1 301 ? 8.125 -1.445 -11.562 1 88.62 301 GLN B CA 1
ATOM 5561 C C . GLN B 1 301 ? 8.93 -0.801 -12.688 1 88.62 301 GLN B C 1
ATOM 5563 O O . GLN B 1 301 ? 10.148 -0.987 -12.773 1 88.62 301 GLN B O 1
ATOM 5568 N N . GLU B 1 302 ? 8.242 -0.119 -13.539 1 88.12 302 GLU B N 1
ATOM 5569 C CA . GLU B 1 302 ? 8.891 0.497 -14.688 1 88.12 302 GLU B CA 1
ATOM 5570 C C . GLU B 1 302 ? 9.797 1.647 -14.266 1 88.12 302 GLU B C 1
ATOM 5572 O O . GLU B 1 302 ? 10.875 1.831 -14.828 1 88.12 302 GLU B O 1
ATOM 5577 N N . ASN B 1 303 ? 9.414 2.395 -13.258 1 87.81 303 ASN B N 1
ATOM 5578 C CA . ASN B 1 303 ? 10.125 3.623 -12.922 1 87.81 303 ASN B CA 1
ATOM 5579 C C . ASN B 1 303 ? 11.023 3.434 -11.695 1 87.81 303 ASN B C 1
ATOM 5581 O O . ASN B 1 303 ? 12.047 4.102 -11.57 1 87.81 303 ASN B O 1
ATOM 5585 N N . TYR B 1 304 ? 10.594 2.512 -10.812 1 89.81 304 TYR B N 1
ATOM 5586 C CA . TYR B 1 304 ? 11.352 2.225 -9.602 1 89.81 304 TYR B CA 1
ATOM 5587 C C . TYR B 1 304 ? 11.367 0.729 -9.305 1 89.81 304 TYR B C 1
ATOM 5589 O O . TYR B 1 304 ? 10.852 0.284 -8.281 1 89.81 304 TYR B O 1
ATOM 5597 N N . PRO B 1 305 ? 12.07 -0.067 -10.109 1 86.06 305 PRO B N 1
ATOM 5598 C CA . PRO B 1 305 ? 12.008 -1.528 -10.031 1 86.06 305 PRO B CA 1
ATOM 5599 C C . PRO B 1 305 ? 12.477 -2.064 -8.68 1 86.06 305 PRO B C 1
ATOM 5601 O O . PRO B 1 305 ? 11.945 -3.064 -8.188 1 86.06 305 PRO B O 1
ATOM 5604 N N . ALA B 1 306 ? 13.391 -1.391 -8.039 1 84.88 306 ALA B N 1
ATOM 5605 C CA . ALA B 1 306 ? 13.922 -1.854 -6.762 1 84.88 306 ALA B CA 1
ATOM 5606 C C . ALA B 1 306 ? 12.852 -1.804 -5.676 1 84.88 306 ALA B C 1
ATOM 5608 O O . ALA B 1 306 ? 12.945 -2.518 -4.672 1 84.88 306 ALA B O 1
ATOM 5609 N N . THR B 1 307 ? 11.844 -1.019 -5.961 1 89.38 307 THR B N 1
ATOM 5610 C CA . THR B 1 307 ? 10.82 -0.805 -4.941 1 89.38 307 THR B CA 1
ATOM 5611 C C . THR B 1 307 ? 9.922 -2.027 -4.816 1 89.38 307 THR B C 1
ATOM 5613 O O . THR B 1 307 ? 9.367 -2.293 -3.746 1 89.38 307 THR B O 1
ATOM 5616 N N . ILE B 1 308 ? 9.75 -2.832 -5.855 1 92.62 308 ILE B N 1
ATOM 5617 C CA . ILE B 1 308 ? 8.844 -3.975 -5.824 1 92.62 308 ILE B CA 1
ATOM 5618 C C . ILE B 1 308 ? 9.32 -4.988 -4.789 1 92.62 308 ILE B C 1
ATOM 5620 O O . ILE B 1 308 ? 8.539 -5.449 -3.953 1 92.62 308 ILE B O 1
ATOM 5624 N N . THR B 1 309 ? 10.586 -5.277 -4.855 1 90.38 309 THR B N 1
ATOM 5625 C CA . THR B 1 309 ? 11.164 -6.203 -3.885 1 90.38 309 THR B CA 1
ATOM 5626 C C . THR B 1 309 ? 11 -5.668 -2.465 1 90.38 309 THR B C 1
ATOM 5628 O O . THR B 1 309 ? 10.695 -6.426 -1.542 1 90.38 309 THR B O 1
ATOM 5631 N N . THR B 1 310 ? 11.172 -4.375 -2.334 1 90.5 310 THR B N 1
ATOM 5632 C CA . THR B 1 310 ? 11.031 -3.744 -1.025 1 90.5 310 THR B CA 1
ATOM 5633 C C . THR B 1 310 ? 9.594 -3.846 -0.528 1 90.5 310 THR B C 1
ATOM 5635 O O . THR B 1 310 ? 9.359 -4.125 0.648 1 90.5 310 THR B O 1
ATOM 5638 N N . VAL B 1 311 ? 8.664 -3.609 -1.427 1 93.5 311 VAL B N 1
ATOM 5639 C CA . VAL B 1 311 ? 7.246 -3.715 -1.087 1 93.5 311 VAL B CA 1
ATOM 5640 C C . VAL B 1 311 ? 6.941 -5.121 -0.58 1 93.5 311 VAL B C 1
ATOM 5642 O O . VAL B 1 311 ? 6.316 -5.289 0.471 1 93.5 311 VAL B O 1
ATOM 5645 N N . VAL B 1 312 ? 7.402 -6.105 -1.294 1 93.94 312 VAL B N 1
ATOM 5646 C CA . VAL B 1 312 ? 7.148 -7.496 -0.942 1 93.94 312 VAL B CA 1
ATOM 5647 C C . VAL B 1 312 ? 7.789 -7.812 0.408 1 93.94 312 VAL B C 1
ATOM 5649 O O . VAL B 1 312 ? 7.141 -8.383 1.291 1 93.94 312 VAL B O 1
ATOM 5652 N N . LYS B 1 313 ? 8.992 -7.414 0.618 1 90.94 313 LYS B N 1
ATOM 5653 C CA . LYS B 1 313 ? 9.703 -7.684 1.864 1 90.94 313 LYS B CA 1
ATOM 5654 C C . LYS B 1 313 ? 9.055 -6.961 3.037 1 90.94 313 LYS B C 1
ATOM 5656 O O . LYS B 1 313 ? 8.984 -7.5 4.145 1 90.94 313 LYS B O 1
ATOM 5661 N N . THR B 1 314 ? 8.68 -5.758 2.791 1 88.75 314 THR B N 1
ATOM 5662 C CA . THR B 1 314 ? 7.961 -5.023 3.83 1 88.75 314 THR B CA 1
ATOM 5663 C C . THR B 1 314 ? 6.668 -5.738 4.203 1 88.75 314 THR B C 1
ATOM 5665 O O . THR B 1 314 ? 6.312 -5.82 5.379 1 88.75 314 THR B O 1
ATOM 5668 N N . GLY B 1 315 ? 5.941 -6.227 3.182 1 89.44 315 GLY B N 1
ATOM 5669 C CA . GLY B 1 315 ? 4.727 -6.988 3.426 1 89.44 315 GLY B CA 1
ATOM 5670 C C . GLY B 1 315 ? 4.949 -8.195 4.32 1 89.44 315 GLY B C 1
ATOM 5671 O O . GLY B 1 315 ? 4.098 -8.531 5.145 1 89.44 315 GLY B O 1
ATOM 5672 N N . ASP B 1 316 ? 6.059 -8.797 4.211 1 87.81 316 ASP B N 1
ATOM 5673 C CA . ASP B 1 316 ? 6.383 -9.984 5 1 87.81 316 ASP B CA 1
ATOM 5674 C C . ASP B 1 316 ? 6.516 -9.641 6.48 1 87.81 316 ASP B C 1
ATOM 5676 O O . ASP B 1 316 ? 6.363 -10.508 7.344 1 87.81 316 ASP B O 1
ATOM 5680 N N . LYS B 1 317 ? 6.777 -8.398 6.707 1 82.88 317 LYS B N 1
ATOM 5681 C CA . LYS B 1 317 ? 7.031 -7.988 8.086 1 82.88 317 LYS B CA 1
ATOM 5682 C C . LYS B 1 317 ? 5.781 -7.379 8.711 1 82.88 317 LYS B C 1
ATOM 5684 O O . LYS B 1 317 ? 5.762 -7.09 9.914 1 82.88 317 LYS B O 1
ATOM 5689 N N . LEU B 1 318 ? 4.902 -7.141 7.957 1 80.75 318 LEU B N 1
ATOM 5690 C CA . LEU B 1 318 ? 3.682 -6.527 8.477 1 80.75 318 LEU B CA 1
ATOM 5691 C C . LEU B 1 318 ? 2.807 -7.559 9.172 1 80.75 318 LEU B C 1
ATOM 5693 O O . LEU B 1 318 ? 2.689 -8.695 8.711 1 80.75 318 LEU B O 1
ATOM 5697 N N . ALA B 1 319 ? 2.506 -7.367 10.438 1 70.31 319 ALA B N 1
ATOM 5698 C CA . ALA B 1 319 ? 1.57 -8.172 11.219 1 70.31 319 ALA B CA 1
ATOM 5699 C C . ALA B 1 319 ? 0.513 -7.293 11.883 1 70.31 319 ALA B C 1
ATOM 5701 O O . ALA B 1 319 ? 0.644 -6.066 11.906 1 70.31 319 ALA B O 1
ATOM 5702 N N . LEU B 1 320 ? -0.618 -7.98 12.094 1 63.88 320 LEU B N 1
ATOM 5703 C CA . LEU B 1 320 ? -1.59 -7.223 12.875 1 63.88 320 LEU B CA 1
ATOM 5704 C C . LEU B 1 320 ? -1.24 -7.258 14.359 1 63.88 320 LEU B C 1
ATOM 5706 O O . LEU B 1 320 ? -0.698 -8.25 14.852 1 63.88 320 LEU B O 1
ATOM 5710 N N . ASN B 1 321 ? -1.235 -6.117 14.984 1 56.41 321 ASN B N 1
ATOM 5711 C CA . ASN B 1 321 ? -0.978 -5.957 16.406 1 56.41 321 ASN B CA 1
ATOM 5712 C C . ASN B 1 321 ? -1.922 -6.812 17.25 1 56.41 321 ASN B C 1
ATOM 5714 O O . ASN B 1 321 ? -2.117 -6.547 18.438 1 56.41 321 ASN B O 1
ATOM 5718 N N . GLN B 1 322 ? -2.617 -7.922 16.812 1 53.59 322 GLN B N 1
ATOM 5719 C CA . GLN B 1 322 ? -3.646 -8.414 17.719 1 53.59 322 GLN B CA 1
ATOM 5720 C C . GLN B 1 322 ? -3.355 -9.852 18.156 1 53.59 322 GLN B C 1
ATOM 5722 O O . GLN B 1 322 ? -2.893 -10.664 17.344 1 53.59 322 GLN B O 1
ATOM 5727 N N . SER B 1 323 ? -3.121 -10.086 19.453 1 47.75 323 SER B N 1
ATOM 5728 C CA . SER B 1 323 ? -2.84 -11.297 20.219 1 47.75 323 SER B CA 1
ATOM 5729 C C . SER B 1 323 ? -3.924 -12.352 20.016 1 47.75 323 SER B C 1
ATOM 5731 O O . SER B 1 323 ? -3.828 -13.461 20.547 1 47.75 323 SER B O 1
ATOM 5733 N N . MET B 1 324 ? -5.344 -11.992 19.984 1 47.75 324 MET B N 1
ATOM 5734 C CA . MET B 1 324 ? -6.285 -12.906 20.609 1 47.75 324 MET B CA 1
ATOM 5735 C C . MET B 1 324 ? -6.66 -14.039 19.656 1 47.75 324 MET B C 1
ATOM 5737 O O . MET B 1 324 ? -6.348 -13.992 18.469 1 47.75 324 MET B O 1
ATOM 5741 N N . ILE B 1 325 ? -7.66 -14.859 20.203 1 51 325 ILE B N 1
ATOM 5742 C CA . ILE B 1 325 ? -8.258 -16.125 19.828 1 51 325 ILE B CA 1
ATOM 5743 C C . ILE B 1 325 ? -8.969 -15.984 18.469 1 51 325 ILE B C 1
ATOM 5745 O O . ILE B 1 325 ? -9.82 -15.109 18.312 1 51 325 ILE B O 1
ATOM 5749 N N . ALA B 1 326 ? -8.531 -16.406 17.391 1 60.53 326 ALA B N 1
ATOM 5750 C CA . ALA B 1 326 ? -8.953 -16.016 16.047 1 60.53 326 ALA B CA 1
ATOM 5751 C C . ALA B 1 326 ? -9.969 -17.016 15.492 1 60.53 326 ALA B C 1
ATOM 5753 O O . ALA B 1 326 ? -9.805 -18.219 15.633 1 60.53 326 ALA B O 1
ATOM 5754 N N . VAL B 1 327 ? -11.398 -16.797 15.469 1 73.62 327 VAL B N 1
ATOM 5755 C CA . VAL B 1 327 ? -12.32 -17.516 14.594 1 73.62 327 VAL B CA 1
ATOM 5756 C C . VAL B 1 327 ? -11.922 -17.297 13.133 1 73.62 327 VAL B C 1
ATOM 5758 O O . VAL B 1 327 ? -11.234 -16.328 12.812 1 73.62 327 VAL B O 1
ATOM 5761 N N . GLN B 1 328 ? -12.227 -18.391 12.359 1 82.5 328 GLN B N 1
ATOM 5762 C CA . GLN B 1 328 ? -11.875 -18.312 10.945 1 82.5 328 GLN B CA 1
ATOM 5763 C C . GLN B 1 328 ? -13.039 -17.781 10.117 1 82.5 328 GLN B C 1
ATOM 5765 O O . GLN B 1 328 ? -14.195 -18.156 10.328 1 82.5 328 GLN B O 1
ATOM 5770 N N . CYS B 1 329 ? -12.812 -16.891 9.266 1 84.19 329 CYS B N 1
ATOM 5771 C CA . CYS B 1 329 ? -13.805 -16.344 8.352 1 84.19 329 CYS B CA 1
ATOM 5772 C C . CYS B 1 329 ? -14.367 -17.438 7.445 1 84.19 329 CYS B C 1
ATOM 5774 O O . CYS B 1 329 ? -13.617 -18.219 6.867 1 84.19 329 CYS B O 1
ATOM 5776 N N . LYS B 1 330 ? -15.57 -17.484 7.258 1 82.06 330 LYS B N 1
ATOM 5777 C CA . LYS B 1 330 ? -16.234 -18.531 6.496 1 82.06 330 LYS B CA 1
ATOM 5778 C C . LYS B 1 330 ? -15.93 -18.406 5.004 1 82.06 330 LYS B C 1
ATOM 5780 O O . LYS B 1 330 ? -15.938 -19.406 4.277 1 82.06 330 LYS B O 1
ATOM 5785 N N . LEU B 1 331 ? -15.641 -17.219 4.598 1 83.75 331 LEU B N 1
ATOM 5786 C CA . LEU B 1 331 ? -15.445 -16.984 3.168 1 83.75 331 LEU B CA 1
ATOM 5787 C C . LEU B 1 331 ? -13.969 -17.078 2.795 1 83.75 331 LEU B C 1
ATOM 5789 O O . LEU B 1 331 ? -13.57 -18 2.07 1 83.75 331 LEU B O 1
ATOM 5793 N N . CYS B 1 332 ? -13.219 -16.266 3.41 1 82.19 332 CYS B N 1
ATOM 5794 C CA . CYS B 1 332 ? -11.82 -16.219 3.002 1 82.19 332 CYS B CA 1
ATOM 5795 C C . CYS B 1 332 ? -10.961 -17.109 3.887 1 82.19 332 CYS B C 1
ATOM 5797 O O . CYS B 1 332 ? -9.781 -17.328 3.602 1 82.19 332 CYS B O 1
ATOM 5799 N N . GLN B 1 333 ? -11.492 -17.594 4.977 1 81.69 333 GLN B N 1
ATOM 5800 C CA . GLN B 1 333 ? -10.875 -18.562 5.879 1 81.69 333 GLN B CA 1
ATOM 5801 C C . GLN B 1 333 ? -9.734 -17.922 6.672 1 81.69 333 GLN B C 1
ATOM 5803 O O . GLN B 1 333 ? -8.938 -18.625 7.301 1 81.69 333 GLN B O 1
ATOM 5808 N N . SER B 1 334 ? -9.609 -16.594 6.656 1 79.62 334 SER B N 1
ATOM 5809 C CA . SER B 1 334 ? -8.609 -15.922 7.477 1 79.62 334 SER B CA 1
ATOM 5810 C C . SER B 1 334 ? -9.086 -15.773 8.922 1 79.62 334 SER B C 1
ATOM 5812 O O . SER B 1 334 ? -10.281 -15.883 9.195 1 79.62 334 SER B O 1
ATOM 5814 N N . ALA B 1 335 ? -8.156 -15.578 9.828 1 76.38 335 ALA B N 1
ATOM 5815 C CA . ALA B 1 335 ? -8.477 -15.422 11.242 1 76.38 335 ALA B CA 1
ATOM 5816 C C . ALA B 1 335 ? -9.133 -14.078 11.508 1 76.38 335 ALA B C 1
ATOM 5818 O O . ALA B 1 335 ? -8.742 -13.055 10.93 1 76.38 335 ALA B O 1
ATOM 5819 N N . ILE B 1 336 ? -10.211 -14.141 12.148 1 74.88 336 ILE B N 1
ATOM 5820 C CA . ILE B 1 336 ? -10.898 -12.93 12.602 1 74.88 336 ILE B CA 1
ATOM 5821 C C . ILE B 1 336 ? -10.406 -12.555 13.992 1 74.88 336 ILE B C 1
ATOM 5823 O O . ILE B 1 336 ? -10.523 -13.344 14.938 1 74.88 336 ILE B O 1
ATOM 5827 N N . LEU B 1 337 ? -9.625 -11.398 14.07 1 62.72 337 LEU B N 1
ATOM 5828 C CA . LEU B 1 337 ? -9.062 -10.992 15.352 1 62.72 337 LEU B CA 1
ATOM 5829 C C . LEU B 1 337 ? -10.055 -10.133 16.141 1 62.72 337 LEU B C 1
ATOM 5831 O O . LEU B 1 337 ? -10.719 -9.266 15.562 1 62.72 337 LEU B O 1
ATOM 5835 N N . ARG B 1 338 ? -10.523 -10.758 17.234 1 53.94 338 ARG B N 1
ATOM 5836 C CA . ARG B 1 338 ? -11.492 -10.055 18.078 1 53.94 338 ARG B CA 1
ATOM 5837 C C . ARG B 1 338 ? -10.781 -9.148 19.078 1 53.94 338 ARG B C 1
ATOM 5839 O O . ARG B 1 338 ? -9.711 -9.492 19.578 1 53.94 338 ARG B O 1
ATOM 5846 N N . ASN B 1 339 ? -10.836 -7.797 18.938 1 46.84 339 ASN B N 1
ATOM 5847 C CA . ASN B 1 339 ? -10.312 -6.883 19.938 1 46.84 339 ASN B CA 1
ATOM 5848 C C . ASN B 1 339 ? -10.68 -7.34 21.359 1 46.84 339 ASN B C 1
ATOM 5850 O O . ASN B 1 339 ? -11.844 -7.586 21.641 1 46.84 339 ASN B O 1
ATOM 5854 N N . SER B 1 340 ? -9.938 -7.98 22.109 1 37.5 340 SER B N 1
ATOM 5855 C CA . SER B 1 340 ? -10.281 -8.195 23.516 1 37.5 340 SER B CA 1
ATOM 5856 C C . SER B 1 340 ? -10.828 -6.926 24.141 1 37.5 340 SER B C 1
ATOM 5858 O O . SER B 1 340 ? -11.375 -6.961 25.25 1 37.5 340 SER B O 1
ATOM 5860 N N . LYS B 1 341 ? -10.109 -5.801 24.234 1 42.5 341 LYS B N 1
ATOM 5861 C CA . LYS B 1 341 ? -10.602 -4.742 25.109 1 42.5 341 LYS B CA 1
ATOM 5862 C C . LYS B 1 341 ? -12.031 -4.352 24.75 1 42.5 341 LYS B C 1
ATOM 5864 O O . LYS B 1 341 ? -12.539 -4.742 23.688 1 42.5 341 LYS B O 1
ATOM 5869 N N . GLY B 1 342 ? -12.617 -2.92 25.312 1 34.34 342 GLY B N 1
ATOM 5870 C CA . GLY B 1 342 ? -13.891 -2.225 25.359 1 34.34 342 GLY B CA 1
ATOM 5871 C C . GLY B 1 342 ? -14.586 -2.143 24.016 1 34.34 342 GLY B C 1
ATOM 5872 O O . GLY B 1 342 ? -13.977 -2.434 22.984 1 34.34 342 GLY B O 1
ATOM 5873 N N . LEU B 1 343 ? -16.016 -1.661 24.016 1 31.92 343 LEU B N 1
ATOM 5874 C CA . LEU B 1 343 ? -17.031 -1.454 22.984 1 31.92 343 LEU B CA 1
ATOM 5875 C C . LEU B 1 343 ? -16.406 -0.847 21.734 1 31.92 343 LEU B C 1
ATOM 5877 O O . LEU B 1 343 ? -15.797 0.225 21.797 1 31.92 343 LEU B O 1
ATOM 5881 N N . SER B 1 344 ? -16.047 -1.452 20.938 1 34.53 344 SER B N 1
ATOM 5882 C CA . SER B 1 344 ? -15.609 -0.888 19.656 1 34.53 344 SER B CA 1
ATOM 5883 C C . SER B 1 344 ? -16.594 0.15 19.141 1 34.53 344 SER B C 1
ATOM 5885 O O . SER B 1 344 ? -17.766 0.169 19.562 1 34.53 344 SER B O 1
ATOM 5887 N N . SER B 1 345 ? -16.234 1.214 18.578 1 32.56 345 SER B N 1
ATOM 5888 C CA . SER B 1 345 ? -17.188 2.219 18.109 1 32.56 345 SER B CA 1
ATOM 5889 C C . SER B 1 345 ? -18.344 1.575 17.344 1 32.56 345 SER B C 1
ATOM 5891 O O . SER B 1 345 ? -19.453 2.104 17.328 1 32.56 345 SER B O 1
ATOM 5893 N N . ALA B 1 346 ? -18.141 0.464 16.734 1 34.47 346 ALA B N 1
ATOM 5894 C CA . ALA B 1 346 ? -19.266 -0.206 16.094 1 34.47 346 ALA B CA 1
ATOM 5895 C C . ALA B 1 346 ? -20.203 -0.802 17.125 1 34.47 346 ALA B C 1
ATOM 5897 O O . ALA B 1 346 ? -21.438 -0.759 16.953 1 34.47 346 ALA B O 1
ATOM 5898 N N . GLU B 1 347 ? -19.609 -1.364 18.125 1 35.31 347 GLU B N 1
ATOM 5899 C CA . GLU B 1 347 ? -20.484 -1.876 19.172 1 35.31 347 GLU B CA 1
ATOM 5900 C C . GLU B 1 347 ? -21.172 -0.738 19.938 1 35.31 347 GLU B C 1
ATOM 5902 O O . GLU B 1 347 ? -22.328 -0.85 20.312 1 35.31 347 GLU B O 1
ATOM 5907 N N . SER B 1 348 ? -20.516 0.343 20.078 1 34.81 348 SER B N 1
ATOM 5908 C CA . SER B 1 348 ? -21.109 1.526 20.672 1 34.81 348 SER B CA 1
ATOM 5909 C C . SER B 1 348 ? -22.172 2.131 19.766 1 34.81 348 SER B C 1
ATOM 5911 O O . SER B 1 348 ? -23.234 2.562 20.234 1 34.81 348 SER B O 1
ATOM 5913 N N . THR B 1 349 ? -21.953 2.104 18.438 1 35.62 349 THR B N 1
ATOM 5914 C CA . THR B 1 349 ? -22.984 2.535 17.484 1 35.62 349 THR B CA 1
ATOM 5915 C C . THR B 1 349 ? -24.125 1.536 17.453 1 35.62 349 THR B C 1
ATOM 5917 O O . THR B 1 349 ? -25.297 1.93 17.391 1 35.62 349 THR B O 1
ATOM 5920 N N . ARG B 1 350 ? -23.812 0.242 17.547 1 35.06 350 ARG B N 1
ATOM 5921 C CA . ARG B 1 350 ? -24.859 -0.755 17.672 1 35.06 350 ARG B CA 1
ATOM 5922 C C . ARG B 1 350 ? -25.625 -0.581 18.969 1 35.06 350 ARG B C 1
ATOM 5924 O O . ARG B 1 350 ? -26.859 -0.706 19 1 35.06 350 ARG B O 1
ATOM 5931 N N . PHE B 1 351 ? -24.938 -0.319 19.969 1 34.75 351 PHE B N 1
ATOM 5932 C CA . PHE B 1 351 ? -25.578 -0.096 21.25 1 34.75 351 PHE B CA 1
ATOM 5933 C C . PHE B 1 351 ? -26.438 1.164 21.234 1 34.75 351 PHE B C 1
ATOM 5935 O O . PHE B 1 351 ? -27.547 1.17 21.734 1 34.75 351 PHE B O 1
ATOM 5942 N N . SER B 1 352 ? -25.922 2.168 20.625 1 35.91 352 SER B N 1
ATOM 5943 C CA . SER B 1 352 ? -26.719 3.391 20.578 1 35.91 352 SER B CA 1
ATOM 5944 C C . SER B 1 352 ? -27.953 3.203 19.719 1 35.91 352 SER B C 1
ATOM 5946 O O . SER B 1 352 ? -29.016 3.758 20.016 1 35.91 352 SER B O 1
ATOM 5948 N N . LYS B 1 353 ? -27.812 2.414 18.594 1 38.97 353 LYS B N 1
ATOM 5949 C CA . LYS B 1 353 ? -28.984 2.127 17.781 1 38.97 353 LYS B CA 1
ATOM 5950 C C . LYS B 1 353 ? -30 1.293 18.547 1 38.97 353 LYS B C 1
ATOM 5952 O O . LYS B 1 353 ? -31.203 1.5 18.422 1 38.97 353 LYS B O 1
ATOM 5957 N N . LEU B 1 354 ? -29.484 0.322 19.203 1 34.97 354 LEU B N 1
ATOM 5958 C CA . LEU B 1 354 ? -30.375 -0.498 20.016 1 34.97 354 LEU B CA 1
ATOM 5959 C C . LEU B 1 354 ? -31.062 0.339 21.094 1 34.97 354 LEU B C 1
ATOM 5961 O O . LEU B 1 354 ? -32.25 0.141 21.375 1 34.97 354 LEU B O 1
ATOM 5965 N N . THR B 1 355 ? -30.234 1.208 21.594 1 36.5 355 THR B N 1
ATOM 5966 C CA . THR B 1 355 ? -30.844 2.008 22.656 1 36.5 355 THR B CA 1
ATOM 5967 C C . THR B 1 355 ? -31.812 3.029 22.062 1 36.5 355 THR B C 1
ATOM 5969 O O . THR B 1 355 ? -32.781 3.408 22.719 1 36.5 355 THR B O 1
ATOM 5972 N N . SER B 1 356 ? -31.375 3.584 20.859 1 34.31 356 SER B N 1
ATOM 5973 C CA . SER B 1 356 ? -32.281 4.598 20.328 1 34.31 356 SER B CA 1
ATOM 5974 C C . SER B 1 356 ? -33.594 3.973 19.844 1 34.31 356 SER B C 1
ATOM 5976 O O . SER B 1 356 ? -34.594 4.66 19.734 1 34.31 356 SER B O 1
ATOM 5978 N N . ASN B 1 357 ? -33.469 2.762 19.234 1 34.41 357 ASN B N 1
ATOM 5979 C CA . ASN B 1 357 ? -34.719 2.186 18.75 1 34.41 357 ASN B CA 1
ATOM 5980 C C . ASN B 1 357 ? -35.562 1.631 19.891 1 34.41 357 ASN B C 1
ATOM 5982 O O . ASN B 1 357 ? -36.656 1.101 19.656 1 34.41 357 ASN B O 1
ATOM 5986 N N . GLU B 1 358 ? -34.875 1.204 20.922 1 34.09 358 GLU B N 1
ATOM 5987 C CA . GLU B 1 358 ? -35.844 0.7 21.891 1 34.09 358 GLU B CA 1
ATOM 5988 C C . GLU B 1 358 ? -36.625 1.842 22.547 1 34.09 358 GLU B C 1
ATOM 5990 O O . GLU B 1 358 ? -36.031 2.838 22.969 1 34.09 358 GLU B O 1
ATOM 5995 N N . LEU B 1 359 ? -37.812 1.96 22.156 1 33.5 359 LEU B N 1
ATOM 5996 C CA . LEU B 1 359 ? -38.812 2.771 22.844 1 33.5 359 LEU B CA 1
ATOM 5997 C C . LEU B 1 359 ? -38.594 2.76 24.344 1 33.5 359 LEU B C 1
ATOM 5999 O O . LEU B 1 359 ? -38.344 1.702 24.938 1 33.5 359 LEU B O 1
ATOM 6003 N N . PRO B 1 360 ? -38.125 3.83 24.922 1 34.59 360 PRO B N 1
ATOM 6004 C CA . PRO B 1 360 ? -38.094 3.875 26.391 1 34.59 360 PRO B CA 1
ATOM 6005 C C . PRO B 1 360 ? -39.344 3.266 27.031 1 34.59 360 PRO B C 1
ATOM 6007 O O . PRO B 1 360 ? -40.469 3.67 26.719 1 34.59 360 PRO B O 1
ATOM 6010 N N . ASP B 1 361 ? -39.406 2.012 27.141 1 35.78 361 ASP B N 1
ATOM 6011 C CA . ASP B 1 361 ? -40.469 1.609 28.062 1 35.78 361 ASP B CA 1
ATOM 6012 C C . ASP B 1 361 ? -40.375 2.373 29.375 1 35.78 361 ASP B C 1
ATOM 6014 O O . ASP B 1 361 ? -39.312 2.396 30.016 1 35.78 361 ASP B O 1
ATOM 6018 N N . HIS B 1 362 ? -41.156 3.375 29.656 1 36.25 362 HIS B N 1
ATOM 6019 C CA . HIS B 1 362 ? -41.344 4.266 30.797 1 36.25 362 HIS B CA 1
ATOM 6020 C C . HIS B 1 362 ? -41.281 3.498 32.125 1 36.25 362 HIS B C 1
ATOM 6022 O O . HIS B 1 362 ? -41.219 4.102 33.188 1 36.25 362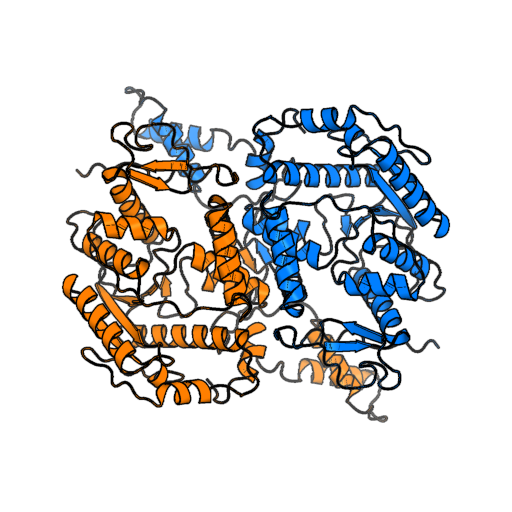 HIS B O 1
ATOM 6028 N N . ASN B 1 363 ? -41.75 2.244 32.219 1 39.31 363 ASN B N 1
ATOM 6029 C CA . ASN B 1 363 ? -41.906 1.651 33.531 1 39.31 363 ASN B CA 1
ATOM 6030 C C . ASN B 1 363 ? -40.594 1.105 34.062 1 39.31 363 ASN B C 1
ATOM 6032 O O . ASN B 1 363 ? -40.562 0.438 35.125 1 39.31 363 ASN B O 1
ATOM 6036 N N . VAL B 1 364 ? -39.656 0.738 33.281 1 40.38 364 VAL B N 1
ATOM 6037 C CA . VAL B 1 364 ? -38.469 0.083 33.875 1 40.38 364 VAL B CA 1
ATOM 6038 C C . VAL B 1 364 ? -37.406 1.126 34.219 1 40.38 364 VAL B C 1
ATOM 6040 O O . VAL B 1 364 ? -37.219 2.096 33.469 1 40.38 364 VAL B O 1
ATOM 6043 N N . SER B 1 365 ? -37.094 1.18 35.562 1 40.94 365 SER B N 1
ATOM 6044 C CA . SER B 1 365 ? -36.188 2.154 36.188 1 40.94 365 SER B CA 1
ATOM 6045 C C . SER B 1 365 ? -34.875 2.266 35.406 1 40.94 365 SER B C 1
ATOM 6047 O O . SER B 1 365 ? -34.531 1.362 34.656 1 40.94 365 SER B O 1
ATOM 6049 N N . GLY B 1 366 ? -34.219 3.428 35.5 1 37 366 GLY B N 1
ATOM 6050 C CA . GLY B 1 366 ? -33.031 3.883 34.844 1 37 366 GLY B CA 1
ATOM 6051 C C . GLY B 1 366 ? -31.922 2.842 34.812 1 37 366 GLY B C 1
ATOM 6052 O O . GLY B 1 366 ? -31.391 2.5 33.75 1 37 366 GLY B O 1
ATOM 6053 N N . PRO B 1 367 ? -31.562 2.436 36.031 1 38.03 367 PRO B N 1
ATOM 6054 C CA . PRO B 1 367 ? -30.469 1.472 36.125 1 38.03 367 PRO B CA 1
ATOM 6055 C C . PRO B 1 367 ? -30.797 0.154 35.406 1 38.03 367 PRO B C 1
ATOM 6057 O O . PRO B 1 367 ? -29.906 -0.47 34.812 1 38.03 367 PRO B O 1
ATOM 6060 N N . GLU B 1 368 ? -31.938 -0.317 35.531 1 43 368 GLU B N 1
ATOM 6061 C CA . GLU B 1 368 ? -32.312 -1.597 34.938 1 43 368 GLU B CA 1
ATOM 6062 C C . GLU B 1 368 ? -32.344 -1.521 33.406 1 43 368 GLU B C 1
ATOM 6064 O O . GLU B 1 368 ? -32.219 -2.545 32.75 1 43 368 GLU B O 1
ATOM 6069 N N . ARG B 1 369 ? -32.656 -0.363 32.938 1 41.09 369 ARG B N 1
ATOM 6070 C CA . ARG B 1 369 ? -32.562 -0.154 31.5 1 41.09 369 ARG B CA 1
ATOM 6071 C C . ARG B 1 369 ? -31.141 -0.258 31.016 1 41.09 369 ARG B C 1
ATOM 6073 O O . ARG B 1 369 ? -30.875 -0.797 29.938 1 41.09 369 ARG B O 1
ATOM 6080 N N . TYR B 1 370 ? -30.266 0.329 31.812 1 37.53 370 TYR B N 1
ATOM 6081 C CA . TYR B 1 370 ? -28.859 0.226 31.484 1 37.53 370 TYR B CA 1
ATOM 6082 C C . TYR B 1 370 ? -28.406 -1.229 31.469 1 37.53 370 TYR B C 1
ATOM 6084 O O . TYR B 1 370 ? -27.656 -1.646 30.578 1 37.53 370 TYR B O 1
ATOM 6092 N N . LEU B 1 371 ? -28.703 -2.014 32.469 1 40.41 371 LEU B N 1
ATOM 6093 C CA . LEU B 1 371 ? -28.328 -3.42 32.531 1 40.41 371 LEU B CA 1
ATOM 6094 C C . LEU B 1 371 ? -28.953 -4.211 31.406 1 40.41 371 LEU B C 1
ATOM 6096 O O . LEU B 1 371 ? -28.328 -5.098 30.828 1 40.41 371 LEU B O 1
ATOM 6100 N N . LYS B 1 372 ? -30.219 -4.008 31.172 1 39.97 372 LYS B N 1
ATOM 6101 C CA . LYS B 1 372 ? -30.891 -4.746 30.094 1 39.97 372 LYS B CA 1
ATOM 6102 C C . LYS B 1 372 ? -30.328 -4.352 28.734 1 39.97 372 LYS B C 1
ATOM 6104 O O . LYS B 1 372 ? -30.281 -5.176 27.828 1 39.97 372 LYS B O 1
ATOM 6109 N N . LEU B 1 373 ? -30.047 -3.049 28.578 1 36.34 373 LEU B N 1
ATOM 6110 C CA . LEU B 1 373 ? -29.438 -2.613 27.328 1 36.34 373 LEU B CA 1
ATOM 6111 C C . LEU B 1 373 ? -28 -3.119 27.234 1 36.34 373 LEU B C 1
ATOM 6113 O O . LEU B 1 373 ? -27.531 -3.457 26.141 1 36.34 373 LEU B O 1
ATOM 6117 N N . THR B 1 374 ? -27.203 -3.02 28.281 1 36.91 374 THR B N 1
ATOM 6118 C CA . THR B 1 374 ? -25.875 -3.625 28.297 1 36.91 374 THR B CA 1
ATOM 6119 C C . THR B 1 374 ? -25.969 -5.141 28.125 1 36.91 374 THR B C 1
ATOM 6121 O O . THR B 1 374 ? -25.094 -5.758 27.531 1 36.91 374 THR B O 1
ATOM 6124 N N . GLU B 1 375 ? -26.859 -5.812 28.812 1 35.09 375 GLU B N 1
ATOM 6125 C CA . GLU B 1 375 ? -27.062 -7.246 28.609 1 35.09 375 GLU B CA 1
ATOM 6126 C C . GLU B 1 375 ? -27.609 -7.543 27.219 1 35.09 375 GLU B C 1
ATOM 6128 O O . GLU B 1 375 ? -27.234 -8.555 26.609 1 35.09 375 GLU B O 1
ATOM 6133 N N . LYS B 1 376 ? -28.672 -6.805 26.75 1 35.06 376 LYS B N 1
ATOM 6134 C CA . LYS B 1 376 ? -29.156 -7.059 25.391 1 35.06 376 LYS B CA 1
ATOM 6135 C C . LYS B 1 376 ? -28.141 -6.582 24.359 1 35.06 376 LYS B C 1
ATOM 6137 O O . LYS B 1 376 ? -28.094 -7.098 23.234 1 35.06 376 LYS B O 1
ATOM 6142 N N . SER B 1 377 ? -27.453 -5.406 24.406 1 32.88 377 SER B N 1
ATOM 6143 C CA . SER B 1 377 ? -26.344 -4.992 23.547 1 32.88 377 SER B CA 1
ATOM 6144 C C . SER B 1 377 ? -25.156 -5.938 23.688 1 32.88 377 SER B C 1
ATOM 6146 O O . SER B 1 377 ? -24.422 -6.16 22.734 1 32.88 377 SER B O 1
ATOM 6148 N N . ASP B 1 378 ? -24.672 -6.312 24.844 1 33.19 378 ASP B N 1
ATOM 6149 C CA . ASP B 1 378 ? -23.781 -7.449 25.031 1 33.19 378 ASP B CA 1
ATOM 6150 C C . ASP B 1 378 ? -24.359 -8.711 24.391 1 33.19 378 ASP B C 1
ATOM 6152 O O . ASP B 1 378 ? -23.609 -9.641 24.047 1 33.19 378 ASP B O 1
ATOM 6156 N N . HIS B 1 379 ? -25.609 -9.008 24.562 1 30.44 379 HIS B N 1
ATOM 6157 C CA . HIS B 1 379 ? -26.344 -10.156 24.047 1 30.44 379 HIS B CA 1
ATOM 6158 C C . HIS B 1 379 ? -26.812 -9.914 22.625 1 30.44 379 HIS B C 1
ATOM 6160 O O . HIS B 1 379 ? -27.594 -10.695 22.078 1 30.44 379 HIS B O 1
ATOM 6166 N N . SER B 1 380 ? -27.172 -8.688 22.281 1 31.86 380 SER B N 1
ATOM 6167 C CA . SER B 1 380 ? -27.547 -9.039 20.906 1 31.86 380 SER B CA 1
ATOM 6168 C C . SER B 1 380 ? -26.453 -9.883 20.25 1 31.86 380 SER B C 1
ATOM 6170 O O . SER B 1 380 ? -25.266 -9.57 20.344 1 31.86 380 SER B O 1
ATOM 6172 N N . PRO B 1 381 ? -26.656 -11.133 20.094 1 30.62 381 PRO B N 1
ATOM 6173 C CA . PRO B 1 381 ? -25.641 -12.055 19.594 1 30.62 381 PRO B CA 1
ATOM 6174 C C . PRO B 1 381 ? -24.609 -11.367 18.703 1 30.62 381 PRO B C 1
ATOM 6176 O O . PRO B 1 381 ? -24.984 -10.609 17.797 1 30.62 381 PRO B O 1
ATOM 6179 N N . GLN B 1 382 ? -23.625 -10.609 19.266 1 34.75 382 GLN B N 1
ATOM 6180 C CA . GLN B 1 382 ? -22.422 -10.602 18.453 1 34.75 382 GLN B CA 1
ATOM 6181 C C . GLN B 1 382 ? -22.516 -11.641 17.328 1 34.75 382 GLN B C 1
ATOM 6183 O O . GLN B 1 382 ? -22.281 -12.828 17.562 1 34.75 382 GLN B O 1
ATOM 6188 N N . GLU B 1 383 ? -23.594 -11.719 16.797 1 38.09 383 GLU B N 1
ATOM 6189 C CA . GLU B 1 383 ? -23.719 -12.602 15.641 1 38.09 383 GLU B CA 1
ATOM 6190 C C . GLU B 1 383 ? -22.344 -13.055 15.156 1 38.09 383 GLU B C 1
ATOM 6192 O O . GLU B 1 383 ? -21.453 -12.234 14.93 1 38.09 383 GLU B O 1
ATOM 6197 N N . ARG B 1 384 ? -21.703 -14.023 15.664 1 46.19 384 ARG B N 1
ATOM 6198 C CA . ARG B 1 384 ? -20.547 -14.828 15.305 1 46.19 384 ARG B CA 1
ATOM 6199 C C . ARG B 1 384 ? -20.031 -14.461 13.914 1 46.19 384 ARG B C 1
ATOM 6201 O O . ARG B 1 384 ? -20.656 -14.805 12.906 1 46.19 384 ARG B O 1
ATOM 6208 N N . GLN B 1 385 ? -19.531 -13.227 13.883 1 63.19 385 GLN B N 1
ATOM 6209 C CA . GLN B 1 385 ? -19.031 -12.703 12.609 1 63.19 385 GLN B CA 1
ATOM 6210 C C . GLN B 1 385 ? -18.359 -13.789 11.789 1 63.19 385 GLN B C 1
ATOM 6212 O O . GLN B 1 385 ? -17.297 -14.281 12.156 1 63.19 385 GLN B O 1
ATOM 6217 N N . GLN B 1 386 ? -19.219 -14.5 11.289 1 79.69 386 GLN B N 1
ATOM 6218 C CA . GLN B 1 386 ? -18.797 -15.57 10.391 1 79.69 386 GLN B CA 1
ATOM 6219 C C . GLN B 1 386 ? -17.844 -15.055 9.328 1 79.69 386 GLN B C 1
ATOM 6221 O O . GLN B 1 386 ? -17.094 -15.828 8.727 1 79.69 386 GLN B O 1
ATOM 6226 N N . TYR B 1 387 ? -17.953 -13.641 9.328 1 82.94 387 TYR B N 1
ATOM 6227 C CA . TYR B 1 387 ? -17.141 -13.07 8.258 1 82.94 387 TYR B CA 1
ATOM 6228 C C . TYR B 1 387 ? -16.219 -11.992 8.789 1 82.94 387 TYR B C 1
ATOM 6230 O O . TYR B 1 387 ? -16.547 -11.305 9.766 1 82.94 387 TYR B O 1
ATOM 6238 N N . CYS B 1 388 ? -15.023 -11.898 8.281 1 80.31 388 CYS B N 1
ATOM 6239 C CA . CYS B 1 388 ? -14.156 -10.766 8.562 1 80.31 388 CYS B CA 1
ATOM 6240 C C . CYS B 1 388 ? -14.734 -9.477 7.984 1 80.31 388 CYS B C 1
ATOM 6242 O O . CYS B 1 388 ? -15.75 -9.508 7.281 1 80.31 388 CYS B O 1
ATOM 6244 N N . PHE B 1 389 ? -14.148 -8.359 8.266 1 77.12 389 PHE B N 1
ATOM 6245 C CA . PHE B 1 389 ? -14.672 -7.059 7.883 1 77.12 389 PHE B CA 1
ATOM 6246 C C . PHE B 1 389 ? -14.93 -7 6.383 1 77.12 389 PHE B C 1
ATOM 6248 O O . PHE B 1 389 ? -16.047 -6.676 5.953 1 77.12 389 PHE B O 1
ATOM 6255 N N . SER B 1 390 ? -13.961 -7.332 5.57 1 80.5 390 SER B N 1
ATOM 6256 C CA . SER B 1 390 ? -14.094 -7.254 4.121 1 80.5 390 SER B CA 1
ATOM 6257 C C . SER B 1 390 ? -15.125 -8.258 3.604 1 80.5 390 SER B C 1
ATOM 6259 O O . SER B 1 390 ? -15.969 -7.914 2.768 1 80.5 390 SER B O 1
ATOM 6261 N N . CYS B 1 391 ? -15.086 -9.43 4.195 1 85.38 391 CYS B N 1
ATOM 6262 C CA . CYS B 1 391 ? -15.969 -10.477 3.709 1 85.38 391 CYS B CA 1
ATOM 6263 C C . CYS B 1 391 ? -17.406 -10.227 4.141 1 85.38 391 CYS B C 1
ATOM 6265 O O . CYS B 1 391 ? -18.344 -10.734 3.523 1 85.38 391 CYS B O 1
ATOM 6267 N N . SER B 1 392 ? -17.594 -9.5 5.195 1 83.88 392 SER B N 1
ATOM 6268 C CA . SER B 1 392 ? -18.953 -9.133 5.594 1 83.88 392 SER B CA 1
ATOM 6269 C C . SER B 1 392 ? -19.625 -8.273 4.527 1 83.88 392 SER B C 1
ATOM 6271 O O . SER B 1 392 ? -20.828 -8.383 4.309 1 83.88 392 SER B O 1
ATOM 6273 N N . LYS B 1 393 ? -18.844 -7.523 3.838 1 81.81 393 LYS B N 1
ATOM 6274 C CA . LYS B 1 393 ? -19.375 -6.695 2.754 1 81.81 393 LYS B CA 1
ATOM 6275 C C . LYS B 1 393 ? -19.594 -7.523 1.49 1 81.81 393 LYS B C 1
ATOM 6277 O O . LYS B 1 393 ? -20.547 -7.285 0.744 1 81.81 393 LYS B O 1
ATOM 6282 N N . LEU B 1 394 ? -18.719 -8.461 1.303 1 85.5 394 LEU B N 1
ATOM 6283 C CA . LEU B 1 394 ? -18.797 -9.312 0.122 1 85.5 394 LEU B CA 1
ATOM 6284 C C . LEU B 1 394 ? -19.984 -10.273 0.22 1 85.5 394 LEU B C 1
ATOM 6286 O O . LEU B 1 394 ? -20.656 -10.531 -0.776 1 85.5 394 LEU B O 1
ATOM 6290 N N . SER B 1 395 ? -20.219 -10.773 1.428 1 84.12 395 SER B N 1
ATOM 6291 C CA . SER B 1 395 ? -21.219 -11.812 1.642 1 84.12 395 SER B CA 1
ATOM 6292 C C . SER B 1 395 ? -22.625 -11.312 1.303 1 84.12 395 SER B C 1
ATOM 6294 O O . SER B 1 395 ? -23.5 -12.102 0.965 1 84.12 395 SER B O 1
ATOM 6296 N N . ARG B 1 396 ? -22.766 -10.047 1.318 1 80.88 396 ARG B N 1
ATOM 6297 C CA . ARG B 1 396 ? -24.078 -9.469 1.025 1 80.88 396 ARG B CA 1
ATOM 6298 C C . ARG B 1 396 ? -24.438 -9.656 -0.44 1 80.88 396 ARG B C 1
ATOM 6300 O O . ARG B 1 396 ? -25.625 -9.594 -0.802 1 80.88 396 ARG B O 1
ATOM 6307 N N . HIS B 1 397 ? -23.469 -10.008 -1.211 1 83.19 397 HIS B N 1
ATOM 6308 C CA . HIS B 1 397 ? -23.703 -10.117 -2.646 1 83.19 397 HIS B CA 1
ATOM 6309 C C . HIS B 1 397 ? -23.812 -11.578 -3.074 1 83.19 397 HIS B C 1
ATOM 6311 O O . HIS B 1 397 ? -24.047 -11.867 -4.25 1 83.19 397 HIS B O 1
ATOM 6317 N N . LEU B 1 398 ? -23.672 -12.422 -2.117 1 82.44 398 LEU B N 1
ATOM 6318 C CA . LEU B 1 398 ? -23.766 -13.836 -2.443 1 82.44 398 LEU B CA 1
ATOM 6319 C C . LEU B 1 398 ? -25.203 -14.336 -2.328 1 82.44 398 LEU B C 1
ATOM 6321 O O . LEU B 1 398 ? -25.859 -14.078 -1.323 1 82.44 398 LEU B O 1
ATOM 6325 N N . LEU B 1 399 ? -25.75 -14.859 -3.342 1 72.94 399 LEU B N 1
ATOM 6326 C CA . LEU B 1 399 ? -27.141 -15.336 -3.363 1 72.94 399 LEU B CA 1
ATOM 6327 C C . LEU B 1 399 ? -27.25 -16.703 -2.705 1 72.94 399 LEU B C 1
ATOM 6329 O O . LEU B 1 399 ? -28.328 -17.078 -2.236 1 72.94 399 LEU B O 1
ATOM 6333 N N . GLU B 1 400 ? -26.219 -17.484 -2.787 1 65.88 400 GLU B N 1
ATOM 6334 C CA . GLU B 1 400 ? -26.25 -18.797 -2.139 1 65.88 400 GLU B CA 1
ATOM 6335 C C . GLU B 1 400 ? -25.203 -18.875 -1.028 1 65.88 400 GLU B C 1
ATOM 6337 O O . GLU B 1 400 ? -24.141 -18.266 -1.124 1 65.88 400 GLU B O 1
ATOM 6342 N N . GLU B 1 401 ? -25.656 -19.344 0.14 1 58.5 401 GLU B N 1
ATOM 6343 C CA . GLU B 1 401 ? -24.75 -19.516 1.27 1 58.5 401 GLU B CA 1
ATOM 6344 C C . GLU B 1 401 ? -23.594 -20.438 0.912 1 58.5 401 GLU B C 1
ATOM 6346 O O . GLU B 1 401 ? -23.781 -21.469 0.273 1 58.5 401 GLU B O 1
ATOM 6351 N N . ILE B 1 402 ? -22.406 -19.891 0.975 1 53.69 402 ILE B N 1
ATOM 6352 C CA . ILE B 1 402 ? -21.219 -20.703 0.817 1 53.69 402 ILE B CA 1
ATOM 6353 C C . ILE B 1 402 ? -20.938 -21.469 2.113 1 53.69 402 ILE B C 1
ATOM 6355 O O . ILE B 1 402 ? -21.047 -20.906 3.205 1 53.69 402 ILE B O 1
#

pLDDT: mean 79.42, std 22.07, range [19.14, 98.38]

Secondary structure (DSSP, 8-state):
--------GGGGG------------S---TTTSSSPP-EEETTTEEE-HHHHHHHHHHHHHHHHHHHT---TT-EEEEEE-SSHHHHHHHHHHHHHHS--STT---SEEEEEEEE--TTS-HHHHHHHHHHHHHHHHHTT--EEEEEHHHHTT-SS--EESS-----TTHHHHHHTTB-TT--HHHHHHHHHHHHHHHHHHHHHHTT-SEEE----HHHHHHHHHHHHHTT-GGGHHHHHSSEE--SSS-EEE-TTTT--HHHHHHHHHHTT------------TTSSHHHHHHHHHHHHHHH-HHHHHHHHHHHHHEEES--S--EEPTTT--EE----SS--HHHHHHHHHHHHHS---TTS-HHHHHHHHHHHHHSS------S-HHHHHHHTTBSS--/-------GGGGGG------------S---TTTSSSPP-EEETTTEEE-HHHHHHHHHHHHHHHHHHHT---TT-EEEEEE-SSHHHHHHHHHHHHHHS--STT---SEEEEEEEE--TTS-HHHHHHHHHHHHHHHHHTT--EEEEEHHHHTT-SS--EESS-----TTHHHHHHTTB-TT--HHHHHHHHHHHHHHHHHHHHHHTT-SEEE----HHHHHHHHHHHHHTT-GGGHHHHHSSEE--SSS-EEE-TTTT--HHHHHHHHHHTT------------TTS-HHHHHHHHHHHHHHH-THHHHHHHHHHHHEEES--S--EEPTTT--EE----SS--HHHHHHHHHHHHHS---TTS-HHHHHHHHHHHHHSS------S-HHHHHHHTTBSS--

Sequence (804 aa):
MCSVGEGFEDEGGSRMEKAASANWKGGKCNKCRENDPVILLRKKDAYCKACFLAGANHKFKALLGKSKLIHPKDRVLIACETGHPTMSLLHLLRSGLDLNTQKKLRFEPVLVYVEDNYHMSIGERQRIIRSINNETSRLKFPLHLVSFADSINRKNVLISQKSLALNRCDQGKVNAMFDQSINKTNRRQLLHIMKRNILLTVAKQLNCKYIFTPELSMDIASSLLTNIALGRGSQVPDDTGFCDGRDSEVKILRPLRNFDMKELAMYNVFHKLEPVSVNPAQIDQYSSVQDLMSYFIIDLQENYPATITTVVKTGDKLALNQSMIAVQCKLCQSAILRNSKGLSSAESTRFSKLTSNELPDHNVSGPERYLKLTEKSDHSPQERQQYCFSCSKLSRHLLEEIMCSVGEGFEDEGGSRMEKAASANWKGGKCNKCRENDPVILLRKKDAYCKACFLAGANHKFKALLGKSKLIHPKDRVLIACETGHPTMSLLHLLRSGLDLNTQKKLRFEPVLVYVEDNYHMSIGERQRIIRSINNETSRLKFPLHLVSFADSINRKNVLISQKSLALNRCDQGKVNAMFDQSINKTNRRQLLHIMKRNILLTVAKQLNCKYIFTPELSMDIASSLLTNIALGRGSQVPDDTGFCDGRDSEVKILRPLRNFDMKELAMYNVFHKLEPVSVNPAQIDQYSSVQDLMSYFIIDLQENYPATITTVVKTGDKLALNQSMIAVQCKLCQSAILRNSKGLSSAESTRFSKLTSNELPDHNVSGPERYLKLTEKSDHSPQERQQYCFSCSKLSRHLLEEI